Protein AF-0000000084944782 (afdb_homodimer)

Secondary structure (DSSP, 8-state):
-HHHHHHHHHHHHHHHHHHHT-HHHHHHHHHHGGGHHHHHHHHHHHHHHTSTTHHHHS-HHHHHHHHHHHHHHHHHTGGGHHHHHHHHHHHHHHHT-SS---HHHHHHHHHHHHHHTS--EEEETTEEEESEEEGGGTTGGGHHHHHHHHHHHHHHHHHHHHSS-SPPPPTTS-HHHHHHHHHHHHHHHHHHHHHHHHHHHHTSTT-SHHHHHIIIIIHHHHHHHTSHHHHHHHHHHHHHHHHTTS-HHHHHHHHHHHHHHHHHHHHHHHHHHTPPP--SS-HHHIIIIIGGGHHHHHHHHHHH--SHHHHHHHHHHHHHHHTT--HHHHHHTTTTT-GGGHHHHHHHHHHHHHHHHHHHHTTSSPPP------TTSPTTHHHHHHHTSHHHHHHHHHHHHHHHHHHHHHHHHHHHHHHHHHHHHHH-/-HHHHHHHHHHHHHHHHHHHT-HHHHHHHHHHGGGHHHHHHHHHHHHHHTSTTHHHHS-HHHHHHHHHHHHHHHHHTGGGHHHHHHHHHHHHHHHT-SS---HHHHHHHHHHHHHHTS--EEEETTEEEESEEEGGGTTGGGHHHHHHHHHHHHHHHHHHHHSS-SPPPPTTS-HHHHHHHHHHHHHHHHHHHHHHHHHHHHTSTT-SHHHHHIIIIIHHHHHHHTSHHHHHHHHHHHHHHHHTTS-HHHHHHHHHHHHHHHHHHHHHHHHHTTPPP--SS-HHHIIIIIGGGHHHHHHHHHHH--SHHHHHHHHHHHHHHHTT--HHHHHHTTTTT-GGGHHHHHHHHHHHHHHHHHHHHTTSSPPP------TTSPTTHHHHHHHTSHHHHHHHHHHHHHHHHHHHHHHHHHHHHHHHHHHHHHH-

pLDDT: mean 92.94, std 6.44, range [51.28, 98.94]

Sequence (856 aa):
MDKFSKFLEEKLMPIGQKINNIRFLQVIRMAMMPLIPFIIAGSFTLIVLNFPFIDKVLPAGFLEMVGNVLSPLSGTTLSLVAMFLAFLMGYNYAKTEEQKCEEVYAGITTLVAFLIVSPLSITVGEEVIGGVIPTTYMGSQGMFVALILCYLVAKVYCKILSSKLKIRLPDSVPPMVSSSFESLIPVIITLVLVCSINYCFTLTSFGNIHALVNEIIQKPLLLIGTGLPALLISQGLAQLLWFFGLHGDQIVGSVMDPILQTAGMENLSAYTAGDAVPYIITDQFRALFVMIAFMSLVIAILIVSKSNRLKGVGKVAVLPATFCISEPVVFGAPVVMNAMLFIPWVLSRPVFGLITWLFMKFGLCPYPTGVAIPWTTPPVLSGFLATNSIMGAVVQIICLAIGVLMFIPFVKMIDKTYHQEEIKTKEQMDKFSKFLEEKLMPIGQKINNIRFLQVIRMAMMPLIPFIIAGSFTLIVLNFPFIDKVLPAGFLEMVGNVLSPLSGTTLSLVAMFLAFLMGYNYAKTEEQKCEEVYAGITTLVAFLIVSPLSITVGEEVIGGVIPTTYMGSQGMFVALILCYLVAKVYCKILSSKLKIRLPDSVPPMVSSSFESLIPVIITLVLVCSINYCFTLTSFGNIHALVNEIIQKPLLLIGTGLPALLISQGLAQLLWFFGLHGDQIVGSVMDPILQTAGMENLSAYTAGDAVPYIITDQFRALFVMIAFMSLVIAILIVSKSNRLKGVGKVAVLPATFCISEPVVFGAPVVMNAMLFIPWVLSRPVFGLITWLFMKFGLCPYPTGVAIPWTTPPVLSGFLATNSIMGAVVQIICLAIGVLMFIPFVKMIDKTYHQEEIKTKEQ

Nearest PDB structures (foldseek):
  3qnq-assembly2_C  TM=9.392E-01  e=6.963E-26  Bacillus cereus ATCC 10987
  6z71-assembly1_B  TM=2.273E-01  e=3.141E+00  Aquifex aeolicus VF5
  3qnq-assembly2_C  TM=9.389E-01  e=2.307E-25  Bacillus cereus ATCC 10987
  7xtk-assembly1_A  TM=1.325E-01  e=8.734E+00  Homo sapiens
  8xv2-assembly1_A  TM=1.199E-01  e=9.893E+00  Escherichia coli

Radius of gyration: 32.03 Å; Cα contacts (8 Å, |Δi|>4): 1451; chains: 2; bounding box: 78×92×71 Å

Solvent-accessible surface area (backbone atoms only — not comparable to full-atom values): 41434 Å² total; per-residue (Å²): 109,66,63,61,52,46,48,44,55,68,51,48,48,55,50,53,49,52,57,57,62,34,62,70,41,44,29,48,44,61,24,50,40,70,45,48,35,43,41,30,40,17,23,40,46,56,51,63,74,62,33,85,66,41,77,77,74,42,57,68,69,56,52,50,49,51,46,63,32,36,52,47,41,30,63,42,26,47,39,32,42,16,49,56,35,7,21,29,25,2,25,37,43,27,66,71,42,87,61,94,43,68,29,67,61,32,9,52,49,12,30,33,44,51,49,49,43,39,72,49,44,49,74,58,90,95,42,76,44,67,64,27,39,45,33,70,51,21,10,57,63,17,37,61,48,21,57,52,52,11,42,52,47,26,52,50,32,52,53,38,52,73,44,83,55,42,50,82,64,63,86,81,47,57,65,67,57,38,51,27,46,27,42,25,49,20,49,39,54,46,47,52,51,45,28,47,50,36,44,57,28,52,74,40,96,60,46,28,60,50,53,46,42,38,64,71,44,46,47,54,46,42,58,49,58,43,29,69,66,44,46,34,50,49,38,26,47,20,36,47,32,35,32,71,68,40,68,15,64,63,53,48,32,41,68,45,43,66,44,22,44,36,41,17,43,50,8,27,54,25,41,76,70,70,43,78,60,80,43,64,49,20,39,59,41,44,44,54,51,18,66,47,41,65,40,13,47,42,52,24,32,61,72,65,44,77,18,69,67,53,37,52,41,24,61,66,28,47,64,43,34,48,36,55,40,54,55,58,42,43,73,61,31,75,43,45,76,25,73,74,45,43,65,48,53,28,45,34,27,26,51,27,43,48,55,53,46,52,36,35,74,72,65,70,19,69,47,42,39,31,54,47,66,67,57,45,46,36,73,41,58,36,25,19,63,31,30,71,32,70,45,29,17,51,49,41,51,51,40,40,52,52,34,19,62,55,28,35,68,40,49,49,54,54,26,51,55,51,32,51,52,51,52,53,61,71,70,106,110,68,63,59,52,46,48,44,56,66,52,48,49,55,50,54,51,51,56,56,63,34,60,70,41,45,28,49,44,61,25,50,42,69,45,48,35,43,38,31,40,18,23,41,47,57,52,63,74,61,33,83,66,40,76,78,74,42,57,69,68,56,53,49,50,51,46,63,30,38,50,46,40,30,63,42,25,46,38,32,43,17,49,55,36,7,22,29,25,3,24,37,42,28,67,71,43,87,60,93,45,69,29,67,60,31,9,51,50,11,30,34,42,52,48,49,44,38,70,49,45,48,74,58,89,91,42,76,45,67,64,27,38,46,33,70,52,19,10,57,63,16,37,62,49,19,56,52,53,11,41,52,46,26,51,50,32,53,53,37,51,72,42,85,56,43,49,83,64,63,84,80,47,58,66,68,58,36,51,26,45,28,44,25,50,21,49,39,54,46,47,50,51,44,28,47,52,36,44,56,28,52,74,40,95,59,45,28,59,51,52,46,42,39,65,71,43,47,49,56,45,42,58,49,57,42,27,69,67,45,45,36,51,49,38,26,48,20,36,47,32,35,32,72,67,40,66,15,63,61,53,49,33,40,68,46,42,66,44,20,42,35,41,17,42,48,9,27,55,24,42,77,72,71,43,79,59,82,45,64,47,21,40,61,41,44,45,54,50,18,63,47,41,66,38,12,48,43,52,25,29,62,72,65,45,78,19,68,66,53,37,52,42,23,64,65,29,48,63,43,33,47,36,55,40,55,55,60,42,44,73,62,31,74,43,46,75,26,72,73,44,43,63,48,54,31,44,34,28,27,50,28,42,50,53,53,48,50,37,34,74,70,64,70,19,69,46,43,39,31,55,48,67,68,57,46,47,38,73,41,58,39,24,18,63,33,30,73,33,68,44,28,18,50,49,41,51,51,40,39,52,52,34,20,62,55,30,35,68,38,48,49,53,53,27,51,54,51,32,52,50,52,53,51,61,72,71,107

InterPro domains:
  IPR003352 Phosphotransferase system, EIIC [PF02378] (31-347)
  IPR004501 Phosphotransferase system, EIIC component, type 3 [PS51105] (8-410)
  IPR004501 Phosphotransferase system, EIIC component, type 3 [TIGR00410] (12-422)
  IPR004796 Phosphotransferase system, cellobiose-type IIC component [PIRSF006351] (1-424)
  IPR051088 Bacterial PTS System Sugar-Specific EIIC/EIIB [PTHR33989] (1-427)

Structure (mmCIF, N/CA/C/O backbone):
data_AF-0000000084944782-model_v1
#
loop_
_entity.id
_entity.type
_entity.pdbx_description
1 polymer 'Permease IIC component'
#
loop_
_atom_site.group_PDB
_atom_site.id
_atom_site.type_symbol
_atom_site.label_atom_id
_atom_site.label_alt_id
_atom_site.label_comp_id
_atom_site.label_asym_id
_atom_site.label_entity_id
_atom_site.label_seq_id
_atom_site.pdbx_PDB_ins_code
_atom_site.Cartn_x
_atom_site.Cartn_y
_atom_site.Cartn_z
_atom_site.occupancy
_atom_site.B_iso_or_equiv
_atom_site.auth_seq_id
_atom_site.auth_comp_id
_atom_site.auth_asym_id
_atom_site.auth_atom_id
_atom_site.pdbx_PDB_model_num
ATOM 1 N N . MET A 1 1 ? -19 -48.469 -4.645 1 51.81 1 MET A N 1
ATOM 2 C CA . MET A 1 1 ? -18.828 -47.094 -5.129 1 51.81 1 MET A CA 1
ATOM 3 C C . MET A 1 1 ? -19.484 -46.094 -4.184 1 51.81 1 MET A C 1
ATOM 5 O O . MET A 1 1 ? -18.891 -45.062 -3.877 1 51.81 1 MET A O 1
ATOM 9 N N . ASP A 1 2 ? -20.609 -46.688 -3.607 1 63.25 2 ASP A N 1
ATOM 10 C CA . ASP A 1 2 ? -21.469 -45.844 -2.768 1 63.25 2 ASP A CA 1
ATOM 11 C C . ASP A 1 2 ? -20.828 -45.594 -1.413 1 63.25 2 ASP A C 1
ATOM 13 O O . ASP A 1 2 ? -20.812 -44.438 -0.943 1 63.25 2 ASP A O 1
ATOM 17 N N . LYS A 1 3 ? -20.125 -46.625 -0.952 1 66.56 3 LYS A N 1
ATOM 18 C CA . LYS A 1 3 ? -19.609 -46.438 0.4 1 66.56 3 LYS A CA 1
ATOM 19 C C . LYS A 1 3 ? -18.375 -45.562 0.4 1 66.56 3 LYS A C 1
ATOM 21 O O . LYS A 1 3 ? -18.203 -44.719 1.279 1 66.56 3 LYS A O 1
ATOM 26 N N . PHE A 1 4 ? -17.484 -45.781 -0.582 1 68.69 4 PHE A N 1
ATOM 27 C CA . PHE A 1 4 ? -16.266 -45 -0.712 1 68.69 4 PHE A CA 1
ATOM 28 C C . PHE A 1 4 ? -16.609 -43.531 -0.967 1 68.69 4 PHE A C 1
ATOM 30 O O . PHE A 1 4 ? -16.031 -42.625 -0.337 1 68.69 4 PHE A O 1
ATOM 37 N N . SER A 1 5 ? -17.438 -43.375 -1.891 1 71 5 SER A N 1
ATOM 38 C CA . SER A 1 5 ? -17.859 -42 -2.189 1 71 5 SER A CA 1
ATOM 39 C C . SER A 1 5 ? -18.484 -41.344 -0.965 1 71 5 SER A C 1
ATOM 41 O O . SER A 1 5 ? -18.25 -40.156 -0.708 1 71 5 SER A O 1
ATOM 43 N N . LYS A 1 6 ? -19.203 -42.156 -0.246 1 74 6 LYS A N 1
ATOM 44 C CA . LYS A 1 6 ? -19.844 -41.656 0.962 1 74 6 LYS A CA 1
ATOM 45 C C . LYS A 1 6 ? -18.797 -41.312 2.033 1 74 6 LYS A C 1
ATOM 47 O O . LYS A 1 6 ? -18.922 -40.312 2.725 1 74 6 LYS A O 1
ATOM 52 N N . PHE A 1 7 ? -17.875 -42.188 2.131 1 74.12 7 PHE A N 1
ATOM 53 C CA . PHE A 1 7 ? -16.797 -41.938 3.092 1 74.12 7 PHE A CA 1
ATOM 54 C C . PHE A 1 7 ? -16.047 -40.656 2.75 1 74.12 7 PHE A C 1
ATOM 56 O O . PHE A 1 7 ? -15.773 -39.844 3.629 1 74.12 7 PHE A O 1
ATOM 63 N N . LEU A 1 8 ? -15.711 -40.562 1.54 1 73.44 8 LEU A N 1
ATOM 64 C CA . LEU A 1 8 ? -14.961 -39.375 1.111 1 73.44 8 LEU A CA 1
ATOM 65 C C . LEU A 1 8 ? -15.789 -38.094 1.309 1 73.44 8 LEU A C 1
ATOM 67 O O . LEU A 1 8 ? -15.266 -37.094 1.78 1 73.44 8 LEU A O 1
ATOM 71 N N . GLU A 1 9 ? -16.938 -38.188 0.946 1 76 9 GLU A N 1
ATOM 72 C CA . GLU A 1 9 ? -17.844 -37.062 1.089 1 76 9 GLU A CA 1
ATOM 73 C C . GLU A 1 9 ? -18.016 -36.656 2.555 1 76 9 GLU A C 1
ATOM 75 O O . GLU A 1 9 ? -18.031 -35.469 2.895 1 76 9 GLU A O 1
ATOM 80 N N . GLU A 1 10 ? -18.078 -37.625 3.365 1 78.81 10 GLU A N 1
ATOM 81 C CA . GLU A 1 10 ? -18.391 -37.375 4.77 1 78.81 10 GLU A CA 1
ATOM 82 C C . GLU A 1 10 ? -17.141 -37 5.555 1 78.81 10 GLU A C 1
ATOM 84 O O . GLU A 1 10 ? -17.234 -36.281 6.559 1 78.81 10 GLU A O 1
ATOM 89 N N . LYS A 1 11 ? -16.078 -37.406 5.098 1 78.19 11 LYS A N 1
ATOM 90 C CA . LYS A 1 11 ? -14.883 -37.188 5.906 1 78.19 11 LYS A CA 1
ATOM 91 C C . LYS A 1 11 ? -13.992 -36.125 5.289 1 78.19 11 LYS A C 1
ATOM 93 O O . LYS A 1 11 ? -13.484 -35.25 5.992 1 78.19 11 LYS A O 1
ATOM 98 N N . LEU A 1 12 ? -13.773 -36.156 4.043 1 77.56 12 LEU A N 1
ATOM 99 C CA . LEU A 1 12 ? -12.805 -35.281 3.404 1 77.56 12 LEU A CA 1
ATOM 100 C C . LEU A 1 12 ? -13.406 -33.906 3.148 1 77.56 12 LEU A C 1
ATOM 102 O O . LEU A 1 12 ? -12.719 -32.875 3.287 1 77.56 12 LEU A O 1
ATOM 106 N N . MET A 1 13 ? -14.555 -33.906 2.777 1 79.25 13 MET A N 1
ATOM 107 C CA . MET A 1 13 ? -15.195 -32.625 2.479 1 79.25 13 MET A CA 1
ATOM 108 C C . MET A 1 13 ? -15.172 -31.688 3.695 1 79.25 13 MET A C 1
ATOM 110 O O . MET A 1 13 ? -14.828 -30.516 3.582 1 79.25 13 MET A O 1
ATOM 114 N N . PRO A 1 14 ? -15.492 -32.281 4.82 1 81.94 14 PRO A N 1
ATOM 115 C CA . PRO A 1 14 ? -15.445 -31.406 5.996 1 81.94 14 PRO A CA 1
ATOM 116 C C . PRO A 1 14 ? -14.031 -30.922 6.316 1 81.94 14 PRO A C 1
ATOM 118 O O . PRO A 1 14 ? -13.859 -29.797 6.789 1 81.94 14 PRO A O 1
ATOM 121 N N . ILE A 1 15 ? -13.078 -31.641 6.031 1 83 15 ILE A N 1
ATOM 122 C CA . ILE A 1 15 ? -11.695 -31.234 6.258 1 83 15 ILE A CA 1
ATOM 123 C C . ILE A 1 15 ? -11.328 -30.109 5.312 1 83 15 ILE A C 1
ATOM 125 O O . ILE A 1 15 ? -10.711 -29.109 5.727 1 83 15 ILE A O 1
ATOM 129 N N . GLY A 1 16 ? -11.664 -30.297 4.09 1 82.81 16 GLY A N 1
ATOM 130 C CA . GLY A 1 16 ? -11.422 -29.234 3.127 1 82.81 16 GLY A CA 1
ATOM 131 C C . GLY A 1 16 ? -12.102 -27.922 3.498 1 82.81 16 GLY A C 1
ATOM 132 O O . GLY A 1 16 ? -11.5 -26.859 3.381 1 82.81 16 GLY A O 1
ATOM 133 N N . GLN A 1 17 ? -13.219 -28.062 3.961 1 83.5 17 GLN A N 1
ATOM 134 C CA . GLN A 1 17 ? -13.969 -26.875 4.367 1 83.5 17 GLN A CA 1
ATOM 135 C C . GLN A 1 17 ? -13.344 -26.219 5.59 1 83.5 17 GLN A C 1
ATOM 137 O O . GLN A 1 17 ? -13.312 -24.984 5.691 1 83.5 17 GLN A O 1
ATOM 142 N N . LYS A 1 18 ? -12.945 -27.047 6.441 1 87.69 18 LYS A N 1
ATOM 143 C CA . LYS A 1 18 ? -12.297 -26.516 7.637 1 87.69 18 LYS A CA 1
ATOM 144 C C . LYS A 1 18 ? -11.031 -25.734 7.281 1 87.69 18 LYS A C 1
ATOM 146 O O . LYS A 1 18 ? -10.758 -24.688 7.852 1 87.69 18 LYS A O 1
ATOM 151 N N . ILE A 1 19 ? -10.266 -26.219 6.402 1 86.94 19 ILE A N 1
ATOM 152 C CA . ILE A 1 19 ? -9.039 -25.562 5.965 1 86.94 19 ILE A CA 1
ATOM 153 C C . ILE A 1 19 ? -9.383 -24.25 5.277 1 86.94 19 ILE A C 1
ATOM 155 O O . ILE A 1 19 ? -8.727 -23.219 5.516 1 86.94 19 ILE A O 1
ATOM 159 N N . ASN A 1 20 ? -10.359 -24.344 4.52 1 84.25 20 ASN A N 1
ATOM 160 C CA . ASN A 1 20 ? -10.797 -23.172 3.783 1 84.25 20 ASN A CA 1
ATOM 161 C C . ASN A 1 20 ? -11.258 -22.062 4.727 1 84.25 20 ASN A C 1
ATOM 163 O O . ASN A 1 20 ? -11.219 -20.875 4.371 1 84.25 20 ASN A O 1
ATOM 167 N N . ASN A 1 21 ? -11.57 -22.422 5.93 1 89 21 ASN A N 1
ATOM 168 C CA . ASN A 1 21 ? -12.156 -21.469 6.855 1 89 21 ASN A CA 1
ATOM 169 C C . ASN A 1 21 ? -11.117 -20.938 7.84 1 89 21 ASN A C 1
ATOM 171 O O . ASN A 1 21 ? -11.422 -20.047 8.648 1 89 21 ASN A O 1
ATOM 175 N N . ILE A 1 22 ? -9.922 -21.422 7.719 1 93.88 22 ILE A N 1
ATOM 176 C CA . ILE A 1 22 ? -8.859 -20.875 8.547 1 93.88 22 ILE A CA 1
ATOM 177 C C . ILE A 1 22 ? -8.555 -19.438 8.117 1 93.88 22 ILE A C 1
ATOM 179 O O . ILE A 1 22 ? -8.156 -19.203 6.973 1 93.88 22 ILE A O 1
ATOM 183 N N . ARG A 1 23 ? -8.695 -18.516 9.055 1 94.88 23 ARG A N 1
ATOM 184 C CA . ARG A 1 23 ? -8.578 -17.094 8.742 1 94.88 23 ARG A CA 1
ATOM 185 C C . ARG A 1 23 ? -7.195 -16.766 8.203 1 94.88 23 ARG A C 1
ATOM 187 O O . ARG A 1 23 ? -7.059 -15.984 7.258 1 94.88 23 ARG A O 1
ATOM 194 N N . PHE A 1 24 ? -6.242 -17.281 8.859 1 97.19 24 PHE A N 1
ATOM 195 C CA . PHE A 1 24 ? -4.867 -17.031 8.445 1 97.19 24 PHE A CA 1
ATOM 196 C C . PHE A 1 24 ? -4.668 -17.391 6.98 1 97.19 24 PHE A C 1
ATOM 198 O O . PHE A 1 24 ? -4.105 -16.609 6.215 1 97.19 24 PHE A O 1
ATOM 205 N N . LEU A 1 25 ? -5.156 -18.531 6.547 1 95.31 25 LEU A N 1
ATOM 206 C CA . LEU A 1 25 ? -4.988 -19 5.176 1 95.31 25 LEU A CA 1
ATOM 207 C C . LEU A 1 25 ? -5.82 -18.172 4.211 1 95.31 25 LEU A C 1
ATOM 209 O O . LEU A 1 25 ? -5.395 -17.922 3.08 1 95.31 25 LEU A O 1
ATOM 213 N N . GLN A 1 26 ? -6.926 -17.766 4.625 1 94.5 26 GLN A N 1
ATOM 214 C CA . GLN A 1 26 ? -7.766 -16.891 3.807 1 94.5 26 GLN A CA 1
ATOM 215 C C . GLN A 1 26 ? -7.066 -15.562 3.523 1 94.5 26 GLN A C 1
ATOM 217 O O . GLN A 1 26 ? -7.07 -15.078 2.387 1 94.5 26 GLN A O 1
ATOM 222 N N . VAL A 1 27 ? -6.473 -14.984 4.586 1 97.25 27 VAL A N 1
ATOM 223 C CA . VAL A 1 27 ? -5.801 -13.695 4.461 1 97.25 27 VAL A CA 1
ATOM 224 C C . VAL A 1 27 ? -4.594 -13.828 3.535 1 97.25 27 VAL A C 1
ATOM 226 O O . VAL A 1 27 ? -4.328 -12.945 2.723 1 97.25 27 VAL A O 1
ATOM 229 N N . ILE A 1 28 ? -3.908 -14.914 3.656 1 96.75 28 ILE A N 1
ATOM 230 C CA . ILE A 1 28 ? -2.75 -15.156 2.801 1 96.75 28 ILE A CA 1
ATOM 231 C C . ILE A 1 28 ? -3.188 -15.195 1.338 1 96.75 28 ILE A C 1
ATOM 233 O O . ILE A 1 28 ? -2.576 -14.547 0.483 1 96.75 28 ILE A O 1
ATOM 237 N N . ARG A 1 29 ? -4.227 -15.883 1.08 1 93 29 ARG A N 1
ATOM 238 C CA . ARG A 1 29 ? -4.73 -16 -0.284 1 93 29 ARG A CA 1
ATOM 239 C C . ARG A 1 29 ? -5.152 -14.648 -0.835 1 93 29 ARG A C 1
ATOM 241 O O . ARG A 1 29 ? -4.797 -14.289 -1.961 1 93 29 ARG A O 1
ATOM 248 N N . MET A 1 30 ? -5.82 -13.922 -0.028 1 94.75 30 MET A N 1
ATOM 249 C CA . MET A 1 30 ? -6.305 -12.609 -0.438 1 94.75 30 MET A CA 1
ATOM 250 C C . MET A 1 30 ? -5.141 -11.648 -0.672 1 94.75 30 MET A C 1
ATOM 252 O O . MET A 1 30 ? -5.223 -10.766 -1.523 1 94.75 30 MET A O 1
ATOM 256 N N . ALA A 1 31 ? -4.09 -11.844 0.08 1 97 31 ALA A N 1
ATOM 257 C CA . ALA A 1 31 ? -2.957 -10.93 0.031 1 97 31 ALA A CA 1
ATOM 258 C C . ALA A 1 31 ? -2.043 -11.242 -1.149 1 97 31 ALA A C 1
ATOM 260 O O . ALA A 1 31 ? -1.443 -10.344 -1.738 1 97 31 ALA A O 1
ATOM 261 N N . MET A 1 32 ? -1.987 -12.438 -1.532 1 94.94 32 MET A N 1
ATOM 262 C CA . MET A 1 32 ? -1.029 -12.852 -2.553 1 94.94 32 MET A CA 1
ATOM 263 C C . MET A 1 32 ? -1.603 -12.656 -3.951 1 94.94 32 MET A C 1
ATOM 265 O O . MET A 1 32 ? -0.863 -12.375 -4.895 1 94.94 32 MET A O 1
ATOM 269 N N . MET A 1 33 ? -2.869 -12.648 -4.125 1 93.19 33 MET A N 1
ATOM 270 C CA . MET A 1 33 ? -3.521 -12.617 -5.43 1 93.19 33 MET A CA 1
ATOM 271 C C . MET A 1 33 ? -3.236 -11.297 -6.148 1 93.19 33 MET A C 1
ATOM 273 O O . MET A 1 33 ? -2.902 -11.297 -7.336 1 93.19 33 MET A O 1
ATOM 277 N N . PRO A 1 34 ? -3.248 -10.203 -5.414 1 95.62 34 PRO A N 1
ATOM 278 C CA . PRO A 1 34 ? -3.002 -8.93 -6.102 1 95.62 34 PRO A CA 1
ATOM 279 C C . PRO A 1 34 ? -1.558 -8.789 -6.582 1 95.62 34 PRO A C 1
ATOM 281 O O . PRO A 1 34 ? -1.259 -7.922 -7.406 1 95.62 34 PRO A O 1
ATOM 284 N N . LEU A 1 35 ? -0.692 -9.625 -6.141 1 96.19 35 LEU A N 1
ATOM 285 C CA . LEU A 1 35 ? 0.722 -9.508 -6.477 1 96.19 35 LEU A CA 1
ATOM 286 C C . LEU A 1 35 ? 1.014 -10.164 -7.824 1 96.19 35 LEU A C 1
ATOM 288 O O . LEU A 1 35 ? 2.055 -9.906 -8.43 1 96.19 35 LEU A O 1
ATOM 292 N N . ILE A 1 36 ? 0.092 -10.945 -8.305 1 93.31 36 ILE A N 1
ATOM 293 C CA . ILE A 1 36 ? 0.311 -11.805 -9.469 1 93.31 36 ILE A CA 1
ATOM 294 C C . ILE A 1 36 ? 0.667 -10.945 -10.68 1 93.31 36 ILE A C 1
ATOM 296 O O . ILE A 1 36 ? 1.703 -11.156 -11.312 1 93.31 36 ILE A O 1
ATOM 300 N N . PRO A 1 37 ? -0.1 -9.922 -11.008 1 95.38 37 PRO A N 1
ATOM 301 C CA . PRO A 1 37 ? 0.237 -9.125 -12.195 1 95.38 37 PRO A CA 1
ATOM 302 C C . PRO A 1 37 ? 1.595 -8.438 -12.07 1 95.38 37 PRO A C 1
ATOM 304 O O . PRO A 1 37 ? 2.291 -8.266 -13.078 1 95.38 37 PRO A O 1
ATOM 307 N N . PHE A 1 38 ? 2.002 -8.117 -10.922 1 96.31 38 PHE A N 1
ATOM 308 C CA . PHE A 1 38 ? 3.258 -7.398 -10.727 1 96.31 38 PHE A CA 1
ATOM 309 C C . PHE A 1 38 ? 4.441 -8.359 -10.797 1 96.31 38 PHE A C 1
ATOM 311 O O . PHE A 1 38 ? 5.504 -7.996 -11.305 1 96.31 38 PHE A O 1
ATOM 318 N N . ILE A 1 39 ? 4.211 -9.547 -10.258 1 93.81 39 ILE A N 1
ATOM 319 C CA . ILE A 1 39 ? 5.238 -10.578 -10.375 1 93.81 39 ILE A CA 1
ATOM 320 C C . ILE A 1 39 ? 5.465 -10.922 -11.844 1 93.81 39 ILE A C 1
ATOM 322 O O . ILE A 1 39 ? 6.605 -11.016 -12.297 1 93.81 39 ILE A O 1
ATOM 326 N N . ILE A 1 40 ? 4.41 -11.008 -12.555 1 93.31 40 ILE A N 1
ATOM 327 C CA . ILE A 1 40 ? 4.496 -11.328 -13.977 1 93.31 40 ILE A CA 1
ATOM 328 C C . ILE A 1 40 ? 5.117 -10.156 -14.734 1 93.31 40 ILE A C 1
ATOM 330 O O . ILE A 1 40 ? 5.953 -10.352 -15.617 1 93.31 40 ILE A O 1
ATOM 334 N N . ALA A 1 41 ? 4.742 -8.961 -14.375 1 94.06 41 ALA A N 1
ATOM 335 C CA . ALA A 1 41 ? 5.332 -7.773 -14.984 1 94.06 41 ALA A CA 1
ATOM 336 C C . ALA A 1 41 ? 6.844 -7.738 -14.766 1 94.06 41 ALA A C 1
ATOM 338 O O . ALA A 1 41 ? 7.598 -7.375 -15.672 1 94.06 41 ALA A O 1
ATOM 339 N N . GLY A 1 42 ? 7.254 -8.055 -13.578 1 92.75 42 GLY A N 1
ATOM 340 C CA . GLY A 1 42 ? 8.68 -8.102 -13.281 1 92.75 42 GLY A CA 1
ATOM 341 C C . GLY A 1 42 ? 9.43 -9.125 -14.117 1 92.75 42 GLY A C 1
ATOM 342 O O . GLY A 1 42 ? 10.602 -8.938 -14.43 1 92.75 42 GLY A O 1
ATOM 343 N N . SER A 1 43 ? 8.727 -10.18 -14.453 1 91.5 43 SER A N 1
ATOM 344 C CA . SER A 1 43 ? 9.32 -11.25 -15.25 1 91.5 43 SER A CA 1
ATOM 345 C C . SER A 1 43 ? 9.312 -10.906 -16.734 1 91.5 43 SER A C 1
ATOM 347 O O . SER A 1 43 ? 10.008 -11.539 -17.531 1 91.5 43 SER A O 1
ATOM 349 N N . PHE A 1 44 ? 8.594 -9.938 -17.031 1 87.25 44 PHE A N 1
ATOM 350 C CA . PHE A 1 44 ? 8.375 -9.57 -18.422 1 87.25 44 PHE A CA 1
ATOM 351 C C . PHE A 1 44 ? 9.695 -9.273 -19.125 1 87.25 44 PHE A C 1
ATOM 353 O O . PHE A 1 44 ? 9.891 -9.664 -20.266 1 87.25 44 PHE A O 1
ATOM 360 N N . THR A 1 45 ? 10.57 -8.602 -18.469 1 84.25 45 THR A N 1
ATOM 361 C CA . THR A 1 45 ? 11.867 -8.258 -19.047 1 84.25 45 THR A CA 1
ATOM 362 C C . THR A 1 45 ? 12.617 -9.516 -19.469 1 84.25 45 THR A C 1
ATOM 364 O O . THR A 1 45 ? 13.164 -9.57 -20.578 1 84.25 45 THR A O 1
ATOM 367 N N . LEU A 1 46 ? 12.609 -10.492 -18.609 1 81.12 46 LEU A N 1
ATOM 368 C CA . LEU A 1 46 ? 13.336 -11.734 -18.891 1 81.12 46 LEU A CA 1
ATOM 369 C C . LEU A 1 46 ? 12.664 -12.508 -20.016 1 81.12 46 LEU A C 1
ATOM 371 O O . LEU A 1 46 ? 13.336 -13.156 -20.812 1 81.12 46 LEU A O 1
ATOM 375 N N . ILE A 1 47 ? 11.352 -12.391 -20.031 1 83.31 47 ILE A N 1
ATOM 376 C CA . ILE A 1 47 ? 10.609 -13.094 -21.062 1 83.31 47 ILE A CA 1
ATOM 377 C C . ILE A 1 47 ? 10.938 -12.492 -22.438 1 83.31 47 ILE A C 1
ATOM 379 O O . ILE A 1 47 ? 11.203 -13.227 -23.391 1 83.31 47 ILE A O 1
ATOM 383 N N . VAL A 1 48 ? 11.008 -11.242 -22.469 1 83.5 48 VAL A N 1
ATOM 384 C CA . VAL A 1 48 ? 11.234 -10.547 -23.719 1 83.5 48 VAL A CA 1
ATOM 385 C C . VAL A 1 48 ? 12.68 -10.734 -24.172 1 83.5 48 VAL A C 1
ATOM 387 O O . VAL A 1 48 ? 12.938 -11.039 -25.344 1 83.5 48 VAL A O 1
ATOM 390 N N . LEU A 1 49 ? 13.625 -10.602 -23.266 1 82.94 49 LEU A N 1
ATOM 391 C CA . LEU A 1 49 ? 15.039 -10.602 -23.609 1 82.94 49 LEU A CA 1
ATOM 392 C C . LEU A 1 49 ? 15.547 -12.023 -23.844 1 82.94 49 LEU A C 1
ATOM 394 O O . LEU A 1 49 ? 16.547 -12.219 -24.547 1 82.94 49 LEU A O 1
ATOM 398 N N . ASN A 1 50 ? 14.82 -12.961 -23.297 1 77.62 50 ASN A N 1
ATOM 399 C CA . ASN A 1 50 ? 15.281 -14.344 -23.438 1 77.62 50 ASN A CA 1
ATOM 400 C C . ASN A 1 50 ? 14.383 -15.133 -24.391 1 77.62 50 ASN A C 1
ATOM 402 O O . ASN A 1 50 ? 14.438 -16.359 -24.438 1 77.62 50 ASN A O 1
ATOM 406 N N . PHE A 1 51 ? 13.516 -14.367 -25.047 1 78.62 51 PHE A N 1
ATOM 407 C CA . PHE A 1 51 ? 12.68 -15.055 -26.031 1 78.62 51 PHE A CA 1
ATOM 408 C C . PHE A 1 51 ? 13.531 -15.758 -27.062 1 78.62 51 PHE A C 1
ATOM 410 O O . PHE A 1 51 ? 14.531 -15.203 -27.547 1 78.62 51 PHE A O 1
ATOM 417 N N . PRO A 1 52 ? 13.117 -16.922 -27.328 1 74.69 52 PRO A N 1
ATOM 418 C CA . PRO A 1 52 ? 13.961 -17.703 -28.234 1 74.69 52 PRO A CA 1
ATOM 419 C C . PRO A 1 52 ? 14.18 -17.031 -29.594 1 74.69 52 PRO A C 1
ATOM 421 O O . PRO A 1 52 ? 13.227 -16.5 -30.172 1 74.69 52 PRO A O 1
ATOM 424 N N . PHE A 1 53 ? 15.383 -16.969 -30 1 75.44 53 PHE A N 1
ATOM 425 C CA . PHE A 1 53 ? 15.836 -16.516 -31.297 1 75.44 53 PHE A CA 1
ATOM 426 C C . PHE A 1 53 ? 15.68 -15.008 -31.438 1 75.44 53 PHE A C 1
ATOM 428 O O . PHE A 1 53 ? 15.727 -14.469 -32.562 1 75.44 53 PHE A O 1
ATOM 435 N N . ILE A 1 54 ? 15.414 -14.406 -30.344 1 81.69 54 ILE A N 1
ATOM 436 C CA . ILE A 1 54 ? 15.211 -12.961 -30.422 1 81.69 54 ILE A CA 1
ATOM 437 C C . ILE A 1 54 ? 16.516 -12.281 -30.844 1 81.69 54 ILE A C 1
ATOM 439 O O . ILE A 1 54 ? 16.5 -11.266 -31.547 1 81.69 54 ILE A O 1
ATOM 443 N N . ASP A 1 55 ? 17.578 -12.844 -30.391 1 81.19 55 ASP A N 1
ATOM 444 C CA . ASP A 1 55 ? 18.891 -12.273 -30.688 1 81.19 55 ASP A CA 1
ATOM 445 C C . ASP A 1 55 ? 19.219 -12.406 -32.188 1 81.19 55 ASP A C 1
ATOM 447 O O . ASP A 1 55 ? 20.094 -11.703 -32.688 1 81.19 55 ASP A O 1
ATOM 451 N N . LYS A 1 56 ? 18.5 -13.25 -32.844 1 84.31 56 LYS A N 1
ATOM 452 C CA . LYS A 1 56 ? 18.719 -13.438 -34.281 1 84.31 56 LYS A CA 1
ATOM 453 C C . LYS A 1 56 ? 17.859 -12.484 -35.094 1 84.31 56 LYS A C 1
ATOM 455 O O . LYS A 1 56 ? 18.172 -12.203 -36.25 1 84.31 56 LYS A O 1
ATOM 460 N N . VAL A 1 57 ? 16.828 -12.047 -34.5 1 86.62 57 VAL A N 1
ATOM 461 C CA . VAL A 1 57 ? 15.859 -11.242 -35.25 1 86.62 57 VAL A CA 1
ATOM 462 C C . VAL A 1 57 ? 16.125 -9.758 -34.969 1 86.62 57 VAL A C 1
ATOM 464 O O . VAL A 1 57 ? 15.922 -8.922 -35.875 1 86.62 57 VAL A O 1
ATOM 467 N N . LEU A 1 58 ? 16.578 -9.398 -33.781 1 88.69 58 LEU A N 1
ATOM 468 C CA . LEU A 1 58 ? 16.781 -8 -33.438 1 88.69 58 LEU A CA 1
ATOM 469 C C . LEU A 1 58 ? 18.25 -7.699 -33.188 1 88.69 58 LEU A C 1
ATOM 471 O O . LEU A 1 58 ? 19 -8.539 -32.688 1 88.69 58 LEU A O 1
ATOM 475 N N . PRO A 1 59 ? 18.672 -6.488 -33.625 1 91.44 59 PRO A N 1
ATOM 476 C CA . PRO A 1 59 ? 20.062 -6.105 -33.438 1 91.44 59 PRO A CA 1
ATOM 477 C C . PRO A 1 59 ? 20.453 -6.055 -31.953 1 91.44 59 PRO A C 1
ATOM 479 O O . PRO A 1 59 ? 19.625 -5.699 -31.109 1 91.44 59 PRO A O 1
ATOM 482 N N . ALA A 1 60 ? 21.672 -6.332 -31.734 1 88.12 60 ALA A N 1
ATOM 483 C CA . ALA A 1 60 ? 22.219 -6.387 -30.375 1 88.12 60 ALA A CA 1
ATOM 484 C C . ALA A 1 60 ? 22.047 -5.047 -29.672 1 88.12 60 ALA A C 1
ATOM 486 O O . ALA A 1 60 ? 21.734 -5.008 -28.469 1 88.12 60 ALA A O 1
ATOM 487 N N . GLY A 1 61 ? 22.234 -3.961 -30.375 1 90.12 61 GLY A N 1
ATOM 488 C CA . GLY A 1 61 ? 22.078 -2.641 -29.797 1 90.12 61 GLY A CA 1
ATOM 489 C C . GLY A 1 61 ? 20.672 -2.355 -29.328 1 90.12 61 GLY A C 1
ATOM 490 O O . GLY A 1 61 ? 20.453 -1.732 -28.297 1 90.12 61 GLY A O 1
ATOM 491 N N . PHE A 1 62 ? 19.766 -2.803 -30.094 1 91.44 62 PHE A N 1
ATOM 492 C CA . PHE A 1 62 ? 18.359 -2.627 -29.75 1 91.44 62 PHE A CA 1
ATOM 493 C C . PHE A 1 62 ? 18 -3.451 -28.516 1 91.44 62 PHE A C 1
ATOM 495 O O . PHE A 1 62 ? 17.281 -2.973 -27.641 1 91.44 62 PHE A O 1
ATOM 502 N N . LEU A 1 63 ? 18.469 -4.629 -28.5 1 89.25 63 LEU A N 1
ATOM 503 C CA . LEU A 1 63 ? 18.219 -5.5 -27.359 1 89.25 63 LEU A CA 1
ATOM 504 C C . LEU A 1 63 ? 18.812 -4.922 -26.078 1 89.25 63 LEU A C 1
ATOM 506 O O . LEU A 1 63 ? 18.219 -5.039 -25 1 89.25 63 LEU A O 1
ATOM 510 N N . GLU A 1 64 ? 19.922 -4.344 -26.219 1 89.69 64 GLU A N 1
ATOM 511 C CA . GLU A 1 64 ? 20.547 -3.686 -25.078 1 89.69 64 GLU A CA 1
ATOM 512 C C . GLU A 1 64 ? 19.703 -2.514 -24.594 1 89.69 64 GLU A C 1
ATOM 514 O O . GLU A 1 64 ? 19.547 -2.328 -23.375 1 89.69 64 GLU A O 1
ATOM 519 N N . MET A 1 65 ? 19.25 -1.804 -25.516 1 90.75 65 MET A N 1
ATOM 520 C CA . MET A 1 65 ? 18.375 -0.676 -25.172 1 90.75 65 MET A CA 1
ATOM 521 C C . MET A 1 65 ? 17.125 -1.152 -24.469 1 90.75 65 MET A C 1
ATOM 523 O O . MET A 1 65 ? 16.719 -0.591 -23.438 1 90.75 65 MET A O 1
ATOM 527 N N . VAL A 1 66 ? 16.547 -2.152 -25 1 91.12 66 VAL A N 1
ATOM 528 C CA . VAL A 1 66 ? 15.328 -2.719 -24.422 1 91.12 66 VAL A CA 1
ATOM 529 C C . VAL A 1 66 ? 15.625 -3.215 -23 1 91.12 66 VAL A C 1
ATOM 531 O O . VAL A 1 66 ? 14.828 -3.01 -22.094 1 91.12 66 VAL A O 1
ATOM 534 N N . GLY A 1 67 ? 16.719 -3.822 -22.859 1 90.69 67 GLY A N 1
ATOM 535 C CA . GLY A 1 67 ? 17.156 -4.273 -21.547 1 90.69 67 GLY A CA 1
ATOM 536 C C . GLY A 1 67 ? 17.328 -3.137 -20.562 1 90.69 67 GLY A C 1
ATOM 537 O O . GLY A 1 67 ? 16.891 -3.236 -19.406 1 90.69 67 GLY A O 1
ATOM 538 N N . ASN A 1 68 ? 17.891 -2.109 -21.047 1 90.5 68 ASN A N 1
ATOM 539 C CA . ASN A 1 68 ? 18.109 -0.943 -20.188 1 90.5 68 ASN A CA 1
ATOM 540 C C . ASN A 1 68 ? 16.781 -0.293 -19.797 1 90.5 68 ASN A C 1
ATOM 542 O O . ASN A 1 68 ? 16.625 0.18 -18.672 1 90.5 68 ASN A O 1
ATOM 546 N N . VAL A 1 69 ? 15.906 -0.299 -20.688 1 93.81 69 VAL A N 1
ATOM 547 C CA . VAL A 1 69 ? 14.602 0.316 -20.453 1 93.81 69 VAL A CA 1
ATOM 548 C C . VAL A 1 69 ? 13.805 -0.52 -19.453 1 93.81 69 VAL A C 1
ATOM 550 O O . VAL A 1 69 ? 13.188 0.023 -18.547 1 93.81 69 VAL A O 1
ATOM 553 N N . LEU A 1 70 ? 13.922 -1.831 -19.547 1 94.12 70 LEU A N 1
ATOM 554 C CA . LEU A 1 70 ? 12.992 -2.686 -18.812 1 94.12 70 LEU A CA 1
ATOM 555 C C . LEU A 1 70 ? 13.625 -3.201 -17.531 1 94.12 70 LEU A C 1
ATOM 557 O O . LEU A 1 70 ? 12.93 -3.738 -16.656 1 94.12 70 LEU A O 1
ATOM 561 N N . SER A 1 71 ? 14.867 -2.98 -17.312 1 87.94 71 SER A N 1
ATOM 562 C CA . SER A 1 71 ? 15.602 -3.555 -16.188 1 87.94 71 SER A CA 1
ATOM 563 C C . SER A 1 71 ? 15 -3.113 -14.852 1 87.94 71 SER A C 1
ATOM 565 O O . SER A 1 71 ? 14.953 -3.895 -13.898 1 87.94 71 SER A O 1
ATOM 567 N N . PRO A 1 72 ? 14.477 -1.893 -14.766 1 92.12 72 PRO A N 1
ATOM 568 C CA . PRO A 1 72 ? 13.93 -1.49 -13.461 1 92.12 72 PRO A CA 1
ATOM 569 C C . PRO A 1 72 ? 12.68 -2.273 -13.078 1 92.12 72 PRO A C 1
ATOM 571 O O . PRO A 1 72 ? 12.297 -2.303 -11.906 1 92.12 72 PRO A O 1
ATOM 574 N N . LEU A 1 73 ? 12.07 -2.914 -14 1 93.44 73 LEU A N 1
ATOM 575 C CA . LEU A 1 73 ? 10.812 -3.613 -13.742 1 93.44 73 LEU A CA 1
ATOM 576 C C . LEU A 1 73 ? 11.023 -4.754 -12.758 1 93.44 73 LEU A C 1
ATOM 578 O O . LEU A 1 73 ? 10.289 -4.867 -11.773 1 93.44 73 LEU A O 1
ATOM 582 N N . SER A 1 74 ? 12.016 -5.562 -13.016 1 89.94 74 SER A N 1
ATOM 583 C CA . SER A 1 74 ? 12.281 -6.684 -12.117 1 89.94 74 SER A CA 1
ATOM 584 C C . SER A 1 74 ? 12.75 -6.199 -10.75 1 89.94 74 SER A C 1
ATOM 586 O O . SER A 1 74 ? 12.375 -6.762 -9.727 1 89.94 74 SER A O 1
ATOM 588 N N . GLY A 1 75 ? 13.516 -5.137 -10.758 1 90.69 75 GLY A N 1
ATOM 589 C CA . GLY A 1 75 ? 14.078 -4.613 -9.523 1 90.69 75 GLY A CA 1
ATOM 590 C C . GLY A 1 75 ? 13.055 -3.938 -8.641 1 90.69 75 GLY A C 1
ATOM 591 O O . GLY A 1 75 ? 13.258 -3.809 -7.43 1 90.69 75 GLY A O 1
ATOM 592 N N . THR A 1 76 ? 11.922 -3.553 -9.219 1 95.56 76 THR A N 1
ATOM 593 C CA . THR A 1 76 ? 10.945 -2.805 -8.438 1 95.56 76 THR A CA 1
ATOM 594 C C . THR A 1 76 ? 9.68 -3.629 -8.227 1 95.56 76 THR A C 1
ATOM 596 O O . THR A 1 76 ? 8.719 -3.158 -7.613 1 95.56 76 THR A O 1
ATOM 599 N N . THR A 1 77 ? 9.562 -4.797 -8.742 1 94.31 77 THR A N 1
ATOM 600 C CA . THR A 1 77 ? 8.422 -5.672 -8.523 1 94.31 77 THR A CA 1
ATOM 601 C C . THR A 1 77 ? 8.852 -6.961 -7.824 1 94.31 77 THR A C 1
ATOM 603 O O . THR A 1 77 ? 8.773 -7.062 -6.598 1 94.31 77 THR A O 1
ATOM 606 N N . LEU A 1 78 ? 9.688 -7.773 -8.516 1 91.12 78 LEU A N 1
ATOM 607 C CA . LEU A 1 78 ? 10.094 -9.078 -7.996 1 91.12 78 LEU A CA 1
ATOM 608 C C . LEU A 1 78 ? 10.984 -8.914 -6.766 1 91.12 78 LEU A C 1
ATOM 610 O O . LEU A 1 78 ? 10.805 -9.625 -5.77 1 91.12 78 LEU A O 1
ATOM 614 N N . SER A 1 79 ? 11.875 -8.008 -6.809 1 92.06 79 SER A N 1
ATOM 615 C CA . SER A 1 79 ? 12.852 -7.836 -5.734 1 92.06 79 SER A CA 1
ATOM 616 C C . SER A 1 79 ? 12.203 -7.219 -4.496 1 92.06 79 SER A C 1
ATOM 618 O O . SER A 1 79 ? 12.805 -7.195 -3.422 1 92.06 79 SER A O 1
ATOM 620 N N . LEU A 1 80 ? 10.969 -6.73 -4.645 1 96.69 80 LEU A N 1
ATOM 621 C CA . LEU A 1 80 ? 10.336 -6.031 -3.531 1 96.69 80 LEU A CA 1
ATOM 622 C C . LEU A 1 80 ? 9 -6.676 -3.172 1 96.69 80 LEU A C 1
ATOM 624 O O . LEU A 1 80 ? 8.18 -6.066 -2.484 1 96.69 80 LEU A O 1
ATOM 628 N N . VAL A 1 81 ? 8.766 -7.828 -3.602 1 96.5 81 VAL A N 1
ATOM 629 C CA . VAL A 1 81 ? 7.461 -8.477 -3.5 1 96.5 81 VAL A CA 1
ATOM 630 C C . VAL A 1 81 ? 7.059 -8.602 -2.033 1 96.5 81 VAL A C 1
ATOM 632 O O . VAL A 1 81 ? 5.883 -8.43 -1.689 1 96.5 81 VAL A O 1
ATOM 635 N N . ALA A 1 82 ? 8.016 -8.93 -1.136 1 97.94 82 ALA A N 1
ATOM 636 C CA . ALA A 1 82 ? 7.707 -9.094 0.282 1 97.94 82 ALA A CA 1
ATOM 637 C C . ALA A 1 82 ? 7.23 -7.777 0.893 1 97.94 82 ALA A C 1
ATOM 639 O O . ALA A 1 82 ? 6.379 -7.773 1.785 1 97.94 82 ALA A O 1
ATOM 640 N N . MET A 1 83 ? 7.773 -6.711 0.418 1 98.44 83 MET A N 1
ATOM 641 C CA . MET A 1 83 ? 7.359 -5.395 0.897 1 98.44 83 MET A CA 1
ATOM 642 C C . MET A 1 83 ? 5.898 -5.125 0.558 1 98.44 83 MET A C 1
ATOM 644 O O . MET A 1 83 ? 5.137 -4.648 1.402 1 98.44 83 MET A O 1
ATOM 648 N N . PHE A 1 84 ? 5.508 -5.438 -0.67 1 98.62 84 PHE A N 1
ATOM 649 C CA . PHE A 1 84 ? 4.117 -5.266 -1.071 1 98.62 84 PHE A CA 1
ATOM 650 C C . PHE A 1 84 ? 3.209 -6.207 -0.287 1 98.62 84 PHE A C 1
ATOM 652 O O . PHE A 1 84 ? 2.104 -5.828 0.107 1 98.62 84 PHE A O 1
ATOM 659 N N . LEU A 1 85 ? 3.721 -7.406 -0.094 1 98.5 85 LEU A N 1
ATOM 660 C CA . LEU A 1 85 ? 2.965 -8.398 0.655 1 98.5 85 LEU A CA 1
ATOM 661 C C . LEU A 1 85 ? 2.711 -7.934 2.084 1 98.5 85 LEU A C 1
ATOM 663 O O . LEU A 1 85 ? 1.647 -8.195 2.648 1 98.5 85 LEU A O 1
ATOM 667 N N . ALA A 1 86 ? 3.672 -7.289 2.68 1 98.88 86 ALA A N 1
ATOM 668 C CA . ALA A 1 86 ? 3.537 -6.77 4.039 1 98.88 86 ALA A CA 1
ATOM 669 C C . ALA A 1 86 ? 2.338 -5.836 4.152 1 98.88 86 ALA A C 1
ATOM 671 O O . ALA A 1 86 ? 1.555 -5.934 5.102 1 98.88 86 ALA A O 1
ATOM 672 N N . PHE A 1 87 ? 2.193 -4.949 3.236 1 98.88 87 PHE A N 1
ATOM 673 C CA . PHE A 1 87 ? 1.026 -4.074 3.211 1 98.88 87 PHE A CA 1
ATOM 674 C C . PHE A 1 87 ? -0.251 -4.883 3.012 1 98.88 87 PHE A C 1
ATOM 676 O O . PHE A 1 87 ? -1.247 -4.66 3.701 1 98.88 87 PHE A O 1
ATOM 683 N N . LEU A 1 88 ? -0.222 -5.773 2.066 1 98.75 88 LEU A N 1
ATOM 684 C CA . LEU A 1 88 ? -1.414 -6.508 1.653 1 98.75 88 LEU A CA 1
ATOM 685 C C . LEU A 1 88 ? -1.907 -7.418 2.771 1 98.75 88 LEU A C 1
ATOM 687 O O . LEU A 1 88 ? -3.111 -7.656 2.896 1 98.75 88 LEU A O 1
ATOM 691 N N . MET A 1 89 ? -1.028 -7.914 3.602 1 98.75 89 MET A N 1
ATOM 692 C CA . MET A 1 89 ? -1.434 -8.75 4.73 1 98.75 89 MET A CA 1
ATOM 693 C C . MET A 1 89 ? -2.305 -7.957 5.703 1 98.75 89 MET A C 1
ATOM 695 O O . MET A 1 89 ? -3.379 -8.414 6.094 1 98.75 89 MET A O 1
ATOM 699 N N . GLY A 1 90 ? -1.825 -6.801 6.062 1 98.81 90 GLY A N 1
ATOM 700 C CA . GLY A 1 90 ? -2.627 -5.969 6.949 1 98.81 90 GLY A CA 1
ATOM 701 C C . GLY A 1 90 ? -3.916 -5.484 6.309 1 98.81 90 GLY A C 1
ATOM 702 O O . GLY A 1 90 ? -4.973 -5.5 6.941 1 98.81 90 GLY A O 1
ATOM 703 N N . TYR A 1 91 ? -3.793 -5.035 5.066 1 98.5 91 TYR A N 1
ATOM 704 C CA . TYR A 1 91 ? -4.934 -4.555 4.297 1 98.5 91 TYR A CA 1
ATOM 705 C C . TYR A 1 91 ? -6.035 -5.605 4.242 1 98.5 91 TYR A C 1
ATOM 707 O O . TYR A 1 91 ? -7.203 -5.301 4.5 1 98.5 91 TYR A O 1
ATOM 715 N N . ASN A 1 92 ? -5.707 -6.82 3.961 1 97.94 92 ASN A N 1
ATOM 716 C CA . ASN A 1 92 ? -6.707 -7.867 3.787 1 97.94 92 ASN A CA 1
ATOM 717 C C . ASN A 1 92 ? -7.148 -8.453 5.129 1 97.94 92 ASN A C 1
ATOM 719 O O . ASN A 1 92 ? -8.297 -8.859 5.281 1 97.94 92 ASN A O 1
ATOM 723 N N . TYR A 1 93 ? -6.262 -8.5 6.086 1 98.5 93 TYR A N 1
ATOM 724 C CA . TYR A 1 93 ? -6.707 -8.875 7.422 1 98.5 93 TYR A CA 1
ATOM 725 C C . TYR A 1 93 ? -7.859 -7.992 7.887 1 98.5 93 TYR A C 1
ATOM 727 O O . TYR A 1 93 ? -8.859 -8.484 8.406 1 98.5 93 TYR A O 1
ATOM 735 N N . ALA A 1 94 ? -7.66 -6.68 7.738 1 98.06 94 ALA A N 1
ATOM 736 C CA . ALA A 1 94 ? -8.68 -5.723 8.148 1 98.06 94 ALA A CA 1
ATOM 737 C C . ALA A 1 94 ? -10.008 -6 7.453 1 98.06 94 ALA A C 1
ATOM 739 O O . ALA A 1 94 ? -11.078 -5.801 8.031 1 98.06 94 ALA A O 1
ATOM 740 N N . LYS A 1 95 ? -9.961 -6.445 6.254 1 96.19 95 LYS A N 1
ATOM 741 C CA . LYS A 1 95 ? -11.172 -6.758 5.496 1 96.19 95 LYS A CA 1
ATOM 742 C C . LYS A 1 95 ? -11.938 -7.91 6.133 1 96.19 95 LYS A C 1
ATOM 744 O O . LYS A 1 95 ? -13.156 -8.023 5.969 1 96.19 95 LYS A O 1
ATOM 749 N N . THR A 1 96 ? -11.234 -8.797 6.773 1 95.56 96 THR A N 1
ATOM 750 C CA . THR A 1 96 ? -11.867 -9.992 7.332 1 95.56 96 THR A CA 1
ATOM 751 C C . THR A 1 96 ? -12.398 -9.711 8.734 1 95.56 96 THR A C 1
ATOM 753 O O . THR A 1 96 ? -13.055 -10.562 9.336 1 95.56 96 THR A O 1
ATOM 756 N N . GLU A 1 97 ? -12.109 -8.508 9.242 1 94.75 97 GLU A N 1
ATOM 757 C CA . GLU A 1 97 ? -12.562 -8.156 10.586 1 94.75 97 GLU A CA 1
ATOM 758 C C . GLU A 1 97 ? -14.062 -7.859 10.602 1 94.75 97 GLU A C 1
ATOM 760 O O . GLU A 1 97 ? -14.594 -7.277 9.664 1 94.75 97 GLU A O 1
ATOM 765 N N . GLU A 1 98 ? -14.672 -8.273 11.648 1 89 98 GLU A N 1
ATOM 766 C CA . GLU A 1 98 ? -16.094 -7.98 11.836 1 89 98 GLU A CA 1
ATOM 767 C C . GLU A 1 98 ? -16.312 -6.496 12.117 1 89 98 GLU A C 1
ATOM 769 O O . GLU A 1 98 ? -17.219 -5.879 11.547 1 89 98 GLU A O 1
ATOM 774 N N . GLN A 1 99 ? -15.508 -6.027 13 1 88.38 99 GLN A N 1
ATOM 775 C CA . GLN A 1 99 ? -15.578 -4.598 13.289 1 88.38 99 GLN A CA 1
ATOM 776 C C . GLN A 1 99 ? -14.852 -3.783 12.227 1 88.38 99 GLN A C 1
ATOM 778 O O . GLN A 1 99 ? -13.82 -4.211 11.703 1 88.38 99 GLN A O 1
ATOM 783 N N . LYS A 1 100 ? -15.406 -2.678 12.078 1 86.38 100 LYS A N 1
ATOM 784 C CA . LYS A 1 100 ? -14.875 -1.833 11.016 1 86.38 100 LYS A CA 1
ATOM 785 C C . LYS A 1 100 ? -13.43 -1.427 11.312 1 86.38 100 LYS A C 1
ATOM 787 O O . LYS A 1 100 ? -13.141 -0.889 12.383 1 86.38 100 LYS A O 1
ATOM 792 N N . CYS A 1 101 ? -12.539 -1.721 10.492 1 91.31 101 CYS A N 1
ATOM 793 C CA . CYS A 1 101 ? -11.133 -1.337 10.438 1 91.31 101 CYS A CA 1
ATOM 794 C C . CYS A 1 101 ? -10.742 -0.894 9.031 1 91.31 101 CYS A C 1
ATOM 796 O O . CYS A 1 101 ? -10.742 -1.701 8.102 1 91.31 101 CYS A O 1
ATOM 798 N N . GLU A 1 102 ? -10.555 0.419 8.945 1 94.44 102 GLU A N 1
ATOM 799 C CA . GLU A 1 102 ? -10.188 0.899 7.613 1 94.44 102 GLU A CA 1
ATOM 800 C C . GLU A 1 102 ? -8.945 0.194 7.09 1 94.44 102 GLU A C 1
ATOM 802 O O . GLU A 1 102 ? -7.883 0.253 7.719 1 94.44 102 GLU A O 1
ATOM 807 N N . GLU A 1 103 ? -9.031 -0.443 5.98 1 97.62 103 GLU A N 1
ATOM 808 C CA . GLU A 1 103 ? -8.039 -1.363 5.434 1 97.62 103 GLU A CA 1
ATOM 809 C C . GLU A 1 103 ? -6.703 -0.659 5.195 1 97.62 103 GLU A C 1
ATOM 811 O O . GLU A 1 103 ? -5.641 -1.236 5.43 1 97.62 103 GLU A O 1
ATOM 816 N N . VAL A 1 104 ? -6.82 0.574 4.805 1 97.69 104 VAL A N 1
ATOM 817 C CA . VAL A 1 104 ? -5.625 1.288 4.379 1 97.69 104 VAL A CA 1
ATOM 818 C C . VAL A 1 104 ? -4.715 1.539 5.578 1 97.69 104 VAL A C 1
ATOM 820 O O . VAL A 1 104 ? -3.494 1.394 5.48 1 97.69 104 VAL A O 1
ATOM 823 N N . TYR A 1 105 ? -5.258 1.855 6.781 1 97.88 105 TYR A N 1
ATOM 824 C CA . TYR A 1 105 ? -4.461 2.088 7.98 1 97.88 105 TYR A CA 1
ATOM 825 C C . TYR A 1 105 ? -3.775 0.806 8.438 1 97.88 105 TYR A C 1
ATOM 827 O O . TYR A 1 105 ? -2.605 0.826 8.828 1 97.88 105 TYR A O 1
ATOM 835 N N . ALA A 1 106 ? -4.535 -0.288 8.375 1 98.44 106 ALA A N 1
ATOM 836 C CA . ALA A 1 106 ? -3.949 -1.577 8.727 1 98.44 106 ALA A CA 1
ATOM 837 C C . ALA A 1 106 ? -2.803 -1.937 7.789 1 98.44 106 ALA A C 1
ATOM 839 O O . ALA A 1 106 ? -1.764 -2.434 8.227 1 98.44 106 ALA A O 1
ATOM 840 N N . GLY A 1 107 ? -3.008 -1.708 6.484 1 98.75 107 GLY A N 1
ATOM 841 C CA . GLY A 1 107 ? -1.985 -1.996 5.492 1 98.75 107 GLY A CA 1
ATOM 842 C C . GLY A 1 107 ? -0.709 -1.202 5.703 1 98.75 107 GLY A C 1
ATOM 843 O O . GLY A 1 107 ? 0.386 -1.767 5.699 1 98.75 107 GLY A O 1
ATOM 844 N N . ILE A 1 108 ? -0.83 0.102 5.902 1 98.75 108 ILE A N 1
ATOM 845 C CA . ILE A 1 108 ? 0.351 0.933 6.105 1 98.75 108 ILE A CA 1
ATOM 846 C C . ILE A 1 108 ? 1.029 0.554 7.422 1 98.75 108 ILE A C 1
ATOM 848 O O . ILE A 1 108 ? 2.26 0.529 7.508 1 98.75 108 ILE A O 1
ATOM 852 N N . THR A 1 109 ? 0.232 0.269 8.453 1 98.75 109 THR A N 1
ATOM 853 C CA . THR A 1 109 ? 0.777 -0.134 9.742 1 98.75 109 THR A CA 1
ATOM 854 C C . THR A 1 109 ? 1.656 -1.373 9.594 1 98.75 109 THR A C 1
ATOM 856 O O . THR A 1 109 ? 2.77 -1.415 10.125 1 98.75 109 THR A O 1
ATOM 859 N N . THR A 1 110 ? 1.176 -2.396 8.891 1 98.94 110 THR A N 1
ATOM 860 C CA . THR A 1 110 ? 1.94 -3.631 8.742 1 98.94 110 THR A CA 1
ATOM 861 C C . THR A 1 110 ? 3.148 -3.418 7.836 1 98.94 110 THR A C 1
ATOM 863 O O . THR A 1 110 ? 4.195 -4.035 8.039 1 98.94 110 THR A O 1
ATOM 866 N N . LEU A 1 111 ? 3.043 -2.572 6.801 1 98.88 111 LEU A N 1
ATOM 867 C CA . LEU A 1 111 ? 4.188 -2.242 5.957 1 98.88 111 LEU A CA 1
ATOM 868 C C . LEU A 1 111 ? 5.285 -1.568 6.777 1 98.88 111 LEU A C 1
ATOM 870 O O . LEU A 1 111 ? 6.461 -1.927 6.66 1 98.88 111 LEU A O 1
ATOM 874 N N . VAL A 1 112 ? 4.902 -0.586 7.605 1 98.69 112 VAL A N 1
ATOM 875 C CA . VAL A 1 112 ? 5.859 0.109 8.461 1 98.69 112 VAL A CA 1
ATOM 876 C C . VAL A 1 112 ? 6.488 -0.879 9.438 1 98.69 112 VAL A C 1
ATOM 878 O O . VAL A 1 112 ? 7.699 -0.847 9.672 1 98.69 112 VAL A O 1
ATOM 881 N N . ALA A 1 113 ? 5.656 -1.722 10.031 1 98.88 113 ALA A N 1
ATOM 882 C CA . ALA A 1 113 ? 6.156 -2.736 10.953 1 98.88 113 ALA A CA 1
ATOM 883 C C . ALA A 1 113 ? 7.199 -3.623 10.281 1 98.88 113 ALA A C 1
ATOM 885 O O . ALA A 1 113 ? 8.242 -3.926 10.875 1 98.88 113 ALA A O 1
ATOM 886 N N . PHE A 1 114 ? 6.934 -4.055 9.094 1 98.81 114 PHE A N 1
ATOM 887 C CA . PHE A 1 114 ? 7.848 -4.883 8.312 1 98.81 114 PHE A CA 1
ATOM 888 C C . PHE A 1 114 ? 9.172 -4.164 8.086 1 98.81 114 PHE A C 1
ATOM 890 O O . PHE A 1 114 ? 10.242 -4.77 8.211 1 98.81 114 PHE A O 1
ATOM 897 N N . LEU A 1 115 ? 9.102 -2.893 7.777 1 98.5 115 LEU A N 1
ATOM 898 C CA . LEU A 1 115 ? 10.297 -2.096 7.539 1 98.5 115 LEU A CA 1
ATOM 899 C C . LEU A 1 115 ? 11.062 -1.863 8.836 1 98.5 115 LEU A C 1
ATOM 901 O O . LEU A 1 115 ? 12.297 -1.809 8.836 1 98.5 115 LEU A O 1
ATOM 905 N N . ILE A 1 116 ? 10.383 -1.728 9.938 1 98.19 116 ILE A N 1
ATOM 906 C CA . ILE A 1 116 ? 11.008 -1.518 11.242 1 98.19 116 ILE A CA 1
ATOM 907 C C . ILE A 1 116 ? 11.891 -2.717 11.586 1 98.19 116 ILE A C 1
ATOM 909 O O . ILE A 1 116 ? 13.016 -2.553 12.062 1 98.19 116 ILE A O 1
ATOM 913 N N . VAL A 1 117 ? 11.422 -3.887 11.297 1 98.12 117 VAL A N 1
ATOM 914 C CA . VAL A 1 117 ? 12.141 -5.074 11.742 1 98.12 117 VAL A CA 1
ATOM 915 C C . VAL A 1 117 ? 13.195 -5.461 10.703 1 98.12 117 VAL A C 1
ATOM 917 O O . VAL A 1 117 ? 13.945 -6.422 10.898 1 98.12 117 VAL A O 1
ATOM 920 N N . SER A 1 118 ? 13.219 -4.777 9.578 1 97.12 118 SER A N 1
ATOM 921 C CA . SER A 1 118 ? 14.219 -5.004 8.539 1 97.12 118 SER A CA 1
ATOM 922 C C . SER A 1 118 ? 15.406 -4.059 8.703 1 97.12 118 SER A C 1
ATOM 924 O O . SER A 1 118 ? 15.227 -2.869 8.977 1 97.12 118 SER A O 1
ATOM 926 N N . PRO A 1 119 ? 16.609 -4.543 8.57 1 92.94 119 PRO A N 1
ATOM 927 C CA . PRO A 1 119 ? 17.75 -3.641 8.656 1 92.94 119 PRO A CA 1
ATOM 928 C C . PRO A 1 119 ? 17.75 -2.564 7.574 1 92.94 119 PRO A C 1
ATOM 930 O O . PRO A 1 119 ? 17.562 -2.875 6.391 1 92.94 119 PRO A O 1
ATOM 933 N N . LEU A 1 120 ? 17.859 -1.318 7.965 1 92.62 120 LEU A N 1
ATOM 934 C CA . LEU A 1 120 ? 17.812 -0.196 7.035 1 92.62 120 LEU A CA 1
ATOM 935 C C . LEU A 1 120 ? 19.203 0.402 6.84 1 92.62 120 LEU A C 1
ATOM 937 O O . LEU A 1 120 ? 19.375 1.623 6.887 1 92.62 120 LEU A O 1
ATOM 941 N N . SER A 1 121 ? 20.172 -0.413 6.746 1 92.75 121 SER A N 1
ATOM 942 C CA . SER A 1 121 ? 21.562 -0.026 6.5 1 92.75 121 SER A CA 1
ATOM 943 C C . SER A 1 121 ? 22.328 -1.138 5.789 1 92.75 121 SER A C 1
ATOM 945 O O . SER A 1 121 ? 21.875 -2.281 5.742 1 92.75 121 SER A O 1
ATOM 947 N N . ILE A 1 122 ? 23.328 -0.733 5.117 1 91.44 122 ILE A N 1
ATOM 948 C CA . ILE A 1 122 ? 24.25 -1.707 4.527 1 91.44 122 ILE A CA 1
ATOM 949 C C . ILE A 1 122 ? 25.656 -1.467 5.043 1 91.44 122 ILE A C 1
ATOM 951 O O . ILE A 1 122 ? 26 -0.361 5.477 1 91.44 122 ILE A O 1
ATOM 955 N N . THR A 1 123 ? 26.438 -2.504 5.074 1 90.25 123 THR A N 1
ATOM 956 C CA . THR A 1 123 ? 27.844 -2.389 5.457 1 90.25 123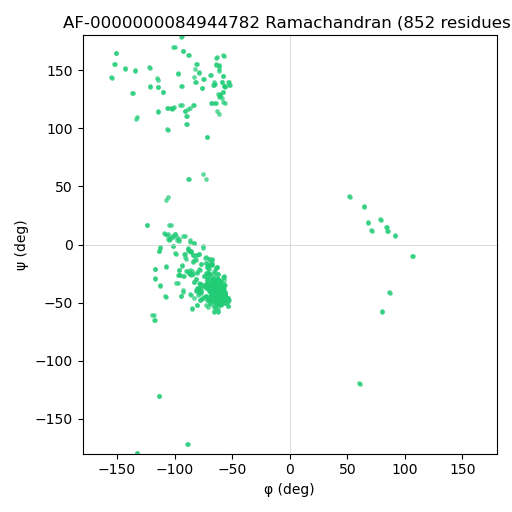 THR A CA 1
ATOM 957 C C . THR A 1 123 ? 28.75 -2.533 4.242 1 90.25 123 THR A C 1
ATOM 959 O O . THR A 1 123 ? 28.672 -3.531 3.52 1 90.25 123 THR A O 1
ATOM 962 N N . VAL A 1 124 ? 29.453 -1.52 3.965 1 88.88 124 VAL A N 1
ATOM 963 C CA . VAL A 1 124 ? 30.453 -1.537 2.902 1 88.88 124 VAL A CA 1
ATOM 964 C C . VAL A 1 124 ? 31.844 -1.367 3.502 1 88.88 124 VAL A C 1
ATOM 966 O O . VAL A 1 124 ? 32.188 -0.291 4 1 88.88 124 VAL A O 1
ATOM 969 N N . GLY A 1 125 ? 32.688 -2.357 3.406 1 85.44 125 GLY A N 1
ATOM 970 C CA . GLY A 1 125 ? 33.938 -2.332 4.141 1 85.44 125 GLY A CA 1
ATOM 971 C C . GLY A 1 125 ? 33.75 -2.252 5.645 1 85.44 125 GLY A C 1
ATOM 972 O O . GLY A 1 125 ? 33.094 -3.109 6.238 1 85.44 125 GLY A O 1
ATOM 973 N N . GLU A 1 126 ? 34.219 -1.262 6.277 1 87.44 126 GLU A N 1
ATOM 974 C CA . GLU A 1 126 ? 34.094 -1.091 7.723 1 87.44 126 GLU A CA 1
ATOM 975 C C . GLU A 1 126 ? 33.062 -0 8.055 1 87.44 126 GLU A C 1
ATOM 977 O O . GLU A 1 126 ? 32.812 0.268 9.234 1 87.44 126 GLU A O 1
ATOM 982 N N . GLU A 1 127 ? 32.438 0.382 6.977 1 89.44 127 GLU A N 1
ATOM 983 C CA . GLU A 1 127 ? 31.547 1.511 7.199 1 89.44 127 GLU A CA 1
ATOM 984 C C . GLU A 1 127 ? 30.078 1.086 7.09 1 89.44 127 GLU A C 1
ATOM 986 O O . GLU A 1 127 ? 29.719 0.351 6.172 1 89.44 127 GLU A O 1
ATOM 991 N N . VAL A 1 128 ? 29.281 1.465 8.062 1 90.56 128 VAL A N 1
ATOM 992 C CA . VAL A 1 128 ? 27.844 1.259 8.039 1 90.56 128 VAL A CA 1
ATOM 993 C C . VAL A 1 128 ? 27.156 2.465 7.406 1 90.56 128 VAL A C 1
ATOM 995 O O . VAL A 1 128 ? 27.312 3.594 7.879 1 90.56 128 VAL A O 1
ATOM 998 N N . ILE A 1 129 ? 26.562 2.248 6.332 1 90.38 129 ILE A N 1
ATOM 999 C CA . ILE A 1 129 ? 25.891 3.312 5.602 1 90.38 129 ILE A CA 1
ATOM 1000 C C . ILE A 1 129 ? 24.391 3.244 5.863 1 90.38 129 ILE A C 1
ATOM 1002 O O . ILE A 1 129 ? 23.734 2.24 5.551 1 90.38 129 ILE A O 1
ATOM 1006 N N . GLY A 1 130 ? 23.844 4.293 6.465 1 90.38 130 GLY A N 1
ATOM 1007 C CA . GLY A 1 130 ? 22.406 4.395 6.715 1 90.38 130 GLY A CA 1
ATOM 1008 C C . GLY A 1 130 ? 21.656 5.129 5.617 1 90.38 130 GLY A C 1
ATOM 1009 O O . GLY A 1 130 ? 22.234 5.453 4.574 1 90.38 130 GLY A O 1
ATOM 1010 N N . GLY A 1 131 ? 20.344 5.254 5.75 1 90.06 131 GLY A N 1
ATOM 1011 C CA . GLY A 1 131 ? 19.531 5.973 4.773 1 90.06 131 GLY A CA 1
ATOM 1012 C C . GLY A 1 131 ? 19.25 5.16 3.525 1 90.06 131 GLY A C 1
ATOM 1013 O O . GLY A 1 131 ? 19.125 5.715 2.432 1 90.06 131 GLY A O 1
ATOM 1014 N N . VAL A 1 132 ? 19.359 3.861 3.684 1 95.06 132 VAL A N 1
ATOM 1015 C CA . VAL A 1 132 ? 19.078 2.967 2.564 1 95.06 132 VAL A CA 1
ATOM 1016 C C . VAL A 1 132 ? 18.203 1.809 3.037 1 95.06 132 VAL A C 1
ATOM 1018 O O . VAL A 1 132 ? 18.25 1.424 4.207 1 95.06 132 VAL A O 1
ATOM 1021 N N . ILE A 1 133 ? 17.375 1.269 2.184 1 96.38 133 ILE A N 1
ATOM 1022 C CA . ILE A 1 133 ? 16.625 0.03 2.385 1 96.38 133 ILE A CA 1
ATOM 1023 C C . ILE A 1 133 ? 17.25 -1.084 1.539 1 96.38 133 ILE A C 1
ATOM 1025 O O . ILE A 1 133 ? 17.016 -1.151 0.33 1 96.38 133 ILE A O 1
ATOM 1029 N N . PRO A 1 134 ? 18.062 -1.901 2.174 1 96 134 PRO A N 1
ATOM 1030 C CA . PRO A 1 134 ? 18.547 -3.049 1.403 1 96 134 PRO A CA 1
ATOM 1031 C C . PRO A 1 134 ? 17.406 -3.939 0.896 1 96 134 PRO A C 1
ATOM 1033 O O . PRO A 1 134 ? 16.438 -4.164 1.609 1 96 134 PRO A O 1
ATOM 1036 N N . THR A 1 135 ? 17.516 -4.426 -0.314 1 94.62 135 THR A N 1
ATOM 1037 C CA . THR A 1 135 ? 16.438 -5.211 -0.901 1 94.62 135 THR A CA 1
ATOM 1038 C C . THR A 1 135 ? 16.531 -6.668 -0.452 1 94.62 135 THR A C 1
ATOM 1040 O O . THR A 1 135 ? 15.648 -7.469 -0.766 1 94.62 135 THR A O 1
ATOM 1043 N N . THR A 1 136 ? 17.484 -7.008 0.374 1 92.56 136 THR A N 1
ATOM 1044 C CA . THR A 1 136 ? 17.766 -8.375 0.798 1 92.56 136 THR A CA 1
ATOM 1045 C C . THR A 1 136 ? 16.5 -9.031 1.357 1 92.56 136 THR A C 1
ATOM 1047 O O . THR A 1 136 ? 16.141 -10.141 0.962 1 92.56 136 THR A O 1
ATOM 1050 N N . TYR A 1 137 ? 15.82 -8.328 2.229 1 95.88 137 TYR A N 1
ATOM 1051 C CA . TYR A 1 137 ? 14.656 -8.906 2.895 1 95.88 137 TYR A CA 1
ATOM 1052 C C . TYR A 1 137 ? 13.367 -8.391 2.275 1 95.88 137 TYR A C 1
ATOM 1054 O O . TYR A 1 137 ? 12.273 -8.695 2.764 1 95.88 137 TYR A O 1
ATOM 1062 N N . MET A 1 138 ? 13.469 -7.637 1.165 1 97.25 138 MET A N 1
ATOM 1063 C CA . MET A 1 138 ? 12.281 -7.059 0.538 1 97.25 138 MET A CA 1
ATOM 1064 C C . MET A 1 138 ? 11.719 -7.992 -0.525 1 97.25 138 MET A C 1
ATOM 1066 O O . MET A 1 138 ? 10.625 -7.762 -1.048 1 97.25 138 MET A O 1
ATOM 1070 N N . GLY A 1 139 ? 12.461 -9.07 -0.832 1 94.44 139 GLY A N 1
ATOM 1071 C CA . GLY A 1 139 ? 12.047 -10.078 -1.802 1 94.44 139 GLY A CA 1
ATOM 1072 C C . GLY A 1 139 ? 11.773 -11.43 -1.178 1 94.44 139 GLY A C 1
ATOM 1073 O O . GLY A 1 139 ? 11.07 -11.523 -0.166 1 94.44 139 GLY A O 1
ATOM 1074 N N . SER A 1 140 ? 12.344 -12.461 -1.735 1 93.19 140 SER A N 1
ATOM 1075 C CA . SER A 1 140 ? 12.047 -13.836 -1.347 1 93.19 140 SER A CA 1
ATOM 1076 C C . SER A 1 140 ? 12.438 -14.102 0.104 1 93.19 140 SER A C 1
ATOM 1078 O O . SER A 1 140 ? 11.734 -14.812 0.824 1 93.19 140 SER A O 1
ATOM 1080 N N . GLN A 1 141 ? 13.453 -13.469 0.584 1 94.62 141 GLN A N 1
ATOM 1081 C CA . GLN A 1 141 ? 13.977 -13.766 1.914 1 94.62 141 GLN A CA 1
ATOM 1082 C C . GLN A 1 141 ? 13.102 -13.141 2.998 1 94.62 141 GLN A C 1
ATOM 1084 O O . GLN A 1 141 ? 13.211 -13.5 4.176 1 94.62 141 GLN A O 1
ATOM 1089 N N . GLY A 1 142 ? 12.312 -12.242 2.625 1 96.94 142 GLY A N 1
ATOM 1090 C CA . GLY A 1 142 ? 11.445 -11.602 3.607 1 96.94 142 GLY A CA 1
ATOM 1091 C C . GLY A 1 142 ? 10.008 -12.07 3.527 1 96.94 142 GLY A C 1
ATOM 1092 O O . GLY A 1 142 ? 9.148 -11.586 4.273 1 96.94 142 GLY A O 1
ATOM 1093 N N . MET A 1 143 ? 9.68 -13.039 2.697 1 96.88 143 MET A N 1
ATOM 1094 C CA . MET A 1 143 ? 8.305 -13.445 2.404 1 96.88 143 MET A CA 1
ATOM 1095 C C . MET A 1 143 ? 7.617 -13.984 3.654 1 96.88 143 MET A C 1
ATOM 1097 O O . MET A 1 143 ? 6.48 -13.609 3.951 1 96.88 143 MET A O 1
ATOM 1101 N N . PHE A 1 144 ? 8.242 -14.789 4.391 1 97.88 144 PHE A N 1
ATOM 1102 C CA . PHE A 1 144 ? 7.59 -15.453 5.52 1 97.88 144 PHE A CA 1
ATOM 1103 C C . PHE A 1 144 ? 7.461 -14.5 6.703 1 97.88 144 PHE A C 1
ATOM 1105 O O . PHE A 1 144 ? 6.512 -14.594 7.48 1 97.88 144 PHE A O 1
ATOM 1112 N N . VAL A 1 145 ? 8.469 -13.594 6.852 1 98.31 145 VAL A N 1
ATOM 1113 C CA . VAL A 1 145 ? 8.289 -12.547 7.855 1 98.31 145 VAL A CA 1
ATOM 1114 C C . VAL A 1 145 ? 7.078 -11.695 7.496 1 98.31 145 VAL A C 1
ATOM 1116 O O . VAL A 1 145 ? 6.277 -11.336 8.367 1 98.31 145 VAL A O 1
ATOM 1119 N N . ALA A 1 146 ? 6.934 -11.344 6.215 1 98.56 146 ALA A N 1
ATOM 1120 C CA . ALA A 1 146 ? 5.781 -10.562 5.766 1 98.56 146 ALA A CA 1
ATOM 1121 C C . ALA A 1 146 ? 4.477 -11.289 6.074 1 98.56 146 ALA A C 1
ATOM 1123 O O . ALA A 1 146 ? 3.51 -10.68 6.531 1 98.56 146 ALA A O 1
ATOM 1124 N N . LEU A 1 147 ? 4.438 -12.586 5.875 1 98.31 147 LEU A N 1
ATOM 1125 C CA . LEU A 1 147 ? 3.219 -13.367 6.07 1 98.31 147 LEU A CA 1
ATOM 1126 C C . LEU A 1 147 ? 2.879 -13.477 7.555 1 98.31 147 LEU A C 1
ATOM 1128 O O . LEU A 1 147 ? 1.754 -13.18 7.961 1 98.31 147 LEU A O 1
ATOM 1132 N N . ILE A 1 148 ? 3.832 -13.82 8.383 1 98.19 148 ILE A N 1
ATOM 1133 C CA . ILE A 1 148 ? 3.566 -14.188 9.773 1 98.19 148 ILE A CA 1
ATOM 1134 C C . ILE A 1 148 ? 3.506 -12.93 10.633 1 98.19 148 ILE A C 1
ATOM 1136 O O . ILE A 1 148 ? 2.506 -12.68 11.312 1 98.19 148 ILE A O 1
ATOM 1140 N N . LEU A 1 149 ? 4.543 -12.141 10.586 1 98.44 149 LEU A N 1
ATOM 1141 C CA . LEU A 1 149 ? 4.609 -10.953 11.43 1 98.44 149 LEU A CA 1
ATOM 1142 C C . LEU A 1 149 ? 3.49 -9.977 11.086 1 98.44 149 LEU A C 1
ATOM 1144 O O . LEU A 1 149 ? 2.842 -9.43 11.984 1 98.44 149 LEU A O 1
ATOM 1148 N N . CYS A 1 150 ? 3.293 -9.703 9.797 1 98.75 150 CYS A N 1
ATOM 1149 C CA . CYS A 1 150 ? 2.316 -8.695 9.406 1 98.75 150 CYS A CA 1
ATOM 1150 C C . CYS A 1 150 ? 0.898 -9.156 9.719 1 98.75 150 CYS A C 1
ATOM 1152 O O . CYS A 1 150 ? 0.033 -8.336 10.039 1 98.75 150 CYS A O 1
ATOM 1154 N N . TYR A 1 151 ? 0.655 -10.5 9.68 1 98.75 151 TYR A N 1
ATOM 1155 C CA . TYR A 1 151 ? -0.624 -11.023 10.156 1 98.75 151 TYR A CA 1
ATOM 1156 C C . TYR A 1 151 ? -0.827 -10.711 11.633 1 98.75 151 TYR A C 1
ATOM 1158 O O . TYR A 1 151 ? -1.892 -10.234 12.031 1 98.75 151 TYR A O 1
ATOM 1166 N N . LEU A 1 152 ? 0.181 -10.953 12.406 1 98.81 152 LEU A N 1
ATOM 1167 C CA . LEU A 1 152 ? 0.095 -10.75 13.852 1 98.81 152 LEU A CA 1
ATOM 1168 C C . LEU A 1 152 ? -0.022 -9.266 14.18 1 98.81 152 LEU A C 1
ATOM 1170 O O . LEU A 1 152 ? -0.791 -8.883 15.07 1 98.81 152 LEU A O 1
ATOM 1174 N N . VAL A 1 153 ? 0.727 -8.438 13.5 1 98.81 153 VAL A N 1
ATOM 1175 C CA . VAL A 1 153 ? 0.693 -6.996 13.719 1 98.81 153 VAL A CA 1
ATOM 1176 C C . VAL A 1 153 ? -0.69 -6.453 13.375 1 98.81 153 VAL A C 1
ATOM 1178 O O . VAL A 1 153 ? -1.231 -5.609 14.094 1 98.81 153 VAL A O 1
ATOM 1181 N N . ALA A 1 154 ? -1.237 -6.93 12.242 1 98.69 154 ALA A N 1
ATOM 1182 C CA . ALA A 1 154 ? -2.584 -6.516 11.859 1 98.69 154 ALA A CA 1
ATOM 1183 C C . ALA A 1 154 ? -3.602 -6.902 12.93 1 98.69 154 ALA A C 1
ATOM 1185 O O . ALA A 1 154 ? -4.508 -6.125 13.242 1 98.69 154 ALA A O 1
ATOM 1186 N N . LYS A 1 155 ? -3.443 -8.117 13.445 1 98.19 155 LYS A N 1
ATOM 1187 C CA . LYS A 1 155 ? -4.332 -8.594 14.5 1 98.19 155 LYS A CA 1
ATOM 1188 C C . LYS A 1 155 ? -4.254 -7.688 15.727 1 98.19 155 LYS A C 1
ATOM 1190 O O . LYS A 1 155 ? -5.281 -7.305 16.297 1 98.19 155 LYS A O 1
ATOM 1195 N N . VAL A 1 156 ? -3.098 -7.328 16.109 1 98.38 156 VAL A N 1
ATOM 1196 C CA . VAL A 1 156 ? -2.887 -6.469 17.281 1 98.38 156 VAL A CA 1
ATOM 1197 C C . VAL A 1 156 ? -3.463 -5.082 17 1 98.38 156 VAL A C 1
ATOM 1199 O O . VAL A 1 156 ? -4.18 -4.527 17.844 1 98.38 156 VAL A O 1
ATOM 1202 N N . TYR A 1 157 ? -3.158 -4.527 15.883 1 98.19 157 TYR A N 1
ATOM 1203 C CA . TYR A 1 157 ? -3.654 -3.205 15.516 1 98.19 157 TYR A CA 1
ATOM 1204 C C . TYR A 1 157 ? -5.176 -3.162 15.562 1 98.19 157 TYR A C 1
ATOM 1206 O O . TYR A 1 157 ? -5.758 -2.26 16.172 1 98.19 157 TYR A O 1
ATOM 1214 N N . CYS A 1 158 ? -5.797 -4.129 14.914 1 97.38 158 CYS A N 1
ATOM 1215 C CA . CYS A 1 158 ? -7.254 -4.152 14.852 1 97.38 158 CYS A CA 1
ATOM 1216 C C . CYS A 1 158 ? -7.859 -4.359 16.234 1 97.38 158 CYS A C 1
ATOM 1218 O O . CYS A 1 158 ? -8.922 -3.82 16.531 1 97.38 158 CYS A O 1
ATOM 1220 N N . LYS A 1 159 ? -7.207 -5.156 17.062 1 96.75 159 LYS A N 1
ATOM 1221 C CA . LYS A 1 159 ? -7.688 -5.371 18.422 1 96.75 159 LYS A CA 1
ATOM 1222 C C . LYS A 1 159 ? -7.648 -4.074 19.219 1 96.75 159 LYS A C 1
ATOM 1224 O O . LYS A 1 159 ? -8.586 -3.768 19.953 1 96.75 159 LYS A O 1
ATOM 1229 N N . ILE A 1 160 ? -6.586 -3.33 19.078 1 96.69 160 ILE A N 1
ATOM 1230 C CA . ILE A 1 160 ? -6.457 -2.062 19.797 1 96.69 160 ILE A CA 1
ATOM 1231 C C . ILE A 1 160 ? -7.477 -1.062 19.266 1 96.69 160 ILE A C 1
ATOM 1233 O O . ILE A 1 160 ? -8.094 -0.324 20.031 1 96.69 160 ILE A O 1
ATOM 1237 N N . LEU A 1 161 ? -7.621 -1.016 17.969 1 95.38 161 LEU A N 1
ATOM 1238 C CA . LEU A 1 161 ? -8.57 -0.105 17.328 1 95.38 161 LEU A CA 1
ATOM 1239 C C . LEU A 1 161 ? -9.984 -0.36 17.844 1 95.38 161 LEU A C 1
ATOM 1241 O O . LEU A 1 161 ? -10.781 0.573 17.969 1 95.38 161 LEU A O 1
ATOM 1245 N N . SER A 1 162 ? -10.32 -1.593 18.078 1 92.88 162 SER A N 1
ATOM 1246 C CA . SER A 1 162 ? -11.656 -1.964 18.531 1 92.88 162 SER A CA 1
ATOM 1247 C C . SER A 1 162 ? -11.828 -1.708 20.016 1 92.88 162 SER A C 1
ATOM 1249 O O . SER A 1 162 ? -12.953 -1.733 20.531 1 92.88 162 SER A O 1
ATOM 1251 N N . SER A 1 163 ? -10.781 -1.386 20.641 1 91.06 163 SER A N 1
ATOM 1252 C CA . SER A 1 163 ? -10.836 -1.108 22.078 1 91.06 163 SER A CA 1
ATOM 1253 C C . SER A 1 163 ? -11.148 0.359 22.344 1 91.06 163 SER A C 1
ATOM 1255 O O . SER A 1 163 ? -11.484 1.105 21.422 1 91.06 163 SER A O 1
ATOM 1257 N N . LYS A 1 164 ? -11.047 0.774 23.625 1 87.69 164 LYS A N 1
ATOM 1258 C CA . LYS A 1 164 ? -11.336 2.148 24.031 1 87.69 164 LYS A CA 1
ATOM 1259 C C . LYS A 1 164 ? -10.102 3.031 23.875 1 87.69 164 LYS A C 1
ATOM 1261 O O . LYS A 1 164 ? -10.164 4.242 24.094 1 87.69 164 LYS A O 1
ATOM 1266 N N . LEU A 1 165 ? -9.148 2.52 23.438 1 88.12 165 LEU A N 1
ATOM 1267 C CA . LEU A 1 165 ? -7.902 3.262 23.281 1 88.12 165 LEU A CA 1
ATOM 1268 C C . LEU A 1 165 ? -7.852 3.977 21.938 1 88.12 165 LEU A C 1
ATOM 1270 O O . LEU A 1 165 ? -7.004 3.664 21.094 1 88.12 165 LEU A O 1
ATOM 1274 N N . LYS A 1 166 ? -8.742 4.77 21.625 1 84.81 166 LYS A N 1
ATOM 1275 C CA . LYS A 1 166 ? -8.766 5.578 20.422 1 84.81 166 LYS A CA 1
ATOM 1276 C C . LYS A 1 166 ? -9.367 6.957 20.688 1 84.81 166 LYS A C 1
ATOM 1278 O O . LYS A 1 166 ? -10.102 7.141 21.656 1 84.81 166 LYS A O 1
ATOM 1283 N N . ILE A 1 167 ? -8.93 7.867 19.906 1 83.38 167 ILE A N 1
ATOM 1284 C CA . ILE A 1 167 ? -9.445 9.227 20 1 83.38 167 ILE A CA 1
ATOM 1285 C C . ILE A 1 167 ? -10.688 9.367 19.109 1 83.38 167 ILE A C 1
ATOM 1287 O O . ILE A 1 167 ? -10.633 9.117 17.906 1 83.38 167 ILE A O 1
ATOM 1291 N N . ARG A 1 168 ? -11.852 9.656 19.781 1 87.19 168 ARG A N 1
ATOM 1292 C CA . ARG A 1 168 ? -13.086 9.883 19.016 1 87.19 168 ARG A CA 1
ATOM 1293 C C . ARG A 1 168 ? -13.406 11.367 18.938 1 87.19 168 ARG A C 1
ATOM 1295 O O . ARG A 1 168 ? -13.484 12.055 19.953 1 87.19 168 ARG A O 1
ATOM 1302 N N . LEU A 1 169 ? -13.391 11.828 17.641 1 86.19 169 LEU A N 1
ATOM 1303 C CA . LEU A 1 169 ? -13.773 13.219 17.406 1 86.19 169 LEU A CA 1
ATOM 1304 C C . LEU A 1 169 ? -15.273 13.344 17.219 1 86.19 169 LEU A C 1
ATOM 1306 O O . LEU A 1 169 ? -15.961 12.352 16.984 1 86.19 169 LEU A O 1
ATOM 1310 N N . PRO A 1 170 ? -15.742 14.578 17.359 1 85.56 170 PRO A N 1
ATOM 1311 C CA . PRO A 1 170 ? -17.188 14.781 17.188 1 85.56 170 PRO A CA 1
ATOM 1312 C C . PRO A 1 170 ? -17.656 14.461 15.766 1 85.56 170 PRO A C 1
ATOM 1314 O O . PRO A 1 170 ? -16.859 14.508 14.828 1 85.56 170 PRO A O 1
ATOM 1317 N N . ASP A 1 171 ? -18.906 14.234 15.594 1 85.88 171 ASP A N 1
ATOM 1318 C CA . ASP A 1 171 ? -19.5 13.828 14.328 1 85.88 171 ASP A CA 1
ATOM 1319 C C . ASP A 1 171 ? -19.453 14.969 13.312 1 85.88 171 ASP A C 1
ATOM 1321 O O . ASP A 1 171 ? -19.609 14.742 12.109 1 85.88 171 ASP A O 1
ATOM 1325 N N . SER A 1 172 ? -19.25 16.125 13.859 1 81.94 172 SER A N 1
ATOM 1326 C CA . SER A 1 172 ? -19.219 17.281 12.969 1 81.94 172 SER A CA 1
ATOM 1327 C C . SER A 1 172 ? -17.938 17.312 12.148 1 81.94 172 SER A C 1
ATOM 1329 O O . SER A 1 172 ? -17.859 18 11.133 1 81.94 172 SER A O 1
ATOM 1331 N N . VAL A 1 173 ? -16.984 16.547 12.586 1 85.25 173 VAL A N 1
ATOM 1332 C CA . VAL A 1 173 ? -15.703 16.5 11.891 1 85.25 173 VAL A CA 1
ATOM 1333 C C . VAL A 1 173 ? -15.797 15.57 10.688 1 85.25 173 VAL A C 1
ATOM 1335 O O . VAL A 1 173 ? -16.406 14.5 10.773 1 85.25 173 VAL A O 1
ATOM 1338 N N . PRO A 1 174 ? -15.164 16.031 9.617 1 86.19 174 PRO A N 1
ATOM 1339 C CA . PRO A 1 174 ? -15.18 15.156 8.445 1 86.19 174 PRO A CA 1
ATOM 1340 C C . PRO A 1 174 ? -14.68 13.75 8.758 1 86.19 174 PRO A C 1
ATOM 1342 O O . PRO A 1 174 ? -13.711 13.586 9.5 1 86.19 174 PRO A O 1
ATOM 1345 N N . PRO A 1 175 ? -15.336 12.789 8.188 1 87.75 175 PRO A N 1
ATOM 1346 C CA . PRO A 1 175 ? -15.031 11.391 8.508 1 87.75 175 PRO A CA 1
ATOM 1347 C C . PRO A 1 175 ? -13.578 11.023 8.219 1 87.75 175 PRO A C 1
ATOM 1349 O O . PRO A 1 175 ? -12.961 10.266 8.969 1 87.75 175 PRO A O 1
ATOM 1352 N N . MET A 1 176 ? -13.047 11.508 7.188 1 86.12 176 MET A N 1
ATOM 1353 C CA . MET A 1 176 ? -11.664 11.188 6.828 1 86.12 176 MET A CA 1
ATOM 1354 C C . MET A 1 176 ? -10.695 11.688 7.895 1 86.12 176 MET A C 1
ATOM 1356 O O . MET A 1 176 ? -9.68 11.047 8.156 1 86.12 176 MET A O 1
ATOM 1360 N N . VAL A 1 177 ? -11.078 12.773 8.422 1 87.5 177 VAL A N 1
ATOM 1361 C CA . VAL A 1 177 ? -10.25 13.328 9.492 1 87.5 177 VAL A CA 1
ATOM 1362 C C . VAL A 1 177 ? -10.438 12.5 10.766 1 87.5 177 VAL A C 1
ATOM 1364 O O . VAL A 1 177 ? -9.453 12.141 11.422 1 87.5 177 VAL A O 1
ATOM 1367 N N . SER A 1 178 ? -11.633 12.211 11.062 1 91.06 178 SER A N 1
ATOM 1368 C CA . SER A 1 178 ? -11.938 11.438 12.258 1 91.06 178 SER A CA 1
ATOM 1369 C C . SER A 1 178 ? -11.25 10.078 12.234 1 91.06 178 SER A C 1
ATOM 1371 O O . SER A 1 178 ? -10.734 9.609 13.25 1 91.06 178 SER A O 1
ATOM 1373 N N . SER A 1 179 ? -11.156 9.438 11.078 1 91.5 179 SER A N 1
ATOM 1374 C CA . SER A 1 179 ? -10.539 8.125 10.945 1 91.5 179 SER A CA 1
ATOM 1375 C C . SER A 1 179 ? -9.039 8.188 11.195 1 91.5 179 SER A C 1
ATOM 1377 O O . SER A 1 179 ? -8.453 7.27 11.766 1 91.5 179 SER A O 1
ATOM 1379 N N . SER A 1 180 ? -8.484 9.195 10.688 1 91.75 180 SER A N 1
ATOM 1380 C CA . SER A 1 180 ? -7.047 9.367 10.891 1 91.75 180 SER A CA 1
ATOM 1381 C C . SER A 1 180 ? -6.711 9.516 12.375 1 91.75 180 SER A C 1
ATOM 1383 O O . SER A 1 180 ? -5.727 8.953 12.852 1 91.75 180 SER A O 1
ATOM 1385 N N . PHE A 1 181 ? -7.543 10.195 13.102 1 91.56 181 PHE A N 1
ATOM 1386 C CA . PHE A 1 181 ? -7.293 10.406 14.523 1 91.56 181 PHE A CA 1
ATOM 1387 C C . PHE A 1 181 ? -7.625 9.156 15.328 1 91.56 181 PHE A C 1
ATOM 1389 O O . PHE A 1 181 ? -6.953 8.844 16.312 1 91.56 181 PHE A O 1
ATOM 1396 N N . GLU A 1 182 ? -8.633 8.555 14.906 1 93.69 182 GLU A N 1
ATOM 1397 C CA . GLU A 1 182 ? -9 7.309 15.578 1 93.69 182 GLU A CA 1
ATOM 1398 C C . GLU A 1 182 ? -7.883 6.273 15.477 1 93.69 182 GLU A C 1
ATOM 1400 O O . GLU A 1 182 ? -7.699 5.461 16.391 1 93.69 182 GLU A O 1
ATOM 1405 N N . SER A 1 183 ? -7.188 6.32 14.398 1 95.69 183 SER A N 1
ATOM 1406 C CA . SER A 1 183 ? -6.145 5.332 14.156 1 95.69 183 SER A CA 1
ATOM 1407 C C . SER A 1 183 ? -4.836 5.727 14.836 1 95.69 183 SER A C 1
ATOM 1409 O O . SER A 1 183 ? -3.924 4.91 14.961 1 95.69 183 SER A O 1
ATOM 1411 N N . LEU A 1 184 ? -4.746 6.902 15.352 1 95.19 184 LEU A N 1
ATOM 1412 C CA . LEU A 1 184 ? -3.494 7.48 15.82 1 95.19 184 LEU A CA 1
ATOM 1413 C C . LEU A 1 184 ? -2.91 6.652 16.969 1 95.19 184 LEU A C 1
ATOM 1415 O O . LEU A 1 184 ? -1.794 6.141 16.859 1 95.19 184 LEU A O 1
ATOM 1419 N N . ILE A 1 185 ? -3.625 6.473 17.984 1 95.69 185 ILE A N 1
ATOM 1420 C CA . ILE A 1 185 ? -3.139 5.793 19.188 1 95.69 185 ILE A CA 1
ATOM 1421 C C . ILE A 1 185 ? -2.869 4.324 18.875 1 95.69 185 ILE A C 1
ATOM 1423 O O . ILE A 1 185 ? -1.796 3.801 19.188 1 95.69 185 ILE A O 1
ATOM 1427 N N . PRO A 1 186 ? -3.812 3.635 18.203 1 97 186 PRO A N 1
ATOM 1428 C CA . PRO A 1 186 ? -3.553 2.242 17.828 1 97 186 PRO A CA 1
ATOM 1429 C C . PRO A 1 186 ? -2.279 2.08 17 1 97 186 PRO A C 1
ATOM 1431 O O . PRO A 1 186 ? -1.519 1.133 17.219 1 97 186 PRO A O 1
ATOM 1434 N N . VAL A 1 187 ? -2.031 2.971 16.062 1 97.75 187 VAL A N 1
ATOM 1435 C CA . VAL A 1 187 ? -0.842 2.916 15.227 1 97.75 187 VAL A CA 1
ATOM 1436 C C . VAL A 1 187 ? 0.408 3.09 16.078 1 97.75 187 VAL A C 1
ATOM 1438 O O . VAL A 1 187 ? 1.354 2.307 15.984 1 97.75 187 VAL A O 1
ATOM 1441 N N . ILE A 1 188 ? 0.394 4.066 16.953 1 96.44 188 ILE A N 1
ATOM 1442 C CA . ILE A 1 188 ? 1.559 4.367 17.781 1 96.44 188 ILE A CA 1
ATOM 1443 C C . ILE A 1 188 ? 1.854 3.186 18.703 1 96.44 188 ILE A C 1
ATOM 1445 O O . ILE A 1 188 ? 2.994 2.717 18.781 1 96.44 188 ILE A O 1
ATOM 1449 N N . ILE A 1 189 ? 0.847 2.688 19.375 1 97.25 189 ILE A N 1
ATOM 1450 C CA . ILE A 1 189 ? 1.039 1.583 20.297 1 97.25 189 ILE A CA 1
ATOM 1451 C C . ILE A 1 189 ? 1.571 0.363 19.562 1 97.25 189 ILE A C 1
ATOM 1453 O O . ILE A 1 189 ? 2.516 -0.289 20.016 1 97.25 189 ILE A O 1
ATOM 1457 N N . THR A 1 190 ? 0.975 0.038 18.438 1 98.38 190 THR A N 1
ATOM 1458 C CA . THR A 1 190 ? 1.374 -1.123 17.656 1 98.38 190 THR A CA 1
ATOM 1459 C C . THR A 1 190 ? 2.818 -0.985 17.172 1 98.38 190 THR A C 1
ATOM 1461 O O . THR A 1 190 ? 3.607 -1.926 17.297 1 98.38 190 THR A O 1
ATOM 1464 N N . LEU A 1 191 ? 3.191 0.181 16.625 1 98.31 191 LEU A N 1
ATOM 1465 C CA . LEU A 1 191 ? 4.523 0.369 16.062 1 98.31 191 LEU A CA 1
ATOM 1466 C C . LEU A 1 191 ? 5.578 0.427 17.172 1 98.31 191 LEU A C 1
ATOM 1468 O O . LEU A 1 191 ? 6.707 -0.025 16.969 1 98.31 191 LEU A O 1
ATOM 1472 N N . VAL A 1 192 ? 5.215 0.971 18.312 1 97.31 192 VAL A N 1
ATOM 1473 C CA . VAL A 1 192 ? 6.129 0.967 19.453 1 97.31 192 VAL A CA 1
ATOM 1474 C C . VAL A 1 192 ? 6.387 -0.469 19.906 1 97.31 192 VAL A C 1
ATOM 1476 O O . VAL A 1 192 ? 7.516 -0.826 20.234 1 97.31 192 VAL A O 1
ATOM 1479 N N . LEU A 1 193 ? 5.344 -1.247 19.938 1 98.12 193 LEU A N 1
ATOM 1480 C CA . LEU A 1 193 ? 5.496 -2.66 20.266 1 98.12 193 LEU A CA 1
ATOM 1481 C C . LEU A 1 193 ? 6.43 -3.35 19.266 1 98.12 193 LEU A C 1
ATOM 1483 O O . LEU A 1 193 ? 7.293 -4.137 19.672 1 98.12 193 LEU A O 1
ATOM 1487 N N . VAL A 1 194 ? 6.289 -3.082 18.016 1 98.56 194 VAL A N 1
ATOM 1488 C CA . VAL A 1 194 ? 7.133 -3.678 16.984 1 98.56 194 VAL A CA 1
ATOM 1489 C C . VAL A 1 194 ? 8.578 -3.217 17.172 1 98.56 194 VAL A C 1
ATOM 1491 O O . VAL A 1 194 ? 9.508 -4.004 17.016 1 98.56 194 VAL A O 1
ATOM 1494 N N . CYS A 1 195 ? 8.758 -1.92 17.484 1 97.81 195 CYS A N 1
ATOM 1495 C CA . CYS A 1 195 ? 10.094 -1.395 17.75 1 97.81 195 CYS A CA 1
ATOM 1496 C C . CYS A 1 195 ? 10.734 -2.125 18.922 1 97.81 195 CYS A C 1
ATOM 1498 O O . CYS A 1 195 ? 11.93 -2.418 18.906 1 97.81 195 CYS A O 1
ATOM 1500 N N . SER A 1 196 ? 9.922 -2.355 19.938 1 97.56 196 SER A N 1
ATOM 1501 C CA . SER A 1 196 ? 10.422 -3.078 21.109 1 97.56 196 SER A CA 1
ATOM 1502 C C . SER A 1 196 ? 10.859 -4.492 20.734 1 97.56 196 SER A C 1
ATOM 1504 O O . SER A 1 196 ? 11.914 -4.957 21.172 1 97.56 196 SER A O 1
ATOM 1506 N N . ILE A 1 197 ? 10.078 -5.133 19.922 1 97.44 197 ILE A N 1
ATOM 1507 C CA . ILE A 1 197 ? 10.414 -6.473 19.453 1 97.44 197 ILE A CA 1
ATOM 1508 C C . ILE A 1 197 ? 11.695 -6.426 18.625 1 97.44 197 ILE A C 1
ATOM 1510 O O . ILE A 1 197 ? 12.578 -7.273 18.797 1 97.44 197 ILE A O 1
ATOM 1514 N N . ASN A 1 198 ? 11.766 -5.508 17.75 1 97.44 198 ASN A N 1
ATOM 1515 C CA . ASN A 1 198 ? 12.953 -5.328 16.922 1 97.44 198 ASN A CA 1
ATOM 1516 C C . ASN A 1 198 ? 14.203 -5.156 17.766 1 97.44 198 ASN A C 1
ATOM 1518 O O . ASN A 1 198 ? 15.242 -5.766 17.484 1 97.44 198 ASN A O 1
ATOM 1522 N N . TYR A 1 199 ? 14.078 -4.316 18.797 1 96.25 199 TYR A N 1
ATOM 1523 C CA . TYR A 1 199 ? 15.211 -4.07 19.688 1 96.25 199 TYR A CA 1
ATOM 1524 C C . TYR A 1 199 ? 15.609 -5.34 20.422 1 96.25 199 TYR A C 1
ATOM 1526 O O . TYR A 1 199 ? 16.797 -5.629 20.578 1 96.25 199 TYR A O 1
ATOM 1534 N N . CYS A 1 200 ? 14.617 -6.102 20.922 1 96.5 200 CYS A N 1
ATOM 1535 C CA . CYS A 1 200 ? 14.898 -7.348 21.625 1 96.5 200 CYS A CA 1
ATOM 1536 C C . CYS A 1 200 ? 15.68 -8.312 20.75 1 96.5 200 CYS A C 1
ATOM 1538 O O . CYS A 1 200 ? 16.562 -9.031 21.234 1 96.5 200 CYS A O 1
ATOM 1540 N N . PHE A 1 201 ? 15.43 -8.328 19.484 1 96.06 201 PHE A N 1
ATOM 1541 C CA . PHE A 1 201 ? 16.125 -9.242 18.578 1 96.06 201 PHE A CA 1
ATOM 1542 C C . PHE A 1 201 ? 17.562 -8.82 18.391 1 96.06 201 PHE A C 1
ATOM 1544 O O . PHE A 1 201 ? 18.438 -9.656 18.141 1 96.06 201 PHE A O 1
ATOM 1551 N N . THR A 1 202 ? 17.828 -7.508 18.469 1 92.25 202 THR A N 1
ATOM 1552 C CA . THR A 1 202 ? 19.203 -7.047 18.328 1 92.25 202 THR A CA 1
ATOM 1553 C C . THR A 1 202 ? 20.078 -7.582 19.469 1 92.25 202 THR A C 1
ATOM 1555 O O . THR A 1 202 ? 21.297 -7.629 19.344 1 92.25 202 THR A O 1
ATOM 1558 N N . LEU A 1 203 ? 19.406 -7.965 20.547 1 93.81 203 LEU A N 1
ATOM 1559 C CA . LEU A 1 203 ? 20.109 -8.469 21.719 1 93.81 203 LEU A CA 1
ATOM 1560 C C . LEU A 1 203 ? 20.328 -9.969 21.625 1 93.81 203 LEU A C 1
ATOM 1562 O O . LEU A 1 203 ? 21 -10.562 22.469 1 93.81 203 LEU A O 1
ATOM 1566 N N . THR A 1 204 ? 19.844 -10.594 20.625 1 94.75 204 THR A N 1
ATOM 1567 C CA . THR A 1 204 ? 20.016 -12.031 20.406 1 94.75 204 THR A CA 1
ATOM 1568 C C . THR A 1 204 ? 21.094 -12.297 19.375 1 94.75 204 THR A C 1
ATOM 1570 O O . THR A 1 204 ? 21.562 -11.375 18.703 1 94.75 204 THR A O 1
ATOM 1573 N N . SER A 1 205 ? 21.484 -13.547 19.25 1 95.25 205 SER A N 1
ATOM 1574 C CA . SER A 1 205 ? 22.5 -13.953 18.297 1 95.25 205 SER A CA 1
ATOM 1575 C C . SER A 1 205 ? 22 -13.836 16.859 1 95.25 205 SER A C 1
ATOM 1577 O O . SER A 1 205 ? 22.781 -13.75 15.914 1 95.25 205 SER A O 1
ATOM 1579 N N . PHE A 1 206 ? 20.672 -13.75 16.625 1 94.38 206 PHE A N 1
ATOM 1580 C CA . PHE A 1 206 ? 20.094 -13.648 15.289 1 94.38 206 PHE A CA 1
ATOM 1581 C C . PHE A 1 206 ? 20.234 -12.234 14.75 1 94.38 206 PHE A C 1
ATOM 1583 O O . PHE A 1 206 ? 20.312 -12.031 13.531 1 94.38 206 PHE A O 1
ATOM 1590 N N . GLY A 1 207 ? 20.156 -11.289 15.617 1 94.06 207 GLY A N 1
ATOM 1591 C CA . GLY A 1 207 ? 20.328 -9.898 15.219 1 94.06 207 GLY A CA 1
ATOM 1592 C C . GLY A 1 207 ? 19.031 -9.258 14.75 1 94.06 207 GLY A C 1
ATOM 1593 O O . GLY A 1 207 ? 18.797 -8.07 14.977 1 94.06 207 GLY A O 1
ATOM 1594 N N . ASN A 1 208 ? 18.203 -9.961 13.969 1 95.56 208 ASN A N 1
ATOM 1595 C CA . ASN A 1 208 ? 16.906 -9.477 13.508 1 95.56 208 ASN A CA 1
ATOM 1596 C C . ASN A 1 208 ? 15.922 -10.625 13.289 1 95.56 208 ASN A C 1
ATOM 1598 O O . ASN A 1 208 ? 16.328 -11.789 13.234 1 95.56 208 ASN A O 1
ATOM 1602 N N . ILE A 1 209 ? 14.672 -10.312 13.18 1 97.75 209 ILE A N 1
ATOM 1603 C CA . ILE A 1 209 ? 13.617 -11.312 13.148 1 97.75 209 ILE A CA 1
ATOM 1604 C C . ILE A 1 209 ? 13.695 -12.102 11.844 1 97.75 209 ILE A C 1
ATOM 1606 O O . ILE A 1 209 ? 13.297 -13.266 11.789 1 97.75 209 ILE A O 1
ATOM 1610 N N . HIS A 1 210 ? 14.109 -11.453 10.742 1 98 210 HIS A N 1
ATOM 1611 C CA . HIS A 1 210 ? 14.234 -12.141 9.453 1 98 210 HIS A CA 1
ATOM 1612 C C . HIS A 1 210 ? 15.156 -13.344 9.562 1 98 210 HIS A C 1
ATOM 1614 O O . HIS A 1 210 ? 14.867 -14.406 9 1 98 210 HIS A O 1
ATOM 1620 N N . ALA A 1 211 ? 16.281 -13.141 10.258 1 96.56 211 ALA A N 1
ATOM 1621 C CA . ALA A 1 211 ? 17.25 -14.219 10.422 1 96.56 211 ALA A CA 1
ATOM 1622 C C . ALA A 1 211 ? 16.625 -15.414 11.148 1 96.56 211 ALA A C 1
ATOM 1624 O O . ALA A 1 211 ? 16.828 -16.562 10.75 1 96.56 211 ALA A O 1
ATOM 1625 N N . LEU A 1 212 ? 15.898 -15.125 12.203 1 96.69 212 LEU A N 1
ATOM 1626 C CA . LEU A 1 212 ? 15.242 -16.188 12.969 1 96.69 212 LEU A CA 1
ATOM 1627 C C . LEU A 1 212 ? 14.211 -16.906 12.109 1 96.69 212 LEU A C 1
ATOM 1629 O O . LEU A 1 212 ? 14.219 -18.141 12.039 1 96.69 212 LEU A O 1
ATOM 1633 N N . VAL A 1 213 ? 13.328 -16.203 11.469 1 97 213 VAL A N 1
ATOM 1634 C CA . VAL A 1 213 ? 12.242 -16.781 10.688 1 97 213 VAL A CA 1
ATOM 1635 C C . VAL A 1 213 ? 12.82 -17.562 9.516 1 97 213 VAL A C 1
ATOM 1637 O O . VAL A 1 213 ? 12.312 -18.641 9.172 1 97 213 VAL A O 1
ATOM 1640 N N . ASN A 1 214 ? 13.82 -17.016 8.906 1 95.25 214 ASN A N 1
ATOM 1641 C CA . ASN A 1 214 ? 14.461 -17.703 7.785 1 95.25 214 ASN A CA 1
ATOM 1642 C C . ASN A 1 214 ? 15.031 -19.062 8.211 1 95.25 214 ASN A C 1
ATOM 1644 O O . ASN A 1 214 ? 14.828 -20.062 7.535 1 95.25 214 ASN A O 1
ATOM 1648 N N . GLU A 1 215 ? 15.688 -19.078 9.359 1 95.56 215 GLU A N 1
ATOM 1649 C CA . GLU A 1 215 ? 16.391 -20.281 9.82 1 95.56 215 GLU A CA 1
ATOM 1650 C C . GLU A 1 215 ? 15.406 -21.312 10.375 1 95.56 215 GLU A C 1
ATOM 1652 O O . GLU A 1 215 ? 15.539 -22.5 10.109 1 95.56 215 GLU A O 1
ATOM 1657 N N . ILE A 1 216 ? 14.438 -20.859 11.07 1 96.19 216 ILE A N 1
ATOM 1658 C CA . ILE A 1 216 ? 13.625 -21.781 11.852 1 96.19 216 ILE A CA 1
ATOM 1659 C C . ILE A 1 216 ? 12.359 -22.141 11.078 1 96.19 216 ILE A C 1
ATOM 1661 O O . ILE A 1 216 ? 11.805 -23.219 11.258 1 96.19 216 ILE A O 1
ATOM 1665 N N . ILE A 1 217 ? 11.922 -21.281 10.203 1 97.06 217 ILE A N 1
ATOM 1666 C CA . ILE A 1 217 ? 10.617 -21.5 9.586 1 97.06 217 ILE A CA 1
ATOM 1667 C C . ILE A 1 217 ? 10.781 -21.672 8.078 1 97.06 217 ILE A C 1
ATOM 1669 O O . ILE A 1 217 ? 10.477 -22.719 7.523 1 97.06 217 ILE A O 1
ATOM 1673 N N . GLN A 1 218 ? 11.289 -20.688 7.441 1 95.88 218 GLN A N 1
ATOM 1674 C CA . GLN A 1 218 ? 11.328 -20.641 5.984 1 95.88 218 GLN A CA 1
ATOM 1675 C C . GLN A 1 218 ? 12.133 -21.797 5.414 1 95.88 218 GLN A C 1
ATOM 1677 O O . GLN A 1 218 ? 11.656 -22.516 4.527 1 95.88 218 GLN A O 1
ATOM 1682 N N . LYS A 1 219 ? 13.328 -22.016 5.902 1 96 219 LYS A N 1
ATOM 1683 C CA . LYS A 1 219 ? 14.203 -23.047 5.367 1 96 219 LYS A CA 1
ATOM 1684 C C . LYS A 1 219 ? 13.57 -24.422 5.512 1 96 219 LYS A C 1
ATOM 1686 O O . LYS A 1 219 ? 13.492 -25.188 4.547 1 96 219 LYS A O 1
ATOM 1691 N N . PRO A 1 220 ? 13.07 -24.766 6.703 1 97.25 220 PRO A N 1
ATOM 1692 C CA . PRO A 1 220 ? 12.406 -26.078 6.832 1 97.25 220 PRO A CA 1
ATOM 1693 C C . PRO A 1 220 ? 11.18 -26.203 5.938 1 97.25 220 PRO A C 1
ATOM 1695 O O . PRO A 1 220 ? 10.945 -27.266 5.355 1 97.25 220 PRO A O 1
ATOM 1698 N N . LEU A 1 221 ? 10.414 -25.188 5.812 1 96.19 221 LEU A N 1
ATOM 1699 C CA . LEU A 1 221 ? 9.203 -25.234 4.996 1 96.19 221 LEU A CA 1
ATOM 1700 C C . LEU A 1 221 ? 9.555 -25.406 3.52 1 96.19 221 LEU A C 1
ATOM 1702 O O . LEU A 1 221 ? 8.859 -26.109 2.789 1 96.19 221 LEU A O 1
ATOM 1706 N N . LEU A 1 222 ? 10.562 -24.688 3.111 1 96.69 222 LEU A N 1
ATOM 1707 C CA . LEU A 1 222 ? 11 -24.828 1.726 1 96.69 222 LEU A CA 1
ATOM 1708 C C . LEU A 1 222 ? 11.516 -26.234 1.452 1 96.69 222 LEU A C 1
ATOM 1710 O O . LEU A 1 222 ? 11.227 -26.812 0.404 1 96.69 222 LEU A O 1
ATOM 1714 N N . LEU A 1 223 ? 12.234 -26.75 2.4 1 96.38 223 LEU A N 1
ATOM 1715 C CA . LEU A 1 223 ? 12.766 -28.109 2.248 1 96.38 223 LEU A CA 1
ATOM 1716 C C . LEU A 1 223 ? 11.633 -29.125 2.102 1 96.38 223 LEU A C 1
ATOM 1718 O O . LEU A 1 223 ? 11.688 -30 1.237 1 96.38 223 LEU A O 1
ATOM 1722 N N . ILE A 1 224 ? 10.672 -28.953 2.877 1 97.25 224 ILE A N 1
ATOM 1723 C CA . ILE A 1 224 ? 9.555 -29.891 2.887 1 97.25 224 ILE A CA 1
ATOM 1724 C C . ILE A 1 224 ? 8.641 -29.625 1.692 1 97.25 224 ILE A C 1
ATOM 1726 O O . ILE A 1 224 ? 8.273 -30.547 0.963 1 97.25 224 ILE A O 1
ATOM 1730 N N . GLY A 1 225 ? 8.305 -28.391 1.493 1 97.5 225 GLY A N 1
ATOM 1731 C CA . GLY A 1 225 ? 7.312 -28 0.508 1 97.5 225 GLY A CA 1
ATOM 1732 C C . GLY A 1 225 ? 7.773 -28.203 -0.922 1 97.5 225 GLY A C 1
ATOM 1733 O O . GLY A 1 225 ? 6.953 -28.375 -1.827 1 97.5 225 GLY A O 1
ATOM 1734 N N . THR A 1 226 ? 9.031 -28.188 -1.106 1 98 226 THR A N 1
ATOM 1735 C CA . THR A 1 226 ? 9.547 -28.359 -2.459 1 98 226 THR A CA 1
ATOM 1736 C C . THR A 1 226 ? 10 -29.797 -2.684 1 98 226 THR A C 1
ATOM 1738 O O . THR A 1 226 ? 10.586 -30.125 -3.719 1 98 226 THR A O 1
ATOM 1741 N N . GLY A 1 227 ? 9.703 -30.656 -1.743 1 98.19 227 GLY A N 1
ATOM 1742 C CA . GLY A 1 227 ? 9.992 -32.062 -1.902 1 98.19 227 GLY A CA 1
ATOM 1743 C C . GLY A 1 227 ? 8.961 -32.781 -2.742 1 98.19 227 GLY A C 1
ATOM 1744 O O . GLY A 1 227 ? 7.797 -32.375 -2.797 1 98.19 227 GLY A O 1
ATOM 1745 N N . LEU A 1 228 ? 9.406 -33.906 -3.357 1 98.31 228 LEU A N 1
ATOM 1746 C CA . LEU A 1 228 ? 8.539 -34.688 -4.246 1 98.31 228 LEU A CA 1
ATOM 1747 C C . LEU A 1 228 ? 7.332 -35.219 -3.488 1 98.31 228 LEU A C 1
ATOM 1749 O O . LEU A 1 228 ? 6.203 -35.125 -3.973 1 98.31 228 LEU A O 1
ATOM 1753 N N . PRO A 1 229 ? 7.469 -35.719 -2.248 1 98.31 229 PRO A N 1
ATOM 1754 C CA . PRO A 1 229 ? 6.293 -36.219 -1.538 1 98.31 229 PRO A CA 1
ATOM 1755 C C . PRO A 1 229 ? 5.242 -35.125 -1.288 1 98.31 229 PRO A C 1
ATOM 1757 O O . PRO A 1 229 ? 4.047 -35.375 -1.441 1 98.31 229 PRO A O 1
ATOM 1760 N N . ALA A 1 230 ? 5.734 -34 -0.888 1 97.94 230 ALA A N 1
ATOM 1761 C CA . ALA A 1 230 ? 4.805 -32.906 -0.635 1 97.94 230 ALA A CA 1
ATOM 1762 C C . ALA A 1 230 ? 4.035 -32.531 -1.899 1 97.94 230 ALA A C 1
ATOM 1764 O O . ALA A 1 230 ? 2.838 -32.25 -1.842 1 97.94 230 ALA A O 1
ATOM 1765 N N . LEU A 1 231 ? 4.691 -32.5 -3.008 1 97.94 231 LEU A N 1
ATOM 1766 C CA . LEU A 1 231 ? 4.039 -32.188 -4.277 1 97.94 231 LEU A CA 1
ATOM 1767 C C . LEU A 1 231 ? 2.984 -33.25 -4.609 1 97.94 231 LEU A C 1
ATOM 1769 O O . LEU A 1 231 ? 1.846 -32.906 -4.938 1 97.94 231 LEU A O 1
ATOM 1773 N N . LEU A 1 232 ? 3.369 -34.5 -4.535 1 98.25 232 LEU A N 1
ATOM 1774 C CA . LEU A 1 232 ? 2.473 -35.594 -4.926 1 98.25 232 LEU A CA 1
ATOM 1775 C C . LEU A 1 232 ? 1.236 -35.625 -4.031 1 98.25 232 LEU A C 1
ATOM 1777 O O . LEU A 1 232 ? 0.112 -35.75 -4.527 1 98.25 232 LEU A O 1
ATOM 1781 N N . ILE A 1 233 ? 1.439 -35.438 -2.775 1 97.44 233 ILE A N 1
ATOM 1782 C CA . ILE A 1 233 ? 0.338 -35.469 -1.819 1 97.44 233 ILE A CA 1
ATOM 1783 C C . ILE A 1 233 ? -0.559 -34.25 -2.012 1 97.44 233 ILE A C 1
ATOM 1785 O O . ILE A 1 233 ? -1.785 -34.375 -2.055 1 97.44 233 ILE A O 1
ATOM 1789 N N . SER A 1 234 ? 0.042 -33.125 -2.092 1 97 234 SER A N 1
ATOM 1790 C CA . SER A 1 234 ? -0.741 -31.906 -2.213 1 97 234 SER A CA 1
ATOM 1791 C C . SER A 1 234 ? -1.543 -31.891 -3.51 1 97 234 SER A C 1
ATOM 1793 O O . SER A 1 234 ? -2.701 -31.469 -3.525 1 97 234 SER A O 1
ATOM 1795 N N . GLN A 1 235 ? -0.982 -32.344 -4.594 1 97.94 235 GLN A N 1
ATOM 1796 C CA . GLN A 1 235 ? -1.679 -32.344 -5.879 1 97.94 235 GLN A CA 1
ATOM 1797 C C . GLN A 1 235 ? -2.764 -33.406 -5.93 1 97.94 235 GLN A C 1
ATOM 1799 O O . GLN A 1 235 ? -3.809 -33.219 -6.551 1 97.94 235 GLN A O 1
ATOM 1804 N N . GLY A 1 236 ? -2.494 -34.531 -5.285 1 96.75 236 GLY A N 1
ATOM 1805 C CA . GLY A 1 236 ? -3.555 -35.531 -5.125 1 96.75 236 GLY A CA 1
ATOM 1806 C C . GLY A 1 236 ? -4.723 -35 -4.305 1 96.75 236 GLY A C 1
ATOM 1807 O O . GLY A 1 236 ? -5.883 -35.219 -4.656 1 96.75 236 GLY A O 1
ATOM 1808 N N . LEU A 1 237 ? -4.371 -34.312 -3.297 1 94.69 237 LEU A N 1
ATOM 1809 C CA . LEU A 1 237 ? -5.398 -33.719 -2.438 1 94.69 237 LEU A CA 1
ATOM 1810 C C . LEU A 1 237 ? -6.199 -32.688 -3.186 1 94.69 237 LEU A C 1
ATOM 1812 O O . LEU A 1 237 ? -7.422 -32.594 -3.039 1 94.69 237 LEU A O 1
ATOM 1816 N N . ALA A 1 238 ? -5.535 -31.828 -3.92 1 95.31 238 ALA A N 1
ATOM 1817 C CA . ALA A 1 238 ? -6.234 -30.828 -4.707 1 95.31 238 ALA A CA 1
ATOM 1818 C C . ALA A 1 238 ? -7.242 -31.469 -5.656 1 95.31 238 ALA A C 1
ATOM 1820 O O . ALA A 1 238 ? -8.383 -31 -5.77 1 95.31 238 ALA A O 1
ATOM 1821 N N . GLN A 1 239 ? -6.852 -32.531 -6.324 1 95.56 239 GLN A N 1
ATOM 1822 C CA . GLN A 1 239 ? -7.727 -33.25 -7.254 1 95.56 239 GLN A CA 1
ATOM 1823 C C . GLN A 1 239 ? -8.906 -33.875 -6.52 1 95.56 239 GLN A C 1
ATOM 1825 O O . GLN A 1 239 ? -10.023 -33.906 -7.039 1 95.56 239 GLN A O 1
ATOM 1830 N N . LEU A 1 240 ? -8.617 -34.344 -5.406 1 93 240 LEU A N 1
ATOM 1831 C CA . LEU A 1 240 ? -9.672 -34.938 -4.59 1 93 240 LEU A CA 1
ATOM 1832 C C . LEU A 1 240 ? -10.711 -33.906 -4.199 1 93 240 LEU A C 1
ATOM 1834 O O . LEU A 1 240 ? -11.914 -34.188 -4.242 1 93 240 LEU A O 1
ATOM 1838 N N . LEU A 1 241 ? -10.266 -32.781 -3.846 1 91.81 241 LEU A N 1
ATOM 1839 C CA . LEU A 1 241 ? -11.18 -31.719 -3.463 1 91.81 241 LEU A CA 1
ATOM 1840 C C . LEU A 1 241 ? -12.008 -31.266 -4.656 1 91.81 241 LEU A C 1
ATOM 1842 O O . LEU A 1 241 ? -13.211 -31.047 -4.531 1 91.81 241 LEU A O 1
ATOM 1846 N N . TRP A 1 242 ? -11.359 -31.141 -5.754 1 91.69 242 TRP A N 1
ATOM 1847 C CA . TRP A 1 242 ? -12.102 -30.812 -6.965 1 91.69 242 TRP A CA 1
ATOM 1848 C C . TRP A 1 242 ? -13.188 -31.859 -7.234 1 91.69 242 TRP A C 1
ATOM 1850 O O . TRP A 1 242 ? -14.297 -31.516 -7.652 1 91.69 242 TRP A O 1
ATOM 1860 N N . PHE A 1 243 ? -12.883 -33.031 -7.035 1 91.25 243 PHE A N 1
ATOM 1861 C CA . PHE A 1 243 ? -13.812 -34.125 -7.258 1 91.25 243 PHE A CA 1
ATOM 1862 C C . PHE A 1 243 ? -15.078 -33.969 -6.422 1 91.25 243 PHE A C 1
ATOM 1864 O O . PHE A 1 243 ? -16.172 -34.312 -6.863 1 91.25 243 PHE A O 1
ATOM 1871 N N . PHE A 1 244 ? -14.922 -33.344 -5.359 1 87.25 244 PHE A N 1
ATOM 1872 C CA . PHE A 1 244 ? -16.062 -33.156 -4.469 1 87.25 244 PHE A CA 1
ATOM 1873 C C . PHE A 1 244 ? -16.688 -31.781 -4.676 1 87.25 244 PHE A C 1
ATOM 1875 O O . PHE A 1 244 ? -17.562 -31.375 -3.898 1 87.25 244 PHE A O 1
ATOM 1882 N N . GLY A 1 245 ? -16.219 -31.156 -5.598 1 85.12 245 GLY A N 1
ATOM 1883 C CA . GLY A 1 245 ? -16.859 -29.906 -5.957 1 85.12 245 GLY A CA 1
ATOM 1884 C C . GLY A 1 245 ? -16.266 -28.703 -5.254 1 85.12 245 GLY A C 1
ATOM 1885 O O . GLY A 1 245 ? -16.812 -27.594 -5.332 1 85.12 245 GLY A O 1
ATOM 1886 N N . LEU A 1 246 ? -15.18 -28.938 -4.562 1 87.25 246 LEU A N 1
ATOM 1887 C CA . LEU A 1 246 ? -14.469 -27.828 -3.936 1 87.25 246 LEU A CA 1
ATOM 1888 C C . LEU A 1 246 ? -13.305 -27.375 -4.809 1 87.25 246 LEU A C 1
ATOM 1890 O O . LEU A 1 246 ? -12.758 -28.156 -5.586 1 87.25 246 LEU A O 1
ATOM 1894 N N . HIS A 1 247 ? -13.039 -26.109 -4.746 1 88.69 247 HIS A N 1
ATOM 1895 C CA . HIS A 1 247 ? -11.914 -25.609 -5.523 1 88.69 247 HIS A CA 1
ATOM 1896 C C . HIS A 1 247 ? -10.586 -26.047 -4.918 1 88.69 247 HIS A C 1
ATOM 1898 O O . HIS A 1 247 ? -9.984 -25.312 -4.137 1 88.69 247 HIS A O 1
ATOM 1904 N N . GLY A 1 248 ? -10.133 -27.109 -5.379 1 91 248 GLY A N 1
ATOM 1905 C CA . GLY A 1 248 ? -8.961 -27.75 -4.805 1 91 248 GLY A CA 1
ATOM 1906 C C . GLY A 1 248 ? -7.723 -26.875 -4.855 1 91 248 GLY A C 1
ATOM 1907 O O . GLY A 1 248 ? -6.93 -26.859 -3.914 1 91 248 GLY A O 1
ATOM 1908 N N . ASP A 1 249 ? -7.504 -26.141 -5.875 1 92.44 249 ASP A N 1
ATOM 1909 C CA . ASP A 1 249 ? -6.309 -25.328 -6.035 1 92.44 249 ASP A CA 1
ATOM 1910 C C . ASP A 1 249 ? -6.324 -24.141 -5.066 1 92.44 249 ASP A C 1
ATOM 1912 O O . ASP A 1 249 ? -5.273 -23.703 -4.598 1 92.44 249 ASP A O 1
ATOM 1916 N N . GLN A 1 250 ? -7.469 -23.672 -4.863 1 88 250 GLN A N 1
ATOM 1917 C CA . GLN A 1 250 ? -7.57 -22.562 -3.908 1 88 250 GLN A CA 1
ATOM 1918 C C . GLN A 1 250 ? -7.254 -23.031 -2.49 1 88 250 GLN A C 1
ATOM 1920 O O . GLN A 1 250 ? -6.535 -22.359 -1.752 1 88 250 GLN A O 1
ATOM 1925 N N . ILE A 1 251 ? -7.777 -24.172 -2.166 1 90.5 251 ILE A N 1
ATOM 1926 C CA . ILE A 1 251 ? -7.637 -24.672 -0.806 1 90.5 251 ILE A CA 1
ATOM 1927 C C . ILE A 1 251 ? -6.203 -25.141 -0.569 1 90.5 251 ILE A C 1
ATOM 1929 O O . ILE A 1 251 ? -5.547 -24.688 0.372 1 90.5 251 ILE A O 1
ATOM 1933 N N . VAL A 1 252 ? -5.719 -25.953 -1.395 1 93.25 252 VAL A N 1
ATOM 1934 C CA . VAL A 1 252 ? -4.363 -26.469 -1.243 1 93.25 252 VAL A CA 1
ATOM 1935 C C . VAL A 1 252 ? -3.35 -25.359 -1.519 1 93.25 252 VAL A C 1
ATOM 1937 O O . VAL A 1 252 ? -2.295 -25.312 -0.882 1 93.25 252 VAL A O 1
ATOM 1940 N N . GLY A 1 253 ? -3.664 -24.5 -2.395 1 92.81 253 GLY A N 1
ATOM 1941 C CA . GLY A 1 253 ? -2.787 -23.406 -2.764 1 92.81 253 GLY A CA 1
ATOM 1942 C C . GLY A 1 253 ? -2.539 -22.438 -1.626 1 92.81 253 GLY A C 1
ATOM 1943 O O . GLY A 1 253 ? -1.457 -21.859 -1.523 1 92.81 253 GLY A O 1
ATOM 1944 N N . SER A 1 254 ? -3.531 -22.234 -0.839 1 89.94 254 SER A N 1
ATOM 1945 C CA . SER A 1 254 ? -3.387 -21.312 0.283 1 89.94 254 SER A CA 1
ATOM 1946 C C . SER A 1 254 ? -2.238 -21.734 1.196 1 89.94 254 SER A C 1
ATOM 1948 O O . SER A 1 254 ? -1.582 -20.875 1.804 1 89.94 254 SER A O 1
ATOM 1950 N N . VAL A 1 255 ? -1.959 -23.016 1.21 1 92.5 255 VAL A N 1
ATOM 1951 C CA . VAL A 1 255 ? -0.891 -23.531 2.051 1 92.5 255 VAL A CA 1
ATOM 1952 C C . VAL A 1 255 ? 0.412 -23.594 1.256 1 92.5 255 VAL A C 1
ATOM 1954 O O . VAL A 1 255 ? 1.467 -23.188 1.75 1 92.5 255 VAL A O 1
ATOM 1957 N N . MET A 1 256 ? 0.322 -23.969 0.062 1 95.88 256 MET A N 1
ATOM 1958 C CA . MET A 1 256 ? 1.521 -24.328 -0.695 1 95.88 256 MET A CA 1
ATOM 1959 C C . MET A 1 256 ? 2.051 -23.109 -1.463 1 95.88 256 MET A C 1
ATOM 1961 O O . MET A 1 256 ? 3.252 -23.016 -1.72 1 95.88 256 MET A O 1
ATOM 1965 N N . ASP A 1 257 ? 1.224 -22.172 -1.822 1 95 257 ASP A N 1
ATOM 1966 C CA . ASP A 1 257 ? 1.58 -21.094 -2.74 1 95 257 ASP A CA 1
ATOM 1967 C C . ASP A 1 257 ? 2.721 -20.25 -2.178 1 95 257 ASP A C 1
ATOM 1969 O O . ASP A 1 257 ? 3.691 -19.953 -2.883 1 95 257 ASP A O 1
ATOM 1973 N N . PRO A 1 258 ? 2.65 -19.812 -0.942 1 94.94 258 PRO A N 1
ATOM 1974 C CA . PRO A 1 258 ? 3.76 -19.016 -0.427 1 94.94 258 PRO A CA 1
ATOM 1975 C C . PRO A 1 258 ? 5.098 -19.734 -0.489 1 94.94 258 PRO A C 1
ATOM 1977 O O . PRO A 1 258 ? 6.133 -19.125 -0.759 1 94.94 258 PRO A O 1
ATOM 1980 N N . ILE A 1 259 ? 5.059 -21.016 -0.258 1 97.5 259 ILE A N 1
ATOM 1981 C CA . ILE A 1 259 ? 6.27 -21.828 -0.259 1 97.5 259 ILE A CA 1
ATOM 1982 C C . ILE A 1 259 ? 6.816 -21.938 -1.68 1 97.5 259 ILE A C 1
ATOM 1984 O O . ILE A 1 259 ? 7.988 -21.641 -1.923 1 97.5 259 ILE A O 1
ATOM 1988 N N . LEU A 1 260 ? 6.004 -22.281 -2.551 1 97.75 260 LEU A N 1
ATOM 1989 C CA . LEU A 1 260 ? 6.434 -22.547 -3.92 1 97.75 260 LEU A CA 1
ATOM 1990 C C . LEU A 1 260 ? 6.777 -21.234 -4.641 1 97.75 260 LEU A C 1
ATOM 1992 O O . LEU A 1 260 ? 7.672 -21.219 -5.488 1 97.75 260 LEU A O 1
ATOM 1996 N N . GLN A 1 261 ? 6.047 -20.203 -4.312 1 95.81 261 GLN A N 1
ATOM 1997 C CA . GLN A 1 261 ? 6.383 -18.906 -4.879 1 95.81 261 GLN A CA 1
ATOM 1998 C C . GLN A 1 261 ? 7.754 -18.438 -4.406 1 95.81 261 GLN A C 1
ATOM 2000 O O . GLN A 1 261 ? 8.539 -17.891 -5.191 1 95.81 261 GLN A O 1
ATOM 2005 N N . THR A 1 262 ? 7.98 -18.578 -3.146 1 96.12 262 THR A N 1
ATOM 2006 C CA . THR A 1 262 ? 9.289 -18.234 -2.609 1 96.12 262 THR A CA 1
ATOM 2007 C C . THR A 1 262 ? 10.391 -19.016 -3.311 1 96.12 262 THR A C 1
ATOM 2009 O O . THR A 1 262 ? 11.422 -18.453 -3.678 1 96.12 262 THR A O 1
ATOM 2012 N N . ALA A 1 263 ? 10.172 -20.297 -3.523 1 97.69 263 ALA A N 1
ATOM 2013 C CA . ALA A 1 263 ? 11.133 -21.125 -4.242 1 97.69 263 ALA A CA 1
ATOM 2014 C C . ALA A 1 263 ? 11.359 -20.609 -5.66 1 97.69 263 ALA A C 1
ATOM 2016 O O . ALA A 1 263 ? 12.492 -20.578 -6.141 1 97.69 263 ALA A O 1
ATOM 2017 N N . GLY A 1 264 ? 10.266 -20.25 -6.309 1 96.75 264 GLY A N 1
ATOM 2018 C CA . GLY A 1 264 ? 10.383 -19.703 -7.645 1 96.75 264 GLY A CA 1
ATOM 2019 C C . GLY A 1 264 ? 11.195 -18.422 -7.688 1 96.75 264 GLY A C 1
ATOM 2020 O O . GLY A 1 264 ? 12 -18.219 -8.602 1 96.75 264 GLY A O 1
ATOM 2021 N N . MET A 1 265 ? 11.016 -17.625 -6.738 1 93.56 265 MET A N 1
ATOM 2022 C CA . MET A 1 265 ? 11.742 -16.359 -6.676 1 93.56 265 MET A CA 1
ATOM 2023 C C . MET A 1 265 ? 13.227 -16.609 -6.418 1 93.56 265 MET A C 1
ATOM 2025 O O . MET A 1 265 ? 14.078 -15.883 -6.941 1 93.56 265 MET A O 1
ATOM 2029 N N . GLU A 1 266 ? 13.539 -17.547 -5.605 1 94.56 266 GLU A N 1
ATOM 2030 C CA . GLU A 1 266 ? 14.93 -17.906 -5.383 1 94.56 266 GLU A CA 1
ATOM 2031 C C . GLU A 1 266 ? 15.57 -18.453 -6.664 1 94.56 266 GLU A C 1
ATOM 2033 O O . GLU A 1 266 ? 16.734 -18.172 -6.949 1 94.56 266 GLU A O 1
ATOM 2038 N N . ASN A 1 267 ? 14.797 -19.234 -7.391 1 96.62 267 ASN A N 1
ATOM 2039 C CA . ASN A 1 267 ? 15.273 -19.688 -8.695 1 96.62 267 ASN A CA 1
ATOM 2040 C C . ASN A 1 267 ? 15.586 -18.5 -9.609 1 96.62 267 ASN A C 1
ATOM 2042 O O . ASN A 1 267 ? 16.625 -18.5 -10.289 1 96.62 267 ASN A O 1
ATOM 2046 N N . LEU A 1 268 ? 14.711 -17.625 -9.602 1 93.12 268 LEU A N 1
ATOM 2047 C CA . LEU A 1 268 ? 14.883 -16.469 -10.477 1 93.12 268 LEU A CA 1
ATOM 2048 C C . LEU A 1 268 ? 16.141 -15.688 -10.102 1 93.12 268 LEU A C 1
ATOM 2050 O O . LEU A 1 268 ? 16.891 -15.266 -10.977 1 93.12 268 LEU A O 1
ATOM 2054 N N . SER A 1 269 ? 16.281 -15.445 -8.812 1 89.5 269 SER A N 1
ATOM 2055 C CA . SER A 1 269 ? 17.469 -14.734 -8.328 1 89.5 269 SER A CA 1
ATOM 2056 C C . SER A 1 269 ? 18.75 -15.453 -8.742 1 89.5 269 SER A C 1
ATOM 2058 O O . SER A 1 269 ? 19.688 -14.82 -9.219 1 89.5 269 SER A O 1
ATOM 2060 N N . ALA A 1 270 ? 18.812 -16.719 -8.578 1 93.31 270 ALA A N 1
ATOM 2061 C CA . ALA A 1 270 ? 19.984 -17.516 -8.961 1 93.31 270 ALA A CA 1
ATOM 2062 C C . ALA A 1 270 ? 20.188 -17.484 -10.477 1 93.31 270 ALA A C 1
ATOM 2064 O O . ALA A 1 270 ? 21.312 -17.312 -10.945 1 93.31 270 ALA A O 1
ATOM 2065 N N . TYR A 1 271 ? 19.109 -17.594 -11.141 1 91.31 271 TYR A N 1
ATOM 2066 C CA . TYR A 1 271 ? 19.141 -17.609 -12.594 1 91.31 271 TYR A CA 1
ATOM 2067 C C . TYR A 1 271 ? 19.688 -16.297 -13.141 1 91.31 271 TYR A C 1
ATOM 2069 O O . TYR A 1 271 ? 20.562 -16.297 -14.023 1 91.31 271 TYR A O 1
ATOM 2077 N N . THR A 1 272 ? 19.219 -15.227 -12.656 1 85.44 272 THR A N 1
ATOM 2078 C CA . THR A 1 272 ? 19.641 -13.898 -13.117 1 85.44 272 THR A CA 1
ATOM 2079 C C . THR A 1 272 ? 21.094 -13.633 -12.742 1 85.44 272 THR A C 1
ATOM 2081 O O . THR A 1 272 ? 21.781 -12.898 -13.453 1 85.44 272 THR A O 1
ATOM 2084 N N . ALA A 1 273 ? 21.516 -14.219 -11.664 1 86.5 273 ALA A N 1
ATOM 2085 C CA . ALA A 1 273 ? 22.891 -14.062 -11.219 1 86.5 273 ALA A CA 1
ATOM 2086 C C . ALA A 1 273 ? 23.828 -15 -11.984 1 86.5 273 ALA A C 1
ATOM 2088 O O . ALA A 1 273 ? 25.047 -14.922 -11.844 1 86.5 273 ALA A O 1
ATOM 2089 N N . GLY A 1 274 ? 23.219 -15.891 -12.758 1 89.06 274 GLY A N 1
ATOM 2090 C CA . GLY A 1 274 ? 24.016 -16.844 -13.508 1 89.06 274 GLY A CA 1
ATOM 2091 C C . GLY A 1 274 ? 24.406 -18.062 -12.695 1 89.06 274 GLY A C 1
ATOM 2092 O O . GLY A 1 274 ? 25.312 -18.828 -13.078 1 89.06 274 GLY A O 1
ATOM 2093 N N . ASP A 1 275 ? 23.75 -18.219 -11.602 1 94 275 ASP A N 1
ATOM 2094 C CA . ASP A 1 275 ? 24.016 -19.359 -10.727 1 94 275 ASP A CA 1
ATOM 2095 C C . ASP A 1 275 ? 23.094 -20.531 -11.047 1 94 275 ASP A C 1
ATOM 2097 O O . ASP A 1 275 ? 22.125 -20.375 -11.797 1 94 275 ASP A O 1
ATOM 2101 N N . ALA A 1 276 ? 23.469 -21.656 -10.492 1 94.81 276 ALA A N 1
ATOM 2102 C CA . ALA A 1 276 ? 22.578 -22.812 -10.617 1 94.81 276 ALA A CA 1
ATOM 2103 C C . ALA A 1 276 ? 21.266 -22.578 -9.859 1 94.81 276 ALA A C 1
ATOM 2105 O O . ALA A 1 276 ? 21.281 -22.078 -8.734 1 94.81 276 ALA A O 1
ATOM 2106 N N . VAL A 1 277 ? 20.203 -22.969 -10.508 1 96.31 277 VAL A N 1
ATOM 2107 C CA . VAL A 1 277 ? 18.891 -22.812 -9.891 1 96.31 277 VAL A CA 1
ATOM 2108 C C . VAL A 1 277 ? 18.688 -23.891 -8.828 1 96.31 277 VAL A C 1
ATOM 2110 O O . VAL A 1 277 ? 18.922 -25.062 -9.078 1 96.31 277 VAL A O 1
ATOM 2113 N N . PRO A 1 278 ? 18.203 -23.531 -7.695 1 96.75 278 PRO A N 1
ATOM 2114 C CA . PRO A 1 278 ? 18.25 -24.453 -6.559 1 96.75 278 PRO A CA 1
ATOM 2115 C C . PRO A 1 278 ? 17.062 -25.406 -6.512 1 96.75 278 PRO A C 1
ATOM 2117 O O . PRO A 1 278 ? 17.156 -26.484 -5.93 1 96.75 278 PRO A O 1
ATOM 2120 N N . TYR A 1 279 ? 15.906 -25.047 -7.09 1 98.31 279 TYR A N 1
ATOM 2121 C CA . TYR A 1 279 ? 14.711 -25.828 -6.824 1 98.31 279 TYR A CA 1
ATOM 2122 C C . TYR A 1 279 ? 14.125 -26.391 -8.117 1 98.31 279 TYR A C 1
ATOM 2124 O O . TYR A 1 279 ? 13.984 -25.656 -9.102 1 98.31 279 TYR A O 1
ATOM 2132 N N . ILE A 1 280 ? 13.727 -27.625 -8.102 1 98.69 280 ILE A N 1
ATOM 2133 C CA . ILE A 1 280 ? 12.969 -28.25 -9.188 1 98.69 280 ILE A CA 1
ATOM 2134 C C . ILE A 1 280 ? 11.5 -27.875 -9.07 1 98.69 280 ILE A C 1
ATOM 2136 O O . ILE A 1 280 ? 10.898 -27.359 -10.023 1 98.69 280 ILE A O 1
ATOM 2140 N N . ILE A 1 281 ? 11 -28.125 -7.84 1 98.75 281 ILE A N 1
ATOM 2141 C CA . ILE A 1 281 ? 9.578 -27.906 -7.598 1 98.75 281 ILE A CA 1
ATOM 2142 C C . ILE A 1 281 ? 9.336 -26.484 -7.129 1 98.75 281 ILE A C 1
ATOM 2144 O O . ILE A 1 281 ? 9.789 -26.094 -6.051 1 98.75 281 ILE A O 1
ATOM 2148 N N . THR A 1 282 ? 8.727 -25.688 -7.934 1 98.19 282 THR A N 1
ATOM 2149 C CA . THR A 1 282 ? 8.359 -24.297 -7.691 1 98.19 282 THR A CA 1
ATOM 2150 C C . THR A 1 282 ? 6.91 -24.047 -8.086 1 98.19 282 THR A C 1
ATOM 2152 O O . THR A 1 282 ? 6.188 -24.969 -8.453 1 98.19 282 THR A O 1
ATOM 2155 N N . ASP A 1 283 ? 6.473 -22.844 -7.918 1 96.62 283 ASP A N 1
ATOM 2156 C CA . ASP A 1 283 ? 5.117 -22.484 -8.32 1 96.62 283 ASP A CA 1
ATOM 2157 C C . ASP A 1 283 ? 4.918 -22.656 -9.82 1 96.62 283 ASP A C 1
ATOM 2159 O O . ASP A 1 283 ? 3.855 -23.094 -10.266 1 96.62 283 ASP A O 1
ATOM 2163 N N . GLN A 1 284 ? 5.895 -22.344 -10.609 1 97.06 284 GLN A N 1
ATOM 2164 C CA . GLN A 1 284 ? 5.805 -22.516 -12.055 1 97.06 284 GLN A CA 1
ATOM 2165 C C . GLN A 1 284 ? 5.746 -23.984 -12.438 1 97.06 284 GLN A C 1
ATOM 2167 O O . GLN A 1 284 ? 5.043 -24.359 -13.375 1 97.06 284 GLN A O 1
ATOM 2172 N N . PHE A 1 285 ? 6.551 -24.75 -11.734 1 98.5 285 PHE A N 1
ATOM 2173 C CA . PHE A 1 285 ? 6.484 -26.203 -11.914 1 98.5 285 PHE A CA 1
ATOM 2174 C C . PHE A 1 285 ? 5.059 -26.703 -11.719 1 98.5 285 PHE A C 1
ATOM 2176 O O . PHE A 1 285 ? 4.516 -27.391 -12.578 1 98.5 285 PHE A O 1
ATOM 2183 N N . ARG A 1 286 ? 4.527 -26.359 -10.648 1 97.88 286 ARG A N 1
ATOM 2184 C CA . ARG A 1 286 ? 3.186 -26.812 -10.305 1 97.88 286 ARG A CA 1
ATOM 2185 C C . ARG A 1 286 ? 2.15 -26.266 -11.273 1 97.88 286 ARG A C 1
ATOM 2187 O O . ARG A 1 286 ? 1.32 -27 -11.797 1 97.88 286 ARG A O 1
ATOM 2194 N N . ALA A 1 287 ? 2.176 -25.031 -11.547 1 96.56 287 ALA A N 1
ATOM 2195 C CA . ALA A 1 287 ? 1.151 -24.312 -12.305 1 96.56 287 ALA A CA 1
ATOM 2196 C C . ALA A 1 287 ? 1.187 -24.703 -13.781 1 96.56 287 ALA A C 1
ATOM 2198 O O . ALA A 1 287 ? 0.142 -24.812 -14.43 1 96.56 287 ALA A O 1
ATOM 2199 N N . LEU A 1 288 ? 2.367 -24.953 -14.281 1 97.62 288 LEU A N 1
ATOM 2200 C CA . LEU A 1 288 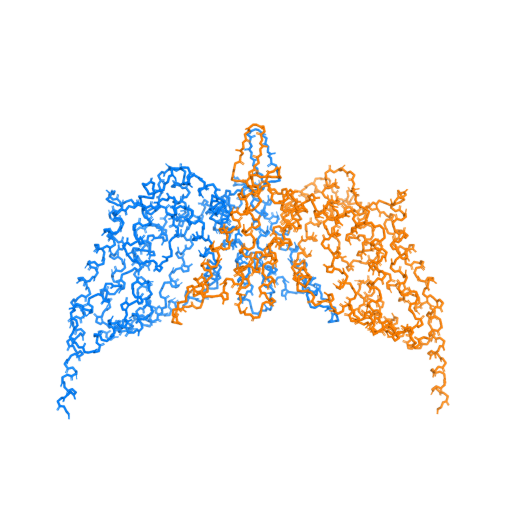? 2.482 -25.047 -15.734 1 97.62 288 LEU A CA 1
ATOM 2201 C C . LEU A 1 288 ? 2.688 -26.484 -16.172 1 97.62 288 LEU A C 1
ATOM 2203 O O . LEU A 1 288 ? 2.469 -26.828 -17.328 1 97.62 288 LEU A O 1
ATOM 2207 N N . PHE A 1 289 ? 3.08 -27.297 -15.312 1 98.56 289 PHE A N 1
ATOM 2208 C CA . PHE A 1 289 ? 3.328 -28.672 -15.711 1 98.56 289 PHE A CA 1
ATOM 2209 C C . PHE A 1 289 ? 2.32 -29.609 -15.062 1 98.56 289 PHE A C 1
ATOM 2211 O O . PHE A 1 289 ? 1.874 -30.578 -15.68 1 98.56 289 PHE A O 1
ATOM 2218 N N . VAL A 1 290 ? 1.951 -29.297 -13.875 1 98.31 290 VAL A N 1
ATOM 2219 C CA . VAL A 1 290 ? 1.141 -30.234 -13.109 1 98.31 290 VAL A CA 1
ATOM 2220 C C . VAL A 1 290 ? -0.339 -29.906 -13.273 1 98.31 290 VAL A C 1
ATOM 2222 O O . VAL A 1 290 ? -1.153 -30.797 -13.555 1 98.31 290 VAL A O 1
ATOM 2225 N N . MET A 1 291 ? -0.669 -28.688 -13.188 1 96.25 291 MET A N 1
ATOM 2226 C CA . MET A 1 291 ? -2.061 -28.25 -13.141 1 96.25 291 MET A CA 1
ATOM 2227 C C . MET A 1 291 ? -2.711 -28.344 -14.516 1 96.25 291 MET A C 1
ATOM 2229 O O . MET A 1 291 ? -3.928 -28.203 -14.648 1 96.25 291 MET A O 1
ATOM 2233 N N . ILE A 1 292 ? -2.018 -28.719 -15.539 1 96.31 292 ILE A N 1
ATOM 2234 C CA . ILE A 1 292 ? -2.592 -28.797 -16.875 1 96.31 292 ILE A CA 1
ATOM 2235 C C . ILE A 1 292 ? -3.15 -30.203 -17.125 1 96.31 292 ILE A C 1
ATOM 2237 O O . ILE A 1 292 ? -3.609 -30.516 -18.219 1 96.31 292 ILE A O 1
ATO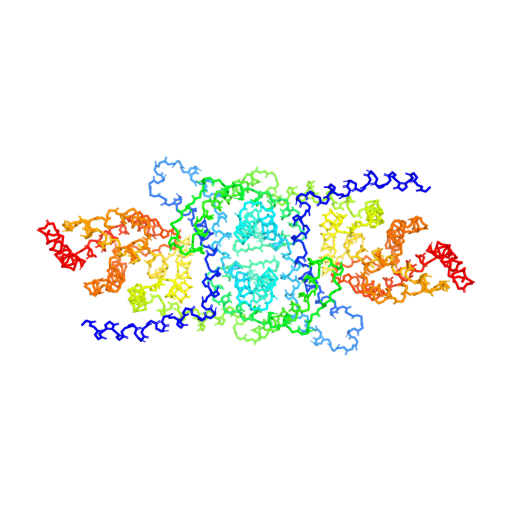M 2241 N N . ALA A 1 293 ? -3.168 -31 -16.141 1 95.31 293 ALA A N 1
ATOM 2242 C CA . ALA A 1 293 ? -3.543 -32.406 -16.25 1 95.31 293 ALA A CA 1
ATOM 2243 C C . ALA A 1 293 ? -4.984 -32.562 -16.734 1 95.31 293 ALA A C 1
ATOM 2245 O O . ALA A 1 293 ? -5.316 -33.5 -17.438 1 95.31 293 ALA A O 1
ATOM 2246 N N . PHE A 1 294 ? -5.867 -31.656 -16.391 1 93.88 294 PHE A N 1
ATOM 2247 C CA . PHE A 1 294 ? -7.273 -31.766 -16.766 1 93.88 294 PHE A CA 1
ATOM 2248 C C . PHE A 1 294 ? -7.441 -31.656 -18.266 1 93.88 294 PHE A C 1
ATOM 2250 O O . PHE A 1 294 ? -8.445 -32.094 -18.828 1 93.88 294 PHE A O 1
ATOM 2257 N N . MET A 1 295 ? -6.48 -31.047 -18.938 1 95.81 295 MET A N 1
ATOM 2258 C CA . MET A 1 295 ? -6.535 -30.938 -20.391 1 95.81 295 MET A CA 1
ATOM 2259 C C . MET A 1 295 ? -6.52 -32.312 -21.047 1 95.81 295 MET A C 1
ATOM 2261 O O . MET A 1 295 ? -7.098 -32.5 -22.109 1 95.81 295 MET A O 1
ATOM 2265 N N . SER A 1 296 ? -5.867 -33.219 -20.469 1 96.94 296 SER A N 1
ATOM 2266 C CA . SER A 1 296 ? -5.809 -34.594 -20.984 1 96.94 296 SER A CA 1
ATOM 2267 C C . SER A 1 296 ? -7.195 -35.219 -21.031 1 96.94 296 SER A C 1
ATOM 2269 O O . SER A 1 296 ? -7.492 -36.031 -21.922 1 96.94 296 SER A O 1
ATOM 2271 N N . LEU A 1 297 ? -7.977 -34.906 -20.031 1 95.94 297 LEU A N 1
ATOM 2272 C CA . LEU A 1 297 ? -9.344 -35.406 -20.016 1 95.94 297 LEU A CA 1
ATOM 2273 C C . LEU A 1 297 ? -10.125 -34.875 -21.219 1 95.94 297 LEU A C 1
ATOM 2275 O O . LEU A 1 297 ? -10.836 -35.656 -21.875 1 95.94 297 LEU A O 1
ATOM 2279 N N . VAL A 1 298 ? -9.977 -33.594 -21.484 1 95.69 298 VAL A N 1
ATOM 2280 C CA . VAL A 1 298 ? -10.68 -33 -22.594 1 95.69 298 VAL A CA 1
ATOM 2281 C C . VAL A 1 298 ? -10.234 -33.625 -23.906 1 95.69 298 VAL A C 1
ATOM 2283 O O . VAL A 1 298 ? -11.062 -33.938 -24.766 1 95.69 298 VAL A O 1
ATOM 2286 N N . ILE A 1 299 ? -8.969 -33.812 -24.078 1 96.56 299 ILE A N 1
ATOM 2287 C CA . ILE A 1 299 ? -8.43 -34.438 -25.281 1 96.56 299 ILE A CA 1
ATOM 2288 C C . ILE A 1 299 ? -8.938 -35.875 -25.406 1 96.56 299 ILE A C 1
ATOM 2290 O O . ILE A 1 299 ? -9.328 -36.312 -26.5 1 96.56 299 ILE A O 1
ATOM 2294 N N . ALA A 1 300 ? -8.945 -36.594 -24.328 1 96.69 300 ALA A N 1
ATOM 2295 C CA . ALA A 1 300 ? -9.445 -37.969 -24.344 1 96.69 300 ALA A CA 1
ATOM 2296 C C . ALA A 1 300 ? -10.906 -38.031 -24.781 1 96.69 300 ALA A C 1
ATOM 2298 O O . ALA A 1 300 ? -11.289 -38.906 -25.562 1 96.69 300 ALA A O 1
ATOM 2299 N N . ILE A 1 301 ? -11.695 -37.156 -24.266 1 95.12 301 ILE A N 1
ATOM 2300 C CA . ILE A 1 301 ? -13.109 -37.094 -24.609 1 95.12 301 ILE A CA 1
ATOM 2301 C C . ILE A 1 301 ? -13.258 -36.875 -26.109 1 95.12 301 ILE A C 1
ATOM 2303 O O . ILE A 1 301 ? -14.062 -37.531 -26.781 1 95.12 301 ILE A O 1
ATOM 2307 N N . LEU A 1 302 ? -12.5 -35.969 -26.641 1 95.19 302 LEU A N 1
ATOM 2308 C CA . LEU A 1 302 ? -12.609 -35.594 -28.047 1 95.19 302 LEU A CA 1
ATOM 2309 C C . LEU A 1 302 ? -12.156 -36.75 -28.938 1 95.19 302 LEU A C 1
ATOM 2311 O O . LEU A 1 302 ? -12.648 -36.906 -30.062 1 95.19 302 LEU A O 1
ATOM 2315 N N . ILE A 1 303 ? -11.297 -37.5 -28.469 1 96.25 303 ILE A N 1
ATOM 2316 C CA . ILE A 1 303 ? -10.711 -38.594 -29.281 1 96.25 303 ILE A CA 1
ATOM 2317 C C . ILE A 1 303 ? -11.664 -39.781 -29.312 1 96.25 303 ILE A C 1
ATOM 2319 O O . ILE A 1 303 ? -11.867 -40.375 -30.375 1 96.25 303 ILE A O 1
ATOM 2323 N N . VAL A 1 304 ? -12.336 -40.094 -28.234 1 95.81 304 VAL A N 1
ATOM 2324 C CA . VAL A 1 304 ? -12.938 -41.406 -28.172 1 95.81 304 VAL A CA 1
ATOM 2325 C C . VAL A 1 304 ? -14.453 -41.312 -28.094 1 95.81 304 VAL A C 1
ATOM 2327 O O . VAL A 1 304 ? -15.172 -42.25 -28.359 1 95.81 304 VAL A O 1
ATOM 2330 N N . SER A 1 305 ? -14.961 -40.188 -27.672 1 93.69 305 SER A N 1
ATOM 2331 C CA . SER A 1 305 ? -16.375 -40.094 -27.359 1 93.69 305 SER A CA 1
ATOM 2332 C C . SER A 1 305 ? -17.234 -40.281 -28.609 1 93.69 305 SER A C 1
ATOM 2334 O O . SER A 1 305 ? -16.906 -39.75 -29.672 1 93.69 305 SER A O 1
ATOM 2336 N N . LYS A 1 306 ? -18.328 -41 -28.438 1 94.31 306 LYS A N 1
ATOM 2337 C CA . LYS A 1 306 ? -19.312 -41.219 -29.484 1 94.31 306 LYS A CA 1
ATOM 2338 C C . LYS A 1 306 ? -20.672 -40.625 -29.125 1 94.31 306 LYS A C 1
ATOM 2340 O O . LYS A 1 306 ? -21.469 -40.281 -30 1 94.31 306 LYS A O 1
ATOM 2345 N N . SER A 1 307 ? -20.938 -40.562 -27.875 1 94.06 307 SER A N 1
ATOM 2346 C CA . SER A 1 307 ? -22.188 -40 -27.406 1 94.06 307 SER A CA 1
ATOM 2347 C C . SER A 1 307 ? -22.234 -38.469 -27.656 1 94.06 307 SER A C 1
ATOM 2349 O O . SER A 1 307 ? -21.219 -37.812 -27.562 1 94.06 307 SER A O 1
ATOM 2351 N N . ASN A 1 308 ? -23.438 -37.938 -27.953 1 93.31 308 ASN A N 1
ATOM 2352 C CA . ASN A 1 308 ? -23.625 -36.5 -28.172 1 93.31 308 ASN A CA 1
ATOM 2353 C C . ASN A 1 308 ? -23.359 -35.719 -26.891 1 93.31 308 ASN A C 1
ATOM 2355 O O . ASN A 1 308 ? -22.844 -34.594 -26.953 1 93.31 308 ASN A O 1
ATOM 2359 N N . ARG A 1 309 ? -23.688 -36.312 -25.875 1 91 309 ARG A N 1
ATOM 2360 C CA . ARG A 1 309 ? -23.5 -35.656 -24.578 1 91 309 ARG A CA 1
ATOM 2361 C C . ARG A 1 309 ? -22.031 -35.375 -24.297 1 91 309 ARG A C 1
ATOM 2363 O O . ARG A 1 309 ? -21.641 -34.25 -23.984 1 91 309 ARG A O 1
ATOM 2370 N N . LEU A 1 310 ? -21.234 -36.344 -24.359 1 91.69 310 LEU A N 1
ATOM 2371 C CA . LEU A 1 310 ? -19.812 -36.188 -24.047 1 91.69 310 LEU A CA 1
ATOM 2372 C C . LEU A 1 310 ? -19.109 -35.406 -25.141 1 91.69 310 LEU A C 1
ATOM 2374 O O . LEU A 1 310 ? -18.188 -34.625 -24.844 1 91.69 310 LEU A O 1
ATOM 2378 N N . LYS A 1 311 ? -19.453 -35.562 -26.328 1 92.44 311 LYS A N 1
ATOM 2379 C CA . LYS A 1 311 ? -18.891 -34.781 -27.406 1 92.44 311 LYS A CA 1
ATOM 2380 C C . LYS A 1 311 ? -19.188 -33.281 -27.203 1 92.44 311 LYS A C 1
ATOM 2382 O O . LYS A 1 311 ? -18.312 -32.438 -27.438 1 92.44 311 LYS A O 1
ATOM 2387 N N . GLY A 1 312 ? -20.453 -33.031 -26.875 1 90.75 312 GLY A N 1
ATOM 2388 C CA . GLY A 1 312 ? -20.828 -31.656 -26.594 1 90.75 312 GLY A CA 1
ATOM 2389 C C . GLY A 1 312 ? -20 -31.016 -25.5 1 90.75 312 GLY A C 1
ATOM 2390 O O . GLY A 1 312 ? -19.547 -29.875 -25.641 1 90.75 312 GLY A O 1
ATOM 2391 N N . VAL A 1 313 ? -19.781 -31.766 -24.469 1 88.94 313 VAL A N 1
ATOM 2392 C CA . VAL A 1 313 ? -18.969 -31.297 -23.344 1 88.94 313 VAL A CA 1
ATOM 2393 C C . VAL A 1 313 ? -17.547 -31.047 -23.812 1 88.94 313 VAL A C 1
ATOM 2395 O O . VAL A 1 313 ? -16.953 -30.016 -23.469 1 88.94 313 VAL A O 1
ATOM 2398 N N . GLY A 1 314 ? -16.969 -31.953 -24.5 1 90.25 314 GLY A N 1
ATOM 2399 C CA . GLY A 1 314 ? -15.609 -31.812 -25.016 1 90.25 314 GLY A CA 1
ATOM 2400 C C . GLY A 1 314 ? -15.43 -30.594 -25.891 1 90.25 314 GLY A C 1
ATOM 2401 O O . GLY A 1 314 ? -14.43 -29.875 -25.75 1 90.25 314 GLY A O 1
ATOM 2402 N N . LYS A 1 315 ? -16.344 -30.344 -26.703 1 91.25 315 LYS A N 1
ATOM 2403 C CA . LYS A 1 315 ? -16.266 -29.219 -27.625 1 91.25 315 LYS A CA 1
ATOM 2404 C C . LYS A 1 315 ? -16.281 -27.891 -26.859 1 91.25 315 LYS A C 1
ATOM 2406 O O . LYS A 1 315 ? -15.547 -26.969 -27.203 1 91.25 315 LYS A O 1
ATOM 2411 N N . VAL A 1 316 ? -17.062 -27.859 -25.922 1 89.25 316 VAL A N 1
ATOM 2412 C CA . VAL A 1 316 ? -17.234 -26.625 -25.156 1 89.25 316 VAL A CA 1
ATOM 2413 C C . VAL A 1 316 ? -16.016 -26.406 -24.25 1 89.25 316 VAL A C 1
ATOM 2415 O O . VAL A 1 316 ? -15.617 -25.281 -24 1 89.25 316 VAL A O 1
ATOM 2418 N N . ALA A 1 317 ? -15.359 -27.469 -23.875 1 91.88 317 ALA A N 1
ATOM 2419 C CA . ALA A 1 317 ? -14.281 -27.391 -22.891 1 91.88 317 ALA A CA 1
ATOM 2420 C C . ALA A 1 317 ? -12.93 -27.172 -23.562 1 91.88 317 ALA A C 1
ATOM 2422 O O . ALA A 1 317 ? -11.953 -26.812 -22.906 1 91.88 317 ALA A O 1
ATOM 2423 N N . VAL A 1 318 ? -12.852 -27.297 -24.844 1 92.06 318 VAL A N 1
ATOM 2424 C CA . VAL A 1 318 ? -11.578 -27.25 -25.562 1 92.06 318 VAL A CA 1
ATOM 2425 C C . VAL A 1 318 ? -10.938 -25.875 -25.375 1 92.06 318 VAL A C 1
ATOM 2427 O O . VAL A 1 318 ? -9.75 -25.781 -25.047 1 92.06 318 VAL A O 1
ATOM 2430 N N . LEU A 1 319 ? -11.703 -24.891 -25.594 1 90.62 319 LEU A N 1
ATOM 2431 C CA . LEU A 1 319 ? -11.148 -23.531 -25.547 1 90.62 319 LEU A CA 1
ATOM 2432 C C . LEU A 1 319 ? -10.695 -23.188 -24.125 1 90.62 319 LEU A C 1
ATOM 2434 O O . LEU A 1 319 ? -9.539 -22.797 -23.922 1 90.62 319 LEU A O 1
ATOM 2438 N N . PRO A 1 320 ? -11.516 -23.328 -23.094 1 91.12 320 PRO A N 1
ATOM 2439 C CA . PRO A 1 320 ? -11.055 -23.062 -21.734 1 91.12 320 PRO A CA 1
ATOM 2440 C C . PRO A 1 320 ? -9.859 -23.922 -21.344 1 91.12 320 PRO A C 1
ATOM 2442 O O . PRO A 1 320 ? -8.945 -23.453 -20.656 1 91.12 320 PRO A O 1
ATOM 2445 N N . ALA A 1 321 ? -9.836 -25.125 -21.75 1 92.44 321 ALA A N 1
ATOM 2446 C CA . ALA A 1 321 ? -8.75 -26.031 -21.406 1 92.44 321 ALA A CA 1
ATOM 2447 C C . ALA A 1 321 ? -7.434 -25.578 -22.031 1 92.44 321 ALA A C 1
ATOM 2449 O O . ALA A 1 321 ? -6.367 -25.719 -21.438 1 92.44 321 ALA A O 1
ATOM 2450 N N . THR A 1 322 ? -7.52 -25.062 -23.188 1 93.19 322 THR A N 1
ATOM 2451 C CA . THR A 1 322 ? -6.328 -24.547 -23.859 1 93.19 322 THR A CA 1
ATOM 2452 C C . THR A 1 322 ? -5.672 -23.453 -23.047 1 93.19 322 THR A C 1
ATOM 2454 O O . THR A 1 322 ? -4.445 -23.344 -23 1 93.19 322 THR A O 1
ATOM 2457 N N . PHE A 1 323 ? -6.52 -22.719 -22.328 1 91.94 323 PHE A N 1
ATOM 2458 C CA . PHE A 1 323 ? -6.008 -21.609 -21.547 1 91.94 323 PHE A CA 1
ATOM 2459 C C . PHE A 1 323 ? -5.965 -21.969 -20.062 1 91.94 323 PHE A C 1
ATOM 2461 O O . PHE A 1 323 ? -5.945 -21.094 -19.203 1 91.94 323 PHE A O 1
ATOM 2468 N N . CYS A 1 324 ? -6.039 -23.25 -19.797 1 92.12 324 CYS A N 1
ATOM 2469 C CA . CYS A 1 324 ? -5.816 -23.828 -18.469 1 92.12 324 CYS A CA 1
ATOM 2470 C C . CYS A 1 324 ? -6.883 -23.359 -17.484 1 92.12 324 CYS A C 1
ATOM 2472 O O . CYS A 1 324 ? -6.594 -23.141 -16.312 1 92.12 324 CYS A O 1
ATOM 2474 N N . ILE A 1 325 ? -8.039 -23.156 -18.047 1 90.12 325 ILE A N 1
ATOM 2475 C CA . ILE A 1 325 ? -9.195 -22.875 -17.203 1 90.12 325 ILE A CA 1
ATOM 2476 C C . ILE A 1 325 ? -9.945 -24.172 -16.906 1 90.12 325 ILE A C 1
ATOM 2478 O O . ILE A 1 325 ? -10.492 -24.797 -17.828 1 90.12 325 ILE A O 1
ATOM 2482 N N . SER A 1 326 ? -10.047 -24.5 -15.688 1 89.19 326 SER A N 1
ATOM 2483 C CA . SER A 1 326 ? -10.484 -25.844 -15.32 1 89.19 326 SER A CA 1
ATOM 2484 C C . SER A 1 326 ? -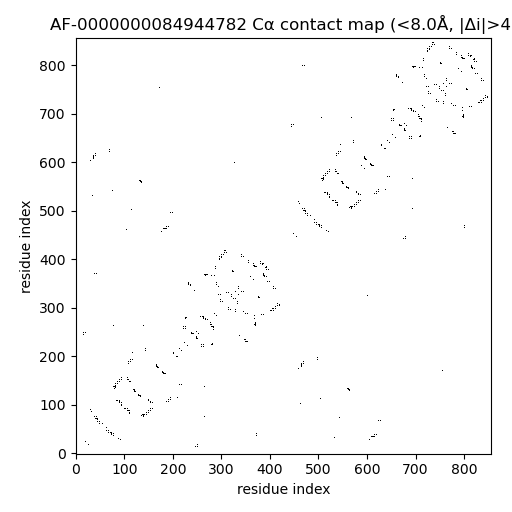11.984 -25.875 -15.016 1 89.19 326 SER A C 1
ATOM 2486 O O . SER A 1 326 ? -12.617 -26.922 -15.109 1 89.19 326 SER A O 1
ATOM 2488 N N . GLU A 1 327 ? -12.555 -24.812 -14.695 1 86.44 327 GLU A N 1
ATOM 2489 C CA . GLU A 1 327 ? -13.906 -24.766 -14.148 1 86.44 327 GLU A CA 1
ATOM 2490 C C . GLU A 1 327 ? -14.922 -25.344 -15.133 1 86.44 327 GLU A C 1
ATOM 2492 O O . GLU A 1 327 ? -15.75 -26.188 -14.766 1 86.44 327 GLU A O 1
ATOM 2497 N N . PRO A 1 328 ? -14.852 -24.953 -16.391 1 83.69 328 PRO A N 1
ATOM 2498 C CA . PRO A 1 328 ? -15.812 -25.547 -17.328 1 83.69 328 PRO A CA 1
ATOM 2499 C C . PRO A 1 328 ? -15.648 -27.047 -17.484 1 83.69 328 PRO A C 1
ATOM 2501 O O . PRO A 1 328 ? -16.625 -27.766 -17.719 1 83.69 328 PRO A O 1
ATOM 2504 N N . VAL A 1 329 ? -14.492 -27.531 -17.328 1 84.69 329 VAL A N 1
ATOM 2505 C CA . VAL A 1 329 ? -14.203 -28.953 -17.469 1 84.69 329 VAL A CA 1
ATOM 2506 C C . VAL A 1 329 ? -14.695 -29.703 -16.219 1 84.69 329 VAL A C 1
ATOM 2508 O O . VAL A 1 329 ? -15.344 -30.75 -16.328 1 84.69 329 VAL A O 1
ATOM 2511 N N . VAL A 1 330 ? -14.367 -29.156 -15.055 1 87.88 330 VAL A N 1
ATOM 2512 C CA . VAL A 1 330 ? -14.664 -29.812 -13.789 1 87.88 330 VAL A CA 1
ATOM 2513 C C . VAL A 1 330 ? -16.172 -29.812 -13.539 1 87.88 330 VAL A C 1
ATOM 2515 O O . VAL A 1 330 ? -16.75 -30.828 -13.148 1 87.88 330 VAL A O 1
ATOM 2518 N N . PHE A 1 331 ? -16.75 -28.703 -13.883 1 82.25 331 PHE A N 1
ATOM 2519 C CA . PHE A 1 331 ? -18.156 -28.578 -13.555 1 82.25 331 PHE A CA 1
ATOM 2520 C C . PHE A 1 331 ? -19.031 -28.969 -14.742 1 82.25 331 PHE A C 1
ATOM 2522 O O . PHE A 1 331 ? -20.203 -29.328 -14.562 1 82.25 331 PHE A O 1
ATOM 2529 N N . GLY A 1 332 ? -18.484 -28.828 -15.891 1 74.38 332 GLY A N 1
ATOM 2530 C CA . GLY A 1 332 ? -19.234 -29.188 -17.078 1 74.38 332 GLY A CA 1
ATOM 2531 C C . GLY A 1 332 ? -19.109 -30.656 -17.453 1 74.38 332 GLY A C 1
ATOM 2532 O O . GLY A 1 332 ? -20.078 -31.281 -17.891 1 74.38 332 GLY A O 1
ATOM 2533 N N . ALA A 1 333 ? -17.859 -31.016 -17.312 1 67.31 333 ALA A N 1
ATOM 2534 C CA . ALA A 1 333 ? -17.625 -32.438 -17.531 1 67.31 333 ALA A CA 1
ATOM 2535 C C . ALA A 1 333 ? -17.922 -33.25 -16.281 1 67.31 333 ALA A C 1
ATOM 2537 O O . ALA A 1 333 ? -17.891 -32.719 -15.164 1 67.31 333 ALA A O 1
ATOM 2538 N N . PRO A 1 334 ? -18.453 -34.438 -16.469 1 72.75 334 PRO A N 1
ATOM 2539 C CA . PRO A 1 334 ? -18.953 -34.969 -15.195 1 72.75 334 PRO A CA 1
ATOM 2540 C C . PRO A 1 334 ? -17.828 -35.469 -14.281 1 72.75 334 PRO A C 1
ATOM 2542 O O . PRO A 1 334 ? -17.781 -36.625 -13.898 1 72.75 334 PRO A O 1
ATOM 2545 N N . VAL A 1 335 ? -16.906 -34.438 -13.922 1 87.06 335 VAL A N 1
ATOM 2546 C CA . VAL A 1 335 ? -15.852 -34.844 -13 1 87.06 335 VAL A CA 1
ATOM 2547 C C . VAL A 1 335 ? -16.406 -34.875 -11.578 1 87.06 335 VAL A C 1
ATOM 2549 O O . VAL A 1 335 ? -16.156 -35.844 -10.844 1 87.06 335 VAL A O 1
ATOM 2552 N N . VAL A 1 336 ? -17.156 -33.875 -11.273 1 88.25 336 VAL A N 1
ATOM 2553 C CA . VAL A 1 336 ? -17.641 -33.781 -9.906 1 88.25 336 VAL A CA 1
ATOM 2554 C C . VAL A 1 336 ? -18.531 -34.969 -9.578 1 88.25 336 VAL A C 1
ATOM 2556 O O . VAL A 1 336 ? -19.531 -35.219 -10.258 1 88.25 336 VAL A O 1
ATOM 2559 N N . MET A 1 337 ? -18.109 -35.719 -8.734 1 85.56 337 MET A N 1
ATOM 2560 C CA . MET A 1 337 ? -18.844 -36.844 -8.164 1 85.56 337 MET A CA 1
ATOM 2561 C C . MET A 1 337 ? -19.062 -37.938 -9.211 1 85.56 337 MET A C 1
ATOM 2563 O O . MET A 1 337 ? -20.016 -38.719 -9.109 1 85.56 337 MET A O 1
ATOM 2567 N N . ASN A 1 338 ? -18.312 -37.938 -10.281 1 88 338 ASN A N 1
ATOM 2568 C CA . ASN A 1 338 ? -18.359 -39.062 -11.227 1 88 338 ASN A CA 1
ATOM 2569 C C . ASN A 1 338 ? -17.359 -40.156 -10.867 1 88 338 ASN A C 1
ATOM 2571 O O . ASN A 1 338 ? -16.188 -40.062 -11.266 1 88 338 ASN A O 1
ATOM 2575 N N . ALA A 1 339 ? -17.828 -41.156 -10.344 1 87.69 339 ALA A N 1
ATOM 2576 C CA . ALA A 1 339 ? -17 -42.188 -9.773 1 87.69 339 ALA A CA 1
ATOM 2577 C C . ALA A 1 339 ? -16.188 -42.906 -10.852 1 87.69 339 ALA A C 1
ATOM 2579 O O . ALA A 1 339 ? -15.078 -43.375 -10.594 1 87.69 339 ALA A O 1
ATOM 2580 N N . MET A 1 340 ? -16.688 -42.875 -12.008 1 89.06 340 MET A N 1
ATOM 2581 C CA . MET A 1 340 ? -15.992 -43.562 -13.094 1 89.06 340 MET A CA 1
ATOM 2582 C C . MET A 1 340 ? -14.695 -42.844 -13.453 1 89.06 340 MET A C 1
ATOM 2584 O O . MET A 1 340 ? -13.773 -43.469 -14 1 89.06 340 MET A O 1
ATOM 2588 N N . LEU A 1 341 ? -14.672 -41.625 -13.086 1 92.62 341 LEU A N 1
ATOM 2589 C CA . LEU A 1 341 ? -13.492 -40.844 -13.438 1 92.62 341 LEU A CA 1
ATOM 2590 C C . LEU A 1 341 ? -12.594 -40.625 -12.219 1 92.62 341 LEU A C 1
ATOM 2592 O O . LEU A 1 341 ? -11.547 -40 -12.32 1 92.62 341 LEU A O 1
ATOM 2596 N N . PHE A 1 342 ? -12.891 -41.156 -11.125 1 92.06 342 PHE A N 1
ATOM 2597 C CA . PHE A 1 342 ? -12.227 -40.844 -9.859 1 92.06 342 PHE A CA 1
ATOM 2598 C C . PHE A 1 342 ? -10.742 -41.188 -9.93 1 92.06 342 PHE A C 1
ATOM 2600 O O . PHE A 1 342 ? -9.891 -40.375 -9.633 1 92.06 342 PHE A O 1
ATOM 2607 N N . ILE A 1 343 ? -10.414 -42.344 -10.352 1 94.25 343 ILE A N 1
ATOM 2608 C CA . ILE A 1 343 ? -9.055 -42.875 -10.297 1 94.25 343 ILE A CA 1
ATOM 2609 C C . ILE A 1 343 ? -8.148 -42.062 -11.211 1 94.25 343 ILE A C 1
ATOM 2611 O O . ILE A 1 343 ? -7.145 -41.5 -10.766 1 94.25 343 ILE A O 1
ATOM 2615 N N . PRO A 1 344 ? -8.477 -41.969 -12.5 1 96.06 344 PRO A N 1
ATOM 2616 C CA . PRO A 1 344 ? -7.582 -41.188 -13.359 1 96.06 344 PRO A CA 1
ATOM 2617 C C . PRO A 1 344 ? -7.535 -39.719 -12.977 1 96.06 344 PRO A C 1
ATOM 2619 O O . PRO A 1 344 ? -6.496 -39.062 -13.133 1 96.06 344 PRO A O 1
ATOM 2622 N N . TRP A 1 345 ? -8.609 -39.188 -12.477 1 96 345 TRP A N 1
ATOM 2623 C CA . TRP A 1 345 ? -8.664 -37.812 -12.086 1 96 345 TRP A CA 1
ATOM 2624 C C . TRP A 1 345 ? -7.723 -37.531 -10.914 1 96 345 TRP A C 1
ATOM 2626 O O . TRP A 1 345 ? -6.879 -36.625 -10.984 1 96 345 TRP A O 1
ATOM 2636 N N . VAL A 1 346 ? -7.758 -38.281 -9.883 1 96 346 VAL A N 1
ATOM 2637 C CA . VAL A 1 346 ? -7 -38.031 -8.664 1 96 346 VAL A CA 1
ATOM 2638 C C . VAL A 1 346 ? -5.52 -38.312 -8.914 1 96 346 VAL A C 1
ATOM 2640 O O . VAL A 1 346 ? -4.652 -37.625 -8.344 1 96 346 VAL A O 1
ATOM 2643 N N . LEU A 1 347 ? -5.223 -39.188 -9.828 1 97.88 347 LEU A N 1
ATOM 2644 C CA . LEU A 1 347 ? -3.846 -39.625 -10.031 1 97.88 347 LEU A CA 1
ATOM 2645 C C . LEU A 1 347 ? -3.17 -38.781 -11.117 1 97.88 347 LEU A C 1
ATOM 2647 O O . LEU A 1 347 ? -1.941 -38.781 -11.227 1 97.88 347 LEU A O 1
ATOM 2651 N N . SER A 1 348 ? -3.895 -38.125 -11.906 1 97.75 348 SER A N 1
ATOM 2652 C CA . SER A 1 348 ? -3.34 -37.469 -13.078 1 97.75 348 SER A CA 1
ATOM 2653 C C . SER A 1 348 ? -2.287 -36.438 -12.68 1 97.75 348 SER A C 1
ATOM 2655 O O . SER A 1 348 ? -1.164 -36.469 -13.188 1 97.75 348 SER A O 1
ATOM 2657 N N . ARG A 1 349 ? -2.566 -35.531 -11.68 1 98.38 349 ARG A N 1
ATOM 2658 C CA . ARG A 1 349 ? -1.633 -34.469 -11.305 1 98.38 349 ARG A CA 1
ATOM 2659 C C . ARG A 1 349 ? -0.398 -35.062 -10.625 1 98.38 349 ARG A C 1
ATOM 2661 O O . ARG A 1 349 ? 0.729 -34.656 -10.938 1 98.38 349 ARG A O 1
ATOM 2668 N N . PRO A 1 350 ? -0.568 -36.031 -9.688 1 98.75 350 PRO A N 1
ATOM 2669 C CA . PRO A 1 350 ? 0.63 -36.656 -9.133 1 98.75 350 PRO A CA 1
ATOM 2670 C C . PRO A 1 350 ? 1.513 -37.281 -10.203 1 98.75 350 PRO A C 1
ATOM 2672 O O . PRO A 1 350 ? 2.74 -37.188 -10.133 1 98.75 350 PRO A O 1
ATOM 2675 N N . VAL A 1 351 ? 0.932 -37.906 -11.141 1 98.81 351 VAL A N 1
ATOM 2676 C CA . VAL A 1 351 ? 1.688 -38.562 -12.211 1 98.81 351 VAL A CA 1
ATOM 2677 C C . VAL A 1 351 ? 2.42 -37.5 -13.039 1 98.81 351 VAL A C 1
ATOM 2679 O O . VAL A 1 351 ? 3.596 -37.688 -13.367 1 98.81 351 VAL A O 1
ATOM 2682 N N . PHE A 1 352 ? 1.733 -36.406 -13.406 1 98.88 352 PHE A N 1
ATOM 2683 C CA . PHE A 1 352 ? 2.375 -35.312 -14.125 1 98.88 352 PHE A CA 1
ATOM 2684 C C . PHE A 1 352 ? 3.564 -34.781 -13.344 1 98.88 352 PHE A C 1
ATOM 2686 O O . PHE A 1 352 ? 4.629 -34.531 -13.906 1 98.88 352 PHE A O 1
ATOM 2693 N N . GLY A 1 353 ? 3.334 -34.625 -12.023 1 98.75 353 GLY A N 1
ATOM 2694 C CA . GLY A 1 353 ? 4.41 -34.156 -11.164 1 98.75 353 GLY A CA 1
ATOM 2695 C C . GLY A 1 353 ? 5.609 -35.094 -11.156 1 98.75 353 GLY A C 1
ATOM 2696 O O . GLY A 1 353 ? 6.754 -34.625 -11.219 1 98.75 353 GLY A O 1
ATOM 2697 N N . LEU A 1 354 ? 5.324 -36.312 -11.062 1 98.81 354 LEU A N 1
ATOM 2698 C CA . LEU A 1 354 ? 6.387 -37.312 -11.016 1 98.81 354 LEU A CA 1
ATOM 2699 C C . LEU A 1 354 ? 7.18 -37.312 -12.32 1 98.81 354 LEU A C 1
ATOM 2701 O O . LEU A 1 354 ? 8.414 -37.344 -12.305 1 98.81 354 LEU A O 1
ATOM 2705 N N . ILE A 1 355 ? 6.523 -37.344 -13.438 1 98.81 355 ILE A N 1
ATOM 2706 C CA . ILE A 1 355 ? 7.18 -37.375 -14.742 1 98.81 355 ILE A CA 1
ATOM 2707 C C . ILE A 1 355 ? 8.062 -36.125 -14.891 1 98.81 355 ILE A C 1
ATOM 2709 O O . ILE A 1 355 ? 9.242 -36.25 -15.25 1 98.81 355 ILE A O 1
ATOM 2713 N N . THR A 1 356 ? 7.457 -34.969 -14.641 1 98.88 356 THR A N 1
ATOM 2714 C CA . THR A 1 356 ? 8.195 -33.719 -14.781 1 98.88 356 THR A CA 1
ATOM 2715 C C . THR A 1 356 ? 9.414 -33.688 -13.867 1 98.88 356 THR A C 1
ATOM 2717 O O . THR A 1 356 ? 10.508 -33.312 -14.289 1 98.88 356 THR A O 1
ATOM 2720 N N . TRP A 1 357 ? 9.227 -34.125 -12.625 1 98.81 357 TRP A N 1
ATOM 2721 C CA . TRP A 1 357 ? 10.312 -34.188 -11.648 1 98.81 357 TRP A CA 1
ATOM 2722 C C . TRP A 1 357 ? 11.438 -35.094 -12.125 1 98.81 357 TRP A C 1
ATOM 2724 O O . TRP A 1 357 ? 12.617 -34.75 -12 1 98.81 357 TRP A O 1
ATOM 2734 N N . LEU A 1 358 ? 11.133 -36.219 -12.672 1 98.81 358 LEU A N 1
ATOM 2735 C CA . LEU A 1 358 ? 12.133 -37.188 -13.141 1 98.81 358 LEU A CA 1
ATOM 2736 C C . LEU A 1 358 ? 12.938 -36.594 -14.297 1 98.81 358 LEU A C 1
ATOM 2738 O O . LEU A 1 358 ? 14.156 -36.75 -14.344 1 98.81 358 LEU A O 1
ATOM 2742 N N . PHE A 1 359 ? 12.266 -35.938 -15.195 1 98.81 359 PHE A N 1
ATOM 2743 C CA . PHE A 1 359 ? 12.953 -35.344 -16.328 1 98.81 359 PHE A CA 1
ATOM 2744 C C . PHE A 1 359 ? 13.938 -34.281 -15.844 1 98.81 359 PHE A C 1
ATOM 2746 O O . PHE A 1 359 ? 15.047 -34.156 -16.375 1 98.81 359 PHE A O 1
ATOM 2753 N N . MET A 1 360 ? 13.539 -33.531 -14.867 1 98.62 360 MET A N 1
ATOM 2754 C CA . MET A 1 360 ? 14.375 -32.438 -14.383 1 98.62 360 MET A CA 1
ATOM 2755 C C . MET A 1 360 ? 15.461 -32.969 -13.453 1 98.62 360 MET A C 1
ATOM 2757 O O . MET A 1 360 ? 16.609 -32.531 -13.531 1 98.62 360 MET A O 1
ATOM 2761 N N . LYS A 1 361 ? 15.094 -33.906 -12.633 1 98.25 361 LYS A N 1
ATOM 2762 C CA . LYS A 1 361 ? 16.047 -34.469 -11.688 1 98.25 361 LYS A CA 1
ATOM 2763 C C . LYS A 1 361 ? 17.219 -35.125 -12.422 1 98.25 361 LYS A C 1
ATOM 2765 O O . LYS A 1 361 ? 18.359 -35.062 -11.977 1 98.25 361 LYS A O 1
ATOM 2770 N N . PHE A 1 362 ? 16.984 -35.688 -13.562 1 98.19 362 PHE A N 1
ATOM 2771 C CA . PHE A 1 362 ? 18 -36.406 -14.281 1 98.19 362 PHE A CA 1
ATOM 2772 C C . PHE A 1 362 ? 18.672 -35.531 -15.344 1 98.19 362 PHE A C 1
ATOM 2774 O O . PHE A 1 362 ? 19.469 -36.031 -16.141 1 98.19 362 PHE A O 1
ATOM 2781 N N . GLY A 1 363 ? 18.312 -34.312 -15.414 1 97.56 363 GLY A N 1
ATOM 2782 C CA . GLY A 1 363 ? 18.984 -33.375 -16.281 1 97.56 363 GLY A CA 1
ATOM 2783 C C . GLY A 1 363 ? 18.484 -33.375 -17.703 1 97.56 363 GLY A C 1
ATOM 2784 O O . GLY A 1 363 ? 19.109 -32.781 -18.594 1 97.56 363 GLY A O 1
ATOM 2785 N N . LEU A 1 364 ? 17.391 -34 -17.969 1 98.38 364 LEU A N 1
ATOM 2786 C CA . LEU A 1 364 ? 16.828 -34.062 -19.312 1 98.38 364 LEU A CA 1
ATOM 2787 C C . LEU A 1 364 ? 16.062 -32.781 -19.641 1 98.38 364 LEU A C 1
ATOM 2789 O O . LEU A 1 364 ? 15.867 -32.469 -20.828 1 98.38 364 LEU A O 1
ATOM 2793 N N . CYS A 1 365 ? 15.641 -32.156 -18.672 1 98.31 365 CYS A N 1
ATOM 2794 C CA . CYS A 1 365 ? 14.953 -30.875 -18.766 1 98.31 365 CYS A CA 1
ATOM 2795 C C . CYS A 1 365 ? 15.453 -29.906 -17.703 1 98.31 365 CYS A C 1
ATOM 2797 O O . CYS A 1 365 ? 15.602 -30.281 -16.531 1 98.31 365 CYS A O 1
ATOM 2799 N N . PRO A 1 366 ? 15.805 -28.703 -18.094 1 97.44 366 PRO A N 1
ATOM 2800 C CA . PRO A 1 366 ? 16.219 -27.734 -17.078 1 97.44 366 PRO A CA 1
ATOM 2801 C C . PRO A 1 366 ? 15.109 -27.422 -16.078 1 97.44 366 PRO A C 1
ATOM 2803 O O . PRO A 1 366 ? 13.93 -27.547 -16.406 1 97.44 366 PRO A O 1
ATOM 2806 N N . TYR A 1 367 ? 15.555 -27 -14.828 1 98.25 367 TYR A N 1
ATOM 2807 C CA . TYR A 1 367 ? 14.602 -26.531 -13.828 1 98.25 367 TYR A CA 1
ATOM 2808 C C . TYR A 1 367 ? 13.898 -25.266 -14.297 1 98.25 367 TYR A C 1
ATOM 2810 O O . TYR A 1 367 ? 14.391 -24.562 -15.188 1 98.25 367 TYR A O 1
ATOM 2818 N N . PRO A 1 368 ? 12.672 -25 -13.773 1 97.69 368 PRO A N 1
ATOM 2819 C CA . PRO A 1 368 ? 12.094 -23.688 -14.047 1 97.69 368 PRO A CA 1
ATOM 2820 C C . PRO A 1 368 ? 13 -22.547 -13.602 1 97.69 368 PRO A C 1
ATOM 2822 O O . PRO A 1 368 ? 13.539 -22.578 -12.492 1 97.69 368 PRO A O 1
ATOM 2825 N N . THR A 1 369 ? 13.141 -21.578 -14.383 1 94.81 369 THR A N 1
ATOM 2826 C CA . THR A 1 369 ? 14.062 -20.469 -14.133 1 94.81 369 THR A CA 1
ATOM 2827 C C . THR A 1 369 ? 13.547 -19.562 -13.016 1 94.81 369 THR A C 1
ATOM 2829 O O . THR A 1 369 ? 14.32 -18.844 -12.383 1 94.81 369 THR A O 1
ATOM 2832 N N . GLY A 1 370 ? 12.297 -19.578 -12.82 1 93.69 370 GLY A N 1
ATOM 2833 C CA . GLY A 1 370 ? 11.672 -18.672 -11.867 1 93.69 370 GLY A CA 1
ATOM 2834 C C . GLY A 1 370 ? 10.906 -17.547 -12.531 1 93.69 370 GLY A C 1
ATOM 2835 O O . GLY A 1 370 ? 10.148 -16.828 -11.875 1 93.69 370 GLY A O 1
ATOM 2836 N N . VAL A 1 371 ? 11.055 -17.406 -13.797 1 92.5 371 VAL A N 1
ATOM 2837 C CA . VAL A 1 371 ? 10.273 -16.438 -14.539 1 92.5 371 VAL A CA 1
ATOM 2838 C C . VAL A 1 371 ? 8.781 -16.734 -14.383 1 92.5 371 VAL A C 1
ATOM 2840 O O . VAL A 1 371 ? 8.352 -17.875 -14.602 1 92.5 371 VAL A O 1
ATOM 2843 N N . ALA A 1 372 ? 8.062 -15.695 -13.961 1 93.31 372 ALA A N 1
ATOM 2844 C CA . ALA A 1 372 ? 6.637 -15.898 -13.719 1 93.31 372 ALA A CA 1
ATOM 2845 C C . ALA A 1 372 ? 5.84 -15.781 -15.008 1 93.31 372 ALA A C 1
ATOM 2847 O O . ALA A 1 372 ? 5.859 -14.734 -15.664 1 93.31 372 ALA A O 1
ATOM 2848 N N . ILE A 1 373 ? 5.152 -16.875 -15.328 1 92.5 373 ILE A N 1
ATOM 2849 C CA . ILE A 1 373 ? 4.289 -16.984 -16.5 1 92.5 373 ILE A CA 1
ATOM 2850 C C . ILE A 1 373 ? 2.838 -17.156 -16.062 1 92.5 373 ILE A C 1
ATOM 2852 O O . ILE A 1 373 ? 2.555 -17.906 -15.117 1 92.5 373 ILE A O 1
ATOM 2856 N N . PRO A 1 374 ? 1.954 -16.359 -16.781 1 91.06 374 PRO A N 1
ATOM 2857 C CA . PRO A 1 374 ? 0.556 -16.625 -16.438 1 91.06 374 PRO A CA 1
ATOM 2858 C C . PRO A 1 374 ? 0.183 -18.094 -16.547 1 91.06 374 PRO A C 1
ATOM 2860 O O . PRO A 1 374 ? 0.596 -18.766 -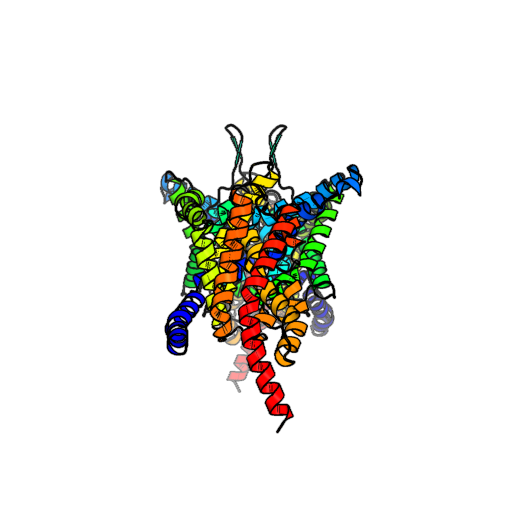17.5 1 91.06 374 PRO A O 1
ATOM 2863 N N . TRP A 1 375 ? -0.53 -18.531 -15.586 1 91.56 375 TRP A N 1
ATOM 2864 C CA . TRP A 1 375 ? -0.904 -19.953 -15.586 1 91.56 375 TRP A CA 1
ATOM 2865 C C . TRP A 1 375 ? -1.858 -20.266 -16.734 1 91.56 375 TRP A C 1
ATOM 2867 O O . TRP A 1 375 ? -2.057 -21.422 -17.078 1 91.56 375 TRP A O 1
ATOM 2877 N N . THR A 1 376 ? -2.379 -19.203 -17.328 1 91.69 376 THR A N 1
ATOM 2878 C CA . THR A 1 376 ? -3.307 -19.359 -18.438 1 91.69 376 THR A CA 1
ATOM 2879 C C . THR A 1 376 ? -2.551 -19.5 -19.75 1 91.69 376 THR A C 1
ATOM 2881 O O . THR A 1 376 ? -3.158 -19.734 -20.797 1 91.69 376 THR A O 1
ATOM 2884 N N . THR A 1 377 ? -1.259 -19.359 -19.734 1 93.06 377 THR A N 1
ATOM 2885 C CA . THR A 1 377 ? -0.48 -19.547 -20.953 1 93.06 377 THR A CA 1
ATOM 2886 C C . THR A 1 377 ? -0.624 -20.984 -21.453 1 93.06 377 THR A C 1
ATOM 2888 O O . THR A 1 377 ? -0.436 -21.938 -20.688 1 93.06 377 THR A O 1
ATOM 2891 N N . PRO A 1 378 ? -0.942 -21.109 -22.734 1 95.56 378 PRO A N 1
ATOM 2892 C CA . PRO A 1 378 ? -1.177 -22.438 -23.281 1 95.56 378 PRO A CA 1
ATOM 2893 C C . PRO A 1 378 ? 0.024 -23.375 -23.109 1 95.56 378 PRO A C 1
ATOM 2895 O O . PRO A 1 378 ? 1.17 -22.938 -23.234 1 95.56 378 PRO A O 1
ATOM 2898 N N . PRO A 1 379 ? -0.332 -24.625 -22.891 1 96.19 379 PRO A N 1
ATOM 2899 C CA . PRO A 1 379 ? 0.754 -25.594 -22.766 1 96.19 379 PRO A CA 1
ATOM 2900 C C . PRO A 1 379 ? 1.65 -25.625 -24 1 96.19 379 PRO A C 1
ATOM 2902 O O . PRO A 1 379 ? 1.229 -25.219 -25.094 1 96.19 379 PRO A O 1
ATOM 2905 N N . VAL A 1 380 ? 2.826 -26.203 -23.844 1 96.06 380 VAL A N 1
ATOM 2906 C CA . VAL A 1 380 ? 3.885 -26.203 -24.859 1 96.06 380 VAL A CA 1
ATOM 2907 C C . VAL A 1 380 ? 4.629 -24.875 -24.828 1 96.06 380 VAL A C 1
ATOM 2909 O O . VAL A 1 380 ? 5.848 -24.844 -24.609 1 96.06 380 VAL A O 1
ATOM 2912 N N . LEU A 1 381 ? 3.834 -23.781 -25.031 1 94.38 381 LEU A N 1
ATOM 2913 C CA . LEU A 1 381 ? 4.469 -22.469 -24.922 1 94.38 381 LEU A CA 1
ATOM 2914 C C . LEU A 1 381 ? 4.906 -22.188 -23.484 1 94.38 381 LEU A C 1
ATOM 2916 O O . LEU A 1 381 ? 6.004 -21.672 -23.266 1 94.38 381 LEU A O 1
ATOM 2920 N N . SER A 1 382 ? 4.023 -22.469 -22.578 1 95.38 382 SER A N 1
ATOM 2921 C CA . SER A 1 382 ? 4.32 -22.172 -21.172 1 95.38 382 SER A CA 1
ATOM 2922 C C . SER A 1 382 ? 5.512 -22.984 -20.688 1 95.38 382 SER A C 1
ATOM 2924 O O . SER A 1 382 ? 6.355 -22.469 -19.953 1 95.38 382 SER A O 1
ATOM 2926 N N . GLY A 1 383 ? 5.566 -24.297 -21.031 1 96.25 383 GLY A N 1
ATOM 2927 C CA . GLY A 1 383 ? 6.695 -25.109 -20.625 1 96.25 383 GLY A CA 1
ATOM 2928 C C . GLY A 1 383 ? 8.016 -24.625 -21.188 1 96.25 383 GLY A C 1
ATOM 2929 O O . GLY A 1 383 ? 9.039 -24.625 -20.5 1 96.25 383 GLY A O 1
ATOM 2930 N N . PHE A 1 384 ? 7.941 -24.219 -22.422 1 95.06 384 PHE A N 1
ATOM 2931 C CA . PHE A 1 384 ? 9.117 -23.688 -23.078 1 95.06 384 PHE A CA 1
ATOM 2932 C C . PHE A 1 384 ? 9.617 -22.438 -22.359 1 95.06 384 PHE A C 1
ATOM 2934 O O . PHE A 1 384 ? 10.812 -22.328 -22.062 1 95.06 384 PHE A O 1
ATOM 2941 N N . LEU A 1 385 ? 8.766 -21.562 -22.031 1 93.19 385 LEU A N 1
ATOM 2942 C CA . LEU A 1 385 ? 9.117 -20.281 -21.438 1 93.19 385 LEU A CA 1
ATOM 2943 C C . LEU A 1 385 ? 9.562 -20.469 -19.984 1 93.19 385 LEU A C 1
ATOM 2945 O O . LEU A 1 385 ? 10.461 -19.766 -19.516 1 93.19 385 LEU A O 1
ATOM 2949 N N . ALA A 1 386 ? 8.938 -21.375 -19.281 1 94.94 386 ALA A N 1
ATOM 2950 C CA . ALA A 1 386 ? 9.219 -21.578 -17.875 1 94.94 386 ALA A CA 1
ATOM 2951 C C . ALA A 1 386 ? 10.633 -22.109 -17.656 1 94.94 386 ALA A C 1
ATOM 2953 O O . ALA A 1 386 ? 11.266 -21.844 -16.641 1 94.94 386 ALA A O 1
ATOM 2954 N N . THR A 1 387 ? 11.164 -22.859 -18.656 1 95.19 387 THR A N 1
ATOM 2955 C CA . THR A 1 387 ? 12.453 -23.531 -18.5 1 95.19 387 THR A CA 1
ATOM 2956 C C . THR A 1 387 ? 13.492 -22.922 -19.438 1 95.19 387 THR A C 1
ATOM 2958 O O . THR A 1 387 ? 14.672 -23.281 -19.375 1 95.19 387 THR A O 1
ATOM 2961 N N . ASN A 1 388 ? 12.984 -22.047 -20.234 1 91.25 388 ASN A N 1
ATOM 2962 C CA . ASN A 1 388 ? 13.828 -21.516 -21.297 1 91.25 388 ASN A CA 1
ATOM 2963 C C . ASN A 1 388 ? 14.477 -22.625 -22.125 1 91.25 388 ASN A C 1
ATOM 2965 O O . ASN A 1 388 ? 15.68 -22.578 -22.391 1 91.25 388 ASN A O 1
ATOM 2969 N N . SER A 1 389 ? 13.711 -23.641 -22.406 1 93.62 389 SER A N 1
ATOM 2970 C CA . SER A 1 389 ? 14.188 -24.797 -23.156 1 93.62 389 SER A CA 1
ATOM 2971 C C . SER A 1 389 ? 13.039 -25.516 -23.859 1 93.62 389 SER A C 1
ATOM 2973 O O . SER A 1 389 ? 11.938 -25.625 -23.312 1 93.62 389 SER A O 1
ATOM 2975 N N . ILE A 1 390 ? 13.305 -26.016 -25.016 1 95.44 390 ILE A N 1
ATOM 2976 C CA . ILE A 1 390 ? 12.32 -26.781 -25.781 1 95.44 390 ILE A CA 1
ATOM 2977 C C . ILE A 1 390 ? 11.922 -28.031 -25 1 95.44 390 ILE A C 1
ATOM 2979 O O . ILE A 1 390 ? 10.805 -28.531 -25.141 1 95.44 390 ILE A O 1
ATOM 2983 N N . MET A 1 391 ? 12.828 -28.438 -24.172 1 97.81 391 MET A N 1
ATOM 2984 C CA . MET A 1 391 ? 12.555 -29.656 -23.406 1 97.81 391 MET A CA 1
ATOM 2985 C C . MET A 1 391 ? 11.375 -29.453 -22.469 1 97.81 391 MET A C 1
ATOM 2987 O O . MET A 1 391 ? 10.648 -30.406 -22.156 1 97.81 391 MET A O 1
ATOM 2991 N N . GLY A 1 392 ? 11.203 -28.234 -22.016 1 97.88 392 GLY A N 1
ATOM 2992 C CA . GLY A 1 392 ? 10.008 -27.969 -21.25 1 97.88 392 GLY A CA 1
ATOM 2993 C C . GLY A 1 392 ? 8.727 -28.25 -22 1 97.88 392 GLY A C 1
ATOM 2994 O O . GLY A 1 392 ? 7.766 -28.781 -21.438 1 97.88 392 GLY A O 1
ATOM 2995 N N . ALA A 1 393 ? 8.68 -27.859 -23.234 1 97.88 393 ALA A N 1
ATOM 2996 C CA . ALA A 1 393 ? 7.543 -28.156 -24.094 1 97.88 393 ALA A CA 1
ATOM 2997 C C . ALA A 1 393 ? 7.375 -29.672 -24.281 1 97.88 393 ALA A C 1
ATOM 2999 O O . ALA A 1 393 ? 6.258 -30.188 -24.234 1 97.88 393 ALA A O 1
ATOM 3000 N N . VAL A 1 394 ? 8.445 -30.312 -24.516 1 98.69 394 VAL A N 1
ATOM 3001 C CA . VAL A 1 394 ? 8.445 -31.75 -24.734 1 98.69 394 VAL A CA 1
ATOM 3002 C C . VAL A 1 394 ? 7.867 -32.469 -23.516 1 98.69 394 VAL A C 1
ATOM 3004 O O . VAL A 1 394 ? 7.031 -33.375 -23.656 1 98.69 394 VAL A O 1
ATOM 3007 N N . VAL A 1 395 ? 8.328 -32.062 -22.359 1 98.75 395 VAL A N 1
ATOM 3008 C CA . VAL A 1 395 ? 7.859 -32.688 -21.125 1 98.75 395 VAL A CA 1
ATOM 3009 C C . VAL A 1 395 ? 6.348 -32.469 -20.984 1 98.75 395 VAL A C 1
ATOM 3011 O O . VAL A 1 395 ? 5.629 -33.406 -20.594 1 98.75 395 VAL A O 1
ATOM 3014 N N . GLN A 1 396 ? 5.863 -31.281 -21.25 1 98.69 396 GLN A N 1
ATOM 3015 C CA . GLN A 1 396 ? 4.43 -31.031 -21.188 1 98.69 396 GLN A CA 1
ATOM 3016 C C . GLN A 1 396 ? 3.666 -31.938 -22.141 1 98.69 396 GLN A C 1
ATOM 3018 O O . GLN A 1 396 ? 2.602 -32.469 -21.797 1 98.69 396 GLN A O 1
ATOM 3023 N N . ILE A 1 397 ? 4.168 -32.156 -23.359 1 98.69 397 ILE A N 1
ATOM 3024 C CA . ILE A 1 397 ? 3.527 -33 -24.359 1 98.69 397 ILE A CA 1
ATOM 3025 C C . ILE A 1 397 ? 3.49 -34.438 -23.875 1 98.69 397 ILE A C 1
ATOM 3027 O O . ILE A 1 397 ? 2.471 -35.125 -24 1 98.69 397 ILE A O 1
ATOM 3031 N N . ILE A 1 398 ? 4.605 -34.875 -23.328 1 98.81 398 ILE A N 1
ATOM 3032 C CA . ILE A 1 398 ? 4.68 -36.25 -22.781 1 98.81 398 ILE A CA 1
ATOM 3033 C C . ILE A 1 398 ? 3.648 -36.406 -21.672 1 98.81 398 ILE A C 1
ATOM 3035 O O . ILE A 1 398 ? 2.922 -37.406 -21.625 1 98.81 398 ILE A O 1
ATOM 3039 N N . CYS A 1 399 ? 3.602 -35.438 -20.734 1 98.75 399 CYS A N 1
ATOM 3040 C CA . CYS A 1 399 ? 2.633 -35.469 -19.641 1 98.75 399 CYS A CA 1
ATOM 3041 C C . CYS A 1 399 ? 1.208 -35.531 -20.188 1 98.75 399 CYS A C 1
ATOM 3043 O O . CYS A 1 399 ? 0.413 -36.375 -19.75 1 98.75 399 CYS A O 1
ATOM 3045 N N . LEU A 1 400 ? 0.891 -34.688 -21.141 1 98.56 400 LEU A N 1
ATOM 3046 C CA . LEU A 1 400 ? -0.454 -34.656 -21.703 1 98.56 400 LEU A CA 1
ATOM 3047 C C . LEU A 1 400 ? -0.798 -35.969 -22.375 1 98.56 400 LEU A C 1
ATOM 3049 O O . LEU A 1 400 ? -1.917 -36.469 -22.25 1 98.56 400 LEU A O 1
ATOM 3053 N N . ALA A 1 401 ? 0.149 -36.5 -23.109 1 98.69 401 ALA A N 1
ATOM 3054 C CA . ALA A 1 401 ? -0.067 -37.781 -23.781 1 98.69 401 ALA A CA 1
ATOM 3055 C C . ALA A 1 401 ? -0.341 -38.906 -22.781 1 98.69 401 ALA A C 1
ATOM 3057 O O . ALA A 1 401 ? -1.266 -39.688 -22.969 1 98.69 401 ALA A O 1
ATOM 3058 N N . ILE A 1 402 ? 0.454 -38.938 -21.781 1 98.69 402 ILE A N 1
ATOM 3059 C CA . ILE A 1 402 ? 0.271 -39.969 -20.75 1 98.69 402 ILE A CA 1
ATOM 3060 C C . ILE A 1 402 ? -1.073 -39.75 -20.062 1 98.69 402 ILE A C 1
ATOM 3062 O O . ILE A 1 402 ? -1.787 -40.719 -19.781 1 98.69 402 ILE A O 1
ATOM 3066 N N . GLY A 1 403 ? -1.384 -38.531 -19.75 1 98.44 403 GLY A N 1
ATOM 3067 C CA . GLY A 1 403 ? -2.686 -38.25 -19.172 1 98.44 403 GLY A CA 1
ATOM 3068 C C . GLY A 1 403 ? -3.842 -38.719 -20.031 1 98.44 403 GLY A C 1
ATOM 3069 O O . GLY A 1 403 ? -4.816 -39.281 -19.531 1 98.44 403 GLY A O 1
ATOM 3070 N N . VAL A 1 404 ? -3.76 -38.469 -21.312 1 98.25 404 VAL A N 1
ATOM 3071 C CA . VAL A 1 404 ? -4.789 -38.906 -22.25 1 98.25 404 VAL A CA 1
ATOM 3072 C C . VAL A 1 404 ? -4.941 -40.406 -22.188 1 98.25 404 VAL A C 1
ATOM 3074 O O . VAL A 1 404 ? -6.062 -40.938 -22.125 1 98.25 404 VAL A O 1
ATOM 3077 N N . LEU A 1 405 ? -3.859 -41.062 -22.188 1 98.44 405 LEU A N 1
ATOM 3078 C CA . LEU A 1 405 ? -3.883 -42.531 -22.125 1 98.44 405 LEU A CA 1
ATOM 3079 C C . LEU A 1 405 ? -4.5 -43 -20.812 1 98.44 405 LEU A C 1
ATOM 3081 O O . LEU A 1 405 ? -5.18 -44.031 -20.781 1 98.44 405 LEU A O 1
ATOM 3085 N N . MET A 1 406 ? -4.262 -42.281 -19.781 1 98.19 406 MET A N 1
ATOM 3086 C CA . MET A 1 406 ? -4.828 -42.625 -18.469 1 98.19 406 MET A CA 1
ATOM 3087 C C . MET A 1 406 ? -6.34 -42.406 -18.469 1 98.19 406 MET A C 1
ATOM 3089 O O . MET A 1 406 ? -7.07 -43.219 -17.875 1 98.19 406 MET A O 1
ATOM 3093 N N . PHE A 1 407 ? -6.828 -41.438 -19.156 1 97.38 407 PHE A N 1
ATOM 3094 C CA . PHE A 1 407 ? -8.234 -41.062 -19.094 1 97.38 407 PHE A CA 1
ATOM 3095 C C . PHE A 1 407 ? -9.055 -41.875 -20.094 1 97.38 407 PHE A C 1
ATOM 3097 O O . PHE A 1 407 ? -10.242 -42.125 -19.859 1 97.38 407 PHE A O 1
ATOM 3104 N N . ILE A 1 408 ? -8.523 -42.406 -21.156 1 97.62 408 ILE A N 1
ATOM 3105 C CA . ILE A 1 408 ? -9.227 -42.969 -22.297 1 97.62 408 ILE A CA 1
ATOM 3106 C C . ILE A 1 408 ? -10.078 -44.156 -21.828 1 97.62 408 ILE A C 1
ATOM 3108 O O . ILE A 1 408 ? -11.273 -44.219 -22.141 1 97.62 408 ILE A O 1
ATOM 3112 N N . PRO A 1 409 ? -9.492 -45.094 -21.047 1 97.31 409 PRO A N 1
ATOM 3113 C CA . PRO A 1 409 ? -10.336 -46.25 -20.672 1 97.31 409 PRO A CA 1
ATOM 3114 C C . PRO A 1 409 ? -11.57 -45.812 -19.875 1 97.31 409 PRO A C 1
ATOM 3116 O O . PRO A 1 409 ? -12.648 -46.375 -20.062 1 97.31 409 PRO A O 1
ATOM 3119 N N . PHE A 1 410 ? -11.438 -44.875 -19.094 1 95.56 410 PHE A N 1
ATOM 3120 C CA . PHE A 1 410 ? -12.531 -44.438 -18.234 1 95.56 410 PHE A CA 1
ATOM 3121 C C . PHE A 1 410 ? -13.531 -43.594 -19.016 1 95.56 410 PHE A C 1
ATOM 3123 O O . PHE A 1 410 ? -14.742 -43.719 -18.781 1 95.56 410 PHE A O 1
ATOM 3130 N N . VAL A 1 411 ? -13.047 -42.75 -19.859 1 95.31 411 VAL A N 1
ATOM 3131 C CA . VAL A 1 411 ? -13.922 -41.938 -20.703 1 95.31 411 VAL A CA 1
ATOM 3132 C C . VAL A 1 411 ? -14.75 -42.875 -21.609 1 95.31 411 VAL A C 1
ATOM 3134 O O . VAL A 1 411 ? -15.938 -42.625 -21.828 1 95.31 411 VAL A O 1
ATOM 3137 N N . LYS A 1 412 ? -14.125 -43.906 -22.109 1 96.25 412 LYS A N 1
ATOM 3138 C CA . LYS A 1 412 ? -14.844 -44.875 -22.938 1 96.25 412 LYS A CA 1
ATOM 3139 C C . LYS A 1 412 ? -15.969 -45.531 -22.156 1 96.25 412 LYS A C 1
ATOM 3141 O O . LYS A 1 412 ? -17.062 -45.75 -22.703 1 96.25 412 LYS A O 1
ATOM 3146 N N . MET A 1 413 ? -15.641 -45.812 -21 1 94.81 413 MET A N 1
ATOM 3147 C CA . MET A 1 413 ? -16.656 -46.438 -20.141 1 94.81 413 MET A CA 1
ATOM 3148 C C . MET A 1 413 ? -17.844 -45.5 -19.953 1 94.81 413 MET A C 1
ATOM 3150 O O . MET A 1 413 ? -19 -45.938 -20.062 1 94.81 413 MET A O 1
ATOM 3154 N N . ILE A 1 414 ? -17.609 -44.281 -19.641 1 92.31 414 ILE A N 1
ATOM 3155 C CA . ILE A 1 414 ? -18.656 -43.312 -19.422 1 92.31 414 ILE A CA 1
ATOM 3156 C C . ILE A 1 414 ? -19.422 -43.094 -20.719 1 92.31 414 ILE A C 1
ATOM 3158 O O . ILE A 1 414 ? -20.656 -43 -20.719 1 92.31 414 ILE A O 1
ATOM 3162 N N . ASP A 1 415 ? -18.688 -43 -21.781 1 94 415 ASP A N 1
ATOM 3163 C CA . ASP A 1 415 ? -19.266 -42.75 -23.094 1 94 415 ASP A CA 1
ATOM 3164 C C . ASP A 1 415 ? -20.219 -43.875 -23.5 1 94 415 ASP A C 1
ATOM 3166 O O . ASP A 1 415 ? -21.25 -43.625 -24.109 1 94 415 ASP A O 1
ATOM 3170 N N . LYS A 1 416 ? -19.844 -45.062 -23.25 1 94.5 416 LYS A N 1
ATOM 3171 C CA . LYS A 1 416 ? -20.688 -46.188 -23.578 1 94.5 416 LYS A CA 1
ATOM 3172 C C . LYS A 1 416 ? -22.031 -46.094 -22.859 1 94.5 416 LYS A C 1
ATOM 3174 O O . LYS A 1 416 ? -23.078 -46.375 -23.469 1 94.5 416 LYS A O 1
ATOM 3179 N N . THR A 1 417 ? -21.938 -45.75 -21.641 1 91.88 417 THR A N 1
ATOM 3180 C CA . THR A 1 417 ? -23.156 -45.625 -20.859 1 91.88 417 THR A CA 1
ATOM 3181 C C . THR A 1 417 ? -24.047 -44.531 -21.453 1 91.88 417 THR A C 1
ATOM 3183 O O . THR A 1 417 ? -25.25 -44.719 -21.609 1 91.88 417 THR A O 1
ATOM 3186 N N . TYR A 1 418 ? -23.469 -43.406 -21.766 1 91.88 418 TYR A N 1
ATOM 3187 C CA . TYR A 1 418 ? -24.234 -42.281 -22.312 1 91.88 418 TYR A CA 1
ATOM 3188 C C . TYR A 1 418 ? -24.781 -42.625 -23.688 1 91.88 418 TYR A C 1
ATOM 3190 O O . TYR A 1 418 ? -25.922 -42.281 -24.016 1 91.88 418 TYR A O 1
ATOM 3198 N N . HIS A 1 419 ? -24 -43.281 -24.5 1 93.62 419 HIS A N 1
ATOM 3199 C CA . HIS A 1 419 ? -24.391 -43.656 -25.859 1 93.62 419 HIS A CA 1
ATOM 3200 C C . HIS A 1 419 ? -25.562 -44.625 -25.844 1 93.62 419 HIS A C 1
ATOM 3202 O O . HIS A 1 419 ? -26.484 -44.5 -26.641 1 93.62 419 HIS A O 1
ATOM 3208 N N . GLN A 1 420 ? -25.531 -45.531 -24.984 1 94.12 420 GLN A N 1
ATOM 3209 C CA . GLN A 1 420 ? -26.609 -46.531 -24.859 1 94.12 420 GLN A CA 1
ATOM 3210 C C . GLN A 1 420 ? -27.906 -45.844 -24.438 1 94.12 420 GLN A C 1
ATOM 3212 O O . GLN A 1 420 ? -28.984 -46.188 -24.922 1 94.12 420 GLN A O 1
ATOM 3217 N N . GLU A 1 421 ? -27.703 -44.938 -23.531 1 92.94 421 GLU A N 1
ATOM 3218 C CA . GLU A 1 421 ? -28.875 -44.188 -23.094 1 92.94 421 GLU A CA 1
ATOM 3219 C C . GLU A 1 421 ? -29.469 -43.406 -24.25 1 92.94 421 GLU A C 1
ATOM 3221 O O . GLU A 1 421 ? -30.703 -43.281 -24.359 1 92.94 421 GLU A O 1
ATOM 3226 N N . GLU A 1 422 ? -28.641 -42.812 -25.031 1 92.94 422 GLU A N 1
ATOM 3227 C CA . GLU A 1 422 ? -29.094 -42.031 -26.172 1 92.94 422 GLU A CA 1
ATOM 3228 C C . GLU A 1 422 ? -29.781 -42.906 -27.219 1 92.94 422 GLU A C 1
ATOM 3230 O O . GLU A 1 422 ? -30.766 -42.469 -27.844 1 92.94 422 GLU A O 1
ATOM 3235 N N . ILE A 1 423 ? -29.344 -44.062 -27.453 1 91.75 423 ILE A N 1
ATOM 3236 C CA . ILE A 1 423 ? -29.938 -45 -28.391 1 91.75 423 ILE A CA 1
ATOM 3237 C C . ILE A 1 423 ? -31.312 -45.469 -27.875 1 91.75 423 ILE A C 1
ATOM 3239 O O . ILE A 1 423 ? -32.281 -45.531 -28.641 1 91.75 423 ILE A O 1
ATOM 3243 N N . LYS A 1 424 ? -31.391 -45.688 -26.719 1 92.94 424 LYS A N 1
ATOM 3244 C CA . LYS A 1 424 ? -32.656 -46.125 -26.125 1 92.94 424 LYS A CA 1
ATOM 3245 C C . LYS A 1 424 ? -33.719 -45 -26.203 1 92.94 424 LYS A C 1
ATOM 3247 O O . LYS A 1 424 ? -34.875 -45.281 -26.406 1 92.94 424 LYS A O 1
ATOM 3252 N N . THR A 1 425 ? -33.281 -43.812 -25.969 1 87.94 425 THR A N 1
ATOM 3253 C CA . THR A 1 425 ? -34.188 -42.656 -25.984 1 87.94 425 THR A CA 1
ATOM 3254 C C . THR A 1 425 ? -34.688 -42.406 -27.406 1 87.94 425 THR A C 1
ATOM 3256 O O . THR A 1 425 ? -35.812 -41.906 -27.594 1 87.94 425 THR A O 1
ATOM 3259 N N . LYS A 1 426 ? -33.812 -42.625 -28.359 1 82.31 426 LYS A N 1
ATOM 3260 C CA . LYS A 1 426 ? -34.25 -42.438 -29.734 1 82.31 426 LYS A CA 1
ATOM 3261 C C . LYS A 1 426 ? -35.219 -43.531 -30.156 1 82.31 426 LYS A C 1
ATOM 3263 O O . LYS A 1 426 ? -36.094 -43.281 -31.031 1 82.31 426 LYS A O 1
ATOM 3268 N N . GLU A 1 427 ? -35.25 -44.719 -29.609 1 85.44 427 GLU A N 1
ATOM 3269 C CA . GLU A 1 427 ? -36.125 -45.844 -29.938 1 85.44 427 GLU A CA 1
ATOM 3270 C C . GLU A 1 427 ? -37.438 -45.75 -29.219 1 85.44 427 GLU A C 1
ATOM 3272 O O . GLU A 1 427 ? -38.469 -46.281 -29.688 1 85.44 427 GLU A O 1
ATOM 3277 N N . GLN A 1 428 ? -37.656 -45.156 -28.234 1 70.88 428 GLN A N 1
ATOM 3278 C CA . GLN A 1 428 ? -38.969 -44.938 -27.578 1 70.88 428 GLN A CA 1
ATOM 3279 C C . GLN A 1 428 ? -39.688 -43.75 -28.219 1 70.88 428 GLN A C 1
ATOM 3281 O O . GLN A 1 428 ? -40.938 -43.75 -28.234 1 70.88 428 GLN A O 1
ATOM 3286 N N . MET B 1 1 ? -24.438 45.969 4.324 1 51.28 1 MET B N 1
ATOM 3287 C CA . MET B 1 1 ? -24.109 44.656 4.809 1 51.28 1 MET B CA 1
ATOM 3288 C C . MET B 1 1 ? -24.625 43.562 3.857 1 51.28 1 MET B C 1
ATOM 3290 O O . MET B 1 1 ? -23.938 42.594 3.564 1 51.28 1 MET B O 1
ATOM 3294 N N . ASP B 1 2 ? -25.812 44 3.271 1 63.09 2 ASP B N 1
ATOM 3295 C CA . ASP B 1 2 ? -26.562 43.094 2.422 1 63.09 2 ASP B CA 1
ATOM 3296 C C . ASP B 1 2 ? -25.875 42.875 1.077 1 63.09 2 ASP B C 1
ATOM 3298 O O . ASP B 1 2 ? -25.734 41.75 0.606 1 63.09 2 ASP B O 1
ATOM 3302 N N . LYS B 1 3 ? -25.297 44 0.604 1 66.5 3 LYS B N 1
ATOM 3303 C CA . LYS B 1 3 ? -24.734 43.875 -0.739 1 66.5 3 LYS B CA 1
ATOM 3304 C C . LYS B 1 3 ? -23.391 43.125 -0.714 1 66.5 3 LYS B C 1
ATOM 3306 O O . LYS B 1 3 ? -23.125 42.312 -1.587 1 66.5 3 LYS B O 1
ATOM 3311 N N . PHE B 1 4 ? -22.562 43.469 0.298 1 68.38 4 PHE B N 1
ATOM 3312 C CA . PHE B 1 4 ? -21.266 42.812 0.451 1 68.38 4 PHE B CA 1
ATOM 3313 C C . PHE B 1 4 ? -21.438 41.312 0.7 1 68.38 4 PHE B C 1
ATOM 3315 O O . PHE B 1 4 ? -20.766 40.5 0.081 1 68.38 4 PHE B O 1
ATOM 3322 N N . SER B 1 5 ? -22.281 41.094 1.608 1 70.81 5 SER B N 1
ATOM 3323 C CA . SER B 1 5 ? -22.562 39.688 1.897 1 70.81 5 SER B CA 1
ATOM 3324 C C . SER B 1 5 ? -23.078 38.969 0.661 1 70.81 5 SER B C 1
ATOM 3326 O O . SER B 1 5 ? -22.719 37.812 0.41 1 70.81 5 SER B O 1
ATOM 3328 N N . LYS B 1 6 ? -23.875 39.688 -0.073 1 73.75 6 LYS B N 1
ATOM 3329 C CA . LYS B 1 6 ? -24.438 39.094 -1.293 1 73.75 6 LYS B CA 1
ATOM 3330 C C . LYS B 1 6 ? -23.344 38.875 -2.342 1 73.75 6 LYS B C 1
ATOM 3332 O O . LYS B 1 6 ? -23.344 37.844 -3.039 1 73.75 6 LYS B O 1
ATOM 3337 N N . PHE B 1 7 ? -22.5 39.844 -2.42 1 74 7 PHE B N 1
ATOM 3338 C CA . PHE B 1 7 ? -21.391 39.719 -3.357 1 74 7 PHE B CA 1
ATOM 3339 C C . PHE B 1 7 ? -20.516 38.531 -3 1 74 7 PHE B C 1
ATOM 3341 O O . PHE B 1 7 ? -20.141 37.75 -3.873 1 74 7 PHE B O 1
ATOM 3348 N N . LEU B 1 8 ? -20.172 38.469 -1.781 1 73.38 8 LEU B N 1
ATOM 3349 C CA . LEU B 1 8 ? -19.312 37.375 -1.336 1 73.38 8 LEU B CA 1
ATOM 3350 C C . LEU B 1 8 ? -19.984 36.031 -1.548 1 73.38 8 LEU B C 1
ATOM 3352 O O . LEU B 1 8 ? -19.344 35.094 -2.006 1 73.38 8 LEU B O 1
ATOM 3356 N N . GLU B 1 9 ? -21.156 36 -1.217 1 76.06 9 GLU B N 1
ATOM 3357 C CA . GLU B 1 9 ? -21.906 34.75 -1.376 1 76.06 9 GLU B CA 1
ATOM 3358 C C . GLU B 1 9 ? -22.016 34.344 -2.846 1 76.06 9 GLU B C 1
ATOM 3360 O O . GLU B 1 9 ? -21.891 33.188 -3.184 1 76.06 9 GLU B O 1
ATOM 3365 N N . GLU B 1 10 ? -22.172 35.281 -3.654 1 78.44 10 GLU B N 1
ATOM 3366 C CA . GLU B 1 10 ? -22.422 35 -5.066 1 78.44 10 GLU B CA 1
ATOM 3367 C C . GLU B 1 10 ? -21.125 34.781 -5.824 1 78.44 10 GLU B C 1
ATOM 3369 O O . GLU B 1 10 ? -21.109 34.062 -6.832 1 78.44 10 GLU B O 1
ATOM 3374 N N . LYS B 1 11 ? -20.125 35.312 -5.348 1 77.81 11 LYS B N 1
ATOM 3375 C CA . LYS B 1 11 ? -18.891 35.219 -6.133 1 77.81 11 LYS B CA 1
ATOM 3376 C C . LYS B 1 11 ? -17.906 34.25 -5.488 1 77.81 11 LYS B C 1
ATOM 3378 O O . LYS B 1 11 ? -17.281 33.438 -6.18 1 77.81 11 LYS B O 1
ATOM 3383 N N . LEU B 1 12 ? -17.719 34.312 -4.238 1 77.44 12 LEU B N 1
ATOM 3384 C CA . LEU B 1 12 ? -16.672 33.562 -3.58 1 77.44 12 LEU B CA 1
ATOM 3385 C C . LEU B 1 12 ? -17.109 32.125 -3.34 1 77.44 12 LEU B C 1
ATOM 3387 O O . LEU B 1 12 ? -16.312 31.188 -3.463 1 77.44 12 LEU B O 1
ATOM 3391 N N . MET B 1 13 ? -18.266 31.984 -3.002 1 79.19 13 MET B N 1
ATOM 3392 C CA . MET B 1 13 ? -18.766 30.641 -2.719 1 79.19 13 MET B CA 1
ATOM 3393 C C . MET B 1 13 ? -18.609 29.734 -3.938 1 79.19 13 MET B C 1
ATOM 3395 O O . MET B 1 13 ? -18.141 28.609 -3.818 1 79.19 13 MET B O 1
ATOM 3399 N N . PRO B 1 14 ? -18.969 30.281 -5.066 1 81.75 14 PRO B N 1
ATOM 3400 C CA . PRO B 1 14 ? -18.797 29.422 -6.242 1 81.75 14 PRO B CA 1
ATOM 3401 C C . PRO B 1 14 ? -17.344 29.094 -6.531 1 81.75 14 PRO B C 1
ATOM 3403 O O . PRO B 1 14 ? -17.031 28 -7 1 81.75 14 PRO B O 1
ATOM 3406 N N . ILE B 1 15 ? -16.484 29.922 -6.23 1 82.81 15 ILE B N 1
ATOM 3407 C CA . ILE B 1 15 ? -15.055 29.688 -6.434 1 82.81 15 ILE B CA 1
ATOM 3408 C C . ILE B 1 15 ? -14.578 28.594 -5.477 1 82.81 15 ILE B C 1
ATOM 3410 O O . ILE B 1 15 ? -13.852 27.688 -5.883 1 82.81 15 ILE B O 1
ATOM 3414 N N . GLY B 1 16 ? -14.961 28.75 -4.262 1 82.62 16 GLY B N 1
ATOM 3415 C CA . GLY B 1 16 ? -14.625 27.703 -3.295 1 82.62 16 GLY B CA 1
ATOM 3416 C C . GLY B 1 16 ? -15.141 26.344 -3.684 1 82.62 16 GLY B C 1
ATOM 3417 O O . GLY B 1 16 ? -14.43 25.344 -3.559 1 82.62 16 GLY B O 1
ATOM 3418 N N . GLN B 1 17 ? -16.25 26.344 -4.172 1 83.38 17 GLN B N 1
ATOM 3419 C CA . GLN B 1 17 ? -16.859 25.094 -4.594 1 83.38 17 GLN B CA 1
ATOM 3420 C C . GLN B 1 17 ? -16.125 24.516 -5.809 1 83.38 17 GLN B C 1
ATOM 3422 O O . GLN B 1 17 ? -15.961 23.297 -5.914 1 83.38 17 GLN B O 1
ATOM 3427 N N . LYS B 1 18 ? -15.812 25.375 -6.652 1 87.56 18 LYS B N 1
ATOM 3428 C CA . LYS B 1 18 ? -15.086 24.938 -7.836 1 87.56 18 LYS B CA 1
ATOM 3429 C C . LYS B 1 18 ? -13.742 24.312 -7.453 1 87.56 18 LYS B C 1
ATOM 3431 O O . LYS B 1 18 ? -13.344 23.297 -8.016 1 87.56 18 LYS B O 1
ATOM 3436 N N . ILE B 1 19 ? -13.062 24.875 -6.555 1 86.88 19 ILE B N 1
ATOM 3437 C CA . ILE B 1 19 ? -11.781 24.344 -6.094 1 86.88 19 ILE B CA 1
ATOM 3438 C C . ILE B 1 19 ? -11.984 23 -5.414 1 86.88 19 ILE B C 1
ATOM 3440 O O . ILE B 1 19 ? -11.211 22.062 -5.645 1 86.88 19 ILE B O 1
ATOM 3444 N N . ASN B 1 20 ? -12.984 22.984 -4.676 1 84.12 20 ASN B N 1
ATOM 3445 C CA . ASN B 1 20 ? -13.297 21.766 -3.951 1 84.12 20 ASN B CA 1
ATOM 3446 C C . ASN B 1 20 ? -13.617 20.609 -4.906 1 84.12 20 ASN B C 1
ATOM 3448 O O . ASN B 1 20 ? -13.453 19.453 -4.555 1 84.12 20 ASN B O 1
ATOM 3452 N N . ASN B 1 21 ? -13.945 20.953 -6.117 1 88.88 21 ASN B N 1
ATOM 3453 C CA . ASN B 1 21 ? -14.406 19.922 -7.055 1 88.88 21 ASN B CA 1
ATOM 3454 C C . ASN B 1 21 ? -13.297 19.516 -8.023 1 88.88 21 ASN B C 1
ATOM 3456 O O . ASN B 1 21 ? -13.477 18.609 -8.836 1 88.88 21 ASN B O 1
ATOM 3460 N N . ILE B 1 22 ? -12.172 20.141 -7.883 1 93.88 22 ILE B N 1
ATOM 3461 C CA . ILE B 1 22 ? -11.031 19.719 -8.688 1 93.88 22 ILE B CA 1
ATOM 3462 C C . ILE B 1 22 ? -10.578 18.328 -8.25 1 93.88 22 ILE B C 1
ATOM 3464 O O . ILE B 1 22 ? -10.172 18.141 -7.102 1 93.88 22 ILE B O 1
ATOM 3468 N N . ARG B 1 23 ? -10.586 17.406 -9.195 1 94.88 23 ARG B N 1
ATOM 3469 C CA . ARG B 1 23 ? -10.32 16.016 -8.883 1 94.88 23 ARG B CA 1
ATOM 3470 C C . ARG B 1 23 ? -8.914 15.828 -8.32 1 94.88 23 ARG B C 1
ATOM 3472 O O . ARG B 1 23 ? -8.711 15.07 -7.375 1 94.88 23 ARG B O 1
ATOM 3479 N N . PHE B 1 24 ? -8.016 16.453 -8.969 1 97.19 24 PHE B N 1
ATOM 3480 C CA . PHE B 1 24 ? -6.629 16.359 -8.531 1 97.19 24 PHE B CA 1
ATOM 3481 C C . PHE B 1 24 ? -6.5 16.734 -7.059 1 97.19 24 PHE B C 1
ATOM 3483 O O . PHE B 1 24 ? -5.867 16.016 -6.281 1 97.19 24 PHE B O 1
ATOM 3490 N N . LEU B 1 25 ? -7.121 17.812 -6.629 1 95.44 25 LEU B N 1
ATOM 3491 C CA . LEU B 1 25 ? -7.031 18.297 -5.254 1 95.44 25 LEU B CA 1
ATOM 3492 C C . LEU B 1 25 ? -7.777 17.375 -4.301 1 95.44 25 LEU B C 1
ATOM 3494 O O . LEU B 1 25 ? -7.352 17.156 -3.164 1 95.44 25 LEU B O 1
ATOM 3498 N N . GLN B 1 26 ? -8.82 16.828 -4.734 1 94.56 26 GLN B N 1
ATOM 3499 C CA . GLN B 1 26 ? -9.57 15.875 -3.932 1 94.56 26 GLN B CA 1
ATOM 3500 C C . GLN B 1 26 ? -8.734 14.633 -3.635 1 94.56 26 GLN B C 1
ATOM 3502 O O . GLN B 1 26 ? -8.695 14.156 -2.498 1 94.56 26 GLN B O 1
ATOM 3507 N N . VAL B 1 27 ? -8.055 14.133 -4.684 1 97.25 27 VAL B N 1
ATOM 3508 C CA . VAL B 1 27 ? -7.242 12.93 -4.547 1 97.25 27 VAL B CA 1
ATOM 3509 C C . VAL B 1 27 ? -6.074 13.203 -3.6 1 97.25 27 VAL B C 1
ATOM 3511 O O . VAL B 1 27 ? -5.723 12.352 -2.779 1 97.25 27 VAL B O 1
ATOM 3514 N N . ILE B 1 28 ? -5.516 14.359 -3.707 1 96.81 28 ILE B N 1
ATOM 3515 C CA . ILE B 1 28 ? -4.406 14.727 -2.834 1 96.81 28 ILE B CA 1
ATOM 3516 C C . ILE B 1 28 ? -4.871 14.711 -1.379 1 96.81 28 ILE B C 1
ATOM 3518 O O . ILE B 1 28 ? -4.207 14.141 -0.512 1 96.81 28 ILE B O 1
ATOM 3522 N N . ARG B 1 29 ? -5.992 15.281 -1.141 1 93.06 29 ARG B N 1
ATOM 3523 C CA . ARG B 1 29 ? -6.531 15.344 0.214 1 93.06 29 ARG B CA 1
ATOM 3524 C C . ARG B 1 29 ? -6.805 13.945 0.761 1 93.06 29 ARG B C 1
ATOM 3526 O O . ARG B 1 29 ? -6.43 13.633 1.893 1 93.06 29 ARG B O 1
ATOM 3533 N N . MET B 1 30 ? -7.363 13.148 -0.055 1 94.81 30 MET B N 1
ATOM 3534 C CA . MET B 1 30 ? -7.699 11.789 0.349 1 94.81 30 MET B CA 1
ATOM 3535 C C . MET B 1 30 ? -6.441 10.969 0.605 1 94.81 30 MET B C 1
ATOM 3537 O O . MET B 1 30 ? -6.438 10.078 1.456 1 94.81 30 MET B O 1
ATOM 3541 N N . ALA B 1 31 ? -5.402 11.281 -0.131 1 97 31 ALA B N 1
ATOM 3542 C CA . ALA B 1 31 ? -4.172 10.492 -0.061 1 97 31 ALA B CA 1
ATOM 3543 C C . ALA B 1 31 ? -3.322 10.914 1.136 1 97 31 ALA B C 1
ATOM 3545 O O . ALA B 1 31 ? -2.633 10.086 1.734 1 97 31 ALA B O 1
ATOM 3546 N N . MET B 1 32 ? -3.414 12.102 1.515 1 95 32 MET B N 1
ATOM 3547 C CA . MET B 1 32 ? -2.527 12.625 2.551 1 95 32 MET B CA 1
ATOM 3548 C C . MET B 1 32 ? -3.1 12.367 3.939 1 95 32 MET B C 1
ATOM 3550 O O . MET B 1 32 ? -2.35 12.172 4.898 1 95 32 MET B O 1
ATOM 3554 N N . MET B 1 33 ? -4.355 12.211 4.102 1 93.25 33 MET B N 1
ATOM 3555 C CA . MET B 1 33 ? -5.023 12.102 5.395 1 93.25 33 MET B CA 1
ATOM 3556 C C . MET B 1 33 ? -4.602 10.828 6.117 1 93.25 33 MET B C 1
ATOM 3558 O O . MET B 1 33 ? -4.289 10.867 7.309 1 93.25 33 MET B O 1
ATOM 3562 N N . PRO B 1 34 ? -4.48 9.742 5.375 1 95.69 34 PRO B N 1
ATOM 3563 C CA . PRO B 1 34 ? -4.102 8.508 6.07 1 95.69 34 PRO B CA 1
ATOM 3564 C C . PRO B 1 34 ? -2.658 8.531 6.57 1 95.69 34 PRO B C 1
ATOM 3566 O O . PRO B 1 34 ? -2.275 7.707 7.402 1 95.69 34 PRO B O 1
ATOM 3569 N N . LEU B 1 35 ? -1.884 9.453 6.148 1 96.25 35 LEU B N 1
ATOM 3570 C CA . LEU B 1 35 ? -0.471 9.5 6.508 1 96.25 35 LEU B CA 1
ATOM 3571 C C . LEU B 1 35 ? -0.281 10.18 7.863 1 96.25 35 LEU B C 1
ATOM 3573 O O . LEU B 1 35 ? 0.771 10.039 8.492 1 96.25 35 LEU B O 1
ATOM 3577 N N . ILE B 1 36 ? -1.288 10.859 8.328 1 93.38 36 ILE B N 1
ATOM 3578 C CA . ILE B 1 36 ? -1.189 11.734 9.492 1 93.38 36 ILE B CA 1
ATOM 3579 C C . ILE B 1 36 ? -0.759 10.922 10.711 1 93.38 36 ILE B C 1
ATOM 3581 O O . ILE B 1 36 ? 0.234 11.25 11.367 1 93.38 36 ILE B O 1
ATOM 3585 N N . PRO B 1 37 ? -1.415 9.82 11.023 1 95.44 37 PRO B N 1
ATOM 3586 C CA . PRO B 1 37 ? -1.011 9.07 12.219 1 95.44 37 PRO B CA 1
ATOM 3587 C C . PRO B 1 37 ? 0.417 8.539 12.125 1 95.44 37 PRO B C 1
ATOM 3589 O O . PRO B 1 37 ? 1.113 8.445 13.141 1 95.44 37 PRO B O 1
ATOM 3592 N N . PHE B 1 38 ? 0.879 8.258 10.977 1 96.38 38 PHE B N 1
ATOM 3593 C CA . PHE B 1 38 ? 2.211 7.695 10.805 1 96.38 38 PHE B CA 1
ATOM 3594 C C . PHE B 1 38 ? 3.277 8.781 10.898 1 96.38 38 PHE B C 1
ATOM 3596 O O . PHE B 1 38 ? 4.367 8.547 11.422 1 96.38 38 PHE B O 1
ATOM 3603 N N . ILE B 1 39 ? 2.92 9.93 10.352 1 94 39 ILE B N 1
ATOM 3604 C CA . ILE B 1 39 ? 3.82 11.07 10.477 1 94 39 ILE B CA 1
ATOM 3605 C C . ILE B 1 39 ? 3.98 11.438 11.953 1 94 39 ILE B C 1
ATOM 3607 O O . ILE B 1 39 ? 5.098 11.656 12.422 1 94 39 ILE B O 1
ATOM 3611 N N . ILE B 1 40 ? 2.916 11.414 12.656 1 93.44 40 ILE B N 1
ATOM 3612 C CA . ILE B 1 40 ? 2.943 11.742 14.078 1 93.44 40 ILE B CA 1
ATOM 3613 C C . ILE B 1 40 ? 3.68 10.641 14.844 1 93.44 40 ILE B C 1
ATOM 3615 O O . ILE B 1 40 ? 4.477 10.93 15.742 1 93.44 40 ILE B O 1
ATOM 3619 N N . ALA B 1 41 ? 3.453 9.414 14.484 1 94.19 41 ALA B N 1
ATOM 3620 C CA . ALA B 1 41 ? 4.164 8.297 15.102 1 94.19 41 ALA B CA 1
ATOM 3621 C C . ALA B 1 41 ? 5.672 8.438 14.914 1 94.19 41 ALA B C 1
ATOM 3623 O O . ALA B 1 41 ? 6.449 8.164 15.828 1 94.19 41 ALA B O 1
ATOM 3624 N N . GLY B 1 42 ? 6.062 8.805 13.727 1 92.88 42 GLY B N 1
ATOM 3625 C CA . GLY B 1 42 ? 7.477 9.008 13.453 1 92.88 42 GLY B CA 1
ATOM 3626 C C . GLY B 1 42 ? 8.094 10.102 14.297 1 92.88 42 GLY B C 1
ATOM 3627 O O . GLY B 1 42 ? 9.281 10.047 14.633 1 92.88 42 GLY B O 1
ATOM 3628 N N . SER B 1 43 ? 7.277 11.078 14.633 1 91.56 43 SER B N 1
ATOM 3629 C CA . SER B 1 43 ? 7.73 12.203 15.438 1 91.56 43 SER B CA 1
ATOM 3630 C C . SER B 1 43 ? 7.734 11.859 16.922 1 91.56 43 SER B C 1
ATOM 3632 O O . SER B 1 43 ? 8.336 12.57 17.719 1 91.56 43 SER B O 1
ATOM 3634 N N . PHE B 1 44 ? 7.137 10.812 17.203 1 87.25 44 PHE B N 1
ATOM 3635 C CA . PHE B 1 44 ? 6.93 10.414 18.594 1 87.25 44 PHE B CA 1
ATOM 3636 C C . PHE B 1 44 ? 8.258 10.281 19.312 1 87.25 44 PHE B C 1
ATOM 3638 O O . PHE B 1 44 ? 8.391 10.688 20.469 1 87.25 44 PHE B O 1
ATOM 3645 N N . THR B 1 45 ? 9.227 9.719 18.688 1 84.44 45 THR B N 1
ATOM 3646 C CA . THR B 1 45 ? 10.547 9.531 19.297 1 84.44 45 THR B CA 1
ATOM 3647 C C . THR B 1 45 ? 11.125 10.875 19.734 1 84.44 45 THR B C 1
ATOM 3649 O O . THR B 1 45 ? 11.641 10.992 20.844 1 84.44 45 THR B O 1
ATOM 3652 N N . LEU B 1 46 ? 11.031 11.836 18.875 1 81.38 46 LEU B N 1
ATOM 3653 C CA . LEU B 1 46 ? 11.594 13.148 19.172 1 81.38 46 LEU B CA 1
ATOM 3654 C C . LEU B 1 46 ? 10.812 13.844 20.281 1 81.38 46 LEU B C 1
ATOM 3656 O O . LEU B 1 46 ? 11.391 14.562 21.094 1 81.38 46 LEU B O 1
ATOM 3660 N N . ILE B 1 47 ? 9.523 13.57 20.266 1 83.5 47 ILE B N 1
ATOM 3661 C CA . ILE B 1 47 ? 8.68 14.18 21.281 1 83.5 47 ILE B CA 1
ATOM 3662 C C . ILE B 1 47 ? 9.055 13.625 22.656 1 83.5 47 ILE B C 1
ATOM 3664 O O . ILE B 1 47 ? 9.203 14.375 23.625 1 83.5 47 ILE B O 1
ATOM 3668 N N . VAL B 1 48 ? 9.266 12.391 22.688 1 83.75 48 VAL B N 1
ATOM 3669 C CA . VAL B 1 48 ? 9.539 11.719 23.953 1 83.75 48 VAL B CA 1
ATOM 3670 C C . VAL B 1 48 ? 10.945 12.078 24.422 1 83.75 48 VAL B C 1
ATOM 3672 O O . VAL B 1 48 ? 11.141 12.398 25.594 1 83.75 48 VAL B O 1
ATOM 3675 N N . LEU B 1 49 ? 11.914 12.055 23.547 1 83.06 49 LEU B N 1
ATOM 3676 C CA . LEU B 1 49 ? 13.312 12.219 23.922 1 83.06 49 LEU B CA 1
ATOM 3677 C C . LEU B 1 49 ? 13.641 13.68 24.172 1 83.06 49 LEU B C 1
ATOM 3679 O O . LEU B 1 49 ? 14.594 14 24.875 1 83.06 49 LEU B O 1
ATOM 3683 N N . ASN B 1 50 ? 12.828 14.539 23.609 1 77.81 50 ASN B N 1
ATOM 3684 C CA . ASN B 1 50 ? 13.117 15.961 23.766 1 77.81 50 ASN B CA 1
ATOM 3685 C C . ASN B 1 50 ? 12.125 16.641 24.703 1 77.81 50 ASN B C 1
ATOM 3687 O O . ASN B 1 50 ? 12.047 17.859 24.75 1 77.81 50 ASN B O 1
ATOM 3691 N N . PHE B 1 51 ? 11.344 15.781 25.328 1 78.75 51 PHE B N 1
ATOM 3692 C CA . PHE B 1 51 ? 10.414 16.359 26.297 1 78.75 51 PHE B CA 1
ATOM 3693 C C . PHE B 1 51 ? 11.164 17.156 27.359 1 78.75 51 PHE B C 1
ATOM 3695 O O . PHE B 1 51 ? 12.211 16.703 27.844 1 78.75 51 PHE B O 1
ATOM 3702 N N . PRO B 1 52 ? 10.617 18.25 27.625 1 74.88 52 PRO B N 1
ATOM 3703 C CA . PRO B 1 52 ? 11.344 19.125 28.562 1 74.88 52 PRO B CA 1
ATOM 3704 C C . PRO B 1 52 ? 11.609 18.453 29.906 1 74.88 52 PRO B C 1
ATOM 3706 O O . PRO B 1 52 ? 10.719 17.828 30.469 1 74.88 52 PRO B O 1
ATOM 3709 N N . PHE B 1 53 ? 12.812 18.547 30.328 1 75.56 53 PHE B N 1
ATOM 3710 C CA . PHE B 1 53 ? 13.289 18.141 31.641 1 75.56 53 PHE B CA 1
ATOM 3711 C C . PHE B 1 53 ? 13.297 16.625 31.781 1 75.56 53 PHE B C 1
ATOM 3713 O O . PHE B 1 53 ? 13.391 16.094 32.875 1 75.56 53 PHE B O 1
ATOM 3720 N N . ILE B 1 54 ? 13.133 16 30.672 1 81.75 54 ILE B N 1
ATOM 3721 C CA . ILE B 1 54 ? 13.086 14.547 30.75 1 81.75 54 ILE B CA 1
ATOM 3722 C C . ILE B 1 54 ? 14.453 14.008 31.172 1 81.75 54 ILE B C 1
ATOM 3724 O O . ILE B 1 54 ? 14.539 13 31.875 1 81.75 54 ILE B O 1
ATOM 3728 N N . ASP B 1 55 ? 15.453 14.688 30.75 1 81.38 55 ASP B N 1
ATOM 3729 C CA . ASP B 1 55 ? 16.812 14.281 31.062 1 81.38 55 ASP B CA 1
ATOM 3730 C C . ASP B 1 55 ? 17.094 14.438 32.562 1 81.38 55 ASP B C 1
ATOM 3732 O O . ASP B 1 55 ? 18.031 13.828 33.094 1 81.38 55 ASP B O 1
ATOM 3736 N N . LYS B 1 56 ? 16.281 15.203 33.219 1 84.38 56 LYS B N 1
ATOM 3737 C CA . LYS B 1 56 ? 16.453 15.406 34.656 1 84.38 56 LYS B CA 1
ATOM 3738 C C . LYS B 1 56 ? 15.703 14.359 35.469 1 84.38 56 LYS B C 1
ATOM 3740 O O . LYS B 1 56 ? 16.031 14.102 36.625 1 84.38 56 LYS B O 1
ATOM 3745 N N . VAL B 1 57 ? 14.727 13.812 34.844 1 86.69 57 VAL B N 1
ATOM 3746 C CA . VAL B 1 57 ? 13.844 12.891 35.562 1 86.69 57 VAL B CA 1
ATOM 3747 C C . VAL B 1 57 ? 14.281 11.453 35.312 1 86.69 57 VAL B C 1
ATOM 3749 O O . VAL B 1 57 ? 14.156 10.594 36.188 1 86.69 57 VAL B O 1
ATOM 3752 N N . LEU B 1 58 ? 14.805 11.141 34.125 1 88.69 58 LEU B N 1
ATOM 3753 C CA . LEU B 1 58 ? 15.172 9.781 33.75 1 88.69 58 LEU B CA 1
ATOM 3754 C C . LEU B 1 58 ? 16.672 9.656 33.562 1 88.69 58 LEU B C 1
ATOM 3756 O O . LEU B 1 58 ? 17.312 10.578 33.062 1 88.69 58 LEU B O 1
ATOM 3760 N N . PRO B 1 59 ? 17.219 8.508 34 1 91.44 59 PRO B N 1
ATOM 3761 C CA . PRO B 1 59 ? 18.656 8.297 33.812 1 91.44 59 PRO B CA 1
ATOM 3762 C C . PRO B 1 59 ? 19.062 8.289 32.344 1 91.44 59 PRO B C 1
ATOM 3764 O O . PRO B 1 59 ? 18.297 7.844 31.484 1 91.44 59 PRO B O 1
ATOM 3767 N N . ALA B 1 60 ? 20.25 8.695 32.156 1 88.19 60 ALA B N 1
ATOM 3768 C CA . ALA B 1 60 ? 20.812 8.812 30.797 1 88.19 60 ALA B CA 1
ATOM 3769 C C . ALA B 1 60 ? 20.797 7.465 30.078 1 88.19 60 ALA B C 1
ATOM 3771 O O . ALA B 1 60 ? 20.516 7.391 28.891 1 88.19 60 ALA B O 1
ATOM 3772 N N . GLY B 1 61 ? 21.109 6.422 30.812 1 90.19 61 GLY B N 1
ATOM 3773 C CA . GLY B 1 61 ? 21.109 5.094 30.219 1 90.19 61 GLY B CA 1
ATOM 3774 C C . GLY B 1 61 ? 19.75 4.645 29.734 1 90.19 61 GLY B C 1
ATOM 3775 O O . GLY B 1 61 ? 19.625 4.004 28.688 1 90.19 61 GLY B O 1
ATOM 3776 N N . PHE B 1 62 ? 18.797 4.977 30.484 1 91.56 62 PHE B N 1
ATOM 3777 C CA . PHE B 1 62 ? 17.422 4.645 30.109 1 91.56 62 PHE B CA 1
ATOM 3778 C C . PHE B 1 62 ? 17 5.422 28.875 1 91.56 62 PHE B C 1
ATOM 3780 O O . PHE B 1 62 ? 16.359 4.867 27.984 1 91.56 62 PHE B O 1
ATOM 3787 N N . LEU B 1 63 ? 17.328 6.641 28.859 1 89.44 63 LEU B N 1
ATOM 3788 C CA . LEU B 1 63 ? 16.984 7.48 27.719 1 89.44 63 LEU B CA 1
ATOM 3789 C C . LEU B 1 63 ? 17.672 6.98 26.453 1 89.44 63 LEU B C 1
ATOM 3791 O O . LEU B 1 63 ? 17.094 7.031 25.359 1 89.44 63 LEU B O 1
ATOM 3795 N N . GLU B 1 64 ? 18.844 6.531 26.609 1 89.75 64 GLU B N 1
ATOM 3796 C CA . GLU B 1 64 ? 19.562 5.949 25.484 1 89.75 64 GLU B CA 1
ATOM 3797 C C . GLU B 1 64 ? 18.859 4.691 24.969 1 89.75 64 GLU B C 1
ATOM 3799 O O . GLU B 1 64 ? 18.75 4.492 23.75 1 89.75 64 GLU B O 1
ATOM 3804 N N . MET B 1 65 ? 18.469 3.934 25.906 1 90.88 65 MET B N 1
ATOM 3805 C CA . MET B 1 65 ? 17.734 2.717 25.547 1 90.88 65 MET B CA 1
ATOM 3806 C C . MET B 1 65 ? 16.438 3.051 24.812 1 90.88 65 MET B C 1
ATOM 3808 O O . MET B 1 65 ? 16.141 2.451 23.781 1 90.88 65 MET B O 1
ATOM 3812 N N . VAL B 1 66 ? 15.742 3.975 25.328 1 91.31 66 VAL B N 1
ATOM 3813 C CA . VAL B 1 66 ? 14.484 4.402 24.719 1 91.31 66 VAL B CA 1
ATOM 3814 C C . VAL B 1 66 ? 14.75 4.93 23.312 1 91.31 66 VAL B C 1
ATOM 3816 O O . VAL B 1 66 ? 14 4.637 22.391 1 91.31 66 VAL B O 1
ATOM 3819 N N . GLY B 1 67 ? 15.773 5.66 23.188 1 90.75 67 GLY B N 1
ATOM 3820 C CA . GLY B 1 67 ? 16.172 6.156 21.891 1 90.75 67 GLY B CA 1
ATOM 3821 C C . GLY B 1 67 ? 16.5 5.051 20.891 1 90.75 67 GLY B C 1
ATOM 3822 O O . GLY B 1 67 ? 16.078 5.105 19.734 1 90.75 67 GLY B O 1
ATOM 3823 N N . ASN B 1 68 ? 17.172 4.094 21.391 1 90.62 68 ASN B N 1
ATOM 3824 C CA . ASN B 1 68 ? 17.531 2.959 20.547 1 90.62 68 ASN B CA 1
ATOM 3825 C C . ASN B 1 68 ? 16.297 2.162 20.125 1 90.62 68 ASN B C 1
ATOM 3827 O O . ASN B 1 68 ? 16.219 1.682 18.984 1 90.62 68 ASN B O 1
ATOM 3831 N N . VAL B 1 69 ? 15.406 2.066 21 1 94 69 VAL B N 1
ATOM 3832 C CA . VAL B 1 69 ? 14.188 1.307 20.734 1 94 69 VAL B CA 1
ATOM 3833 C C . VAL B 1 69 ? 13.32 2.049 19.734 1 94 69 VAL B C 1
ATOM 3835 O O . VAL B 1 69 ? 12.789 1.441 18.797 1 94 69 VAL B O 1
ATOM 3838 N N . LEU B 1 70 ? 13.273 3.363 19.828 1 94.31 70 LEU B N 1
ATOM 3839 C CA . LEU B 1 70 ? 12.273 4.109 19.078 1 94.31 70 LEU B CA 1
ATOM 3840 C C . LEU B 1 70 ? 12.867 4.691 17.797 1 94.31 70 LEU B C 1
ATOM 3842 O O . LEU 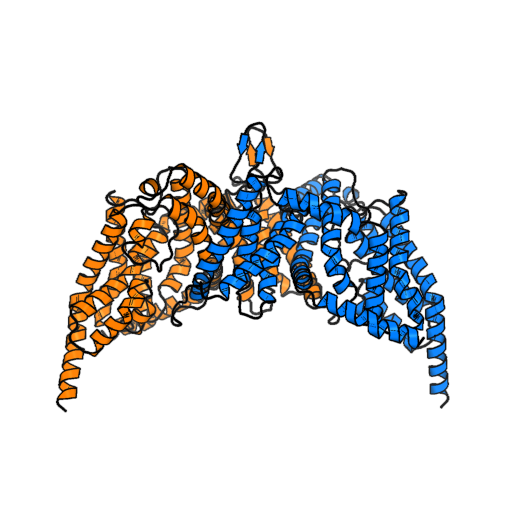B 1 70 ? 12.125 5.141 16.922 1 94.31 70 LEU B O 1
ATOM 3846 N N . SER B 1 71 ? 14.133 4.617 17.609 1 88.06 71 SER B N 1
ATOM 3847 C CA . SER B 1 71 ? 14.812 5.273 16.5 1 88.06 71 SER B CA 1
ATOM 3848 C C . SER B 1 71 ? 14.297 4.77 15.148 1 88.06 71 SER B C 1
ATOM 3850 O O . SER B 1 71 ? 14.18 5.543 14.195 1 88.06 71 SER B O 1
ATOM 3852 N N . PRO B 1 72 ? 13.914 3.494 15.047 1 92.31 72 PRO B N 1
ATOM 3853 C CA . PRO B 1 72 ? 13.445 3.037 13.734 1 92.31 72 PRO B CA 1
ATOM 3854 C C . PRO B 1 72 ? 12.117 3.676 13.328 1 92.31 72 PRO B C 1
ATOM 3856 O O . PRO B 1 72 ? 11.766 3.664 12.148 1 92.31 72 PRO B O 1
ATOM 3859 N N . LEU B 1 73 ? 11.43 4.246 14.242 1 93.56 73 LEU B N 1
ATOM 3860 C CA . LEU B 1 73 ? 10.109 4.797 13.961 1 93.56 73 LEU B CA 1
ATOM 3861 C C . LEU B 1 73 ? 10.195 5.949 12.969 1 93.56 73 LEU B C 1
ATOM 3863 O O . LEU B 1 73 ? 9.477 5.969 11.961 1 93.56 73 LEU B O 1
ATOM 3867 N N . SER B 1 74 ? 11.086 6.867 13.234 1 90.06 74 SER B N 1
ATOM 3868 C CA . SER B 1 74 ? 11.234 8.008 12.336 1 90.06 74 SER B CA 1
ATOM 3869 C C . SER B 1 74 ? 11.781 7.574 10.984 1 90.06 74 SER B C 1
ATOM 3871 O O . SER B 1 74 ? 11.352 8.086 9.945 1 90.06 74 SER B O 1
ATOM 3873 N N . GLY B 1 75 ? 12.664 6.605 11.008 1 90.88 75 GLY B N 1
ATOM 3874 C CA . GLY B 1 75 ? 13.305 6.148 9.789 1 90.88 75 GLY B CA 1
ATOM 3875 C C . GLY B 1 75 ? 12.375 5.355 8.883 1 90.88 75 GLY B C 1
ATOM 3876 O O . GLY B 1 75 ? 12.617 5.242 7.68 1 90.88 75 GLY B O 1
ATOM 3877 N N . THR B 1 76 ? 11.289 4.848 9.445 1 95.62 76 THR B N 1
ATOM 3878 C CA . THR B 1 76 ? 10.414 3.992 8.656 1 95.62 76 THR B CA 1
ATOM 3879 C C . THR B 1 76 ? 9.07 4.668 8.414 1 95.62 76 THR B C 1
ATOM 3881 O O . THR B 1 76 ? 8.188 4.094 7.777 1 95.62 76 THR B O 1
ATOM 3884 N N . THR B 1 77 ? 8.805 5.816 8.938 1 94.44 77 THR B N 1
ATOM 3885 C CA . THR B 1 77 ? 7.57 6.555 8.695 1 94.44 77 THR B CA 1
ATOM 3886 C C . THR B 1 77 ? 7.867 7.883 8 1 94.44 77 THR B C 1
ATOM 3888 O O . THR B 1 77 ? 7.801 7.98 6.777 1 94.44 77 THR B O 1
ATOM 3891 N N . LEU B 1 78 ? 8.594 8.781 8.711 1 91.25 78 LEU B N 1
ATOM 3892 C CA . LEU B 1 78 ? 8.859 10.125 8.195 1 91.25 78 LEU B CA 1
ATOM 3893 C C . LEU B 1 78 ? 9.781 10.062 6.98 1 91.25 78 LEU B C 1
ATOM 3895 O O . LEU B 1 78 ? 9.547 10.75 5.984 1 91.25 78 LEU B O 1
ATOM 3899 N N . SER B 1 79 ? 10.781 9.273 7.031 1 92.12 79 SER B N 1
ATOM 3900 C CA . SER B 1 79 ? 11.781 9.211 5.973 1 92.12 79 SER B CA 1
ATOM 3901 C C . SER B 1 79 ? 11.227 8.523 4.73 1 92.12 79 SER B C 1
ATOM 3903 O O . SER B 1 79 ? 11.852 8.57 3.666 1 92.12 79 SER B O 1
ATOM 3905 N N . LEU B 1 80 ? 10.055 7.898 4.855 1 96.75 80 LEU B N 1
ATOM 3906 C CA . LEU B 1 80 ? 9.523 7.137 3.73 1 96.75 80 LEU B CA 1
ATOM 3907 C C . LEU B 1 80 ? 8.125 7.625 3.354 1 96.75 80 LEU B C 1
ATOM 3909 O O . LEU B 1 80 ? 7.391 6.926 2.654 1 96.75 80 LEU B O 1
ATOM 3913 N N . VAL B 1 81 ? 7.754 8.742 3.779 1 96.56 81 VAL B N 1
ATOM 3914 C CA . VAL B 1 81 ? 6.391 9.242 3.656 1 96.56 81 VAL B CA 1
ATOM 3915 C C . VAL B 1 81 ? 5.996 9.32 2.184 1 96.56 81 VAL B C 1
ATOM 3917 O O . VAL B 1 81 ? 4.859 9.016 1.82 1 96.56 81 VAL B O 1
ATOM 3920 N N . ALA B 1 82 ? 6.93 9.766 1.302 1 98 82 ALA B N 1
ATOM 3921 C CA . ALA B 1 82 ? 6.625 9.898 -0.121 1 98 82 ALA B CA 1
ATOM 3922 C C . ALA B 1 82 ? 6.316 8.539 -0.74 1 98 82 ALA B C 1
ATOM 3924 O O . ALA B 1 82 ? 5.484 8.438 -1.646 1 98 82 ALA B O 1
ATOM 3925 N N . MET B 1 83 ? 6.973 7.535 -0.262 1 98.44 83 MET B N 1
ATOM 3926 C CA . MET B 1 83 ? 6.723 6.18 -0.748 1 98.44 83 MET B CA 1
ATOM 3927 C C . MET B 1 83 ? 5.293 5.746 -0.433 1 98.44 83 MET B C 1
ATOM 3929 O O . MET B 1 83 ? 4.609 5.188 -1.29 1 98.44 83 MET B O 1
ATOM 3933 N N . PHE B 1 84 ? 4.848 6.004 0.793 1 98.69 84 PHE B N 1
ATOM 3934 C CA . PHE B 1 84 ? 3.479 5.676 1.171 1 98.69 84 PHE B CA 1
ATOM 3935 C C . PHE B 1 84 ? 2.482 6.504 0.371 1 98.69 84 PHE B C 1
ATOM 3937 O O . PHE B 1 84 ? 1.437 6 -0.043 1 98.69 84 PHE B O 1
ATOM 3944 N N . LEU B 1 85 ? 2.857 7.758 0.186 1 98.5 85 LEU B N 1
ATOM 3945 C CA . LEU B 1 85 ? 2.004 8.664 -0.576 1 98.5 85 LEU B CA 1
ATOM 3946 C C . LEU B 1 85 ? 1.829 8.172 -2.008 1 98.5 85 LEU B C 1
ATOM 3948 O O . LEU B 1 85 ? 0.75 8.305 -2.59 1 98.5 85 LEU B O 1
ATOM 3952 N N . ALA B 1 86 ? 2.869 7.645 -2.588 1 98.88 86 ALA B N 1
ATOM 3953 C CA . ALA B 1 86 ? 2.816 7.117 -3.949 1 98.88 86 ALA B CA 1
ATOM 3954 C C . ALA B 1 86 ? 1.733 6.047 -4.082 1 98.88 86 ALA B C 1
ATOM 3956 O O . ALA B 1 86 ? 0.959 6.059 -5.043 1 98.88 86 ALA B O 1
ATOM 3957 N N . PHE B 1 87 ? 1.677 5.148 -3.164 1 98.88 87 PHE B N 1
ATOM 3958 C CA . PHE B 1 87 ? 0.618 4.148 -3.158 1 98.88 87 PHE B CA 1
ATOM 3959 C C . PHE B 1 87 ? -0.747 4.801 -2.979 1 98.88 87 PHE B C 1
ATOM 3961 O O . PHE B 1 87 ? -1.699 4.469 -3.686 1 98.88 87 PHE B O 1
ATOM 3968 N N . LEU B 1 88 ? -0.84 5.688 -2.039 1 98.75 88 LEU B N 1
ATOM 3969 C CA . LEU B 1 88 ? -2.115 6.277 -1.646 1 98.75 88 LEU B CA 1
ATOM 3970 C C . LEU B 1 88 ? -2.691 7.129 -2.775 1 98.75 88 LEU B C 1
ATOM 3972 O O . LEU B 1 88 ? -3.912 7.23 -2.92 1 98.75 88 LEU B O 1
ATOM 3976 N N . MET B 1 89 ? -1.864 7.727 -3.588 1 98.75 89 MET B N 1
ATOM 3977 C CA . MET B 1 89 ? -2.344 8.508 -4.727 1 98.75 89 MET B CA 1
ATOM 3978 C C . MET B 1 89 ? -3.104 7.625 -5.711 1 98.75 89 MET B C 1
ATOM 3980 O O . MET B 1 89 ? -4.219 7.957 -6.117 1 98.75 89 MET B O 1
ATOM 3984 N N . GLY B 1 90 ? -2.486 6.527 -6.066 1 98.81 90 GLY B N 1
ATOM 3985 C CA . GLY B 1 90 ? -3.174 5.609 -6.965 1 98.81 90 GLY B CA 1
ATOM 3986 C C . GLY B 1 90 ? -4.406 4.98 -6.34 1 98.81 90 GLY B C 1
ATOM 3987 O O . GLY B 1 90 ? -5.449 4.875 -6.988 1 98.81 90 GLY B O 1
ATOM 3988 N N . TYR B 1 91 ? -4.254 4.551 -5.098 1 98.5 91 TYR B N 1
ATOM 3989 C CA . TYR B 1 91 ? -5.34 3.943 -4.34 1 98.5 91 TYR B CA 1
ATOM 3990 C C . TYR B 1 91 ? -6.559 4.859 -4.305 1 98.5 91 TYR B C 1
ATOM 3992 O O . TYR B 1 91 ? -7.68 4.418 -4.578 1 98.5 91 TYR B O 1
ATOM 4000 N N . ASN B 1 92 ? -6.375 6.105 -4.027 1 97.94 92 ASN B N 1
ATOM 4001 C CA . ASN B 1 92 ? -7.492 7.031 -3.871 1 97.94 92 ASN B CA 1
ATOM 4002 C C . ASN B 1 92 ? -7.977 7.559 -5.219 1 97.94 92 ASN B C 1
ATOM 4004 O O . ASN B 1 92 ? -9.164 7.832 -5.395 1 97.94 92 ASN B O 1
ATOM 4008 N N . TYR B 1 93 ? -7.086 7.711 -6.16 1 98.5 93 TYR B N 1
ATOM 4009 C CA . TYR B 1 93 ? -7.547 8.039 -7.508 1 98.5 93 TYR B CA 1
ATOM 4010 C C . TYR B 1 93 ? -8.578 7.027 -7.988 1 98.5 93 TYR B C 1
ATOM 4012 O O . TYR B 1 93 ? -9.625 7.406 -8.523 1 98.5 93 TYR B O 1
ATOM 4020 N N . ALA B 1 94 ? -8.242 5.746 -7.832 1 98.06 94 ALA B N 1
ATOM 4021 C CA . ALA B 1 94 ? -9.141 4.68 -8.266 1 98.06 94 ALA B CA 1
ATOM 4022 C C . ALA B 1 94 ? -10.5 4.805 -7.586 1 98.06 94 ALA B C 1
ATOM 4024 O O . ALA B 1 94 ? -11.531 4.484 -8.18 1 98.06 94 ALA B O 1
ATOM 4025 N N . LYS B 1 95 ? -10.531 5.25 -6.387 1 96.19 95 LYS B N 1
ATOM 4026 C CA . LYS B 1 95 ? -11.773 5.422 -5.648 1 96.19 95 LYS B CA 1
ATOM 4027 C C . LYS B 1 95 ? -12.656 6.48 -6.297 1 96.19 95 LYS B C 1
ATOM 4029 O O . LYS B 1 95 ? -13.883 6.457 -6.148 1 96.19 95 LYS B O 1
ATOM 4034 N N . THR B 1 96 ? -12.047 7.449 -6.926 1 95.5 96 THR B N 1
ATOM 4035 C CA . THR B 1 96 ? -12.805 8.562 -7.496 1 95.5 96 THR B CA 1
ATOM 4036 C C . THR B 1 96 ? -13.281 8.219 -8.906 1 95.5 96 THR B C 1
ATOM 4038 O O . THR B 1 96 ? -14.031 8.992 -9.516 1 95.5 96 THR B O 1
ATOM 4041 N N . GLU B 1 97 ? -12.852 7.059 -9.406 1 94.75 97 GLU B N 1
ATOM 4042 C CA . GLU B 1 97 ? -13.234 6.656 -10.758 1 94.75 97 GLU B CA 1
ATOM 4043 C C . GLU B 1 97 ? -14.688 6.184 -10.797 1 94.75 97 GLU B C 1
ATOM 4045 O O . GLU B 1 97 ? -15.164 5.543 -9.859 1 94.75 97 GLU B O 1
ATOM 4050 N N . GLU B 1 98 ? -15.328 6.527 -11.852 1 88.94 98 GLU B N 1
ATOM 4051 C CA . GLU B 1 98 ? -16.703 6.07 -12.055 1 88.94 98 GLU B CA 1
ATOM 4052 C C . GLU B 1 98 ? -16.75 4.57 -12.344 1 88.94 98 GLU B C 1
ATOM 4054 O O . GLU B 1 98 ? -17.578 3.854 -11.781 1 88.94 98 GLU B O 1
ATOM 4059 N N . GLN B 1 99 ? -15.891 4.191 -13.195 1 88.12 99 GLN B N 1
ATOM 4060 C CA . GLN B 1 99 ? -15.789 2.764 -13.484 1 88.12 99 GLN B CA 1
ATOM 4061 C C . GLN B 1 99 ? -15 2.037 -12.406 1 88.12 99 GLN B C 1
ATOM 4063 O O . GLN B 1 99 ? -14.031 2.578 -11.867 1 88.12 99 GLN B O 1
ATOM 4068 N N . LYS B 1 100 ? -15.414 0.888 -12.273 1 86.19 100 LYS B N 1
ATOM 4069 C CA . LYS B 1 100 ? -14.812 0.112 -11.195 1 86.19 100 LYS B CA 1
ATOM 4070 C C . LYS B 1 100 ? -13.328 -0.138 -11.461 1 86.19 100 LYS B C 1
ATOM 4072 O O . LYS B 1 100 ? -12.961 -0.654 -12.516 1 86.19 100 LYS B O 1
ATOM 4077 N N . CYS B 1 101 ? -12.492 0.257 -10.641 1 91.12 101 CYS B N 1
ATOM 4078 C CA . CYS B 1 101 ? -11.055 0.025 -10.555 1 91.12 101 CYS B CA 1
ATOM 4079 C C . CYS B 1 101 ? -10.648 -0.374 -9.141 1 91.12 101 CYS B C 1
ATOM 4081 O O . CYS B 1 101 ? -10.773 0.42 -8.211 1 91.12 101 CYS B O 1
ATOM 4083 N N . GLU B 1 102 ? -10.281 -1.653 -9.062 1 94.38 102 GLU B N 1
ATOM 4084 C CA . GLU B 1 102 ? -9.883 -2.086 -7.723 1 94.38 102 GLU B CA 1
ATOM 4085 C C . GLU B 1 102 ? -8.734 -1.238 -7.188 1 94.38 102 GLU B C 1
ATOM 4087 O O . GLU B 1 102 ? -7.664 -1.175 -7.801 1 94.38 102 GLU B O 1
ATOM 4092 N N . GLU B 1 103 ? -8.906 -0.611 -6.078 1 97.56 103 GLU B N 1
ATOM 4093 C CA . GLU B 1 103 ? -8.039 0.419 -5.523 1 97.56 103 GLU B CA 1
ATOM 4094 C C . GLU B 1 103 ? -6.637 -0.126 -5.266 1 97.56 103 GLU B C 1
ATOM 4096 O O . GLU B 1 103 ? -5.641 0.572 -5.48 1 97.56 103 GLU B O 1
ATOM 4101 N N . VAL B 1 104 ? -6.617 -1.369 -4.879 1 97.69 104 VAL B N 1
ATOM 4102 C CA . VAL B 1 104 ? -5.352 -1.943 -4.438 1 97.69 104 VAL B CA 1
ATOM 4103 C C . VAL B 1 104 ? -4.402 -2.082 -5.625 1 97.69 104 VAL B C 1
ATOM 4105 O O . VAL B 1 104 ? -3.209 -1.8 -5.512 1 97.69 104 VAL B O 1
ATOM 4108 N N . TYR B 1 105 ? -4.887 -2.451 -6.828 1 97.88 105 TYR B N 1
ATOM 4109 C CA . TYR B 1 105 ? -4.055 -2.59 -8.016 1 97.88 105 TYR B CA 1
ATOM 4110 C C . TYR B 1 105 ? -3.512 -1.237 -8.461 1 97.88 105 TYR B C 1
ATOM 4112 O O . TYR B 1 105 ? -2.342 -1.123 -8.836 1 97.88 105 TYR B O 1
ATOM 4120 N N . ALA B 1 106 ? -4.398 -0.236 -8.414 1 98.5 106 ALA B N 1
ATOM 4121 C CA . ALA B 1 106 ? -3.955 1.112 -8.758 1 98.5 106 ALA B CA 1
ATOM 4122 C C . ALA B 1 106 ? -2.873 1.598 -7.797 1 98.5 106 ALA B C 1
ATOM 4124 O O . ALA B 1 106 ? -1.892 2.213 -8.219 1 98.5 106 ALA B O 1
ATOM 4125 N N . GLY B 1 107 ? -3.07 1.342 -6.496 1 98.75 107 GLY B N 1
ATOM 4126 C CA . GLY B 1 107 ? -2.104 1.741 -5.488 1 98.75 107 GLY B CA 1
ATOM 4127 C C . GLY B 1 107 ? -0.743 1.099 -5.68 1 98.75 107 GLY B C 1
ATOM 4128 O O . GLY B 1 107 ? 0.282 1.784 -5.66 1 98.75 107 GLY B O 1
ATOM 4129 N N . ILE B 1 108 ? -0.708 -0.209 -5.879 1 98.75 108 ILE B N 1
ATOM 4130 C CA . ILE B 1 108 ? 0.562 -0.901 -6.066 1 98.75 108 ILE B CA 1
ATOM 4131 C C . ILE B 1 108 ? 1.214 -0.444 -7.367 1 98.75 108 ILE B C 1
ATOM 4133 O O . ILE B 1 108 ? 2.434 -0.278 -7.438 1 98.75 108 ILE B O 1
ATOM 4137 N N . THR B 1 109 ? 0.406 -0.248 -8.406 1 98.75 109 THR B N 1
ATOM 4138 C CA . THR B 1 109 ? 0.922 0.216 -9.688 1 98.75 109 THR B CA 1
ATOM 4139 C C . THR B 1 109 ? 1.652 1.546 -9.531 1 98.75 109 THR B C 1
ATOM 4141 O O . THR B 1 109 ? 2.764 1.715 -10.039 1 98.75 109 THR B O 1
ATOM 4144 N N . THR B 1 110 ? 1.047 2.51 -8.828 1 98.94 110 THR B N 1
ATOM 4145 C CA . THR B 1 110 ? 1.664 3.822 -8.672 1 98.94 110 THR B CA 1
ATOM 4146 C C . THR B 1 110 ? 2.873 3.746 -7.746 1 98.94 110 THR B C 1
ATOM 4148 O O . THR B 1 110 ? 3.848 4.477 -7.926 1 98.94 110 THR B O 1
ATOM 4151 N N . LEU B 1 111 ? 2.848 2.889 -6.715 1 98.88 111 LEU B N 1
ATOM 4152 C CA . LEU B 1 111 ? 4.008 2.689 -5.855 1 98.88 111 LEU B CA 1
ATOM 4153 C C . LEU B 1 111 ? 5.188 2.145 -6.652 1 98.88 111 LEU B C 1
ATOM 4155 O O . LEU B 1 111 ? 6.312 2.633 -6.52 1 98.88 111 LEU B O 1
ATOM 4159 N N . VAL B 1 112 ? 4.934 1.134 -7.488 1 98.69 112 VAL B N 1
ATOM 4160 C CA . VAL B 1 112 ? 5.977 0.553 -8.328 1 98.69 112 VAL B CA 1
ATOM 4161 C C . VAL B 1 112 ? 6.504 1.606 -9.297 1 98.69 112 VAL B C 1
ATOM 4163 O O . VAL B 1 112 ? 7.715 1.712 -9.508 1 98.69 112 VAL B O 1
ATOM 4166 N N . ALA B 1 113 ? 5.594 2.346 -9.898 1 98.88 113 ALA B N 1
ATOM 4167 C CA . ALA B 1 113 ? 5.988 3.414 -10.812 1 98.88 113 ALA B CA 1
ATOM 4168 C C . ALA B 1 113 ? 6.918 4.41 -10.125 1 98.88 113 ALA B C 1
ATOM 4170 O O . ALA B 1 113 ? 7.926 4.832 -10.703 1 98.88 113 ALA B O 1
ATOM 4171 N N . PHE B 1 114 ? 6.59 4.809 -8.93 1 98.81 114 PHE B N 1
ATOM 4172 C CA . PHE B 1 114 ? 7.391 5.734 -8.141 1 98.81 114 PHE B CA 1
ATOM 4173 C C . PHE B 1 114 ? 8.781 5.168 -7.895 1 98.81 114 PHE B C 1
ATOM 4175 O O . PHE B 1 114 ? 9.781 5.887 -8 1 98.81 114 PHE B O 1
ATOM 4182 N N . LEU B 1 115 ? 8.844 3.891 -7.594 1 98.5 115 LEU B N 1
ATOM 4183 C CA . LEU B 1 115 ? 10.117 3.234 -7.336 1 98.5 115 LEU B CA 1
ATOM 4184 C C . LEU B 1 115 ? 10.93 3.09 -8.617 1 98.5 115 LEU B C 1
ATOM 4186 O O . LEU B 1 115 ? 12.156 3.176 -8.594 1 98.5 115 LEU B O 1
ATOM 4190 N N . ILE B 1 116 ? 10.281 2.887 -9.727 1 98.19 116 ILE B N 1
ATOM 4191 C CA . ILE B 1 116 ? 10.953 2.752 -11.016 1 98.19 116 ILE B CA 1
ATOM 4192 C C . ILE B 1 116 ? 11.695 4.043 -11.352 1 98.19 116 ILE B C 1
ATOM 4194 O O . ILE B 1 116 ? 12.844 4.008 -11.805 1 98.19 116 ILE B O 1
ATOM 4198 N N . VAL B 1 117 ? 11.094 5.152 -11.062 1 98.12 117 VAL B N 1
ATOM 4199 C CA . VAL B 1 117 ? 11.68 6.414 -11.5 1 98.12 117 VAL B CA 1
ATOM 4200 C C . VAL B 1 117 ? 12.664 6.914 -10.445 1 98.12 117 VAL B C 1
ATOM 4202 O O . VAL B 1 117 ? 13.312 7.949 -10.625 1 98.12 117 VAL B O 1
ATOM 4205 N N . SER B 1 118 ? 12.75 6.23 -9.32 1 97.12 118 SER B N 1
ATOM 4206 C CA . SER B 1 118 ? 13.703 6.57 -8.266 1 97.12 118 SER B CA 1
ATOM 4207 C C . SER B 1 118 ? 14.992 5.766 -8.406 1 97.12 118 SER B C 1
ATOM 4209 O O . SER B 1 118 ? 14.953 4.566 -8.703 1 97.12 118 SER B O 1
ATOM 4211 N N . PRO B 1 119 ? 16.125 6.398 -8.242 1 93.06 119 PRO B N 1
ATOM 4212 C CA . PRO B 1 119 ? 17.375 5.633 -8.305 1 93.06 119 PRO B CA 1
ATOM 4213 C C . PRO B 1 119 ? 17.453 4.543 -7.238 1 93.06 119 PRO B C 1
ATOM 4215 O O . PRO B 1 119 ? 17.188 4.809 -6.062 1 93.06 119 PRO B O 1
ATOM 4218 N N . LEU B 1 120 ? 17.75 3.316 -7.637 1 92.88 120 LEU B N 1
ATOM 4219 C CA . LEU B 1 120 ? 17.812 2.18 -6.727 1 92.88 120 LEU B CA 1
ATOM 4220 C C . LEU B 1 120 ? 19.25 1.738 -6.496 1 92.88 120 LEU B C 1
ATOM 4222 O O . LEU B 1 120 ? 19.547 0.543 -6.531 1 92.88 120 LEU B O 1
ATOM 4226 N N . SER B 1 121 ? 20.125 2.67 -6.402 1 92.88 121 SER B N 1
ATOM 4227 C CA . SER B 1 121 ? 21.547 2.439 -6.125 1 92.88 121 SER B CA 1
ATOM 4228 C C . SER B 1 121 ? 22.172 3.633 -5.406 1 92.88 121 SER B C 1
ATOM 4230 O O . SER B 1 121 ? 21.594 4.719 -5.379 1 92.88 121 SER B O 1
ATOM 4232 N N . ILE B 1 122 ? 23.188 3.344 -4.715 1 91.56 122 ILE B N 1
ATOM 4233 C CA . ILE B 1 122 ? 23.969 4.414 -4.113 1 91.56 122 ILE B CA 1
ATOM 4234 C C . ILE B 1 122 ? 25.422 4.336 -4.605 1 91.56 122 ILE B C 1
ATOM 4236 O O . ILE B 1 122 ? 25.875 3.273 -5.031 1 91.56 122 ILE B O 1
ATOM 4240 N N . THR B 1 123 ? 26.062 5.461 -4.633 1 90.31 123 THR B N 1
ATOM 4241 C CA . THR B 1 123 ? 27.484 5.504 -4.996 1 90.31 123 THR B CA 1
ATOM 4242 C C . THR B 1 123 ? 28.344 5.75 -3.766 1 90.31 123 THR B C 1
ATOM 4244 O O . THR B 1 123 ? 28.156 6.738 -3.053 1 90.31 123 THR B O 1
ATOM 4247 N N . VAL B 1 124 ? 29.156 4.816 -3.465 1 88.94 124 VAL B N 1
ATOM 4248 C CA . VAL B 1 124 ? 30.125 4.949 -2.387 1 88.94 124 VAL B CA 1
ATOM 4249 C C . VAL B 1 124 ? 31.547 4.938 -2.963 1 88.94 124 VAL B C 1
ATOM 4251 O O . VAL B 1 124 ? 32 3.904 -3.447 1 88.94 124 VAL B O 1
ATOM 4254 N N . GLY B 1 125 ? 32.25 6.008 -2.855 1 85.56 125 GLY B N 1
ATOM 4255 C CA . GLY B 1 125 ? 33.531 6.121 -3.572 1 85.56 125 GLY B CA 1
ATOM 4256 C C . GLY B 1 125 ? 33.375 6.016 -5.078 1 85.56 125 GLY B C 1
ATOM 4257 O O . GLY B 1 125 ? 32.625 6.789 -5.684 1 85.56 125 GLY B O 1
ATOM 4258 N N . GLU B 1 126 ? 33.969 5.098 -5.715 1 87.5 126 GLU B N 1
ATOM 4259 C CA . GLU B 1 126 ? 33.875 4.91 -7.16 1 87.5 126 GLU B CA 1
ATOM 4260 C C . GLU B 1 126 ? 33 3.711 -7.508 1 87.5 126 GLU B C 1
ATOM 4262 O O . GLU B 1 126 ? 32.781 3.416 -8.688 1 87.5 126 GLU B O 1
ATOM 4267 N N . GLU B 1 127 ? 32.406 3.271 -6.426 1 89.44 127 GLU B N 1
ATOM 4268 C CA . GLU B 1 127 ? 31.641 2.047 -6.66 1 89.44 127 GLU B CA 1
ATOM 4269 C C . GLU B 1 127 ? 30.125 2.305 -6.578 1 89.44 127 GLU B C 1
ATOM 4271 O O . GLU B 1 127 ? 29.656 2.992 -5.668 1 89.44 127 GLU B O 1
ATOM 4276 N N . VAL B 1 128 ? 29.406 1.831 -7.562 1 90.62 128 VAL B N 1
ATOM 4277 C CA . VAL B 1 128 ? 27.953 1.872 -7.566 1 90.62 128 VAL B CA 1
ATOM 4278 C C . VAL B 1 128 ? 27.391 0.595 -6.941 1 90.62 128 VAL B C 1
ATOM 4280 O O . VAL B 1 128 ? 27.672 -0.509 -7.41 1 90.62 128 VAL B O 1
ATOM 4283 N N . ILE B 1 129 ? 26.766 0.74 -5.879 1 90.44 129 ILE B N 1
ATOM 4284 C CA . ILE B 1 129 ? 26.203 -0.394 -5.156 1 90.44 129 ILE B CA 1
ATOM 4285 C C . ILE B 1 129 ? 24.703 -0.493 -5.441 1 90.44 129 ILE B C 1
ATOM 4287 O O . ILE B 1 129 ? 23.938 0.432 -5.145 1 90.44 129 ILE B O 1
ATOM 4291 N N . GLY B 1 130 ? 24.281 -1.603 -6.039 1 90.44 130 GLY B N 1
ATOM 4292 C CA . GLY B 1 130 ? 22.875 -1.864 -6.316 1 90.44 130 GLY B CA 1
ATOM 4293 C C . GLY B 1 130 ? 22.203 -2.678 -5.23 1 90.44 130 GLY B C 1
ATOM 4294 O O . GLY B 1 130 ? 22.797 -2.941 -4.18 1 90.44 130 GLY B O 1
ATOM 4295 N N . GLY B 1 131 ? 20.906 -2.945 -5.387 1 90.06 131 GLY B N 1
ATOM 4296 C CA . GLY B 1 131 ? 20.172 -3.748 -4.422 1 90.06 131 GLY B CA 1
ATOM 4297 C C . GLY B 1 131 ? 19.766 -2.973 -3.18 1 90.06 131 GLY B C 1
ATOM 4298 O O . GLY B 1 131 ? 19.688 -3.537 -2.086 1 90.06 131 GLY B O 1
ATOM 4299 N N . VAL B 1 132 ? 19.734 -1.671 -3.336 1 95 132 VAL B N 1
ATOM 4300 C CA . VAL B 1 132 ? 19.344 -0.812 -2.227 1 95 132 VAL B CA 1
ATOM 4301 C C . VAL B 1 132 ? 18.359 0.245 -2.719 1 95 132 VAL B C 1
ATOM 4303 O O . VAL B 1 132 ? 18.375 0.629 -3.889 1 95 132 VAL B O 1
ATOM 4306 N N . ILE B 1 133 ? 17.453 0.692 -1.879 1 96.38 133 ILE B N 1
ATOM 4307 C CA . ILE B 1 133 ? 16.594 1.84 -2.1 1 96.38 133 ILE B CA 1
ATOM 4308 C C . ILE B 1 133 ? 17.047 3.014 -1.24 1 96.38 133 ILE B C 1
ATOM 4310 O O . ILE B 1 133 ? 16.781 3.053 -0.037 1 96.38 133 ILE B O 1
ATOM 4314 N N . PRO B 1 134 ? 17.781 3.926 -1.859 1 96.06 134 PRO B N 1
ATOM 4315 C CA . PRO B 1 134 ? 18.109 5.117 -1.078 1 96.06 134 PRO B CA 1
ATOM 4316 C C . PRO B 1 134 ? 16.875 5.871 -0.588 1 96.06 134 PRO B C 1
ATOM 4318 O O . PRO B 1 134 ? 15.891 5.984 -1.319 1 96.06 134 PRO B O 1
ATOM 4321 N N . THR B 1 135 ? 16.906 6.352 0.621 1 94.69 135 THR B N 1
ATOM 4322 C CA . THR B 1 135 ? 15.734 7.004 1.19 1 94.69 135 THR B CA 1
ATOM 4323 C C . THR B 1 135 ? 15.656 8.469 0.753 1 94.69 135 THR B C 1
ATOM 4325 O O . THR B 1 135 ? 14.688 9.164 1.058 1 94.69 135 THR B O 1
ATOM 4328 N N . THR B 1 136 ? 16.594 8.922 -0.054 1 92.62 136 THR B N 1
ATOM 4329 C CA . THR B 1 136 ? 16.703 10.32 -0.464 1 92.62 136 THR B CA 1
ATOM 4330 C C . THR B 1 136 ? 15.391 10.82 -1.043 1 92.62 136 THR B C 1
ATOM 4332 O O . THR B 1 136 ? 14.898 11.883 -0.648 1 92.62 136 THR B O 1
ATOM 4335 N N . TYR B 1 137 ? 14.82 10.062 -1.928 1 96 137 TYR B N 1
ATOM 4336 C CA . TYR B 1 137 ? 13.609 10.5 -2.613 1 96 137 TYR B CA 1
ATOM 4337 C C . TYR B 1 137 ? 12.367 9.852 -2.014 1 96 137 TYR B C 1
ATOM 4339 O O . TYR B 1 137 ? 11.258 10.031 -2.518 1 96 137 TYR B O 1
ATOM 4347 N N . MET B 1 138 ? 12.539 9.102 -0.903 1 97.31 138 MET B N 1
ATOM 4348 C CA . MET B 1 138 ? 11.414 8.391 -0.298 1 97.31 138 MET B CA 1
ATOM 4349 C C . MET B 1 138 ? 10.727 9.258 0.755 1 97.31 138 MET B C 1
ATOM 4351 O O . MET B 1 138 ? 9.664 8.898 1.259 1 97.31 138 MET B O 1
ATOM 4355 N N . GLY B 1 139 ? 11.328 10.422 1.074 1 94.5 139 GLY B N 1
ATOM 4356 C CA . GLY B 1 139 ? 10.789 11.367 2.039 1 94.5 139 GLY B CA 1
ATOM 4357 C C . GLY B 1 139 ? 10.367 12.68 1.411 1 94.5 139 GLY B C 1
ATOM 4358 O O . GLY B 1 139 ? 9.68 12.695 0.39 1 94.5 139 GLY B O 1
ATOM 4359 N N . SER B 1 140 ? 10.812 13.773 1.978 1 93.31 140 SER B N 1
ATOM 4360 C CA . SER B 1 140 ? 10.359 15.102 1.583 1 93.31 140 SER B CA 1
ATOM 4361 C C . SER B 1 140 ? 10.742 15.406 0.138 1 93.31 140 SER B C 1
ATOM 4363 O O . SER B 1 140 ? 9.977 16.031 -0.593 1 93.31 140 SER B O 1
ATOM 4365 N N . GLN B 1 141 ? 11.836 14.906 -0.328 1 94.75 141 GLN B N 1
ATOM 4366 C CA . GLN B 1 141 ? 12.344 15.258 -1.65 1 94.75 141 GLN B CA 1
ATOM 4367 C C . GLN B 1 141 ? 11.562 14.539 -2.748 1 94.75 141 GLN B C 1
ATOM 4369 O O . GLN B 1 141 ? 11.648 14.906 -3.92 1 94.75 141 GLN B O 1
ATOM 4374 N N . GLY B 1 142 ? 10.875 13.547 -2.383 1 97.06 142 GLY B N 1
ATOM 4375 C CA . GLY B 1 142 ? 10.109 12.82 -3.379 1 97.06 142 GLY B CA 1
ATOM 4376 C C . GLY B 1 142 ? 8.617 13.117 -3.324 1 97.06 142 GLY B C 1
ATOM 4377 O O . GLY B 1 142 ? 7.836 12.539 -4.082 1 97.06 142 GLY B O 1
ATOM 4378 N N . MET B 1 143 ? 8.172 14.039 -2.502 1 96.94 143 MET B N 1
ATOM 4379 C CA . MET B 1 143 ? 6.758 14.289 -2.232 1 96.94 143 MET B CA 1
ATOM 4380 C C . MET B 1 143 ? 6.031 14.742 -3.494 1 96.94 143 MET B C 1
ATOM 4382 O O . MET B 1 143 ? 4.953 14.242 -3.811 1 96.94 143 MET B O 1
ATOM 4386 N N . PHE B 1 144 ? 6.574 15.625 -4.219 1 97.88 144 PHE B N 1
ATOM 4387 C CA . PHE B 1 144 ? 5.875 16.203 -5.359 1 97.88 144 PHE B CA 1
ATOM 4388 C C . PHE B 1 144 ? 5.875 15.25 -6.543 1 97.88 144 PHE B C 1
ATOM 4390 O O . PHE B 1 144 ? 4.93 15.234 -7.336 1 97.88 144 PHE B O 1
ATOM 4397 N N . VAL B 1 145 ? 6.984 14.461 -6.68 1 98.38 145 VAL B N 1
ATOM 4398 C CA . VAL B 1 145 ? 6.945 13.398 -7.684 1 98.38 145 VAL B CA 1
ATOM 4399 C C . VAL B 1 145 ? 5.836 12.406 -7.344 1 98.38 145 VAL B C 1
ATOM 4401 O O . VAL B 1 145 ? 5.098 11.969 -8.227 1 98.38 145 VAL B O 1
ATOM 4404 N N . ALA B 1 146 ? 5.703 12.039 -6.062 1 98.62 146 ALA B N 1
ATOM 4405 C CA . ALA B 1 146 ? 4.641 11.141 -5.633 1 98.62 146 ALA B CA 1
ATOM 4406 C C . ALA B 1 146 ? 3.266 11.711 -5.969 1 98.62 146 ALA B C 1
ATOM 4408 O O . ALA B 1 146 ? 2.381 10.992 -6.438 1 98.62 146 ALA B O 1
ATOM 4409 N N . LEU B 1 147 ? 3.078 12.992 -5.777 1 98.31 147 LEU B N 1
ATOM 4410 C CA . LEU B 1 147 ? 1.78 13.625 -5.992 1 98.31 147 LEU B CA 1
ATOM 4411 C C . LEU B 1 147 ? 1.457 13.703 -7.48 1 98.31 147 LEU B C 1
ATOM 4413 O O . LEU B 1 147 ? 0.383 13.281 -7.91 1 98.31 147 LEU B O 1
ATOM 4417 N N . ILE B 1 148 ? 2.385 14.156 -8.297 1 98.19 148 ILE B N 1
ATOM 4418 C CA . ILE B 1 148 ? 2.107 14.492 -9.688 1 98.19 148 ILE B CA 1
ATOM 4419 C C . ILE B 1 148 ? 2.203 13.234 -10.555 1 98.19 148 ILE B C 1
ATOM 4421 O O . ILE B 1 148 ? 1.248 12.875 -11.242 1 98.19 148 ILE B O 1
ATOM 4425 N N . LEU B 1 149 ? 3.32 12.562 -10.484 1 98.44 149 LEU B N 1
ATOM 4426 C CA . LEU B 1 149 ? 3.535 11.398 -11.328 1 98.44 149 LEU B CA 1
ATOM 4427 C C . LEU B 1 149 ? 2.527 10.297 -11.008 1 98.44 149 LEU B C 1
ATOM 4429 O O . LEU B 1 149 ? 1.962 9.68 -11.906 1 98.44 149 LEU B O 1
ATOM 4433 N N . CYS B 1 150 ? 2.336 10 -9.719 1 98.75 150 CYS B N 1
ATOM 4434 C CA . CYS B 1 150 ? 1.474 8.883 -9.336 1 98.75 150 CYS B CA 1
ATOM 4435 C C . CYS B 1 150 ? 0.018 9.18 -9.68 1 98.75 150 CYS B C 1
ATOM 4437 O O . CYS B 1 150 ? -0.745 8.273 -10.008 1 98.75 150 CYS B O 1
ATOM 4439 N N . TYR B 1 151 ? -0.375 10.5 -9.648 1 98.75 151 TYR B N 1
ATOM 4440 C CA . TYR B 1 151 ? -1.696 10.867 -10.141 1 98.75 151 TYR B CA 1
ATOM 4441 C C . TYR B 1 151 ? -1.836 10.539 -11.625 1 98.75 151 TYR B C 1
ATOM 4443 O O . TYR B 1 151 ? -2.83 9.945 -12.039 1 98.75 151 TYR B O 1
ATOM 4451 N N . LEU B 1 152 ? -0.85 10.898 -12.383 1 98.81 152 LEU B N 1
ATOM 4452 C CA . LEU B 1 152 ? -0.886 10.688 -13.828 1 98.81 152 LEU B CA 1
ATOM 4453 C C . LEU B 1 152 ? -0.83 9.195 -14.164 1 98.81 152 LEU B C 1
ATOM 4455 O O . LEU B 1 152 ? -1.535 8.727 -15.055 1 98.81 152 LEU B O 1
ATOM 4459 N N . VAL B 1 153 ? 0 8.461 -13.469 1 98.81 153 VAL B N 1
ATOM 4460 C CA . VAL B 1 153 ? 0.132 7.027 -13.68 1 98.81 153 VAL B CA 1
ATOM 4461 C C . VAL B 1 153 ? -1.188 6.332 -13.359 1 98.81 153 VAL B C 1
ATOM 4463 O O . VAL B 1 153 ? -1.618 5.43 -14.078 1 98.81 153 VAL B O 1
ATOM 4466 N N . ALA B 1 154 ? -1.808 6.742 -12.234 1 98.69 154 ALA B N 1
ATOM 4467 C CA . ALA B 1 154 ? -3.105 6.176 -11.875 1 98.69 154 ALA B CA 1
ATOM 4468 C C . ALA B 1 154 ? -4.141 6.445 -12.961 1 98.69 154 ALA B C 1
ATOM 4470 O O . ALA B 1 154 ? -4.949 5.57 -13.289 1 98.69 154 ALA B O 1
ATOM 4471 N N . LYS B 1 155 ? -4.109 7.676 -13.477 1 98.12 155 LYS B N 1
ATOM 4472 C CA . LYS B 1 155 ? -5.031 8.047 -14.547 1 98.12 155 LYS B CA 1
ATOM 4473 C C . LYS B 1 155 ? -4.828 7.16 -15.773 1 98.12 155 LYS B C 1
ATOM 4475 O O . LYS B 1 155 ? -5.797 6.66 -16.344 1 98.12 155 LYS B O 1
ATOM 4480 N N . VAL B 1 156 ? -3.629 6.93 -16.141 1 98.38 156 VAL B N 1
ATOM 4481 C CA . VAL B 1 156 ? -3.301 6.102 -17.297 1 98.38 156 VAL B CA 1
ATOM 4482 C C . VAL B 1 156 ? -3.721 4.656 -17.031 1 98.38 156 VAL B C 1
ATOM 4484 O O . VAL B 1 156 ? -4.359 4.027 -17.875 1 98.38 156 VAL B O 1
ATOM 4487 N N . TYR B 1 157 ? -3.377 4.133 -15.891 1 98.25 157 TYR B N 1
ATOM 4488 C CA . TYR B 1 157 ? -3.727 2.766 -15.531 1 98.25 157 TYR B CA 1
ATOM 4489 C C . TYR B 1 157 ? -5.234 2.551 -15.609 1 98.25 157 TYR B C 1
ATOM 4491 O O . TYR B 1 157 ? -5.703 1.591 -16.219 1 98.25 157 TYR B O 1
ATOM 4499 N N . CYS B 1 158 ? -5.969 3.447 -14.977 1 97.38 158 CYS B N 1
ATOM 4500 C CA . CYS B 1 158 ? -7.422 3.305 -14.938 1 97.38 158 CYS B CA 1
ATOM 4501 C C . CYS B 1 158 ? -8.023 3.445 -16.328 1 97.38 158 CYS B C 1
ATOM 4503 O O . CYS B 1 158 ? -9.016 2.789 -16.641 1 97.38 158 CYS B O 1
ATOM 4505 N N . LYS B 1 159 ? -7.453 4.305 -17.141 1 96.69 159 LYS B N 1
ATOM 4506 C CA . LYS B 1 159 ? -7.934 4.461 -18.516 1 96.69 159 LYS B CA 1
ATOM 4507 C C . LYS B 1 159 ? -7.734 3.18 -19.312 1 96.69 159 LYS B C 1
ATOM 4509 O O . LYS B 1 159 ? -8.625 2.768 -20.062 1 96.69 159 LYS B O 1
ATOM 4514 N N . ILE B 1 160 ? -6.59 2.561 -19.156 1 96.62 160 ILE B N 1
ATOM 4515 C CA . ILE B 1 160 ? -6.305 1.317 -19.875 1 96.62 160 ILE B CA 1
ATOM 4516 C C . ILE B 1 160 ? -7.219 0.208 -19.344 1 96.62 160 ILE B C 1
ATOM 4518 O O . ILE B 1 160 ? -7.734 -0.595 -20.125 1 96.62 160 ILE B O 1
ATOM 4522 N N . LEU B 1 161 ? -7.387 0.144 -18.047 1 95.38 161 LEU B N 1
ATOM 4523 C CA . LEU B 1 161 ? -8.234 -0.869 -17.438 1 95.38 161 LEU B CA 1
ATOM 4524 C C . LEU B 1 161 ? -9.664 -0.775 -17.969 1 95.38 161 LEU B C 1
ATOM 4526 O O . LEU B 1 161 ? -10.344 -1.793 -18.109 1 95.38 161 LEU B O 1
ATOM 4530 N N . SER B 1 162 ? -10.133 0.416 -18.203 1 92.81 162 SER B N 1
ATOM 4531 C CA . SER B 1 162 ? -11.492 0.635 -18.672 1 92.81 162 SER B CA 1
ATOM 4532 C C . SER B 1 162 ? -11.617 0.364 -20.172 1 92.81 162 SER B C 1
ATOM 4534 O O . SER B 1 162 ? -12.727 0.26 -20.703 1 92.81 162 SER B O 1
ATOM 4536 N N . SER B 1 163 ? -10.531 0.156 -20.781 1 90.88 163 SER B N 1
ATOM 4537 C CA . SER B 1 163 ? -10.531 -0.122 -22.203 1 90.88 163 SER B CA 1
ATOM 4538 C C . SER B 1 163 ? -10.672 -1.615 -22.484 1 90.88 163 SER B C 1
ATOM 4540 O O . SER B 1 163 ? -10.945 -2.396 -21.562 1 90.88 163 SER B O 1
ATOM 4542 N N . LYS B 1 164 ? -10.508 -2.008 -23.766 1 87.5 164 LYS B N 1
ATOM 4543 C CA . LYS B 1 164 ? -10.633 -3.404 -24.172 1 87.5 164 LYS B CA 1
ATOM 4544 C C . LYS B 1 164 ? -9.297 -4.137 -24.016 1 87.5 164 LYS B C 1
ATOM 4546 O O . LYS B 1 164 ? -9.227 -5.348 -24.234 1 87.5 164 LYS B O 1
ATOM 4551 N N . LEU B 1 165 ? -8.414 -3.529 -23.547 1 88 165 LEU B N 1
ATOM 4552 C CA . LEU B 1 165 ? -7.094 -4.125 -23.375 1 88 165 LEU B CA 1
ATOM 4553 C C . LEU B 1 165 ? -6.98 -4.832 -22.031 1 88 165 LEU B C 1
ATOM 4555 O O . LEU B 1 165 ? -6.191 -4.422 -21.172 1 88 165 LEU B O 1
ATOM 4559 N N . LYS B 1 166 ? -7.77 -5.711 -21.734 1 84.38 166 LYS B N 1
ATOM 4560 C CA . LYS B 1 166 ? -7.723 -6.52 -20.516 1 84.38 166 LYS B CA 1
ATOM 4561 C C . LYS B 1 166 ? -8.156 -7.957 -20.797 1 84.38 166 LYS B C 1
ATOM 4563 O O . LYS B 1 166 ? -8.852 -8.219 -21.781 1 84.38 166 LYS B O 1
ATOM 4568 N N . ILE B 1 167 ? -7.625 -8.812 -20.016 1 82.81 167 ILE B N 1
ATOM 4569 C CA . ILE B 1 167 ? -7.988 -10.227 -20.109 1 82.81 167 ILE B CA 1
ATOM 4570 C C . ILE B 1 167 ? -9.219 -10.5 -19.25 1 82.81 167 ILE B C 1
ATOM 4572 O O . ILE B 1 167 ? -9.203 -10.258 -18.047 1 82.81 167 ILE B O 1
ATOM 4576 N N . ARG B 1 168 ? -10.336 -10.93 -19.938 1 86.94 168 ARG B N 1
ATOM 4577 C CA . ARG B 1 168 ? -11.547 -11.297 -19.203 1 86.94 168 ARG B CA 1
ATOM 4578 C C . ARG B 1 168 ? -11.695 -12.805 -19.109 1 86.94 168 ARG B C 1
ATOM 4580 O O . ARG B 1 168 ? -11.68 -13.5 -20.141 1 86.94 168 ARG B O 1
ATOM 4587 N N . LEU B 1 169 ? -11.648 -13.258 -17.828 1 85.94 169 LEU B N 1
ATOM 4588 C CA . LEU B 1 169 ? -11.867 -14.688 -17.609 1 85.94 169 LEU B CA 1
ATOM 4589 C C . LEU B 1 169 ? -13.352 -14.984 -17.438 1 85.94 169 LEU B C 1
ATOM 4591 O O . LEU B 1 169 ? -14.156 -14.07 -17.219 1 85.94 169 LEU B O 1
ATOM 4595 N N . PRO B 1 170 ? -13.664 -16.266 -17.594 1 85.38 170 PRO B N 1
ATOM 4596 C CA . PRO B 1 170 ? -15.078 -16.625 -17.438 1 85.38 170 PRO B CA 1
ATOM 4597 C C . PRO B 1 170 ? -15.602 -16.359 -16.031 1 85.38 170 PRO B C 1
ATOM 4599 O O . PRO B 1 170 ? -14.828 -16.328 -15.07 1 85.38 170 PRO B O 1
ATOM 4602 N N . ASP B 1 171 ? -16.875 -16.281 -15.883 1 85.56 171 ASP B N 1
ATOM 4603 C CA . ASP B 1 171 ? -17.531 -15.945 -14.617 1 85.56 171 ASP B CA 1
ATOM 4604 C C . ASP B 1 171 ? -17.375 -17.078 -13.609 1 85.56 171 ASP B C 1
ATOM 4606 O O . ASP B 1 171 ? -17.578 -16.875 -12.406 1 85.56 171 ASP B O 1
ATOM 4610 N N . SER B 1 172 ? -17.047 -18.203 -14.156 1 81.81 172 SER B N 1
ATOM 4611 C CA . SER B 1 172 ? -16.906 -19.344 -13.273 1 81.81 172 SER B CA 1
ATOM 4612 C C . SER B 1 172 ? -15.633 -19.25 -12.43 1 81.81 172 SER B C 1
ATOM 4614 O O . SER B 1 172 ? -15.5 -19.922 -11.414 1 81.81 172 SER B O 1
ATOM 4616 N N . VAL B 1 173 ? -14.758 -18.375 -12.852 1 85.06 173 VAL B N 1
ATOM 4617 C CA . VAL B 1 173 ? -13.5 -18.203 -12.133 1 85.06 173 VAL B CA 1
ATOM 4618 C C . VAL B 1 173 ? -13.727 -17.281 -10.93 1 85.06 173 VAL B C 1
ATOM 4620 O O . VAL B 1 173 ? -14.445 -16.281 -11.023 1 85.06 173 VAL B O 1
ATOM 4623 N N . PRO B 1 174 ? -13.055 -17.688 -9.828 1 86.19 174 PRO B N 1
ATOM 4624 C CA . PRO B 1 174 ? -13.195 -16.812 -8.656 1 86.19 174 PRO B CA 1
ATOM 4625 C C . PRO B 1 174 ? -12.859 -15.359 -8.961 1 86.19 174 PRO B C 1
ATOM 4627 O O . PRO B 1 174 ? -11.898 -15.078 -9.688 1 86.19 174 PRO B O 1
ATOM 4630 N N . PRO B 1 175 ? -13.641 -14.477 -8.406 1 87.69 175 PRO B N 1
ATOM 4631 C CA . PRO B 1 175 ? -13.492 -13.055 -8.719 1 87.69 175 PRO B CA 1
ATOM 4632 C C . PRO B 1 175 ? -12.094 -12.523 -8.406 1 87.69 175 PRO B C 1
ATOM 4634 O O . PRO B 1 175 ? -11.562 -11.703 -9.156 1 87.69 175 PRO B O 1
ATOM 4637 N N . MET B 1 176 ? -11.523 -12.945 -7.367 1 86.06 176 MET B N 1
ATOM 4638 C CA . MET B 1 176 ? -10.203 -12.469 -6.98 1 86.06 176 MET B CA 1
ATOM 4639 C C . MET B 1 176 ? -9.156 -12.844 -8.023 1 86.06 176 MET B C 1
ATOM 4641 O O . MET B 1 176 ? -8.211 -12.094 -8.273 1 86.06 176 MET B O 1
ATOM 4645 N N . VAL B 1 177 ? -9.406 -13.961 -8.57 1 87.44 177 VAL B N 1
ATOM 4646 C CA . VAL B 1 177 ? -8.5 -14.414 -9.625 1 87.44 177 VAL B CA 1
ATOM 4647 C C . VAL B 1 177 ? -8.758 -13.617 -10.898 1 87.44 177 VAL B C 1
ATOM 4649 O O . VAL B 1 177 ? -7.812 -13.148 -11.539 1 87.44 177 VAL B O 1
ATOM 4652 N N . SER B 1 178 ? -9.969 -13.469 -11.219 1 91 178 SER B N 1
ATOM 4653 C CA . SER B 1 178 ? -10.336 -12.742 -12.422 1 91 178 SER B CA 1
ATOM 4654 C C . SER B 1 178 ? -9.812 -11.312 -12.383 1 91 178 SER B C 1
ATOM 4656 O O . SER B 1 178 ? -9.336 -10.789 -13.398 1 91 178 SER B O 1
ATOM 4658 N N . SER B 1 179 ? -9.82 -10.664 -11.227 1 91.44 179 SER B N 1
ATOM 4659 C CA . SER B 1 179 ? -9.359 -9.289 -11.086 1 91.44 179 SER B CA 1
ATOM 4660 C C . SER B 1 179 ? -7.859 -9.18 -11.305 1 91.44 179 SER B C 1
ATOM 4662 O O . SER B 1 179 ? -7.375 -8.195 -11.867 1 91.44 179 SER B O 1
ATOM 4664 N N . SER B 1 180 ? -7.199 -10.117 -10.797 1 91.69 180 SER B N 1
ATOM 4665 C CA . SER B 1 180 ? -5.754 -10.133 -10.969 1 91.69 180 SER B CA 1
ATOM 4666 C C . SER B 1 180 ? -5.375 -10.234 -12.445 1 91.69 180 SER B C 1
ATOM 4668 O O . SER B 1 180 ? -4.453 -9.562 -12.906 1 91.69 180 SER B O 1
ATOM 4670 N N . PHE B 1 181 ? -6.109 -10.992 -13.188 1 91.44 181 PHE B N 1
ATOM 4671 C CA . PHE B 1 181 ? -5.809 -11.172 -14.602 1 91.44 181 PHE B CA 1
ATOM 4672 C C . PHE B 1 181 ? -6.27 -9.961 -15.414 1 91.44 181 PHE B C 1
ATOM 4674 O O . PHE B 1 181 ? -5.617 -9.578 -16.391 1 91.44 181 PHE B O 1
ATOM 4681 N N . GLU B 1 182 ? -7.344 -9.492 -15 1 93.62 182 GLU B N 1
ATOM 4682 C CA . GLU B 1 182 ? -7.84 -8.297 -15.68 1 93.62 182 GLU B CA 1
ATOM 4683 C C . GLU B 1 182 ? -6.852 -7.145 -15.562 1 93.62 182 GLU B C 1
ATOM 4685 O O . GLU B 1 182 ? -6.75 -6.312 -16.469 1 93.62 182 GLU B O 1
ATOM 4690 N N . SER B 1 183 ? -6.168 -7.105 -14.477 1 95.62 183 SER B N 1
ATOM 4691 C CA . SER B 1 183 ? -5.25 -6.004 -14.219 1 95.62 183 SER B CA 1
ATOM 4692 C C . SER B 1 183 ? -3.895 -6.242 -14.875 1 95.62 183 SER B C 1
ATOM 4694 O O . SER B 1 183 ? -3.078 -5.324 -14.984 1 95.62 183 SER B O 1
ATOM 4696 N N . LEU B 1 184 ? -3.666 -7.398 -15.391 1 95.19 184 LEU B N 1
ATOM 4697 C CA . LEU B 1 184 ? -2.346 -7.828 -15.844 1 95.19 184 LEU B CA 1
ATOM 4698 C C . LEU B 1 184 ? -1.842 -6.938 -16.969 1 95.19 184 LEU B C 1
ATOM 4700 O O . LEU B 1 184 ? -0.794 -6.301 -16.844 1 95.19 184 LEU B O 1
ATOM 4704 N N . ILE B 1 185 ? -2.553 -6.84 -18.016 1 95.62 185 ILE B N 1
ATOM 4705 C CA . ILE B 1 185 ? -2.127 -6.105 -19.203 1 95.62 185 ILE B CA 1
ATOM 4706 C C . ILE B 1 185 ? -2.033 -4.613 -18.875 1 95.62 185 ILE B C 1
ATOM 4708 O O . ILE B 1 185 ? -1.022 -3.973 -19.172 1 95.62 185 ILE B O 1
ATOM 4712 N N . PRO B 1 186 ? -3.062 -4.039 -18.219 1 96.94 186 PRO B N 1
ATOM 4713 C CA . PRO B 1 186 ? -2.971 -2.627 -17.844 1 96.94 186 PRO B CA 1
ATOM 4714 C C . PRO B 1 186 ? -1.737 -2.322 -17 1 96.94 186 PRO B C 1
ATOM 4716 O O . PRO B 1 186 ? -1.088 -1.292 -17.188 1 96.94 186 PRO B O 1
ATOM 4719 N N . VAL B 1 187 ? -1.406 -3.189 -16.062 1 97.69 187 VAL B N 1
ATOM 4720 C CA . VAL B 1 187 ? -0.243 -3 -15.203 1 97.69 187 VAL B CA 1
ATOM 4721 C C . VAL B 1 187 ? 1.032 -3.031 -16.047 1 97.69 187 VAL B C 1
ATOM 4723 O O . VAL B 1 187 ? 1.882 -2.145 -15.922 1 97.69 187 VAL B O 1
ATOM 4726 N N . ILE B 1 188 ? 1.146 -3.998 -16.906 1 96.44 188 ILE B N 1
ATOM 4727 C CA . ILE B 1 188 ? 2.35 -4.164 -17.719 1 96.44 188 ILE B CA 1
ATOM 4728 C C . ILE B 1 188 ? 2.527 -2.955 -18.625 1 96.44 188 ILE B C 1
ATOM 4730 O O . ILE B 1 188 ? 3.607 -2.361 -18.688 1 96.44 188 ILE B O 1
ATOM 4734 N N . ILE B 1 189 ? 1.479 -2.57 -19.312 1 97.25 189 ILE B N 1
ATOM 4735 C CA . ILE B 1 189 ? 1.559 -1.45 -20.25 1 97.25 189 ILE B CA 1
ATOM 4736 C C . ILE B 1 189 ? 1.935 -0.178 -19.484 1 97.25 189 ILE B C 1
ATOM 4738 O O . ILE B 1 189 ? 2.807 0.577 -19.922 1 97.25 189 ILE B O 1
ATOM 4742 N N . THR B 1 190 ? 1.287 0.075 -18.391 1 98.38 190 THR B N 1
ATOM 4743 C CA . THR B 1 190 ? 1.538 1.272 -17.594 1 98.38 190 THR B CA 1
ATOM 4744 C C . THR B 1 190 ? 2.98 1.3 -17.094 1 98.38 190 THR B C 1
ATOM 4746 O O . THR B 1 190 ? 3.658 2.322 -17.188 1 98.38 190 THR B O 1
ATOM 4749 N N . LEU B 1 191 ? 3.469 0.182 -16.547 1 98.31 191 LEU B N 1
ATOM 4750 C CA . LEU B 1 191 ? 4.805 0.147 -15.953 1 98.31 191 LEU B CA 1
ATOM 4751 C C . LEU B 1 191 ? 5.875 0.208 -17.031 1 98.31 191 LEU B C 1
ATOM 4753 O O . LEU B 1 191 ? 6.945 0.785 -16.828 1 98.31 191 LEU B O 1
ATOM 4757 N N . VAL B 1 192 ? 5.598 -0.367 -18.188 1 97.31 192 VAL B N 1
ATOM 4758 C CA . VAL B 1 192 ? 6.531 -0.26 -19.297 1 97.31 192 VAL B CA 1
ATOM 4759 C C . VAL B 1 192 ? 6.633 1.196 -19.75 1 97.31 192 VAL B C 1
ATOM 4761 O O . VAL B 1 192 ? 7.723 1.679 -20.078 1 97.31 192 VAL B O 1
ATOM 4764 N N . LEU B 1 193 ? 5.504 1.847 -19.797 1 98.06 193 LEU B N 1
ATOM 4765 C CA . LEU B 1 193 ? 5.504 3.268 -20.125 1 98.06 193 LEU B CA 1
ATOM 4766 C C . LEU B 1 193 ? 6.336 4.059 -19.125 1 98.06 193 LEU B C 1
ATOM 4768 O O . LEU B 1 193 ? 7.109 4.938 -19.5 1 98.06 193 LEU B O 1
ATOM 4772 N N . VAL B 1 194 ? 6.199 3.771 -17.875 1 98.56 194 VAL B N 1
ATOM 4773 C CA . VAL B 1 194 ? 6.949 4.457 -16.828 1 98.56 194 VAL B CA 1
ATOM 4774 C C . VAL B 1 194 ? 8.438 4.164 -16.984 1 98.56 194 VAL B C 1
ATOM 4776 O O . VAL B 1 194 ? 9.273 5.055 -16.812 1 98.56 194 VAL B O 1
ATOM 4779 N N . CYS B 1 195 ? 8.781 2.898 -17.281 1 97.75 195 CYS B N 1
ATOM 4780 C CA . CYS B 1 195 ? 10.164 2.531 -17.531 1 97.75 195 CYS B CA 1
ATOM 4781 C C . CYS B 1 195 ? 10.742 3.332 -18.703 1 97.75 195 CYS B C 1
ATOM 4783 O O . CYS B 1 195 ? 11.898 3.76 -18.656 1 97.75 195 CYS B O 1
ATOM 4785 N N . SER B 1 196 ? 9.93 3.471 -19.719 1 97.56 196 SER B N 1
ATOM 4786 C CA . SER B 1 196 ? 10.359 4.246 -20.891 1 97.56 196 SER B CA 1
ATOM 4787 C C . SER B 1 196 ? 10.625 5.703 -20.516 1 97.56 196 SER B C 1
ATOM 4789 O O . SER B 1 196 ? 11.625 6.285 -20.922 1 97.56 196 SER B O 1
ATOM 4791 N N . ILE B 1 197 ? 9.773 6.242 -19.719 1 97.44 197 ILE B N 1
ATOM 4792 C CA . ILE B 1 197 ? 9.938 7.613 -19.25 1 97.44 197 ILE B CA 1
ATOM 4793 C C . ILE B 1 197 ? 11.203 7.719 -18.391 1 97.44 197 ILE B C 1
ATOM 4795 O O . ILE B 1 197 ? 11.984 8.664 -18.531 1 97.44 197 ILE B O 1
ATOM 4799 N N . ASN B 1 198 ? 11.344 6.812 -17.5 1 97.44 198 ASN B N 1
ATOM 4800 C CA . ASN B 1 198 ? 12.531 6.77 -16.656 1 97.44 198 ASN B CA 1
ATOM 4801 C C . ASN B 1 198 ? 13.812 6.742 -17.484 1 97.44 198 ASN B C 1
ATOM 4803 O O . ASN B 1 198 ? 14.766 7.469 -17.188 1 97.44 198 ASN B O 1
ATOM 4807 N N . TYR B 1 199 ? 13.805 5.895 -18.5 1 96.19 199 TYR B N 1
ATOM 4808 C CA . TYR B 1 199 ? 14.977 5.777 -19.375 1 96.19 199 TYR B CA 1
ATOM 4809 C C . TYR B 1 199 ? 15.242 7.086 -20.109 1 96.19 199 TYR B C 1
ATOM 4811 O O . TYR B 1 199 ? 16.391 7.512 -20.234 1 96.19 199 TYR B O 1
ATOM 4819 N N . CYS B 1 200 ? 14.18 7.73 -20.625 1 96.44 200 CYS B N 1
ATOM 4820 C CA . CYS B 1 200 ? 14.32 9 -21.328 1 96.44 200 CYS B CA 1
ATOM 4821 C C . CYS B 1 200 ? 14.977 10.047 -20.438 1 96.44 200 CYS B C 1
ATOM 4823 O O . CYS B 1 200 ? 15.773 10.859 -20.906 1 96.44 200 CYS B O 1
ATOM 4825 N N . PHE B 1 201 ? 14.695 10.023 -19.172 1 96.06 201 PHE B N 1
ATOM 4826 C CA . PHE B 1 201 ? 15.258 11.008 -18.266 1 96.06 201 PHE B CA 1
ATOM 4827 C C . PHE B 1 201 ? 16.75 10.758 -18.047 1 96.06 201 PHE B C 1
ATOM 4829 O O . PHE B 1 201 ? 17.5 11.688 -17.781 1 96.06 201 PHE B O 1
ATOM 4836 N N . THR B 1 202 ? 17.156 9.484 -18.109 1 92.25 202 THR B N 1
ATOM 4837 C CA . THR B 1 202 ? 18.578 9.188 -17.938 1 92.25 202 THR B CA 1
ATOM 4838 C C . THR B 1 202 ? 19.406 9.812 -19.062 1 92.25 202 THR B C 1
ATOM 4840 O O . THR B 1 202 ? 20.609 10 -18.922 1 92.25 202 THR B O 1
ATOM 4843 N N . LEU B 1 203 ? 18.703 10.117 -20.172 1 93.81 203 LEU B N 1
ATOM 4844 C CA . LEU B 1 203 ? 19.375 10.695 -21.328 1 93.81 203 LEU B CA 1
ATOM 4845 C C . LEU B 1 203 ? 19.422 12.219 -21.234 1 93.81 203 LEU B C 1
ATOM 4847 O O . LEU B 1 203 ? 20.047 12.875 -22.062 1 93.81 203 LEU B O 1
ATOM 4851 N N . THR B 1 204 ? 18.828 12.789 -20.25 1 94.69 204 THR B N 1
ATOM 4852 C CA . THR B 1 204 ? 18.844 14.234 -20.031 1 94.69 204 THR B CA 1
ATOM 4853 C C . THR B 1 204 ? 19.875 14.625 -18.984 1 94.69 204 THR B C 1
ATOM 4855 O O . THR B 1 204 ? 20.438 13.758 -18.312 1 94.69 204 THR B O 1
ATOM 4858 N N . SER B 1 205 ? 20.109 15.906 -18.859 1 95.19 205 SER B N 1
ATOM 4859 C CA . SER B 1 205 ? 21.062 16.422 -17.875 1 95.19 205 SER B CA 1
ATOM 4860 C C . SER B 1 205 ? 20.547 16.25 -16.453 1 95.19 205 SER B C 1
ATOM 4862 O O . SER B 1 205 ? 21.344 16.266 -15.508 1 95.19 205 SER B O 1
ATOM 4864 N N . PHE B 1 206 ? 19.25 16 -16.25 1 94.38 206 PHE B N 1
ATOM 4865 C CA . PHE B 1 206 ? 18.672 15.836 -14.914 1 94.38 206 PHE B CA 1
ATOM 4866 C C . PHE B 1 206 ? 18.969 14.445 -14.367 1 94.38 206 PHE B C 1
ATOM 4868 O O . PHE B 1 206 ? 19.047 14.25 -13.156 1 94.38 206 PHE B O 1
ATOM 4875 N N . GLY B 1 207 ? 19.016 13.492 -15.242 1 94.12 207 GLY B N 1
ATOM 4876 C CA . GLY B 1 207 ? 19.328 12.125 -14.844 1 94.12 207 GLY B CA 1
ATOM 4877 C C . GLY B 1 207 ? 18.109 11.344 -14.391 1 94.12 207 GLY B C 1
ATOM 4878 O O . GLY B 1 207 ? 18.031 10.133 -14.609 1 94.12 207 GLY B O 1
ATOM 4879 N N . ASN B 1 208 ? 17.188 11.953 -13.633 1 95.62 208 ASN B N 1
ATOM 4880 C CA . ASN B 1 208 ? 15.953 11.328 -13.188 1 95.62 208 ASN B CA 1
ATOM 4881 C C . ASN B 1 208 ? 14.844 12.359 -12.992 1 95.62 208 ASN B C 1
ATOM 4883 O O . ASN B 1 208 ? 15.109 13.555 -12.93 1 95.62 208 ASN B O 1
ATOM 4887 N N . ILE B 1 209 ? 13.633 11.906 -12.898 1 97.75 209 ILE B N 1
ATOM 4888 C CA . ILE B 1 209 ? 12.461 12.789 -12.875 1 97.75 209 ILE B CA 1
ATOM 4889 C C . ILE B 1 209 ? 12.43 13.57 -11.57 1 97.75 209 ILE B C 1
ATOM 4891 O O . ILE B 1 209 ? 11.906 14.688 -11.523 1 97.75 209 ILE B O 1
ATOM 4895 N N . HIS B 1 210 ? 12.906 12.977 -10.461 1 98 210 HIS B N 1
ATOM 4896 C CA . HIS B 1 210 ? 12.922 13.664 -9.18 1 98 210 HIS B CA 1
ATOM 4897 C C . HIS B 1 210 ? 13.711 14.969 -9.266 1 98 210 HIS B C 1
ATOM 4899 O O . HIS B 1 210 ? 13.297 15.984 -8.711 1 98 210 HIS B O 1
ATOM 4905 N N . ALA B 1 211 ? 14.852 14.898 -9.945 1 96.62 211 ALA B N 1
ATOM 4906 C CA . ALA B 1 211 ? 15.695 16.078 -10.094 1 96.62 211 ALA B CA 1
ATOM 4907 C C . ALA B 1 211 ? 14.953 17.188 -10.828 1 96.62 211 ALA B C 1
ATOM 4909 O O . ALA B 1 211 ? 15.023 18.359 -10.43 1 96.62 211 ALA B O 1
ATOM 4910 N N . LEU B 1 212 ? 14.281 16.828 -11.891 1 96.69 212 LEU B N 1
ATOM 4911 C CA . LEU B 1 212 ? 13.531 17.812 -12.664 1 96.69 212 LEU B CA 1
ATOM 4912 C C . LEU B 1 212 ? 12.406 18.422 -11.82 1 96.69 212 LEU B C 1
ATOM 4914 O O . LEU B 1 212 ? 12.273 19.641 -11.758 1 96.69 212 LEU B O 1
ATOM 4918 N N . VAL B 1 213 ? 11.602 17.594 -11.203 1 97 213 VAL B N 1
ATOM 4919 C CA . VAL B 1 213 ? 10.438 18.047 -10.438 1 97 213 VAL B CA 1
ATOM 4920 C C . VAL B 1 213 ? 10.898 18.891 -9.258 1 97 213 VAL B C 1
ATOM 4922 O O . VAL B 1 213 ? 10.266 19.906 -8.922 1 97 213 VAL B O 1
ATOM 4925 N N . ASN B 1 214 ? 11.945 18.469 -8.633 1 95.31 214 ASN B N 1
ATOM 4926 C CA . ASN B 1 214 ? 12.477 19.219 -7.504 1 95.31 214 ASN B CA 1
ATOM 4927 C C . ASN B 1 214 ? 12.906 20.625 -7.922 1 95.31 214 ASN B C 1
ATOM 4929 O O . ASN B 1 214 ? 12.578 21.609 -7.25 1 95.31 214 ASN B O 1
ATOM 4933 N N . GLU B 1 215 ? 13.57 20.734 -9.055 1 95.62 215 GLU B N 1
ATOM 4934 C CA . GLU B 1 215 ? 14.133 22 -9.508 1 95.62 215 GLU B CA 1
ATOM 4935 C C . GLU B 1 215 ? 13.047 22.906 -10.078 1 95.62 215 GLU B C 1
ATOM 4937 O O . GLU B 1 215 ? 13.039 24.109 -9.812 1 95.62 215 GLU B O 1
ATOM 4942 N N . ILE B 1 216 ? 12.156 22.359 -10.789 1 96.25 216 ILE B N 1
ATOM 4943 C CA . ILE B 1 216 ? 11.25 23.172 -11.586 1 96.25 216 ILE B CA 1
ATOM 4944 C C . ILE B 1 216 ? 9.938 23.391 -10.836 1 96.25 216 ILE B C 1
ATOM 4946 O O . ILE B 1 216 ? 9.266 24.406 -11.023 1 96.25 216 ILE B O 1
ATOM 4950 N N . ILE B 1 217 ? 9.594 22.5 -9.969 1 97.12 217 ILE B N 1
ATOM 4951 C CA . ILE B 1 217 ? 8.258 22.562 -9.375 1 97.12 217 ILE B CA 1
ATOM 4952 C C . ILE B 1 217 ? 8.375 22.734 -7.859 1 97.12 217 ILE B C 1
ATOM 4954 O O . ILE B 1 217 ? 7.941 23.75 -7.312 1 97.12 217 ILE B O 1
ATOM 4958 N N . GLN B 1 218 ? 8.984 21.812 -7.219 1 95.94 218 GLN B N 1
ATOM 4959 C CA . GLN B 1 218 ? 9 21.766 -5.758 1 95.94 218 GLN B CA 1
ATOM 4960 C C . GLN B 1 218 ? 9.648 23.016 -5.18 1 95.94 218 GLN B C 1
ATOM 4962 O O . GLN B 1 218 ? 9.078 23.672 -4.301 1 95.94 218 GLN B O 1
ATOM 4967 N N . LYS B 1 219 ? 10.82 23.375 -5.641 1 96.06 219 LYS B N 1
ATOM 4968 C CA . LYS B 1 219 ? 11.562 24.5 -5.09 1 96.06 219 LYS B CA 1
ATOM 4969 C C . LYS B 1 219 ? 10.781 25.812 -5.25 1 96.06 219 LYS B C 1
ATOM 4971 O O . LYS B 1 219 ? 10.602 26.547 -4.285 1 96.06 219 LYS B O 1
ATOM 4976 N N . PRO B 1 220 ? 10.258 26.094 -6.457 1 97.31 220 PRO B N 1
ATOM 4977 C CA . PRO B 1 220 ? 9.461 27.312 -6.598 1 97.31 220 PRO B CA 1
ATOM 4978 C C . PRO B 1 220 ? 8.203 27.297 -5.727 1 97.31 220 PRO B C 1
ATOM 4980 O O . PRO B 1 220 ? 7.84 28.328 -5.148 1 97.31 220 PRO B O 1
ATOM 4983 N N . LEU B 1 221 ? 7.566 26.203 -5.605 1 96.25 221 LEU B N 1
ATOM 4984 C CA . LEU B 1 221 ? 6.348 26.109 -4.809 1 96.25 221 LEU B CA 1
ATOM 4985 C C . LEU B 1 221 ? 6.648 26.312 -3.328 1 96.25 221 LEU B C 1
ATOM 4987 O O . LEU B 1 221 ? 5.863 26.938 -2.609 1 96.25 221 LEU B O 1
ATOM 4991 N N . LEU B 1 222 ? 7.73 25.719 -2.91 1 96.81 222 LEU B N 1
ATOM 4992 C CA . LEU B 1 222 ? 8.125 25.906 -1.518 1 96.81 222 LEU B CA 1
ATOM 4993 C C . LEU B 1 222 ? 8.469 27.359 -1.236 1 96.81 222 LEU B C 1
ATOM 4995 O O . LEU B 1 222 ? 8.094 27.906 -0.193 1 96.81 222 LEU B O 1
ATOM 4999 N N . LEU B 1 223 ? 9.141 27.953 -2.168 1 96.44 223 LEU B N 1
ATOM 5000 C CA . LEU B 1 223 ? 9.508 29.359 -2.01 1 96.44 223 LEU B CA 1
ATOM 5001 C C . LEU B 1 223 ? 8.266 30.234 -1.882 1 96.44 223 LEU B C 1
ATOM 5003 O O . LEU B 1 223 ? 8.211 31.109 -1.018 1 96.44 223 LEU B O 1
ATOM 5007 N N . ILE B 1 224 ? 7.332 29.969 -2.678 1 97.31 224 ILE B N 1
ATOM 5008 C CA . ILE B 1 224 ? 6.121 30.781 -2.707 1 97.31 224 ILE B CA 1
ATOM 5009 C C . ILE B 1 224 ? 5.223 30.406 -1.531 1 97.31 224 ILE B C 1
ATOM 5011 O O . ILE B 1 224 ? 4.734 31.281 -0.809 1 97.31 224 ILE B O 1
ATOM 5015 N N . GLY B 1 225 ? 5.027 29.141 -1.337 1 97.5 225 GLY B N 1
ATOM 5016 C CA . GLY B 1 225 ? 4.066 28.641 -0.371 1 97.5 225 GLY B CA 1
ATOM 5017 C C . GLY B 1 225 ? 4.477 28.891 1.067 1 97.5 225 GLY B C 1
ATOM 5018 O O . GLY B 1 225 ? 3.627 28.953 1.958 1 97.5 225 GLY B O 1
ATOM 5019 N N . THR B 1 226 ? 5.727 29.016 1.271 1 98 226 THR B N 1
ATOM 5020 C CA . THR B 1 226 ? 6.191 29.25 2.635 1 98 226 THR B CA 1
ATOM 5021 C C . THR B 1 226 ? 6.477 30.734 2.867 1 98 226 THR B C 1
ATOM 5023 O O . THR B 1 226 ? 7.008 31.109 3.912 1 98 226 THR B O 1
ATOM 5026 N N . GLY B 1 227 ? 6.094 31.547 1.926 1 98.19 227 GLY B N 1
ATOM 5027 C CA . GLY B 1 227 ? 6.223 32.969 2.092 1 98.19 227 GLY B CA 1
ATOM 5028 C C . GLY B 1 227 ? 5.102 33.594 2.914 1 98.19 227 GLY B C 1
ATOM 5029 O O . GLY B 1 227 ? 3.99 33.062 2.949 1 98.19 227 GLY B O 1
ATOM 5030 N N . LEU B 1 228 ? 5.41 34.75 3.535 1 98.31 228 LEU B N 1
ATOM 5031 C CA . LEU B 1 228 ? 4.449 35.406 4.406 1 98.31 228 LEU B CA 1
ATOM 5032 C C . LEU B 1 228 ? 3.199 35.812 3.631 1 98.31 228 LEU B C 1
ATOM 5034 O O . LEU B 1 228 ? 2.078 35.594 4.098 1 98.31 228 LEU B O 1
ATOM 5038 N N . PRO B 1 229 ? 3.299 36.312 2.389 1 98.31 229 PRO B N 1
ATOM 5039 C CA . PRO B 1 229 ? 2.084 36.688 1.657 1 98.31 229 PRO B CA 1
ATOM 5040 C C . PRO B 1 229 ? 1.171 35.5 1.395 1 98.31 229 PRO B C 1
ATOM 5042 O O . PRO B 1 229 ? -0.051 35.594 1.527 1 98.31 229 PRO B O 1
ATOM 5045 N N . ALA B 1 230 ? 1.792 34.406 1.008 1 98 230 ALA B N 1
ATOM 5046 C CA . ALA B 1 230 ? 0.999 33.219 0.744 1 98 230 ALA B CA 1
ATOM 5047 C C . ALA B 1 230 ? 0.256 32.75 1.998 1 98 230 ALA B C 1
ATOM 5049 O O . ALA B 1 230 ? -0.899 32.344 1.923 1 98 230 ALA B O 1
ATOM 5050 N N . LEU B 1 231 ? 0.894 32.812 3.115 1 97.94 231 LEU B N 1
ATOM 5051 C CA . LEU B 1 231 ? 0.26 32.438 4.375 1 97.94 231 LEU B CA 1
ATOM 5052 C C . LEU B 1 231 ? -0.911 33.344 4.691 1 97.94 231 LEU B C 1
ATOM 5054 O O . LEU B 1 231 ? -2.01 32.875 5.004 1 97.94 231 LEU B O 1
ATOM 5058 N N . LEU B 1 232 ? -0.672 34.656 4.617 1 98.31 232 LEU B N 1
ATOM 5059 C CA . LEU B 1 232 ? -1.693 35.625 4.988 1 98.31 232 LEU B CA 1
ATOM 5060 C C . LEU B 1 232 ? -2.91 35.5 4.078 1 98.31 232 LEU B C 1
ATOM 5062 O O . LEU B 1 232 ? -4.051 35.5 4.555 1 98.31 232 LEU B O 1
ATOM 5066 N N . ILE B 1 233 ? -2.666 35.344 2.824 1 97.44 233 ILE B N 1
ATOM 5067 C CA . ILE B 1 233 ? -3.748 35.25 1.852 1 97.44 233 ILE B CA 1
ATOM 5068 C C . ILE B 1 233 ? -4.504 33.938 2.037 1 97.44 233 ILE B C 1
ATOM 5070 O O . ILE B 1 233 ? -5.738 33.938 2.062 1 97.44 233 ILE B O 1
ATOM 5074 N N . SER B 1 234 ? -3.779 32.875 2.127 1 97 234 SER B N 1
ATOM 5075 C CA . SER B 1 234 ? -4.418 31.578 2.242 1 97 234 SER B CA 1
ATOM 5076 C C . SER B 1 234 ? -5.234 31.469 3.525 1 97 234 SER B C 1
ATOM 5078 O O . SER B 1 234 ? -6.34 30.922 3.523 1 97 234 SER B O 1
ATOM 5080 N N . GLN B 1 235 ? -4.75 32 4.617 1 97.94 235 GLN B N 1
ATOM 5081 C CA . GLN B 1 235 ? -5.457 31.906 5.891 1 97.94 235 GLN B CA 1
ATOM 5082 C C . GLN B 1 235 ? -6.656 32.844 5.922 1 97.94 235 GLN B C 1
ATOM 5084 O O . GLN B 1 235 ? -7.684 32.531 6.531 1 97.94 235 GLN B O 1
ATOM 5089 N N . GLY B 1 236 ? -6.512 34.031 5.277 1 96.69 236 GLY B N 1
ATOM 5090 C CA . GLY B 1 236 ? -7.676 34.875 5.098 1 96.69 236 GLY B CA 1
ATOM 5091 C C . GLY B 1 236 ? -8.766 34.219 4.262 1 96.69 236 GLY B C 1
ATOM 5092 O O . GLY B 1 236 ? -9.945 34.312 4.598 1 96.69 236 GLY B O 1
ATOM 5093 N N . LEU B 1 237 ? -8.32 33.562 3.264 1 94.62 237 LEU B N 1
ATOM 5094 C CA . LEU B 1 237 ? -9.258 32.875 2.391 1 94.62 237 LEU B CA 1
ATOM 5095 C C . LEU B 1 237 ? -9.945 31.734 3.129 1 94.62 237 LEU B C 1
ATOM 5097 O O . LEU B 1 237 ? -11.148 31.516 2.963 1 94.62 237 LEU B O 1
ATOM 5101 N N . ALA B 1 238 ? -9.203 30.984 3.873 1 95.31 238 ALA B N 1
ATOM 5102 C CA . ALA B 1 238 ? -9.797 29.891 4.648 1 95.31 238 ALA B CA 1
ATOM 5103 C C . ALA B 1 238 ? -10.883 30.406 5.582 1 95.31 238 ALA B C 1
ATOM 5105 O O . ALA B 1 238 ? -11.961 29.828 5.68 1 95.31 238 ALA B O 1
ATOM 5106 N N . GLN B 1 239 ? -10.633 31.516 6.258 1 95.5 239 GLN B N 1
ATOM 5107 C CA . GLN B 1 239 ? -11.594 32.125 7.172 1 95.5 239 GLN B CA 1
ATOM 5108 C C . GLN B 1 239 ? -12.828 32.625 6.418 1 95.5 239 GLN B C 1
ATOM 5110 O O . GLN B 1 239 ? -13.945 32.531 6.918 1 95.5 239 GLN B O 1
ATOM 5115 N N . LEU B 1 240 ? -12.57 33.125 5.305 1 93 240 LEU B N 1
ATOM 5116 C CA . LEU B 1 240 ? -13.672 33.594 4.473 1 93 240 LEU B CA 1
ATOM 5117 C C . LEU B 1 240 ? -14.578 32.438 4.07 1 93 240 LEU B C 1
ATOM 5119 O O . LEU B 1 240 ? -15.805 32.594 4.094 1 93 240 LEU B O 1
ATOM 5123 N N . LEU B 1 241 ? -14.008 31.391 3.729 1 91.81 241 LEU B N 1
ATOM 5124 C CA . LEU B 1 241 ? -14.781 30.234 3.332 1 91.81 241 LEU B CA 1
ATOM 5125 C C . LEU B 1 241 ? -15.57 29.672 4.512 1 91.81 241 LEU B C 1
ATOM 5127 O O . LEU B 1 241 ? -16.75 29.312 4.371 1 91.81 241 LEU B O 1
ATOM 5131 N N . TRP B 1 242 ? -14.938 29.625 5.621 1 91.69 242 TRP B N 1
ATOM 5132 C CA . TRP B 1 242 ? -15.656 29.219 6.82 1 91.69 242 TRP B CA 1
ATOM 5133 C C . TRP B 1 242 ? -16.859 30.125 7.074 1 91.69 242 TRP B C 1
ATOM 5135 O O . TRP B 1 242 ? -17.922 29.672 7.48 1 91.69 242 TRP B O 1
ATOM 5145 N N . PHE B 1 243 ? -16.688 31.344 6.875 1 91.31 243 PHE B N 1
ATOM 5146 C CA . PHE B 1 243 ? -17.734 32.344 7.082 1 91.31 243 PHE B CA 1
ATOM 5147 C C . PHE B 1 243 ? -18.953 32 6.227 1 91.31 243 PHE B C 1
ATOM 5149 O O . PHE B 1 243 ? -20.094 32.219 6.648 1 91.31 243 PHE B O 1
ATOM 5156 N N . PHE B 1 244 ? -18.719 31.422 5.168 1 87.25 244 PHE B N 1
ATOM 5157 C CA . PHE B 1 244 ? -19.812 31.109 4.258 1 87.25 244 PHE B CA 1
ATOM 5158 C C . PHE B 1 244 ? -20.297 29.672 4.461 1 87.25 244 PHE B C 1
ATOM 5160 O O . PHE B 1 244 ? -21.094 29.156 3.678 1 87.25 244 PHE B O 1
ATOM 5167 N N . GLY B 1 245 ? -19.766 29.094 5.391 1 85.06 245 GLY B N 1
ATOM 5168 C CA . GLY B 1 245 ? -20.25 27.781 5.742 1 85.06 245 GLY B CA 1
ATOM 5169 C C . GLY B 1 245 ? -19.516 26.656 5.043 1 85.06 245 GLY B C 1
ATOM 5170 O O . GLY B 1 245 ? -19.938 25.5 5.117 1 85.06 245 GLY B O 1
ATOM 5171 N N . LEU B 1 246 ? -18.469 27.016 4.367 1 87.19 246 LEU B N 1
ATOM 5172 C CA . LEU B 1 246 ? -17.625 26 3.748 1 87.19 246 LEU B CA 1
ATOM 5173 C C . LEU B 1 246 ? -16.422 25.672 4.637 1 87.19 246 LEU B C 1
ATOM 5175 O O . LEU B 1 246 ? -15.977 26.516 5.41 1 87.19 246 LEU B O 1
ATOM 5179 N N . HIS B 1 247 ? -16.016 24.453 4.586 1 88.62 247 HIS B N 1
ATOM 5180 C CA . HIS B 1 247 ? -14.852 24.078 5.383 1 88.62 247 HIS B CA 1
ATOM 5181 C C . HIS B 1 247 ? -13.578 24.672 4.797 1 88.62 247 HIS B C 1
ATOM 5183 O O . HIS B 1 247 ? -12.883 24 4.023 1 88.62 247 HIS B O 1
ATOM 5189 N N . GLY B 1 248 ? -13.25 25.766 5.258 1 90.94 248 GLY B N 1
ATOM 5190 C CA . GLY B 1 248 ? -12.148 26.531 4.699 1 90.94 248 GLY B CA 1
ATOM 5191 C C . GLY B 1 248 ? -10.82 25.812 4.77 1 90.94 248 GLY B C 1
ATOM 5192 O O . GLY B 1 248 ? -10.016 25.891 3.838 1 90.94 248 GLY B O 1
ATOM 5193 N N . ASP B 1 249 ? -10.539 25.109 5.793 1 92.44 249 ASP B N 1
ATOM 5194 C CA . ASP B 1 249 ? -9.258 24.422 5.965 1 92.44 249 ASP B CA 1
ATOM 5195 C C . ASP B 1 249 ? -9.125 23.25 5 1 92.44 249 ASP B C 1
ATOM 5197 O O . ASP B 1 249 ? -8.023 22.938 4.543 1 92.44 249 ASP B O 1
ATOM 5201 N N . GLN B 1 250 ? -10.203 22.641 4.773 1 88 250 GLN B N 1
ATOM 5202 C CA . GLN B 1 250 ? -10.156 21.547 3.82 1 88 250 GLN B CA 1
ATOM 5203 C C . GLN B 1 250 ? -9.883 22.047 2.406 1 88 250 GLN B C 1
ATOM 5205 O O . GLN B 1 250 ? -9.078 21.453 1.677 1 88 250 GLN B O 1
ATOM 5210 N N . ILE B 1 251 ? -10.531 23.109 2.07 1 90.38 251 ILE B N 1
ATOM 5211 C CA . ILE B 1 251 ? -10.438 23.641 0.712 1 90.38 251 ILE B CA 1
ATOM 5212 C C . ILE B 1 251 ? -9.055 24.25 0.494 1 90.38 251 ILE B C 1
ATOM 5214 O O . ILE B 1 251 ? -8.344 23.875 -0.441 1 90.38 251 ILE B O 1
ATOM 5218 N N . VAL B 1 252 ? -8.68 25.125 1.331 1 93.19 252 VAL B N 1
ATOM 5219 C CA . VAL B 1 252 ? -7.391 25.797 1.197 1 93.19 252 VAL B CA 1
ATOM 5220 C C . VAL B 1 252 ? -6.262 24.797 1.484 1 93.19 252 VAL B C 1
ATOM 5222 O O . VAL B 1 252 ? -5.199 24.875 0.862 1 93.19 252 VAL B O 1
ATOM 5225 N N . GLY B 1 253 ? -6.484 23.906 2.355 1 92.81 253 GLY B N 1
ATOM 5226 C CA . GLY B 1 253 ? -5.496 22.922 2.736 1 92.81 253 GLY B CA 1
ATOM 5227 C C . GLY B 1 253 ? -5.121 21.984 1.603 1 92.81 253 GLY B C 1
ATOM 5228 O O . GLY B 1 253 ? -3.98 21.531 1.518 1 92.81 253 GLY B O 1
ATOM 5229 N N . SER B 1 254 ? -6.074 21.672 0.793 1 89.94 254 SER B N 1
ATOM 5230 C CA . SER B 1 254 ? -5.809 20.781 -0.328 1 89.94 254 SER B CA 1
ATOM 5231 C C . SER B 1 254 ? -4.695 21.312 -1.218 1 89.94 254 SER B C 1
ATOM 5233 O O . SER B 1 254 ? -3.943 20.547 -1.817 1 89.94 254 SER B O 1
ATOM 5235 N N . VAL B 1 255 ? -4.562 22.625 -1.23 1 92.56 255 VAL B N 1
ATOM 5236 C CA . VAL B 1 255 ? -3.543 23.266 -2.051 1 92.56 255 VAL B CA 1
ATOM 5237 C C . VAL B 1 255 ? -2.273 23.469 -1.229 1 92.56 255 VAL B C 1
ATOM 5239 O O . VAL B 1 255 ? -1.169 23.188 -1.701 1 92.56 255 VAL B O 1
ATOM 5242 N N . MET B 1 256 ? -2.424 23.844 -0.033 1 95.88 256 MET B N 1
ATOM 5243 C CA . MET B 1 256 ? -1.288 24.312 0.747 1 95.88 256 MET B CA 1
ATOM 5244 C C . MET B 1 256 ? -0.641 23.172 1.526 1 95.88 256 MET B C 1
ATOM 5246 O O . MET B 1 256 ? 0.559 23.219 1.804 1 95.88 256 MET B O 1
ATOM 5250 N N . ASP B 1 257 ? -1.359 22.141 1.867 1 95.06 257 ASP B N 1
ATOM 5251 C CA . ASP B 1 257 ? -0.898 21.109 2.789 1 95.06 257 ASP B CA 1
ATOM 5252 C C . ASP B 1 257 ? 0.34 20.391 2.246 1 95.06 257 ASP B C 1
ATOM 5254 O O . ASP B 1 257 ? 1.325 20.219 2.965 1 95.06 257 ASP B O 1
ATOM 5258 N N . PRO B 1 258 ? 0.333 19.969 1.012 1 95.06 258 PRO B N 1
ATOM 5259 C CA . PRO B 1 258 ? 1.535 19.297 0.513 1 95.06 258 PRO B CA 1
ATOM 5260 C C . PRO B 1 258 ? 2.781 20.172 0.598 1 95.06 258 PRO B C 1
ATOM 5262 O O . PRO B 1 258 ? 3.873 19.672 0.886 1 95.06 258 PRO B O 1
ATOM 5265 N N . ILE B 1 259 ? 2.605 21.422 0.365 1 97.56 259 ILE B N 1
ATOM 5266 C CA . ILE B 1 259 ? 3.715 22.375 0.383 1 97.56 259 ILE B CA 1
ATOM 5267 C C . ILE B 1 259 ? 4.227 22.547 1.812 1 97.56 259 ILE B C 1
ATOM 5269 O O . ILE B 1 259 ? 5.422 22.391 2.072 1 97.56 259 ILE B O 1
ATOM 5273 N N . LEU B 1 260 ? 3.367 22.797 2.672 1 97.81 260 LEU B N 1
ATOM 5274 C CA . LEU B 1 260 ? 3.742 23.109 4.047 1 97.81 260 LEU B CA 1
ATOM 5275 C C . LEU B 1 260 ? 4.219 21.859 4.777 1 97.81 260 LEU B C 1
ATOM 5277 O O . LEU B 1 260 ? 5.098 21.938 5.637 1 97.81 260 LEU B O 1
ATOM 5281 N N . GLN B 1 261 ? 3.615 20.734 4.438 1 95.94 261 GLN B N 1
ATOM 5282 C CA . GLN B 1 261 ? 4.086 19.484 5.012 1 95.94 261 GLN B CA 1
ATOM 5283 C C . GLN B 1 261 ? 5.512 19.172 4.559 1 95.94 261 GLN B C 1
ATOM 5285 O O . GLN B 1 261 ? 6.34 18.734 5.355 1 95.94 261 GLN B O 1
ATOM 5290 N N . THR B 1 262 ? 5.738 19.344 3.305 1 96.25 262 THR B N 1
ATOM 5291 C CA . THR B 1 262 ? 7.09 19.141 2.787 1 96.25 262 THR B CA 1
ATOM 5292 C C . THR B 1 262 ? 8.078 20.047 3.504 1 96.25 262 THR B C 1
ATOM 5294 O O . THR B 1 262 ? 9.164 19.609 3.887 1 96.25 262 THR B O 1
ATOM 5297 N N . ALA B 1 263 ? 7.719 21.297 3.711 1 97.69 263 ALA B N 1
ATOM 5298 C CA . ALA B 1 263 ? 8.562 22.234 4.441 1 97.69 263 ALA B CA 1
ATOM 5299 C C . ALA B 1 263 ? 8.828 21.75 5.863 1 97.69 263 ALA B C 1
ATOM 5301 O O . ALA B 1 263 ? 9.953 21.844 6.363 1 97.69 263 ALA B O 1
ATOM 5302 N N . GLY B 1 264 ? 7.77 21.266 6.496 1 96.81 264 GLY B N 1
ATOM 5303 C CA . GLY B 1 264 ? 7.926 20.719 7.836 1 96.81 264 GLY B CA 1
ATOM 5304 C C . GLY B 1 264 ? 8.883 19.547 7.895 1 96.81 264 GLY B C 1
ATOM 5305 O O . GLY B 1 264 ? 9.688 19.438 8.828 1 96.81 264 GLY B O 1
ATOM 5306 N N . MET B 1 265 ? 8.805 18.734 6.938 1 93.75 265 MET B N 1
ATOM 5307 C CA . MET B 1 265 ? 9.68 17.578 6.891 1 93.75 265 MET B CA 1
ATOM 5308 C C . MET B 1 265 ? 11.125 17.984 6.656 1 93.75 265 MET B C 1
ATOM 5310 O O . MET B 1 265 ? 12.047 17.359 7.195 1 93.75 265 MET B O 1
ATOM 5314 N N . GLU B 1 266 ? 11.344 18.953 5.84 1 94.69 266 GLU B N 1
ATOM 5315 C CA . GLU B 1 266 ? 12.695 19.469 5.641 1 94.69 266 GLU B CA 1
ATOM 5316 C C . GLU B 1 266 ? 13.242 20.078 6.93 1 94.69 266 GLU B C 1
ATOM 5318 O O . GLU B 1 266 ? 14.43 19.938 7.238 1 94.69 266 GLU B O 1
ATOM 5323 N N . ASN B 1 267 ? 12.375 20.766 7.645 1 96.62 267 ASN B N 1
ATOM 5324 C CA . ASN B 1 267 ? 12.773 21.266 8.961 1 96.62 267 ASN B CA 1
ATOM 5325 C C . ASN B 1 267 ? 13.203 20.141 9.883 1 96.62 267 ASN B C 1
ATOM 5327 O O . ASN B 1 267 ? 14.219 20.25 10.57 1 96.62 267 ASN B O 1
ATOM 5331 N N . LEU B 1 268 ? 12.43 19.156 9.852 1 93.25 268 LEU B N 1
ATOM 5332 C CA . LEU B 1 268 ? 12.727 18.031 10.734 1 93.25 268 LEU B CA 1
ATOM 5333 C C . LEU B 1 268 ? 14.062 17.406 10.383 1 93.25 268 LEU B C 1
ATOM 5335 O O . LEU B 1 268 ? 14.852 17.062 11.266 1 93.25 268 LEU B O 1
ATOM 5339 N N . SER B 1 269 ? 14.258 17.172 9.094 1 89.75 269 SER B N 1
ATOM 5340 C CA . SER B 1 269 ? 15.516 16.609 8.625 1 89.75 269 SER B CA 1
ATOM 5341 C C . SER B 1 269 ? 16.703 17.469 9.062 1 89.75 269 SER B C 1
ATOM 5343 O O . SER B 1 269 ? 17.703 16.938 9.555 1 89.75 269 SER B O 1
ATOM 5345 N N . ALA B 1 270 ? 16.625 18.734 8.898 1 93.44 270 ALA B N 1
ATOM 5346 C CA . ALA B 1 270 ? 17.688 19.656 9.305 1 93.44 270 ALA B CA 1
ATOM 5347 C C . ALA B 1 270 ? 17.875 19.641 10.82 1 93.44 270 ALA B C 1
ATOM 5349 O O . ALA B 1 270 ? 19 19.609 11.305 1 93.44 270 ALA B O 1
ATOM 5350 N N . TYR B 1 271 ? 16.781 19.625 11.461 1 91.5 271 TYR B N 1
ATOM 5351 C CA . TYR B 1 271 ? 16.797 19.656 12.922 1 91.5 271 TYR B CA 1
ATOM 5352 C C . TYR B 1 271 ? 17.484 18.406 13.477 1 91.5 271 TYR B C 1
ATOM 5354 O O . TYR B 1 271 ? 18.328 18.5 14.367 1 91.5 271 TYR B O 1
ATOM 5362 N N . THR B 1 272 ? 17.141 17.297 12.984 1 85.75 272 THR B N 1
ATOM 5363 C CA . THR B 1 272 ? 17.703 16.031 13.445 1 85.75 272 THR B CA 1
ATOM 5364 C C . THR B 1 272 ? 19.188 15.922 13.102 1 85.75 272 THR B C 1
ATOM 5366 O O . THR B 1 272 ? 19.953 15.273 13.812 1 85.75 272 THR B O 1
ATOM 5369 N N . ALA B 1 273 ? 19.562 16.547 12.031 1 86.81 273 ALA B N 1
ATOM 5370 C CA . ALA B 1 273 ? 20.953 16.562 11.602 1 86.81 273 ALA B CA 1
ATOM 5371 C C . ALA B 1 273 ? 21.75 17.594 12.383 1 86.81 273 ALA B C 1
ATOM 5373 O O . ALA B 1 273 ? 22.984 17.656 12.258 1 86.81 273 ALA B O 1
ATOM 5374 N N . GLY B 1 274 ? 21.047 18.406 13.156 1 89.25 274 GLY B N 1
ATOM 5375 C CA . GLY B 1 274 ? 21.719 19.453 13.914 1 89.25 274 GLY B CA 1
ATOM 5376 C C . GLY B 1 274 ? 21.969 20.703 13.102 1 89.25 274 GLY B C 1
ATOM 5377 O O . GLY B 1 274 ? 22.766 21.562 13.5 1 89.25 274 GLY B O 1
ATOM 5378 N N . ASP B 1 275 ? 21.312 20.781 12.008 1 94.06 275 ASP B N 1
ATOM 5379 C CA . ASP B 1 275 ? 21.453 21.938 11.133 1 94.06 275 ASP B CA 1
ATOM 5380 C C . ASP B 1 275 ? 20.391 23 11.438 1 94.06 275 ASP B C 1
ATOM 5382 O O . ASP B 1 275 ? 19.453 22.734 12.172 1 94.06 275 ASP B O 1
ATOM 5386 N N . ALA B 1 276 ? 20.656 24.172 10.875 1 94.88 276 ALA B N 1
ATOM 5387 C CA . ALA B 1 276 ? 19.641 25.219 10.992 1 94.88 276 ALA B CA 1
ATOM 5388 C C . ALA B 1 276 ? 18.375 24.844 10.211 1 94.88 276 ALA B C 1
ATOM 5390 O O . ALA B 1 276 ? 18.453 24.344 9.086 1 94.88 276 ALA B O 1
ATOM 5391 N N . VAL B 1 277 ? 17.25 25.109 10.852 1 96.38 277 VAL B N 1
ATOM 5392 C CA . VAL B 1 277 ? 15.977 24.797 10.219 1 96.38 277 VAL B CA 1
ATOM 5393 C C . VAL B 1 277 ? 15.664 25.844 9.148 1 96.38 277 VAL B C 1
ATOM 5395 O O . VAL B 1 277 ? 15.758 27.047 9.398 1 96.38 277 VAL B O 1
ATOM 5398 N N . PRO B 1 278 ? 15.25 25.422 8.008 1 96.81 278 PRO B N 1
ATOM 5399 C CA . PRO B 1 278 ? 15.219 26.359 6.867 1 96.81 278 PRO B CA 1
ATOM 5400 C C . PRO B 1 278 ? 13.922 27.156 6.805 1 96.81 278 PRO B C 1
ATOM 5402 O O . PRO B 1 278 ? 13.898 28.25 6.219 1 96.81 278 PRO B O 1
ATOM 5405 N N . TYR B 1 279 ? 12.812 26.672 7.363 1 98.31 279 TYR B N 1
ATOM 5406 C CA . TYR B 1 279 ? 11.531 27.312 7.082 1 98.31 279 TYR B CA 1
ATOM 5407 C C . TYR B 1 279 ? 10.867 27.797 8.367 1 98.31 279 TYR B C 1
ATOM 5409 O O . TYR B 1 279 ? 10.797 27.047 9.352 1 98.31 279 TYR B O 1
ATOM 5417 N N . ILE B 1 280 ? 10.336 29 8.352 1 98.69 280 ILE B N 1
ATOM 5418 C CA . ILE B 1 280 ? 9.5 29.516 9.43 1 98.69 280 ILE B CA 1
ATOM 5419 C C . ILE B 1 280 ? 8.078 28.969 9.281 1 98.69 280 ILE B C 1
ATOM 5421 O O . ILE B 1 280 ? 7.535 28.391 10.227 1 98.69 280 ILE B O 1
ATOM 5425 N N . ILE B 1 281 ? 7.582 29.172 8.039 1 98.75 281 ILE B N 1
ATOM 5426 C CA . ILE B 1 281 ? 6.195 28.797 7.773 1 98.75 281 ILE B CA 1
ATOM 5427 C C . ILE B 1 281 ? 6.129 27.344 7.301 1 98.75 281 ILE B C 1
ATOM 5429 O O . ILE B 1 281 ? 6.641 27.016 6.227 1 98.75 281 ILE B O 1
ATOM 5433 N N . THR B 1 282 ? 5.602 26.484 8.094 1 98.19 282 THR B N 1
ATOM 5434 C CA . THR B 1 282 ? 5.398 25.062 7.844 1 98.19 282 THR B CA 1
ATOM 5435 C C . THR B 1 282 ? 3.98 24.641 8.219 1 98.19 2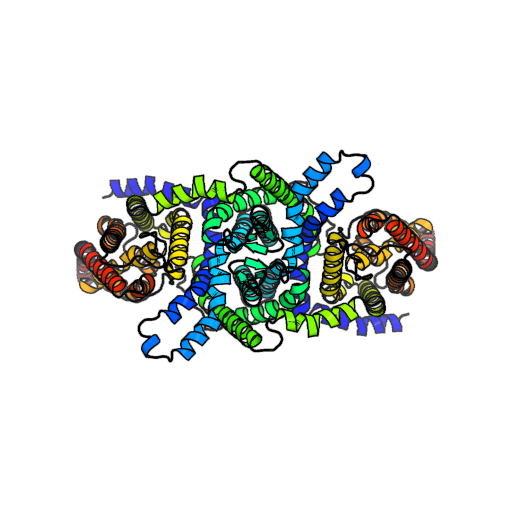82 THR B C 1
ATOM 5437 O O . THR B 1 282 ? 3.152 25.484 8.578 1 98.19 282 THR B O 1
ATOM 5440 N N . ASP B 1 283 ? 3.689 23.406 8.047 1 96.62 283 ASP B N 1
ATOM 5441 C CA . ASP B 1 283 ? 2.375 22.891 8.43 1 96.62 283 ASP B CA 1
ATOM 5442 C C . ASP B 1 283 ? 2.137 23.047 9.93 1 96.62 283 ASP B C 1
ATOM 5444 O O . ASP B 1 283 ? 1.024 23.359 10.359 1 96.62 283 ASP B O 1
ATOM 5448 N N . GLN B 1 284 ? 3.129 22.844 10.719 1 97.06 284 GLN B N 1
ATOM 5449 C CA . GLN B 1 284 ? 3 23 12.164 1 97.06 284 GLN B CA 1
ATOM 5450 C C . GLN B 1 284 ? 2.768 24.453 12.555 1 97.06 284 GLN B C 1
ATOM 5452 O O . GLN B 1 284 ? 2.01 24.734 13.477 1 97.06 284 GLN B O 1
ATOM 5457 N N . PHE B 1 285 ? 3.488 25.312 11.867 1 98.5 285 PHE B N 1
ATOM 5458 C CA . PHE B 1 285 ? 3.252 26.734 12.039 1 98.5 285 PHE B CA 1
ATOM 5459 C C . PHE B 1 285 ? 1.781 27.078 11.82 1 98.5 285 PHE B C 1
ATOM 5461 O O . PHE B 1 285 ? 1.146 27.688 12.68 1 98.5 285 PHE B O 1
ATOM 5468 N N . ARG B 1 286 ? 1.31 26.672 10.742 1 97.88 286 ARG B N 1
ATOM 5469 C CA . ARG B 1 286 ? -0.07 26.969 10.375 1 97.88 286 ARG B CA 1
ATOM 5470 C C . ARG B 1 286 ? -1.05 26.297 11.328 1 97.88 286 ARG B C 1
ATOM 5472 O O . ARG B 1 286 ? -1.968 26.938 11.844 1 97.88 286 ARG B O 1
ATOM 5479 N N . ALA B 1 287 ? -0.887 25.078 11.609 1 96.62 287 ALA B N 1
ATOM 5480 C CA . ALA B 1 287 ? -1.833 24.25 12.344 1 96.62 287 ALA B CA 1
ATOM 5481 C C . ALA B 1 287 ? -1.867 24.641 13.82 1 96.62 287 ALA B C 1
ATOM 5483 O O . ALA B 1 287 ? -2.926 24.609 14.453 1 96.62 287 ALA B O 1
ATOM 5484 N N . LEU B 1 288 ? -0.732 25.031 14.336 1 97.69 288 LEU B N 1
ATOM 5485 C CA . LEU B 1 288 ? -0.652 25.125 15.789 1 97.69 288 LEU B CA 1
ATOM 5486 C C . LEU B 1 288 ? -0.623 26.594 16.234 1 97.69 288 LEU B C 1
ATOM 5488 O O . LEU B 1 288 ? -0.895 26.891 17.391 1 97.69 288 LEU B O 1
ATOM 5492 N N . PHE B 1 289 ? -0.31 27.438 15.391 1 98.56 289 PHE B N 1
ATOM 5493 C CA . PHE B 1 289 ? -0.231 28.828 15.789 1 98.56 289 PHE B CA 1
ATOM 5494 C C . PHE B 1 289 ? -1.333 29.656 15.125 1 98.56 289 PHE B C 1
ATOM 5496 O O . PHE B 1 289 ? -1.903 30.547 15.742 1 98.56 289 PHE B O 1
ATOM 5503 N N . VAL B 1 290 ? -1.639 29.297 13.93 1 98.25 290 VAL B N 1
ATOM 5504 C CA . VAL B 1 290 ? -2.539 30.141 13.141 1 98.25 290 VAL B CA 1
ATOM 5505 C C . VAL B 1 290 ? -3.973 29.625 13.289 1 98.25 290 VAL B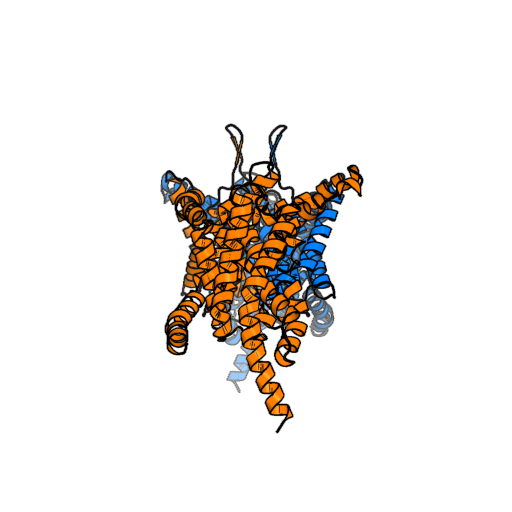 C 1
ATOM 5507 O O . VAL B 1 290 ? -4.891 30.406 13.547 1 98.25 290 VAL B O 1
ATOM 5510 N N . MET B 1 291 ? -4.152 28.375 13.203 1 96.19 291 MET B N 1
ATOM 5511 C CA . MET B 1 291 ? -5.48 27.781 13.133 1 96.19 291 MET B CA 1
ATOM 5512 C C . MET B 1 291 ? -6.16 27.797 14.5 1 96.19 291 MET B C 1
ATOM 5514 O O . MET B 1 291 ? -7.348 27.5 14.609 1 96.19 291 MET B O 1
ATOM 5518 N N . ILE B 1 292 ? -5.539 28.266 15.523 1 96.31 292 ILE B N 1
ATOM 5519 C CA . ILE B 1 292 ? -6.141 28.266 16.859 1 96.31 292 ILE B CA 1
ATOM 5520 C C . ILE B 1 292 ? -6.859 29.594 17.094 1 96.31 292 ILE B C 1
ATOM 5522 O O . ILE B 1 292 ? -7.367 29.844 18.188 1 96.31 292 ILE B O 1
ATOM 5526 N N . ALA B 1 293 ? -6.961 30.391 16.109 1 95.12 293 ALA B N 1
ATOM 5527 C CA . ALA B 1 293 ? -7.496 31.75 16.234 1 95.12 293 ALA B CA 1
ATOM 5528 C C . ALA B 1 293 ? -8.945 31.719 16.688 1 95.12 293 ALA B C 1
ATOM 5530 O O . ALA B 1 293 ? -9.398 32.625 17.391 1 95.12 293 ALA B O 1
ATOM 5531 N N . PHE B 1 294 ? -9.711 30.734 16.328 1 93.81 294 PHE B N 1
ATOM 5532 C CA . PHE B 1 294 ? -11.125 30.672 16.672 1 93.81 294 PHE B CA 1
ATOM 5533 C C . PHE B 1 294 ? -11.305 30.547 18.188 1 93.81 294 PHE B C 1
ATOM 5535 O O . PHE B 1 294 ? -12.367 30.891 18.719 1 93.81 294 PHE B O 1
ATOM 5542 N N . MET B 1 295 ? -10.297 30.047 18.859 1 95.88 295 MET B N 1
ATOM 5543 C CA . MET B 1 295 ? -10.359 29.922 20.312 1 95.88 295 MET B CA 1
ATOM 5544 C C . MET B 1 295 ? -10.508 31.297 20.969 1 95.88 295 MET B C 1
ATOM 5546 O O . MET B 1 295 ? -11.125 31.422 22.031 1 95.88 295 MET B O 1
ATOM 5550 N N . SER B 1 296 ? -9.953 32.281 20.406 1 96.94 296 SER B N 1
ATOM 5551 C CA . SER B 1 296 ? -10.055 33.656 20.922 1 96.94 296 SER B CA 1
ATOM 5552 C C . SER B 1 296 ? -11.508 34.125 20.938 1 96.94 296 SER B C 1
ATOM 5554 O O . SER B 1 296 ? -11.906 34.875 21.828 1 96.94 296 SER B O 1
ATOM 5556 N N . LEU B 1 297 ? -12.234 33.719 19.922 1 96 297 LEU B N 1
ATOM 5557 C CA . LEU B 1 297 ? -13.656 34.031 19.891 1 96 297 LEU B CA 1
ATOM 5558 C C . LEU B 1 297 ? -14.391 33.438 21.078 1 96 297 LEU B C 1
ATOM 5560 O O . LEU B 1 297 ? -15.188 34.125 21.719 1 96 297 LEU B O 1
ATOM 5564 N N . VAL B 1 298 ? -14.102 32.188 21.344 1 95.75 298 VAL B N 1
ATOM 5565 C CA . VAL B 1 298 ? -14.75 31.5 22.453 1 95.75 298 VAL B CA 1
ATOM 5566 C C . VAL B 1 298 ? -14.406 32.188 23.766 1 95.75 298 VAL B C 1
ATOM 5568 O O . VAL B 1 298 ? -15.281 32.406 24.609 1 95.75 298 VAL B O 1
ATOM 5571 N N . ILE B 1 299 ? -13.164 32.531 23.969 1 96.56 299 ILE B N 1
ATOM 5572 C CA . ILE B 1 299 ? -12.719 33.188 25.188 1 96.56 299 ILE B CA 1
ATOM 5573 C C . ILE B 1 299 ? -13.391 34.562 25.297 1 96.56 299 ILE B C 1
ATOM 5575 O O . ILE B 1 299 ? -13.852 34.938 26.375 1 96.56 299 ILE B O 1
ATOM 5579 N N . ALA B 1 300 ? -13.469 35.281 24.219 1 96.75 300 ALA B N 1
ATOM 5580 C CA . ALA B 1 300 ? -14.117 36.594 24.219 1 96.75 300 ALA B CA 1
ATOM 5581 C C . ALA B 1 300 ? -15.586 36.469 24.641 1 96.75 300 ALA B C 1
ATOM 5583 O O . ALA B 1 300 ? -16.078 37.281 25.422 1 96.75 300 ALA B O 1
ATOM 5584 N N . ILE B 1 301 ? -16.266 35.531 24.109 1 95.25 301 ILE B N 1
ATOM 5585 C CA . ILE B 1 301 ? -17.656 35.312 24.438 1 95.25 301 ILE B CA 1
ATOM 5586 C C . ILE B 1 301 ? -17.812 35.031 25.922 1 95.25 301 ILE B C 1
ATOM 5588 O O . ILE B 1 301 ? -18.688 35.594 26.578 1 95.25 301 ILE B O 1
ATOM 5592 N N . LEU B 1 302 ? -16.969 34.25 26.453 1 95.31 302 LEU B N 1
ATOM 5593 C CA . LEU B 1 302 ? -17.062 33.875 27.859 1 95.31 302 LEU B CA 1
ATOM 5594 C C . LEU B 1 302 ? -16.75 35.062 28.781 1 95.31 302 LEU B C 1
ATOM 5596 O O . LEU B 1 302 ? -17.281 35.125 29.891 1 95.31 302 LEU B O 1
ATOM 5600 N N . ILE B 1 303 ? -15.977 35.906 28.312 1 96.38 303 ILE B N 1
ATOM 5601 C CA . ILE B 1 303 ? -15.531 37.031 29.141 1 96.38 303 ILE B CA 1
ATOM 5602 C C . ILE B 1 303 ? -16.609 38.094 29.156 1 96.38 303 ILE B C 1
ATOM 5604 O O . ILE B 1 303 ? -16.906 38.688 30.219 1 96.38 303 ILE B O 1
ATOM 5608 N N . VAL B 1 304 ? -17.297 38.344 28.062 1 95.88 304 VAL B N 1
ATOM 5609 C CA . VAL B 1 304 ? -18.047 39.594 28 1 95.88 304 VAL B CA 1
ATOM 5610 C C . VAL B 1 304 ? -19.547 39.312 27.891 1 95.88 304 VAL B C 1
ATOM 5612 O O . VAL B 1 304 ? -20.375 40.188 28.141 1 95.88 304 VAL B O 1
ATOM 5615 N N . SER B 1 305 ? -19.906 38.156 27.469 1 93.75 305 SER B N 1
ATOM 5616 C CA . SER B 1 305 ? -21.297 37.875 27.125 1 93.75 305 SER B CA 1
ATOM 5617 C C . SER B 1 305 ? -22.203 37.969 28.359 1 93.75 305 SER B C 1
ATOM 5619 O O . SER B 1 305 ? -21.844 37.469 29.438 1 93.75 305 SER B O 1
ATOM 5621 N N . LYS B 1 306 ? -23.359 38.562 28.172 1 94.38 306 LYS B N 1
ATOM 5622 C CA . LYS B 1 306 ? -24.375 38.688 29.203 1 94.38 306 LYS B CA 1
ATOM 5623 C C . LYS B 1 306 ? -25.641 37.938 28.812 1 94.38 306 LYS B C 1
ATOM 5625 O O . LYS B 1 306 ? -26.422 37.5 29.672 1 94.38 306 LYS B O 1
ATOM 5630 N N . SER B 1 307 ? -25.891 37.844 27.578 1 94.12 307 SER B N 1
ATOM 5631 C CA . SER B 1 307 ? -27.062 37.125 27.078 1 94.12 307 SER B CA 1
ATOM 5632 C C . SER B 1 307 ? -26.938 35.625 27.328 1 94.12 307 SER B C 1
ATOM 5634 O O . SER B 1 307 ? -25.844 35.062 27.25 1 94.12 307 SER B O 1
ATOM 5636 N N . ASN B 1 308 ? -28.078 34.938 27.609 1 93.38 308 ASN B N 1
ATOM 5637 C CA . ASN B 1 308 ? -28.109 33.5 27.812 1 93.38 308 ASN B CA 1
ATOM 5638 C C . ASN B 1 308 ? -27.719 32.75 26.547 1 93.38 308 ASN B C 1
ATOM 5640 O O . ASN B 1 308 ? -27.078 31.703 26.625 1 93.38 308 ASN B O 1
ATOM 5644 N N . ARG B 1 309 ? -28.078 33.312 25.516 1 91.06 309 ARG B N 1
ATOM 5645 C CA . ARG B 1 309 ? -27.812 32.688 24.219 1 91.06 309 ARG B CA 1
ATOM 5646 C C . ARG B 1 309 ? -26.312 32.594 23.969 1 91.06 309 ARG B C 1
ATOM 5648 O O . ARG B 1 309 ? -25.797 31.5 23.672 1 91.06 309 ARG B O 1
ATOM 5655 N N . LEU B 1 310 ? -25.625 33.625 24.047 1 91.88 310 LEU B N 1
ATOM 5656 C CA . LEU B 1 310 ? -24.203 33.625 23.766 1 91.88 310 LEU B CA 1
ATOM 5657 C C . LEU B 1 310 ? -23.422 32.906 24.859 1 91.88 310 LEU B C 1
ATOM 5659 O O . LEU B 1 310 ? -22.422 32.25 24.578 1 91.88 310 LEU B O 1
ATOM 5663 N N . LYS B 1 311 ? -23.812 33.062 26.047 1 92.5 311 LYS B N 1
ATOM 5664 C CA . LYS B 1 311 ? -23.172 32.312 27.141 1 92.5 311 LYS B CA 1
ATOM 5665 C C . LYS B 1 311 ? -23.297 30.812 26.938 1 92.5 311 LYS B C 1
ATOM 5667 O O . LYS B 1 311 ? -22.344 30.078 27.188 1 92.5 311 LYS B O 1
ATOM 5672 N N . GLY B 1 312 ? -24.531 30.422 26.578 1 91.06 312 GLY B N 1
ATOM 5673 C CA . GLY B 1 312 ? -24.734 29.016 26.297 1 91.06 312 GLY B CA 1
ATOM 5674 C C . GLY B 1 312 ? -23.812 28.469 25.219 1 91.06 312 GLY B C 1
ATOM 5675 O O . GLY B 1 312 ? -23.25 27.391 25.359 1 91.06 312 GLY B O 1
ATOM 5676 N N . VAL B 1 313 ? -23.656 29.234 24.188 1 89.06 313 VAL B N 1
ATOM 5677 C CA . VAL B 1 313 ? -22.797 28.859 23.078 1 89.06 313 VAL B CA 1
ATOM 5678 C C . VAL B 1 313 ? -21.344 28.766 23.562 1 89.06 313 VAL B C 1
ATOM 5680 O O . VAL B 1 313 ? -20.641 27.828 23.234 1 89.06 313 VAL B O 1
ATOM 5683 N N . GLY B 1 314 ? -20.891 29.75 24.266 1 90.31 314 GLY B N 1
ATOM 5684 C CA . GLY B 1 314 ? -19.531 29.766 24.812 1 90.31 314 GLY B CA 1
ATOM 5685 C C . GLY B 1 314 ? -19.234 28.562 25.672 1 90.31 314 GLY B C 1
ATOM 5686 O O . GLY B 1 314 ? -18.156 27.969 25.562 1 90.31 314 GLY B O 1
ATOM 5687 N N . LYS B 1 315 ? -20.125 28.219 26.469 1 91.38 315 LYS B N 1
ATOM 5688 C CA . LYS B 1 315 ? -19.938 27.094 27.391 1 91.38 315 LYS B CA 1
ATOM 5689 C C . LYS B 1 315 ? -19.797 25.781 26.641 1 91.38 315 LYS B C 1
ATOM 5691 O O . LYS B 1 315 ? -18.969 24.938 26.984 1 91.38 315 LYS B O 1
ATOM 5696 N N . VAL B 1 316 ? -20.547 25.656 25.688 1 89.25 316 VAL B N 1
ATOM 5697 C CA . VAL B 1 316 ? -20.547 24.422 24.922 1 89.25 316 VAL B CA 1
ATOM 5698 C C . VAL B 1 316 ? -19.312 24.344 24.031 1 89.25 316 VAL B C 1
ATOM 5700 O O . VAL B 1 316 ? -18.766 23.266 23.797 1 89.25 316 VAL B O 1
ATOM 5703 N N . ALA B 1 317 ? -18.781 25.469 23.656 1 92.06 317 ALA B N 1
ATOM 5704 C CA . ALA B 1 317 ? -17.688 25.531 22.672 1 92.06 317 ALA B CA 1
ATOM 5705 C C . ALA B 1 317 ? -16.328 25.453 23.375 1 92.06 317 ALA B C 1
ATOM 5707 O O . ALA B 1 317 ? -15.312 25.203 22.734 1 92.06 317 ALA B O 1
ATOM 5708 N N . VAL B 1 318 ? -16.281 25.594 24.672 1 92.12 318 VAL B N 1
ATOM 5709 C CA . VAL B 1 318 ? -15.031 25.688 25.406 1 92.12 318 VAL B CA 1
ATOM 5710 C C . VAL B 1 318 ? -14.227 24.391 25.234 1 92.12 318 VAL B C 1
ATOM 5712 O O . VAL B 1 318 ? -13.039 24.438 24.922 1 92.12 318 VAL B O 1
ATOM 5715 N N . LEU B 1 319 ? -14.883 23.328 25.438 1 90.62 319 LEU B N 1
ATOM 5716 C CA . LEU B 1 319 ? -14.18 22.047 25.391 1 90.62 319 LEU B CA 1
ATOM 5717 C C . LEU B 1 319 ? -13.664 21.766 23.984 1 90.62 319 LEU B C 1
ATOM 5719 O O . LEU B 1 319 ? -12.469 21.5 23.797 1 90.62 319 LEU B O 1
ATOM 5723 N N . PRO B 1 320 ? -14.477 21.797 22.938 1 91.19 320 PRO B N 1
ATOM 5724 C CA . PRO B 1 320 ? -13.969 21.594 21.578 1 91.19 320 PRO B CA 1
ATOM 5725 C C . PRO B 1 320 ? -12.867 22.594 21.203 1 91.19 320 PRO B C 1
ATOM 5727 O O . PRO B 1 320 ? -11.898 22.219 20.531 1 91.19 320 PRO B O 1
ATOM 5730 N N . ALA B 1 321 ? -12.992 23.781 21.625 1 92.5 321 ALA B N 1
ATOM 5731 C CA . ALA B 1 321 ? -12.008 24.812 21.297 1 92.5 321 ALA B CA 1
ATOM 5732 C C . ALA B 1 321 ? -10.664 24.516 21.953 1 92.5 321 ALA B C 1
ATOM 5734 O O . ALA B 1 321 ? -9.609 24.781 21.359 1 92.5 321 ALA B O 1
ATOM 5735 N N . THR B 1 322 ? -10.703 23.984 23.109 1 93.25 322 THR B N 1
ATOM 5736 C CA . THR B 1 322 ? -9.469 23.625 23.797 1 93.25 322 THR B CA 1
ATOM 5737 C C . THR B 1 322 ? -8.68 22.594 22.984 1 93.25 322 THR B C 1
ATOM 5739 O O . THR B 1 322 ? -7.449 22.641 22.953 1 93.25 322 THR B O 1
ATOM 5742 N N . PHE B 1 323 ? -9.43 21.766 22.266 1 92 323 PHE B N 1
ATOM 5743 C CA . PHE B 1 323 ? -8.781 20.719 21.469 1 92 323 PHE B CA 1
ATOM 5744 C C . PHE B 1 323 ? -8.758 21.094 20 1 92 323 PHE B C 1
ATOM 5746 O O . PHE B 1 323 ? -8.625 20.234 19.125 1 92 323 PHE B O 1
ATOM 5753 N N . CYS B 1 324 ? -8.969 22.359 19.719 1 92.19 324 CYS B N 1
ATOM 5754 C CA . CYS B 1 324 ? -8.789 22.969 18.406 1 92.19 324 CYS B CA 1
ATOM 5755 C C . CYS B 1 324 ? -9.781 22.375 17.406 1 92.19 324 CYS B C 1
ATOM 5757 O O . CYS B 1 324 ? -9.445 22.203 16.234 1 92.19 324 CYS B O 1
ATOM 5759 N N . ILE B 1 325 ? -10.922 22.047 17.938 1 90.31 325 ILE B N 1
ATOM 5760 C CA . ILE B 1 325 ? -12.023 21.641 17.062 1 90.31 325 ILE B CA 1
ATOM 5761 C C . ILE B 1 325 ? -12.914 22.844 16.766 1 90.31 325 ILE B C 1
ATOM 5763 O O . ILE B 1 325 ? -13.547 23.406 17.672 1 90.31 325 ILE B O 1
ATOM 5767 N N . SER B 1 326 ? -13.031 23.172 15.547 1 89.25 326 SER B N 1
ATOM 5768 C CA . SER B 1 326 ? -13.617 24.453 15.172 1 89.25 326 SER B CA 1
ATOM 5769 C C . SER B 1 326 ? -15.094 24.312 14.844 1 89.25 326 SER B C 1
ATOM 5771 O O . SER B 1 326 ? -15.852 25.281 14.938 1 89.25 326 SER B O 1
ATOM 5773 N N . GLU B 1 327 ? -15.539 23.188 14.508 1 86.56 327 GLU B N 1
ATOM 5774 C CA . GLU B 1 327 ? -16.875 23 13.938 1 86.56 327 GLU B CA 1
ATOM 5775 C C . GLU B 1 327 ? -17.953 23.438 14.906 1 86.56 327 GLU B C 1
ATOM 5777 O O . GLU B 1 327 ? -18.875 24.172 14.531 1 86.56 327 GLU B O 1
ATOM 5782 N N . PRO B 1 328 ? -17.859 23.047 16.172 1 83.81 328 PRO B N 1
ATOM 5783 C CA . PRO B 1 328 ? -18.891 23.516 17.094 1 83.81 328 PRO B CA 1
ATOM 5784 C C . PRO B 1 328 ? -18.906 25.031 17.266 1 83.81 328 PRO B C 1
ATOM 5786 O O . PRO B 1 328 ? -19.969 25.625 17.484 1 83.81 328 PRO B O 1
ATOM 5789 N N . VAL B 1 329 ? -17.797 25.641 17.125 1 84.81 329 VAL B N 1
ATOM 5790 C CA . VAL B 1 329 ? -17.688 27.094 17.266 1 84.81 329 VAL B CA 1
ATOM 5791 C C . VAL B 1 329 ? -18.234 27.781 16.016 1 84.81 329 VAL B C 1
ATOM 5793 O O . VAL B 1 329 ? -19 28.75 16.125 1 84.81 329 VAL B O 1
ATOM 5796 N N . VAL B 1 330 ? -17.844 27.281 14.867 1 88 330 VAL B N 1
ATOM 5797 C CA . VAL B 1 330 ? -18.188 27.906 13.594 1 88 330 VAL B CA 1
ATOM 5798 C C . VAL B 1 330 ? -19.688 27.734 13.328 1 88 330 VAL B C 1
ATOM 5800 O O . VAL B 1 330 ? -20.375 28.672 12.922 1 88 330 VAL B O 1
ATOM 5803 N N . PHE B 1 331 ? -20.156 26.578 13.664 1 82.69 331 PHE B N 1
ATOM 5804 C CA . PHE B 1 331 ? -21.531 26.281 13.32 1 82.69 331 PHE B CA 1
ATOM 5805 C C . PHE B 1 331 ? -22.453 26.562 14.492 1 82.69 331 PHE B C 1
ATOM 5807 O O . PHE B 1 331 ? -23.656 26.797 14.305 1 82.69 331 PHE B O 1
ATOM 5814 N N . GLY B 1 332 ? -21.922 26.484 15.641 1 75.31 332 GLY B N 1
ATOM 5815 C CA . GLY B 1 332 ? -22.719 26.766 16.828 1 75.31 332 GLY B CA 1
ATOM 5816 C C . GLY B 1 332 ? -22.781 28.234 17.188 1 75.31 332 GLY B C 1
ATOM 5817 O O . GLY B 1 332 ? -23.828 28.734 17.594 1 75.31 332 GLY B O 1
ATOM 5818 N N . ALA B 1 333 ? -21.594 28.719 17.062 1 67.06 333 ALA B N 1
ATOM 5819 C CA . ALA B 1 333 ? -21.547 30.172 17.266 1 67.06 333 ALA B CA 1
ATOM 5820 C C . ALA B 1 333 ? -21.953 30.922 16 1 67.06 333 ALA B C 1
ATOM 5822 O O . ALA B 1 333 ? -21.922 30.359 14.906 1 67.06 333 ALA B O 1
ATOM 5823 N N . PRO B 1 334 ? -22.5 32.094 16.219 1 74.12 334 PRO B N 1
ATOM 5824 C CA . PRO B 1 334 ? -23.031 32.75 15.016 1 74.12 334 PRO B CA 1
ATOM 5825 C C . PRO B 1 334 ? -21.922 33.281 14.109 1 74.12 334 PRO B C 1
ATOM 5827 O O . PRO B 1 334 ? -21.938 34.469 13.773 1 74.12 334 PRO B O 1
ATOM 5830 N N . VAL B 1 335 ? -21 32.312 13.703 1 87.44 335 VAL B N 1
ATOM 5831 C CA . VAL B 1 335 ? -19.969 32.781 12.797 1 87.44 335 VAL B CA 1
ATOM 5832 C C . VAL B 1 335 ? -20.484 32.781 11.359 1 87.44 335 VAL B C 1
ATOM 5834 O O . VAL B 1 335 ? -20.344 33.75 10.633 1 87.44 335 VAL B O 1
ATOM 5837 N N . VAL B 1 336 ? -21.109 31.703 11.039 1 88.38 336 VAL B N 1
ATOM 5838 C CA . VAL B 1 336 ? -21.562 31.531 9.664 1 88.38 336 VAL B CA 1
ATOM 5839 C C . VAL B 1 336 ? -22.562 32.625 9.305 1 88.38 336 VAL B C 1
ATOM 5841 O O . VAL B 1 336 ? -23.594 32.781 9.961 1 88.38 336 VAL B O 1
ATOM 5844 N N . MET B 1 337 ? -22.203 33.438 8.469 1 85.75 337 MET B N 1
ATOM 5845 C CA . MET B 1 337 ? -23.047 34.469 7.879 1 85.75 337 MET B CA 1
ATOM 5846 C C . MET B 1 337 ? -23.422 35.531 8.914 1 85.75 337 MET B C 1
ATOM 5848 O O . MET B 1 337 ? -24.438 36.188 8.789 1 85.75 337 MET B O 1
ATOM 5852 N N . ASN B 1 338 ? -22.688 35.625 10.008 1 88.31 338 ASN B N 1
ATOM 5853 C CA . ASN B 1 338 ? -22.875 36.719 10.953 1 88.31 338 ASN B CA 1
ATOM 5854 C C . ASN B 1 338 ? -21.984 37.906 10.609 1 88.31 338 ASN B C 1
ATOM 5856 O O . ASN B 1 338 ? -20.828 37.969 11.016 1 88.31 338 ASN B O 1
ATOM 5860 N N . ALA B 1 339 ? -22.578 38.844 10.07 1 87.94 339 ALA B N 1
ATOM 5861 C CA . ALA B 1 339 ? -21.859 40 9.516 1 87.94 339 ALA B CA 1
ATOM 5862 C C . ALA B 1 339 ? -21.141 40.781 10.609 1 87.94 339 ALA B C 1
ATOM 5864 O O . ALA B 1 339 ? -20.094 41.375 10.375 1 87.94 339 ALA B O 1
ATOM 5865 N N . MET B 1 340 ? -21.672 40.688 11.758 1 89.25 340 MET B N 1
ATOM 5866 C CA . MET B 1 340 ? -21.078 41.469 12.852 1 89.25 340 MET B CA 1
ATOM 5867 C C . MET B 1 340 ? -19.719 40.875 13.234 1 89.25 340 MET B C 1
ATOM 5869 O O . MET B 1 340 ? -18.875 41.594 13.805 1 89.25 340 MET B O 1
ATOM 5873 N N . LEU B 1 341 ? -19.531 39.656 12.875 1 92.69 341 LEU B N 1
ATOM 5874 C CA . LEU B 1 341 ? -18.281 39.031 13.25 1 92.69 341 LEU B CA 1
ATOM 5875 C C . LEU B 1 341 ? -17.344 38.906 12.055 1 92.69 341 LEU B C 1
ATOM 5877 O O . LEU B 1 341 ? -16.234 38.406 12.172 1 92.69 341 LEU B O 1
ATOM 5881 N N . PHE B 1 342 ? -17.688 39.406 10.953 1 92.19 342 PHE B N 1
ATOM 5882 C CA . PHE B 1 342 ? -16.969 39.188 9.695 1 92.19 342 PHE B CA 1
ATOM 5883 C C . PHE B 1 342 ? -15.539 39.688 9.797 1 92.19 342 PHE B C 1
ATOM 5885 O O . PHE B 1 342 ? -14.586 38.969 9.516 1 92.19 342 PHE B O 1
ATOM 5892 N N . ILE B 1 343 ? -15.344 40.875 10.227 1 94.25 343 ILE B N 1
ATOM 5893 C CA . ILE B 1 343 ? -14.047 41.562 10.203 1 94.25 343 ILE B CA 1
ATOM 5894 C C . ILE B 1 343 ? -13.07 40.844 11.133 1 94.25 343 ILE B C 1
ATOM 5896 O O . ILE B 1 343 ? -12 40.406 10.703 1 94.25 343 ILE B O 1
ATOM 5900 N N . PRO B 1 344 ? -13.414 40.719 12.414 1 96.06 344 PRO B N 1
ATOM 5901 C CA . PRO B 1 344 ? -12.453 40.031 13.289 1 96.06 344 PRO B CA 1
ATOM 5902 C C . PRO B 1 344 ? -12.234 38.562 12.898 1 96.06 344 PRO B C 1
ATOM 5904 O O . PRO B 1 344 ? -11.133 38.031 13.07 1 96.06 344 PRO B O 1
ATOM 5907 N N . TRP B 1 345 ? -13.227 37.938 12.375 1 96 345 TRP B N 1
ATOM 5908 C CA . TRP B 1 345 ? -13.117 36.531 11.984 1 96 345 TRP B CA 1
ATOM 5909 C C . TRP B 1 345 ? -12.133 36.375 10.828 1 96 345 TRP B C 1
ATOM 5911 O O . TRP B 1 345 ? -11.195 35.594 10.914 1 96 345 TRP B O 1
ATOM 5921 N N . VAL B 1 346 ? -12.242 37.125 9.805 1 95.94 346 VAL B N 1
ATOM 5922 C CA . VAL B 1 346 ? -11.445 36.969 8.594 1 95.94 346 VAL B CA 1
ATOM 5923 C C . VAL B 1 346 ? -10.008 37.406 8.867 1 95.94 346 VAL B C 1
ATOM 5925 O O . VAL B 1 346 ? -9.062 36.844 8.312 1 95.94 346 VAL B O 1
ATOM 5928 N N . LEU B 1 347 ? -9.828 38.312 9.781 1 97.81 347 LEU B N 1
ATOM 5929 C CA . LEU B 1 347 ? -8.508 38.906 10.008 1 97.81 347 LEU B CA 1
ATOM 5930 C C . LEU B 1 347 ? -7.762 38.156 11.102 1 97.81 347 LEU B C 1
ATOM 5932 O O . LEU B 1 347 ? -6.543 38.312 11.234 1 97.81 347 LEU B O 1
ATOM 5936 N N . SER B 1 348 ? -8.422 37.406 11.875 1 97.75 348 SER B N 1
ATOM 5937 C CA . SER B 1 348 ? -7.809 36.812 13.055 1 97.75 348 SER B CA 1
ATOM 5938 C C . SER B 1 348 ? -6.641 35.906 12.664 1 97.75 348 SER B C 1
ATOM 5940 O O . SER B 1 348 ? -5.535 36.062 13.188 1 97.75 348 SER B O 1
ATOM 5942 N N . ARG B 1 349 ? -6.797 34.969 11.672 1 98.31 349 ARG B N 1
ATOM 5943 C CA . ARG B 1 349 ? -5.746 34.031 11.312 1 98.31 349 ARG B CA 1
ATOM 5944 C C . ARG B 1 349 ? -4.574 34.75 10.648 1 98.31 349 ARG B C 1
ATOM 5946 O O . ARG B 1 349 ? -3.414 34.5 10.977 1 98.31 349 ARG B O 1
ATOM 5953 N N . PRO B 1 350 ? -4.84 35.688 9.703 1 98.75 350 PRO B N 1
ATOM 5954 C CA . PRO B 1 350 ? -3.713 36.469 9.164 1 98.75 350 PRO B CA 1
ATOM 5955 C C . PRO B 1 350 ? -2.926 37.188 10.25 1 98.75 350 PRO B C 1
ATOM 5957 O O . PRO B 1 350 ? -1.693 37.25 10.195 1 98.75 350 PRO B O 1
ATOM 5960 N N . VAL B 1 351 ? -3.588 37.75 11.18 1 98.81 351 VAL B N 1
ATOM 5961 C CA . VAL B 1 351 ? -2.926 38.469 12.266 1 98.81 351 VAL B CA 1
ATOM 5962 C C . VAL B 1 351 ? -2.094 37.531 13.102 1 98.81 351 VAL B C 1
ATOM 5964 O O . VAL B 1 351 ? -0.95 37.812 13.453 1 98.81 351 VAL B O 1
ATOM 5967 N N . PHE B 1 352 ? -2.654 36.344 13.461 1 98.81 352 PHE B N 1
ATOM 5968 C CA . PHE B 1 352 ? -1.904 35.344 14.188 1 98.81 352 PHE B CA 1
ATOM 5969 C C . PHE B 1 352 ? -0.65 34.938 13.422 1 98.81 352 PHE B C 1
ATOM 5971 O O . PHE B 1 352 ? 0.426 34.781 14.008 1 98.81 352 PHE B O 1
ATOM 5978 N N . GLY B 1 353 ? -0.839 34.75 12.102 1 98.75 353 GLY B N 1
ATOM 5979 C CA . GLY B 1 353 ? 0.298 34.406 11.258 1 98.75 353 GLY B CA 1
ATOM 5980 C C . GLY B 1 353 ? 1.382 35.469 11.273 1 98.75 353 GLY B C 1
ATOM 5981 O O . GLY B 1 353 ? 2.57 35.156 11.352 1 98.75 353 GLY B O 1
ATOM 5982 N N . LEU B 1 354 ? 0.955 36.688 11.172 1 98.75 354 LEU B N 1
ATOM 5983 C CA . LEU B 1 354 ? 1.9 37.781 11.148 1 98.75 354 LEU B CA 1
ATOM 5984 C C . LEU B 1 354 ? 2.666 37.875 12.469 1 98.75 354 LEU B C 1
ATOM 5986 O O . LEU B 1 354 ? 3.889 38.031 12.469 1 98.75 354 LEU B O 1
ATOM 5990 N N . ILE B 1 355 ? 1.994 37.812 13.57 1 98.81 355 ILE B N 1
ATOM 5991 C CA . ILE B 1 355 ? 2.621 37.906 14.891 1 98.81 355 ILE B CA 1
ATOM 5992 C C . ILE B 1 355 ? 3.637 36.781 15.055 1 98.81 355 ILE B C 1
ATOM 5994 O O . ILE B 1 355 ? 4.785 37.031 15.438 1 98.81 355 ILE B O 1
ATOM 5998 N N . THR B 1 356 ? 3.174 35.562 14.789 1 98.88 356 THR B N 1
ATOM 5999 C CA . THR B 1 356 ? 4.047 34.406 14.938 1 98.88 356 THR B CA 1
ATOM 6000 C C . THR B 1 356 ? 5.273 34.5 14.039 1 98.88 356 THR B C 1
ATOM 6002 O O . THR B 1 356 ? 6.398 34.25 14.477 1 98.88 356 THR B O 1
ATOM 6005 N N . TRP B 1 357 ? 5.059 34.938 12.805 1 98.81 357 TRP B N 1
ATOM 6006 C CA . TRP B 1 357 ? 6.148 35.094 11.844 1 98.81 357 TRP B CA 1
ATOM 6007 C C . TRP B 1 357 ? 7.156 36.125 12.344 1 98.81 357 TRP B C 1
ATOM 6009 O O . TRP B 1 357 ? 8.367 35.938 12.227 1 98.81 357 TRP B O 1
ATOM 6019 N N . LEU B 1 358 ? 6.711 37.25 12.875 1 98.81 358 LEU B N 1
ATOM 6020 C CA . LEU B 1 358 ? 7.586 38.312 13.367 1 98.81 358 LEU B CA 1
ATOM 6021 C C . LEU B 1 358 ? 8.438 37.812 14.531 1 98.81 358 LEU B C 1
ATOM 6023 O O . LEU B 1 358 ? 9.633 38.094 14.594 1 98.81 358 LEU B O 1
ATOM 6027 N N . PHE B 1 359 ? 7.828 37.094 15.414 1 98.81 359 PHE B N 1
ATOM 6028 C CA . PHE B 1 359 ? 8.57 36.562 16.547 1 98.81 359 PHE B CA 1
ATOM 6029 C C . PHE B 1 359 ? 9.672 35.594 16.094 1 98.81 359 PHE B C 1
ATOM 6031 O O . PHE B 1 359 ? 10.781 35.625 16.625 1 98.81 359 PHE B O 1
ATOM 6038 N N . MET B 1 360 ? 9.367 34.812 15.117 1 98.62 360 MET B N 1
ATOM 6039 C CA . MET B 1 360 ? 10.328 33.812 14.641 1 98.62 360 MET B CA 1
ATOM 6040 C C . MET B 1 360 ? 11.367 34.469 13.727 1 98.62 360 MET B C 1
ATOM 6042 O O . MET B 1 360 ? 12.562 34.156 13.82 1 98.62 360 MET B O 1
ATOM 6046 N N . LYS B 1 361 ? 10.914 35.375 12.891 1 98.25 361 LYS B N 1
ATOM 6047 C CA . LYS B 1 361 ? 11.805 36.062 11.961 1 98.25 361 LYS B CA 1
ATOM 6048 C C . LYS B 1 361 ? 12.875 36.844 12.711 1 98.25 361 LYS B C 1
ATOM 6050 O O . LYS B 1 361 ? 14.031 36.875 12.281 1 98.25 361 LYS B O 1
ATOM 6055 N N . PHE B 1 362 ? 12.57 37.344 13.836 1 98.19 362 PHE B N 1
ATOM 6056 C CA . PHE B 1 362 ? 13.492 38.188 14.578 1 98.19 362 PHE B CA 1
ATOM 6057 C C . PHE B 1 362 ? 14.219 37.406 15.648 1 98.19 362 PHE B C 1
ATOM 6059 O O . PHE B 1 362 ? 14.945 37.969 16.469 1 98.19 362 PHE B O 1
ATOM 6066 N N . GLY B 1 363 ? 14.008 36.156 15.719 1 97.56 363 GLY B N 1
ATOM 6067 C CA . GLY B 1 363 ? 14.781 35.281 16.594 1 97.56 363 GLY B CA 1
ATOM 6068 C C . GLY B 1 363 ? 14.258 35.219 18.016 1 97.56 363 GLY B C 1
ATOM 6069 O O . GLY B 1 363 ? 14.922 34.719 18.906 1 97.56 363 GLY B O 1
ATOM 6070 N N . LEU B 1 364 ? 13.102 35.719 18.25 1 98.38 364 LEU B N 1
ATOM 6071 C CA . LEU B 1 364 ? 12.508 35.719 19.594 1 98.38 364 LEU B CA 1
ATOM 6072 C C . LEU B 1 364 ? 11.891 34.375 19.922 1 98.38 364 LEU B C 1
ATOM 6074 O O . LEU B 1 364 ? 11.711 34.031 21.094 1 98.38 364 LEU B O 1
ATOM 6078 N N . CYS B 1 365 ? 11.562 33.688 18.953 1 98.38 365 CYS B N 1
ATOM 6079 C CA . CYS B 1 365 ? 11.031 32.312 19.031 1 98.38 365 CYS B CA 1
ATOM 6080 C C . CYS B 1 365 ? 11.648 31.422 17.984 1 98.38 365 CYS B C 1
ATOM 6082 O O . CYS B 1 365 ? 11.766 31.812 16.812 1 98.38 365 CYS B O 1
ATOM 6084 N N . PRO B 1 366 ? 12.117 30.281 18.375 1 97.44 366 PRO B N 1
ATOM 6085 C CA . PRO B 1 366 ? 12.656 29.359 17.359 1 97.44 366 PRO B CA 1
ATOM 6086 C C . PRO B 1 366 ? 11.609 28.938 16.344 1 97.44 366 PRO B C 1
ATOM 6088 O O . PRO B 1 366 ? 10.414 28.922 16.641 1 97.44 366 PRO B O 1
ATOM 6091 N N . TYR B 1 367 ? 12.117 28.562 15.102 1 98.31 367 TYR B N 1
ATOM 6092 C CA . TYR B 1 367 ? 11.242 27.984 14.086 1 98.31 367 TYR B CA 1
ATOM 6093 C C . TYR B 1 367 ? 10.68 26.641 14.547 1 98.31 367 TYR B C 1
ATOM 6095 O O . TYR B 1 367 ? 11.234 26 15.438 1 98.31 367 TYR B O 1
ATOM 6103 N N . PRO B 1 368 ? 9.5 26.25 14 1 97.69 368 PRO B N 1
ATOM 6104 C CA . PRO B 1 368 ? 9.07 24.875 14.266 1 97.69 368 PRO B CA 1
ATOM 6105 C C . PRO B 1 368 ? 10.109 23.844 13.828 1 97.69 368 PRO B C 1
ATOM 6107 O O . PRO B 1 368 ? 10.656 23.938 12.727 1 97.69 368 PRO B O 1
ATOM 6110 N N . THR B 1 369 ? 10.352 22.906 14.609 1 94.88 369 THR B N 1
ATOM 6111 C CA . THR B 1 369 ? 11.398 21.906 14.375 1 94.88 369 THR B CA 1
ATOM 6112 C C . THR B 1 369 ? 11 20.953 13.25 1 94.88 369 THR B C 1
ATOM 6114 O O . THR B 1 369 ? 11.859 20.328 12.633 1 94.88 369 THR B O 1
ATOM 6117 N N . GLY B 1 370 ? 9.766 20.812 13.031 1 93.81 370 GLY B N 1
ATOM 6118 C CA . GLY B 1 370 ? 9.266 19.844 12.062 1 93.81 370 GLY B CA 1
ATOM 6119 C C . GLY B 1 370 ? 8.625 18.641 12.719 1 93.81 370 GLY B C 1
ATOM 6120 O O . GLY B 1 370 ? 7.965 17.844 12.047 1 93.81 370 GLY B O 1
ATOM 6121 N N . VAL B 1 371 ? 8.773 18.531 13.992 1 92.75 371 VAL B N 1
ATOM 6122 C CA . VAL B 1 371 ? 8.094 17.453 14.719 1 92.75 371 VAL B CA 1
ATOM 6123 C C . VAL B 1 371 ? 6.582 17.594 14.539 1 92.75 371 VAL B C 1
ATOM 6125 O O . VAL B 1 371 ? 6.023 18.672 14.734 1 92.75 371 VAL B O 1
ATOM 6128 N N . ALA B 1 372 ? 5.988 16.469 14.109 1 93.44 372 ALA B N 1
ATOM 6129 C CA . ALA B 1 372 ? 4.551 16.516 13.844 1 93.44 372 ALA B CA 1
ATOM 6130 C C . ALA B 1 372 ? 3.75 16.297 15.125 1 93.44 372 ALA B C 1
ATOM 6132 O O . ALA B 1 372 ? 3.881 15.266 15.781 1 93.44 372 ALA B O 1
ATOM 6133 N N . ILE B 1 373 ? 2.936 17.328 15.43 1 92.69 373 ILE B N 1
ATOM 6134 C CA . ILE B 1 373 ? 2.049 17.328 16.594 1 92.69 373 ILE B CA 1
ATOM 6135 C C . ILE B 1 373 ? 0.593 17.344 16.125 1 92.69 373 ILE B C 1
ATOM 6137 O O . ILE B 1 373 ? 0.244 18.047 15.18 1 92.69 373 ILE B O 1
ATOM 6141 N N . PRO B 1 374 ? -0.21 16.438 16.828 1 91.19 374 PRO B N 1
ATOM 6142 C CA . PRO B 1 374 ? -1.624 16.547 16.469 1 91.19 374 PRO B CA 1
ATOM 6143 C C . PRO B 1 374 ? -2.164 17.969 16.562 1 91.19 374 PRO B C 1
ATOM 6145 O O . PRO B 1 374 ? -1.843 18.688 17.516 1 91.19 374 PRO B O 1
ATOM 6148 N N . TRP B 1 375 ? -2.91 18.312 15.594 1 91.69 375 TRP B N 1
ATOM 6149 C CA . TRP B 1 375 ? -3.445 19.672 15.586 1 91.69 375 TRP B CA 1
ATOM 6150 C C . TRP B 1 375 ? -4.445 19.875 16.719 1 91.69 375 TRP B C 1
ATOM 6152 O O . TRP B 1 375 ? -4.781 21.016 17.062 1 91.69 375 TRP B O 1
ATOM 6162 N N . THR B 1 376 ? -4.844 18.781 17.312 1 91.81 376 THR B N 1
ATOM 6163 C CA . THR B 1 376 ? -5.801 18.828 18.406 1 91.81 376 THR B CA 1
ATOM 6164 C C . THR B 1 376 ? -5.086 19.062 19.734 1 91.81 376 THR B C 1
ATOM 6166 O O . THR B 1 376 ? -5.73 19.203 20.781 1 91.81 376 THR B O 1
ATOM 6169 N N . THR B 1 377 ? -3.781 19.047 19.734 1 93.19 377 THR B N 1
ATOM 6170 C CA . THR B 1 377 ? -3.051 19.328 20.953 1 93.19 377 THR B CA 1
ATOM 6171 C C . THR B 1 377 ? -3.363 20.734 21.469 1 93.19 377 THR B C 1
ATOM 6173 O O . THR B 1 377 ? -3.273 21.703 20.703 1 93.19 377 THR B O 1
ATOM 6176 N N . PRO B 1 378 ? -3.707 20.812 22.734 1 95.56 378 PRO B N 1
ATOM 6177 C CA . PRO B 1 378 ? -4.105 22.125 23.281 1 95.56 378 PRO B CA 1
ATOM 6178 C C . PRO B 1 378 ? -3.018 23.188 23.125 1 95.56 378 PRO B C 1
ATOM 6180 O O . PRO B 1 378 ? -1.829 22.875 23.266 1 95.56 378 PRO B O 1
ATOM 6183 N N . PRO B 1 379 ? -3.508 24.375 22.891 1 96.25 379 PRO B N 1
ATOM 6184 C CA . PRO B 1 379 ? -2.539 25.469 22.797 1 96.25 379 PRO B CA 1
ATOM 6185 C C . PRO B 1 379 ? -1.676 25.609 24.047 1 96.25 379 PRO B C 1
ATOM 6187 O O . PRO B 1 379 ? -2.066 25.156 25.125 1 96.25 379 PRO B O 1
ATOM 6190 N N . VAL B 1 380 ? -0.565 26.312 23.922 1 96.12 380 VAL B N 1
ATOM 6191 C CA . VAL B 1 380 ? 0.469 26.438 24.938 1 96.12 380 VAL B CA 1
ATOM 6192 C C . VAL B 1 380 ? 1.362 25.203 24.922 1 96.12 380 VAL B C 1
ATOM 6194 O O . VAL B 1 380 ? 2.576 25.312 24.719 1 96.12 380 VAL B O 1
ATOM 6197 N N . LEU B 1 381 ? 0.69 24.016 25.109 1 94.38 381 LEU B N 1
ATOM 6198 C CA . LEU B 1 381 ? 1.474 22.797 25.016 1 94.38 381 LEU B CA 1
ATOM 6199 C C . LEU B 1 381 ? 1.961 22.562 23.594 1 94.38 381 LEU B C 1
ATOM 6201 O O . LEU B 1 381 ? 3.113 22.172 23.375 1 94.38 381 LEU B O 1
ATOM 6205 N N . SER B 1 382 ? 1.066 22.734 22.656 1 95.5 382 SER B N 1
ATOM 6206 C CA . SER B 1 382 ? 1.413 22.469 21.266 1 95.5 382 SER B CA 1
ATOM 6207 C C . SER B 1 382 ? 2.512 23.406 20.781 1 95.5 382 SER B C 1
ATOM 6209 O O . SER B 1 382 ? 3.42 23 20.062 1 95.5 382 SER B O 1
ATOM 6211 N N . GLY B 1 383 ? 2.416 24.734 21.141 1 96.31 383 GLY B N 1
ATOM 6212 C CA . GLY B 1 383 ? 3.453 25.672 20.75 1 96.31 383 GLY B CA 1
ATOM 6213 C C . GLY B 1 383 ? 4.812 25.328 21.328 1 96.31 383 GLY B C 1
ATOM 6214 O O . GLY B 1 383 ? 5.832 25.469 20.656 1 96.31 383 GLY B O 1
ATOM 6215 N N . PHE B 1 384 ? 4.766 24.938 22.562 1 95.12 384 PHE B N 1
ATOM 6216 C CA . PHE B 1 384 ? 5.988 24.531 23.234 1 95.12 384 PHE B CA 1
ATOM 6217 C C . PHE B 1 384 ? 6.641 23.344 22.531 1 95.12 384 PHE B C 1
ATOM 6219 O O . PHE B 1 384 ? 7.836 23.375 22.234 1 95.12 384 PHE B O 1
ATOM 6226 N N . LEU B 1 385 ? 5.891 22.375 22.188 1 93.25 385 LEU B N 1
ATOM 6227 C CA . LEU B 1 385 ? 6.391 21.141 21.594 1 93.25 385 LEU B CA 1
ATOM 6228 C C . LEU B 1 385 ? 6.836 21.375 20.156 1 93.25 385 LEU B C 1
ATOM 6230 O O . LEU B 1 385 ? 7.816 20.797 19.688 1 93.25 385 LEU B O 1
ATOM 6234 N N . ALA B 1 386 ? 6.121 22.219 19.453 1 95 386 ALA B N 1
ATOM 6235 C CA . ALA B 1 386 ? 6.402 22.453 18.031 1 95 386 ALA B CA 1
ATOM 6236 C C . ALA B 1 386 ? 7.746 23.141 17.859 1 95 386 ALA B C 1
ATOM 6238 O O . ALA B 1 386 ? 8.422 22.953 16.844 1 95 386 ALA B O 1
ATOM 6239 N N . THR B 1 387 ? 8.18 23.953 18.859 1 95.19 387 THR B N 1
ATOM 6240 C CA . THR B 1 387 ? 9.383 24.766 18.719 1 95.19 387 THR B CA 1
ATOM 6241 C C . THR B 1 387 ? 10.469 24.281 19.672 1 95.19 387 THR B C 1
ATOM 6243 O O . THR B 1 387 ? 11.602 24.766 19.625 1 95.19 387 THR B O 1
ATOM 6246 N N . ASN B 1 388 ? 10.047 23.344 20.469 1 91.38 388 ASN B N 1
ATOM 6247 C CA . ASN B 1 388 ? 10.922 22.906 21.547 1 91.38 388 ASN B CA 1
ATOM 6248 C C . ASN B 1 388 ? 11.438 24.078 22.375 1 91.38 388 ASN B C 1
ATOM 6250 O O . ASN B 1 388 ? 12.633 24.172 22.656 1 91.38 388 ASN B O 1
ATOM 6254 N N . SER B 1 389 ? 10.547 25 22.641 1 93.62 389 SER B N 1
ATOM 6255 C CA . SER B 1 389 ? 10.875 26.219 23.391 1 93.62 389 SER B CA 1
ATOM 6256 C C . SER B 1 389 ? 9.648 26.781 24.078 1 93.62 389 SER B C 1
ATOM 6258 O O . SER B 1 389 ? 8.547 26.781 23.516 1 93.62 389 SER B O 1
ATOM 6260 N N . ILE B 1 390 ? 9.836 27.312 25.25 1 95.44 390 ILE B N 1
ATOM 6261 C CA . ILE B 1 390 ? 8.766 27.953 26 1 95.44 390 ILE B CA 1
ATOM 6262 C C . ILE B 1 390 ? 8.234 29.156 25.219 1 95.44 390 ILE B C 1
ATOM 6264 O O . ILE B 1 390 ? 7.066 29.516 25.344 1 95.44 390 ILE B O 1
ATOM 6268 N N . MET B 1 391 ? 9.102 29.672 24.391 1 97.81 391 MET B N 1
ATOM 6269 C CA . MET B 1 391 ? 8.703 30.844 23.625 1 97.81 391 MET B CA 1
ATOM 6270 C C . MET B 1 391 ? 7.562 30.516 22.672 1 97.81 391 MET B C 1
ATOM 6272 O O . MET B 1 391 ? 6.742 31.375 22.359 1 97.81 391 MET B O 1
ATOM 6276 N N . GLY B 1 392 ? 7.547 29.281 22.219 1 97.88 392 GLY B N 1
ATOM 6277 C CA . GLY B 1 392 ? 6.395 28.875 21.422 1 97.88 392 GLY B CA 1
ATOM 6278 C C . GLY B 1 392 ? 5.082 29.016 22.172 1 97.88 392 GLY B C 1
ATOM 6279 O O . GLY B 1 392 ? 4.074 29.422 21.594 1 97.88 392 GLY B O 1
ATOM 6280 N N . ALA B 1 393 ? 5.062 28.625 23.391 1 97.94 393 ALA B N 1
ATOM 6281 C CA . ALA B 1 393 ? 3.887 28.781 24.25 1 97.94 393 ALA B CA 1
ATOM 6282 C C . ALA B 1 393 ? 3.545 30.266 24.438 1 97.94 393 ALA B C 1
ATOM 6284 O O . ALA B 1 393 ? 2.377 30.641 24.359 1 97.94 393 ALA B O 1
ATOM 6285 N N . VAL B 1 394 ? 4.523 31.016 24.672 1 98.69 394 VAL B N 1
ATOM 6286 C CA . VAL B 1 394 ? 4.352 32.438 24.906 1 98.69 394 VAL B CA 1
ATOM 6287 C C . VAL B 1 394 ? 3.713 33.094 23.672 1 98.69 394 VAL B C 1
ATOM 6289 O O . VAL B 1 394 ? 2.779 33.906 23.797 1 98.69 394 VAL B O 1
ATOM 6292 N N . VAL B 1 395 ? 4.246 32.75 22.516 1 98.75 395 VAL B N 1
ATOM 6293 C CA . VAL B 1 395 ? 3.727 33.312 21.281 1 98.75 395 VAL B CA 1
ATOM 6294 C C . VAL B 1 395 ? 2.252 32.938 21.125 1 98.75 395 VAL B C 1
ATOM 6296 O O . VAL B 1 395 ? 1.438 33.781 20.719 1 98.75 395 VAL B O 1
ATOM 6299 N N . GLN B 1 396 ? 1.908 31.688 21.359 1 98.69 396 GLN B N 1
ATOM 6300 C CA . GLN B 1 396 ? 0.512 31.281 21.281 1 98.69 396 GLN B CA 1
ATOM 6301 C C . GLN B 1 396 ? -0.365 32.094 22.219 1 98.69 396 GLN B C 1
ATOM 6303 O O . GLN B 1 396 ? -1.479 32.469 21.875 1 98.69 396 GLN B O 1
ATOM 6308 N N . ILE B 1 397 ? 0.092 32.344 23.453 1 98.69 397 ILE B N 1
ATOM 6309 C CA . ILE B 1 397 ? -0.66 33.125 24.453 1 98.69 397 ILE B CA 1
ATOM 6310 C C . ILE B 1 397 ? -0.854 34.562 23.953 1 98.69 397 ILE B C 1
ATOM 6312 O O . ILE B 1 397 ? -1.947 35.094 24.062 1 98.69 397 ILE B O 1
ATOM 6316 N N . ILE B 1 398 ? 0.209 35.125 23.438 1 98.81 398 ILE B N 1
ATOM 6317 C CA . ILE B 1 398 ? 0.135 36.469 22.906 1 98.81 398 ILE B CA 1
ATOM 6318 C C . ILE B 1 398 ? -0.889 36.531 21.766 1 98.81 398 ILE B C 1
ATOM 6320 O O . ILE B 1 398 ? -1.725 37.438 21.719 1 98.81 398 ILE B O 1
ATOM 6324 N N . CYS B 1 399 ? -0.811 35.562 20.828 1 98.75 399 CYS B N 1
ATOM 6325 C CA . CYS B 1 399 ? -1.759 35.5 19.719 1 98.75 399 CYS B CA 1
ATOM 6326 C C . CYS B 1 399 ? -3.189 35.375 20.234 1 98.75 399 CYS B C 1
ATOM 6328 O O . CYS B 1 399 ? -4.07 36.125 19.797 1 98.75 399 CYS B O 1
ATOM 6330 N N . LEU B 1 400 ? -3.432 34.5 21.188 1 98.56 400 LEU B N 1
ATOM 6331 C CA . LEU B 1 400 ? -4.773 34.312 21.719 1 98.56 400 LEU B CA 1
ATOM 6332 C C . LEU B 1 400 ? -5.277 35.594 22.391 1 98.56 400 LEU B C 1
ATOM 6334 O O . LEU B 1 400 ? -6.445 35.938 22.25 1 98.56 400 LEU B O 1
ATOM 6338 N N . ALA B 1 401 ? -4.402 36.219 23.141 1 98.69 401 ALA B N 1
ATOM 6339 C CA . ALA B 1 401 ? -4.773 37.469 23.828 1 98.69 401 ALA B CA 1
ATOM 6340 C C . ALA B 1 401 ? -5.156 38.531 22.812 1 98.69 401 ALA B C 1
ATOM 6342 O O . ALA B 1 401 ? -6.168 39.219 22.984 1 98.69 401 ALA B O 1
ATOM 6343 N N . ILE B 1 402 ? -4.352 38.688 21.828 1 98.69 402 ILE B N 1
ATOM 6344 C CA . ILE B 1 402 ? -4.633 39.688 20.797 1 98.69 402 ILE B CA 1
ATOM 6345 C C . ILE B 1 402 ? -5.934 39.312 20.078 1 98.69 402 ILE B C 1
ATOM 6347 O O . ILE B 1 402 ? -6.75 40.188 19.781 1 98.69 402 ILE B O 1
ATOM 6351 N N . GLY B 1 403 ? -6.102 38.062 19.766 1 98.44 403 GLY B N 1
ATOM 6352 C CA . GLY B 1 403 ? -7.348 37.625 19.172 1 98.44 403 GLY B CA 1
ATOM 6353 C C . GLY B 1 403 ? -8.562 37.969 20.016 1 98.44 403 GLY B C 1
ATOM 6354 O O . GLY B 1 403 ? -9.594 38.406 19.484 1 98.44 403 GLY B O 1
ATOM 6355 N N . VAL B 1 404 ? -8.477 37.719 21.297 1 98.25 404 VAL B N 1
ATOM 6356 C CA . VAL B 1 404 ? -9.57 38.031 22.219 1 98.25 404 VAL B CA 1
ATOM 6357 C C . VAL B 1 404 ? -9.891 39.531 22.141 1 98.25 404 VAL B C 1
ATOM 6359 O O . VAL B 1 404 ? -11.062 39.906 22.062 1 98.25 404 VAL B O 1
ATOM 6362 N N . LEU B 1 405 ? -8.891 40.312 22.172 1 98.44 405 LEU B N 1
ATOM 6363 C CA . LEU B 1 405 ? -9.078 41.75 22.094 1 98.44 405 LEU B CA 1
ATOM 6364 C C . LEU B 1 405 ? -9.719 42.156 20.781 1 98.44 405 LEU B C 1
ATOM 6366 O O . LEU B 1 405 ? -10.508 43.094 20.734 1 98.44 405 LEU B O 1
ATOM 6370 N N . MET B 1 406 ? -9.383 41.469 19.75 1 98.19 406 MET B N 1
ATOM 6371 C CA . MET B 1 406 ? -9.961 41.75 18.438 1 98.19 406 MET B CA 1
ATOM 6372 C C . MET B 1 406 ? -11.445 41.375 18.406 1 98.19 406 MET B C 1
ATOM 6374 O O . MET B 1 406 ? -12.25 42.062 17.797 1 98.19 406 MET B O 1
ATOM 6378 N N . PHE B 1 407 ? -11.82 40.344 19.078 1 97.38 407 PHE B N 1
ATOM 6379 C CA . PHE B 1 407 ? -13.18 39.812 19 1 97.38 407 PHE B CA 1
ATOM 6380 C C . PHE B 1 407 ? -14.102 40.531 19.984 1 97.38 407 PHE B C 1
ATOM 6382 O O . PHE B 1 407 ? -15.305 40.625 19.734 1 97.38 407 PHE B O 1
ATOM 6389 N N . ILE B 1 408 ? -13.664 41.094 21.062 1 97.69 408 ILE B N 1
ATOM 6390 C CA . ILE B 1 408 ? -14.445 41.594 22.188 1 97.69 408 ILE B CA 1
ATOM 6391 C C . ILE B 1 408 ? -15.414 42.656 21.719 1 97.69 408 ILE B C 1
ATOM 6393 O O . ILE B 1 408 ? -16.609 42.594 22.016 1 97.69 408 ILE B O 1
ATOM 6397 N N . PRO B 1 409 ? -14.93 43.688 20.938 1 97.31 409 PRO B N 1
ATOM 6398 C CA . PRO B 1 409 ? -15.883 44.719 20.547 1 97.31 409 PRO B CA 1
ATOM 6399 C C . PRO B 1 409 ? -17.047 44.156 19.734 1 97.31 409 PRO B C 1
ATOM 6401 O O . PRO B 1 409 ? -18.188 44.594 19.906 1 97.31 409 PRO B O 1
ATOM 6404 N N . PHE B 1 410 ? -16.797 43.25 18.953 1 95.56 410 PHE B N 1
ATOM 6405 C CA . PHE B 1 410 ? -17.828 42.688 18.078 1 95.56 410 PHE B CA 1
ATOM 6406 C C . PHE B 1 410 ? -18.734 41.75 18.828 1 95.56 410 PHE B C 1
ATOM 6408 O O . PHE B 1 410 ? -19.938 41.719 18.594 1 95.56 410 PHE B O 1
ATOM 6415 N N . VAL B 1 411 ? -18.172 40.938 19.688 1 95.38 411 VAL B N 1
ATOM 6416 C CA . VAL B 1 411 ? -18.953 40.031 20.516 1 95.38 411 VAL B CA 1
ATOM 6417 C C . VAL B 1 411 ? -19.906 40.844 21.406 1 95.38 411 VAL B C 1
ATOM 6419 O O . VAL B 1 411 ? -21.062 40.469 21.609 1 95.38 411 VAL B O 1
ATOM 6422 N N . LYS B 1 412 ? -19.406 41.938 21.922 1 96.31 412 LYS B N 1
ATOM 6423 C CA . LYS B 1 412 ? -20.25 42.812 22.75 1 96.31 412 LYS B CA 1
ATOM 6424 C C . LYS B 1 412 ? -21.422 43.344 21.953 1 96.31 412 LYS B C 1
ATOM 6426 O O . LYS B 1 412 ? -22.547 43.469 22.469 1 96.31 412 LYS B O 1
ATOM 6431 N N . MET B 1 413 ? -21.109 43.688 20.781 1 94.88 413 MET B N 1
ATOM 6432 C CA . MET B 1 413 ? -22.172 44.188 19.906 1 94.88 413 MET B CA 1
ATOM 6433 C C . MET B 1 413 ? -23.25 43.125 19.688 1 94.88 413 MET B C 1
ATOM 6435 O O . MET B 1 413 ? -24.438 43.406 19.781 1 94.88 413 MET B O 1
ATOM 6439 N N . ILE B 1 414 ? -22.875 41.938 19.391 1 92.5 414 ILE B N 1
ATOM 6440 C CA . ILE B 1 414 ? -23.797 40.844 19.156 1 92.5 414 ILE B CA 1
ATOM 6441 C C . ILE B 1 414 ? -24.562 40.531 20.438 1 92.5 414 ILE B C 1
ATOM 6443 O O . ILE B 1 414 ? -25.766 40.312 20.422 1 92.5 414 ILE B O 1
ATOM 6447 N N . ASP B 1 415 ? -23.828 40.562 21.5 1 94.12 415 ASP B N 1
ATOM 6448 C CA . ASP B 1 415 ? -24.406 40.219 22.812 1 94.12 415 ASP B CA 1
ATOM 6449 C C . ASP B 1 415 ? -25.469 41.219 23.203 1 94.12 415 ASP B C 1
ATOM 6451 O O . ASP B 1 415 ? -26.484 40.844 23.797 1 94.12 415 ASP B O 1
ATOM 6455 N N . LYS B 1 416 ? -25.219 42.438 22.969 1 94.56 416 LYS B N 1
ATOM 6456 C CA . LYS B 1 416 ? -26.188 43.5 23.266 1 94.56 416 LYS B CA 1
ATOM 6457 C C . LYS B 1 416 ? -27.516 43.25 22.547 1 94.56 416 LYS B C 1
ATOM 6459 O O . LYS B 1 416 ? -28.594 43.406 23.125 1 94.56 416 LYS B O 1
ATOM 6464 N N . THR B 1 417 ? -27.359 42.906 21.312 1 91.88 417 THR B N 1
ATOM 6465 C CA . THR B 1 417 ? -28.547 42.625 20.516 1 91.88 417 THR B CA 1
ATOM 6466 C C . THR B 1 417 ? -29.312 41.469 21.094 1 91.88 417 THR B C 1
ATOM 6468 O O . THR B 1 417 ? -30.531 41.531 21.234 1 91.88 417 THR B O 1
ATOM 6471 N N . TYR B 1 418 ? -28.625 40.406 21.422 1 92.12 418 TYR B N 1
ATOM 6472 C CA . TYR B 1 418 ? -29.266 39.219 21.953 1 92.12 418 TYR B CA 1
ATOM 6473 C C . TYR B 1 418 ? -29.859 39.469 23.328 1 92.12 418 TYR B C 1
ATOM 6475 O O . TYR B 1 418 ? -30.969 39 23.625 1 92.12 418 TYR B O 1
ATOM 6483 N N . HIS B 1 419 ? -29.172 40.219 24.141 1 93.69 419 HIS B N 1
ATOM 6484 C CA . HIS B 1 419 ? -29.625 40.531 25.5 1 93.69 419 HIS B CA 1
ATOM 6485 C C . HIS B 1 419 ? -30.891 41.375 25.469 1 93.69 419 HIS B C 1
ATOM 6487 O O . HIS B 1 419 ? -31.812 41.156 26.266 1 93.69 419 HIS B O 1
ATOM 6493 N N . GLN B 1 420 ? -30.938 42.281 24.625 1 94.19 420 GLN B N 1
ATOM 6494 C CA . GLN B 1 420 ? -32.125 43.125 24.484 1 94.19 420 GLN B CA 1
ATOM 6495 C C . GLN B 1 420 ? -33.344 42.312 24.047 1 94.19 420 GLN B C 1
ATOM 6497 O O . GLN B 1 420 ? -34.438 42.531 24.516 1 94.19 420 GLN B O 1
ATOM 6502 N N . GLU B 1 421 ? -33 41.469 23.141 1 92.94 421 GLU B N 1
ATOM 6503 C CA . GLU B 1 421 ? -34.094 40.594 22.688 1 92.94 421 GLU B CA 1
ATOM 6504 C C . GLU B 1 421 ? -34.594 39.719 23.844 1 92.94 421 GLU B C 1
ATOM 6506 O O . GLU B 1 421 ? -35.812 39.469 23.922 1 92.94 421 GLU B O 1
ATOM 6511 N N . GLU B 1 422 ? -33.75 39.25 24.609 1 93 422 GLU B N 1
ATOM 6512 C CA . GLU B 1 422 ? -34.125 38.406 25.75 1 93 422 GLU B CA 1
ATOM 6513 C C . GLU B 1 422 ? -34.906 39.188 26.781 1 93 422 GLU B C 1
ATOM 6515 O O . GLU B 1 422 ? -35.844 38.656 27.391 1 93 422 GLU B O 1
ATOM 6520 N N . ILE B 1 423 ? -34.625 40.375 27.047 1 91.69 423 ILE B N 1
ATOM 6521 C CA . ILE B 1 423 ? -35.312 41.25 27.984 1 91.69 423 ILE B CA 1
ATOM 6522 C C . ILE B 1 423 ? -36.719 41.531 27.453 1 91.69 423 ILE B C 1
ATOM 6524 O O . ILE B 1 423 ? -37.719 41.5 28.203 1 91.69 423 ILE B O 1
ATOM 6528 N N . LYS B 1 424 ? -36.812 41.75 26.297 1 92.94 424 LYS B N 1
ATOM 6529 C CA . LYS B 1 424 ? -38.125 42.031 25.672 1 92.94 424 LYS B CA 1
ATOM 6530 C C . LYS B 1 424 ? -39.031 40.812 25.719 1 92.94 424 LYS B C 1
ATOM 6532 O O . LYS B 1 424 ? -40.25 40.938 25.922 1 92.94 424 LYS B O 1
ATOM 6537 N N . THR B 1 425 ? -38.469 39.688 25.484 1 87.94 425 THR B N 1
ATOM 6538 C CA . THR B 1 425 ? -39.25 38.469 25.484 1 87.94 425 THR B CA 1
ATOM 6539 C C . THR B 1 425 ? -39.75 38.156 26.891 1 87.94 425 THR B C 1
ATOM 6541 O O . THR B 1 425 ? -40.781 37.5 27.062 1 87.94 425 THR B O 1
ATOM 6544 N N . LYS B 1 426 ? -38.906 38.469 27.859 1 82.62 426 LYS B N 1
ATOM 6545 C CA . LYS B 1 426 ? -39.344 38.219 29.234 1 82.62 426 LYS B CA 1
ATOM 6546 C C . LYS B 1 426 ? -40.438 39.188 29.656 1 82.62 426 LYS B C 1
ATOM 6548 O O . LYS B 1 426 ? -41.281 38.875 30.5 1 82.62 426 LYS B O 1
ATOM 6553 N N . GLU B 1 427 ? -40.594 40.375 29.078 1 85.44 427 GLU B N 1
ATOM 6554 C CA . GLU B 1 427 ? -41.562 41.406 29.406 1 85.44 427 GLU B CA 1
ATOM 6555 C C . GLU B 1 427 ? -42.875 41.156 28.656 1 85.44 427 GLU B C 1
ATOM 6557 O O . GLU B 1 427 ? -43.938 41.594 29.109 1 85.44 427 GLU B O 1
ATOM 6562 N N . GLN B 1 428 ? -43.031 40.531 27.688 1 71.19 428 GLN B N 1
ATOM 6563 C CA . GLN B 1 428 ? -44.281 40.188 27.016 1 71.19 428 GLN B CA 1
ATOM 6564 C C . GLN B 1 428 ? -44.875 38.938 27.641 1 71.19 428 GLN B C 1
ATOM 6566 O O . GLN B 1 428 ? -46.094 38.75 27.609 1 71.19 428 GLN B O 1
#

Organism: NCBI:txid445974

Foldseek 3Di:
DVVVLVCCLVPVLVVLVVLVPPLLLVLLLQLCVVLQVLLQLLLVLVLQLLPPCVCVVDPPVVSVVSCVVSVVSNVVRQLQVLLSSQLSSLLSSQVPDPDHDHSNLRSVLSSVLLQLLADQWDDDPNDIGHPHHDSPLRHLLVNVVSSPVSNVLSVQLVVCLPDPQFDADDPVDDPVVRNVRRSVRSSVVSSVVSNVVSVVCCVDPQNGVSSVCVVPPLVVCLVVLLDLVNQLVLLLQLLSCLQQVHRSCSSSCSVNVSSQLSLLSQLQVCVVVVHARDGQRHPLLLLFQQLLLLQLLLVLLCVAFDFPQSVVLSVVCNVCSQQSNCVSSSVVPVSHNDPLQSVLRSNLRSVSSVLSCVCCVVPVAPGFSSSNDPSRHGAQVSLCSRRVHNVRNVSSVVSSVVSNVSNNVSSNVVNVVNRVVVVVVVVD/DVVVLVCCLVPVLVVLVVLVPPLLLVLLLQLCVVLQVLLQLLLVLVLQLLPPCVCVVDPPVVSVVSCVVSVVSNVVRQLQVLLSSQLSSLLSSQVPDPDHDHSNLRSVLSSVLLQLLADQWDDDPNDIGHPHHDSVLRHLLVNVVSSPVSNVLSVQLVVCLPDPQFDADDPVDDPVVRNVRRSVRSSVVSSVVSNVVSVVCCVDPQNGVSSVCVVPPLVVCLVVLLDLVNQLVLLLSLLSCLLQVHRSCSSSCSVNVSNQLSLLSQLQVCVVVVHARDGQRHPLLLLFQQLLLLQLLLVLLCVQFDFPQSVVLSVVCNVCSQQSNCVSSSVVPNRHNDPLQSVLRSNLSSVSSVLSCVCCVVPVAPGFSSNNDPSRHGAQVSLCSRRVHNVRNVSSVVSSVVSNVSNNVSSNVVNVVNRVVVVVVVVD